Protein 8A56 (pdb70)

Radius of gyration: 31.49 Å; Cα contacts (8 Å, |Δi|>4): 2613; chains: 2; bounding box: 87×94×54 Å

Structure (mmCIF, N/CA/C/O backbone):
data_8A56
#
_entry.id   8A56
#
_cell.length_a   139.797
_cell.length_b   194.809
_cell.length_c   91.460
_cell.angle_alpha   90.000
_cell.angle_beta   90.000
_cell.angle_gamma   90.000
#
_symmetry.space_group_name_H-M   'C 2 2 21'
#
loop_
_entity.id
_entity.type
_entity.pdbx_description
1 polymer 'Coenzyme A-persulfide reductase'
2 non-polymer 'FLAVIN-ADENINE DINUCLEOTIDE'
3 non-polymer GLYCEROL
4 non-polymer 'IODIDE ION'
5 non-polymer 1,2-ETHANEDIOL
6 non-polymer "3'-PHOSPHATE-ADENOSINE-5'-DIPHOSPHATE"
7 water water
#
loop_
_atom_site.group_PDB
_atom_site.id
_atom_site.type_symbol
_atom_site.label_atom_id
_atom_site.label_alt_id
_atom_site.label_comp_id
_atom_site.label_asym_id
_atom_site.label_entity_id
_atom_site.label_seq_id
_atom_site.pdbx_PDB_ins_code
_atom_site.Cartn_x
_atom_site.Cartn_y
_atom_site.Cartn_z
_atom_site.occupancy
_atom_site.B_iso_or_equiv
_atom_site.auth_seq_id
_atom_site.auth_comp_id
_atom_site.auth_asym_id
_atom_site.auth_atom_id
_atom_site.pdbx_PDB_model_num
ATOM 1 N N . GLY A 1 23 ? 35.77622 27.27681 80.91186 1.000 44.24087 1 GLY A N 1
ATOM 2 C CA . GLY A 1 23 ? 34.34654 26.84892 80.90223 1.000 40.25617 1 GLY A CA 1
ATOM 3 C C . GLY A 1 23 ? 33.75739 26.85454 79.50586 1.000 34.59997 1 GLY A C 1
ATOM 4 O O . GLY A 1 23 ? 34.47401 27.05791 78.52684 1.000 43.03335 1 GLY A O 1
ATOM 8 N N . LYS A 1 24 ? 32.44998 26.62811 79.40836 1.000 31.57827 2 LYS A N 1
ATOM 9 C CA . LYS A 1 24 ? 31.74107 26.63651 78.13495 1.000 30.54204 2 LYS A CA 1
ATOM 10 C C . LYS A 1 24 ? 30.76859 27.80740 78.12370 1.000 28.91666 2 LYS A C 1
ATOM 11 O O . LYS A 1 24 ? 29.90759 27.91465 79.00401 1.000 29.95329 2 LYS A O 1
ATOM 30 N N . ILE A 1 25 ? 30.91543 28.68450 77.13618 1.000 31.03427 3 ILE A N 1
ATOM 31 C CA . ILE A 1 25 ? 30.05173 29.84433 76.96792 1.000 26.73320 3 ILE A CA 1
ATOM 32 C C . ILE A 1 25 ? 29.28730 29.67339 75.66395 1.000 25.97483 3 ILE A C 1
ATOM 33 O O . ILE A 1 25 ? 29.88726 29.39625 74.61841 1.000 21.07923 3 ILE A O 1
ATOM 49 N N . VAL A 1 26 ? 27.96656 29.81485 75.73326 1.000 23.16552 4 VAL A N 1
ATOM 50 C CA . VAL A 1 26 ? 27.09633 29.76544 74.56478 1.000 26.45916 4 VAL A CA 1
ATOM 51 C C . VAL A 1 26 ? 26.51085 31.15368 74.35379 1.000 23.05779 4 VAL A C 1
ATOM 52 O O . VAL A 1 26 ? 26.03774 31.78827 75.30433 1.000 20.54431 4 VAL A O 1
ATOM 65 N N . ILE A 1 27 ? 26.54552 31.62271 73.11144 1.000 26.14697 5 ILE A N 1
ATOM 66 C CA . ILE A 1 27 ? 26.11047 32.96661 72.75360 1.000 20.06524 5 ILE A CA 1
ATOM 67 C C . ILE A 1 27 ? 24.98113 32.83193 71.74176 1.000 26.20659 5 ILE A C 1
ATOM 68 O O . ILE A 1 27 ? 25.14186 32.16687 70.71045 1.000 28.39714 5 ILE A O 1
ATOM 84 N N . ILE A 1 28 ? 23.83789 33.44111 72.04215 1.000 27.39905 6 ILE A N 1
ATOM 85 C CA . ILE A 1 28 ? 22.68227 33.42420 71.15195 1.000 28.26590 6 ILE A CA 1
ATOM 86 C C . ILE A 1 28 ? 22.62925 34.77216 70.44588 1.000 24.75622 6 ILE A C 1
ATOM 87 O O . ILE A 1 28 ? 22.35154 35.80313 71.06857 1.000 27.60734 6 ILE A O 1
ATOM 103 N N . GLY A 1 29 ? 22.88834 34.76134 69.14158 1.000 23.00326 7 GLY A N 1
ATOM 104 C CA . GLY A 1 29 ? 23.01947 35.98640 68.38167 1.000 27.24737 7 GLY A CA 1
ATOM 105 C C . GLY A 1 29 ? 24.45045 36.20301 67.94001 1.000 24.27088 7 GLY A C 1
ATOM 106 O O . GLY A 1 29 ? 25.36175 36.23860 68.77245 1.000 28.93884 7 GLY A O 1
ATOM 110 N N . GLY A 1 30 ? 24.66172 36.34615 66.63465 1.000 28.74813 8 GLY A N 1
ATOM 111 C CA . GLY A 1 30 ? 26.00681 36.42686 66.10523 1.000 32.12006 8 GLY A CA 1
ATOM 112 C C . GLY A 1 30 ? 26.29517 37.66671 65.28611 1.000 37.79308 8 GLY A C 1
ATOM 113 O O . GLY A 1 30 ? 26.85007 37.56607 64.18753 1.000 38.68234 8 GLY A O 1
ATOM 117 N N . VAL A 1 31 ? 25.94388 38.84216 65.80613 1.000 31.05904 9 VAL A N 1
ATOM 118 C CA . VAL A 1 31 ? 26.26561 40.09341 65.12618 1.000 28.10528 9 VAL A CA 1
ATOM 119 C C . VAL A 1 31 ? 26.96753 41.02512 66.11253 1.000 28.80976 9 VAL A C 1
ATOM 120 O O . VAL A 1 31 ? 28.00712 40.66805 66.67453 1.000 32.70959 9 VAL A O 1
ATOM 133 N N . ALA A 1 32 ? 26.41014 42.21452 66.34358 1.000 27.16201 10 ALA A N 1
ATOM 134 C CA . ALA A 1 32 ? 27.15088 43.25446 67.05368 1.000 23.91365 10 ALA A CA 1
ATOM 135 C C . ALA A 1 32 ? 27.50059 42.82411 68.47320 1.000 23.36597 10 ALA A C 1
ATOM 136 O O . ALA A 1 32 ? 28.67820 42.74550 68.84226 1.000 30.26058 10 ALA A O 1
ATOM 143 N N . GLY A 1 33 ? 26.48345 42.55594 69.29243 1.000 21.54571 11 GLY A N 1
ATOM 144 C CA . GLY A 1 33 ? 26.74084 42.22114 70.68246 1.000 19.08461 11 GLY A CA 1
ATOM 145 C C . GLY A 1 33 ? 27.33545 40.83692 70.85540 1.000 27.75570 11 GLY A C 1
ATOM 146 O O . GLY A 1 33 ? 28.29553 40.65435 71.60928 1.000 24.93594 11 GLY A O 1
ATOM 150 N N . GLY A 1 34 ? 26.78668 39.84718 70.14967 1.000 22.07191 12 GLY A N 1
ATOM 151 C CA . GLY A 1 34 ? 27.20259 38.47103 70.37325 1.000 28.69134 12 GLY A CA 1
ATOM 152 C C . GLY A 1 34 ? 28.62833 38.19542 69.93102 1.000 21.58002 12 GLY A C 1
ATOM 153 O O . GLY A 1 34 ? 29.39978 37.55983 70.65486 1.000 25.63328 12 GLY A O 1
ATOM 157 N N . MET A 1 35 ? 28.99604 38.65431 68.72920 1.000 27.12153 13 MET A N 1
ATOM 158 C CA . MET A 1 35 ? 30.33775 38.37992 68.22014 1.000 23.69891 13 MET A CA 1
ATOM 159 C C . MET A 1 35 ? 31.39380 39.22795 68.91566 1.000 21.21634 13 MET A C 1
ATOM 160 O O . MET A 1 35 ? 32.53458 38.78059 69.08172 1.000 25.87118 13 MET A O 1
ATOM 174 N N . SER A 1 36 ? 31.04712 40.45548 69.30418 1.000 21.74529 14 SER A N 1
ATOM 175 C CA . SER A 1 36 ? 31.96955 41.25436 70.10074 1.000 21.14089 14 SER A CA 1
ATOM 176 C C . SER A 1 36 ? 32.28003 40.56002 71.42057 1.000 28.62865 14 SER A C 1
ATOM 177 O O . SER A 1 36 ? 33.41336 40.61682 71.91268 1.000 28.22247 14 SER A O 1
ATOM 185 N N . ALA A 1 37 ? 31.28345 39.89038 72.00383 1.000 24.21566 15 ALA A N 1
ATOM 186 C CA . ALA A 1 37 ? 31.52258 39.11624 73.21522 1.000 22.79576 15 ALA A CA 1
ATOM 187 C C . ALA A 1 37 ? 32.35972 37.87862 72.92245 1.000 24.53024 15 ALA A C 1
ATOM 188 O O . ALA A 1 37 ? 33.24602 37.52194 73.70721 1.000 24.38193 15 ALA A O 1
ATOM 195 N N . ALA A 1 38 ? 32.09496 37.21285 71.79600 1.000 20.70050 16 ALA A N 1
ATOM 196 C CA . ALA A 1 38 ? 32.76376 35.95007 71.50468 1.000 19.87339 16 ALA A CA 1
ATOM 197 C C . ALA A 1 38 ? 34.25862 36.14798 71.30195 1.000 23.60920 16 ALA A C 1
ATOM 198 O O . ALA A 1 38 ? 35.07448 35.38175 71.82962 1.000 30.73230 16 ALA A O 1
ATOM 205 N N . THR A 1 39 ? 34.63861 37.16302 70.52467 1.000 25.73061 17 THR A N 1
ATOM 206 C CA . THR A 1 39 ? 36.05077 37.36445 70.22283 1.000 23.91787 17 THR A CA 1
ATOM 207 C C . THR A 1 39 ? 36.81420 37.85992 71.44413 1.000 19.17116 17 THR A C 1
ATOM 208 O O . THR A 1 39 ? 37.94393 37.42666 71.69235 1.000 21.39038 17 THR A O 1
ATOM 219 N N . ARG A 1 40 ? 36.22569 38.77636 72.21192 1.000 22.78600 18 ARG A N 1
ATOM 220 C CA . ARG A 1 40 ? 36.89109 39.23691 73.42536 1.000 22.99585 18 ARG A CA 1
ATOM 221 C C . ARG A 1 40 ? 37.05951 38.09136 74.41668 1.000 28.12509 18 ARG A C 1
ATOM 222 O O . ARG A 1 40 ? 38.11575 37.95679 75.04512 1.000 25.60526 18 ARG A O 1
ATOM 243 N N . LEU A 1 41 ? 36.03593 37.24338 74.55736 1.000 27.34986 19 LEU A N 1
ATOM 244 C CA . LEU A 1 41 ? 36.16095 36.07782 75.42742 1.000 20.18819 19 LEU A CA 1
ATOM 245 C C . LEU A 1 41 ? 37.34939 35.21263 75.02428 1.000 20.36181 19 LEU A C 1
ATOM 246 O O . LEU A 1 41 ? 38.09979 34.73562 75.88300 1.000 29.28538 19 LEU A O 1
ATOM 262 N N . ARG A 1 42 ? 37.53103 34.98875 73.72062 1.000 23.78671 20 ARG A N 1
ATOM 263 C CA . ARG A 1 42 ? 38.63181 34.14462 73.26785 1.000 21.98547 20 ARG A CA 1
ATOM 264 C C . ARG A 1 42 ? 39.97893 34.75169 73.63530 1.000 22.52513 20 ARG A C 1
ATOM 265 O O . ARG A 1 42 ? 40.90249 34.03369 74.03546 1.000 25.40034 20 ARG A O 1
ATOM 286 N N . ARG A 1 43 ? 40.11614 36.07269 73.49440 1.000 24.02364 21 ARG A N 1
ATOM 287 C CA . ARG A 1 43 ? 41.37320 36.72139 73.84978 1.000 20.66948 21 ARG A CA 1
ATOM 288 C C . ARG A 1 43 ? 41.64536 36.62815 75.34693 1.000 26.19020 21 ARG A C 1
ATOM 289 O O . ARG A 1 43 ? 42.80883 36.62401 75.76658 1.000 27.96078 21 ARG A O 1
ATOM 310 N N . LEU A 1 44 ? 40.59498 36.53699 76.16167 1.000 25.19712 22 LEU A N 1
ATOM 311 C CA . LEU A 1 44 ? 40.75414 36.41847 77.60455 1.000 24.48850 22 LEU A CA 1
ATOM 312 C C . LEU A 1 44 ? 40.87569 34.97441 78.07117 1.000 22.17246 22 LEU A C 1
ATOM 313 O O . LEU A 1 44 ? 41.51860 34.71737 79.09541 1.000 27.99380 22 LEU A O 1
ATOM 329 N N . MET A 1 45 ? 40.27792 34.02348 77.34919 1.000 23.83583 23 MET A N 1
ATOM 330 C CA . MET A 1 45 ? 40.24539 32.62118 77.77682 1.000 28.50043 23 MET A CA 1
ATOM 331 C C . MET A 1 45 ? 40.53340 31.73217 76.56940 1.000 24.85173 23 MET A C 1
ATOM 332 O O . MET A 1 45 ? 39.62219 31.33603 75.83845 1.000 26.79570 23 MET A O 1
ATOM 346 N N . GLU A 1 46 ? 41.81375 31.40597 76.38250 1.000 32.18746 24 GLU A N 1
ATOM 347 C CA . GLU A 1 46 ? 42.21835 30.58777 75.24435 1.000 33.21424 24 GLU A CA 1
ATOM 348 C C . GLU A 1 46 ? 41.61057 29.19173 75.30607 1.000 27.95764 24 GLU A C 1
ATOM 349 O O . GLU A 1 46 ? 41.36332 28.57948 74.26033 1.000 35.33402 24 GLU A O 1
ATOM 361 N N . ASP A 1 47 ? 41.34639 28.68028 76.51003 1.000 30.34807 25 ASP A N 1
ATOM 362 C CA . ASP A 1 47 ? 40.92333 27.29866 76.69955 1.000 34.28735 25 ASP A CA 1
ATOM 363 C C . ASP A 1 47 ? 39.41277 27.12202 76.77404 1.000 39.00408 25 ASP A C 1
ATOM 364 O O . ASP A 1 47 ? 38.94211 25.97960 76.81353 1.000 34.39486 25 ASP A O 1
ATOM 373 N N . ALA A 1 48 ? 38.64481 28.20402 76.79988 1.000 29.70562 26 ALA A N 1
ATOM 374 C CA . ALA A 1 48 ? 37.20051 28.09487 76.91807 1.000 27.19306 26 ALA A CA 1
ATOM 375 C C . ALA A 1 48 ? 36.57307 27.66378 75.59949 1.000 25.46039 26 ALA A C 1
ATOM 376 O O . ALA A 1 48 ? 37.03205 28.04736 74.51795 1.000 36.54323 26 ALA A O 1
ATOM 383 N N . GLU A 1 49 ? 35.51652 26.86525 75.69585 1.000 30.00814 27 GLU A N 1
ATOM 384 C CA . GLU A 1 49 ? 34.71190 26.50126 74.53829 1.000 25.16789 27 GLU A CA 1
ATOM 385 C C . GLU A 1 49 ? 33.66765 27.58930 74.31974 1.000 27.49337 27 GLU A C 1
ATOM 386 O O . GLU A 1 49 ? 32.84867 27.85822 75.20598 1.000 27.09190 27 GLU A O 1
ATOM 398 N N . ILE A 1 50 ? 33.70431 28.21786 73.14968 1.000 25.05722 28 ILE A N 1
ATOM 399 C CA . ILE A 1 50 ? 32.81631 29.32415 72.81241 1.000 22.72077 28 ILE A CA 1
ATOM 400 C C . ILE A 1 50 ? 31.98000 28.89103 71.61559 1.000 23.57825 28 ILE A C 1
ATOM 401 O O . ILE A 1 50 ? 32.52783 28.54224 70.56235 1.000 22.07121 28 ILE A O 1
ATOM 417 N N . VAL A 1 51 ? 30.65884 28.89676 71.78443 1.000 23.12402 29 VAL A N 1
ATOM 418 C CA . VAL A 1 51 ? 29.71622 28.47030 70.75623 1.000 24.52056 29 VAL A CA 1
ATOM 419 C C . VAL A 1 51 ? 28.78082 29.63175 70.45798 1.000 29.28019 29 VAL A C 1
ATOM 420 O O . VAL A 1 51 ? 28.18129 30.20071 71.37790 1.000 24.83246 29 VAL A O 1
ATOM 433 N N . VAL A 1 52 ? 28.65039 29.97454 69.17833 1.000 27.08393 30 VAL A N 1
ATOM 434 C CA . VAL A 1 52 ? 27.79487 31.06816 68.73055 1.000 24.60693 30 VAL A CA 1
ATOM 435 C C . VAL A 1 52 ? 26.67239 30.46999 67.89210 1.000 27.50744 30 VAL A C 1
ATOM 436 O O . VAL A 1 52 ? 26.93041 29.79805 66.88553 1.000 28.56383 30 VAL A O 1
ATOM 449 N N . MET A 1 53 ? 25.43152 30.70604 68.31136 1.000 26.16727 31 MET A N 1
ATOM 450 C CA . MET A 1 53 ? 24.24830 30.26350 67.58600 1.000 22.51315 31 MET A CA 1
ATOM 451 C C . MET A 1 53 ? 23.65932 31.44781 66.82828 1.000 24.79346 31 MET A C 1
ATOM 452 O O . MET A 1 53 ? 23.37102 32.48956 67.42577 1.000 19.60715 31 MET A O 1
ATOM 466 N N . GLU A 1 54 ? 23.48002 31.28772 65.51844 1.000 30.72828 32 GLU A N 1
ATOM 467 C CA . GLU A 1 54 ? 22.91354 32.33047 64.66880 1.000 23.45808 32 GLU A CA 1
ATOM 468 C C . GLU A 1 54 ? 21.86296 31.70018 63.76968 1.000 25.24003 32 GLU A C 1
ATOM 469 O O . GLU A 1 54 ? 22.18823 30.84025 62.94605 1.000 30.09781 32 GLU A O 1
ATOM 481 N N . LYS A 1 55 ? 20.60603 32.12333 63.92340 1.000 24.30853 33 LYS A N 1
ATOM 482 C CA . LYS A 1 55 ? 19.54549 31.54481 63.10766 1.000 24.55837 33 LYS A CA 1
ATOM 483 C C . LYS A 1 55 ? 19.66498 31.93925 61.64181 1.000 26.68477 33 LYS A C 1
ATOM 484 O O . LYS A 1 55 ? 19.07619 31.27236 60.78448 1.000 32.07746 33 LYS A O 1
ATOM 503 N N . GLY A 1 56 ? 20.40915 32.99996 61.33787 1.000 29.49554 34 GLY A N 1
ATOM 504 C CA . GLY A 1 56 ? 20.58600 33.44475 59.97837 1.000 23.39932 34 GLY A CA 1
ATOM 505 C C . GLY A 1 56 ? 21.74052 32.73762 59.30290 1.000 28.11132 34 GLY A C 1
ATOM 506 O O . GLY A 1 56 ? 22.42129 31.89809 59.89897 1.000 32.43825 34 GLY A O 1
ATOM 510 N N . PRO A 1 57 ? 21.98593 33.07281 58.03321 1.000 32.31141 35 PRO A N 1
ATOM 511 C CA . PRO A 1 57 ? 23.02557 32.36132 57.27360 1.000 33.15806 35 PRO A CA 1
ATOM 512 C C . PRO A 1 57 ? 24.44699 32.82501 57.54080 1.000 33.51048 35 PRO A C 1
ATOM 513 O O . PRO A 1 57 ? 25.38252 32.08722 57.20234 1.000 39.67206 35 PRO A O 1
ATOM 524 N N . PHE A 1 58 ? 24.64798 34.00729 58.12089 1.000 37.54897 36 PHE A N 1
ATOM 525 C CA . PHE A 1 58 ? 25.98584 34.54253 58.31982 1.000 37.17750 36 PHE A CA 1
ATOM 526 C C . PHE A 1 58 ? 26.11528 35.13215 59.71562 1.000 39.74214 36 PHE A C 1
ATOM 527 O O . PHE A 1 58 ? 25.12608 35.54342 60.32753 1.000 38.61993 36 PHE A O 1
ATOM 544 N N . VAL A 1 59 ? 27.35122 35.17581 60.20604 1.000 35.95967 37 VAL A N 1
ATOM 545 C CA . VAL A 1 59 ? 27.69553 35.94197 61.39309 1.000 40.65191 37 VAL A CA 1
ATOM 546 C C . VAL A 1 59 ? 28.54376 37.13086 60.95900 1.000 45.35729 37 VAL A C 1
ATOM 547 O O . VAL A 1 59 ? 29.18536 37.12282 59.90242 1.000 44.20137 37 VAL A O 1
ATOM 560 N N . SER A 1 60 ? 28.54335 38.16661 61.79765 1.000 43.01310 38 SER A N 1
ATOM 561 C CA . SER A 1 60 ? 29.36968 39.35333 61.58153 1.000 47.80956 38 SER A CA 1
ATOM 562 C C . SER A 1 60 ? 29.09871 39.98071 60.21779 1.000 46.18056 38 SER A C 1
ATOM 563 O O . SER A 1 60 ? 30.01444 40.42980 59.52636 1.000 46.22892 38 SER A O 1
ATOM 571 N N . PHE A 1 61 ? 27.83142 40.01416 59.82425 1.000 40.15564 39 PHE A N 1
ATOM 572 C CA . PHE A 1 61 ? 27.43424 40.67921 58.59304 1.000 39.05463 39 PHE A CA 1
ATOM 573 C C . PHE A 1 61 ? 27.17930 42.15133 58.88856 1.000 40.52079 39 PHE A C 1
ATOM 574 O O . PHE A 1 61 ? 26.53452 42.48805 59.88715 1.000 44.09160 39 PHE A O 1
ATOM 591 N N . ALA A 1 62 ? 27.69660 43.02398 58.02323 1.000 35.51618 40 ALA A N 1
ATOM 592 C CA . ALA A 1 62 ? 27.56320 44.47035 58.19609 1.000 34.28398 40 ALA A CA 1
ATOM 593 C C . ALA A 1 62 ? 26.17035 44.91358 57.74572 1.000 30.27026 40 ALA A C 1
ATOM 594 O O . ALA A 1 62 ? 25.97844 45.54538 56.70442 1.000 34.27010 40 ALA A O 1
ATOM 601 N N . ASN A 1 63 ? 25.17800 44.57454 58.57151 1.000 33.04779 41 ASN A N 1
ATOM 602 C CA . ASN A 1 63 ? 23.79454 44.87496 58.22222 1.000 39.00681 41 ASN A CA 1
ATOM 603 C C . ASN A 1 63 ? 23.52661 46.37435 58.16366 1.000 35.94043 41 ASN A C 1
ATOM 604 O O . ASN A 1 63 ? 22.59486 46.79570 57.47027 1.000 41.03179 41 ASN A O 1
ATOM 615 N N . CYS A 1 64 ? 24.32801 47.18725 58.85827 1.000 35.23446 42 CYS A N 1
ATOM 616 C CA . CYS A 1 64 ? 24.15223 48.63388 58.80355 1.000 38.45042 42 CYS A CA 1
ATOM 617 C C . CYS A 1 64 ? 24.38238 49.18886 57.40442 1.000 36.72151 42 CYS A C 1
ATOM 618 O O . CYS A 1 64 ? 23.88057 50.27339 57.08850 1.000 35.85396 42 CYS A O 1
ATOM 626 N N . GLY A 1 65 ? 25.13179 48.47798 56.56654 1.000 30.56000 43 GLY A N 1
ATOM 627 C CA . GLY A 1 65 ? 25.41197 48.90591 55.21552 1.000 34.48384 43 GLY A CA 1
ATOM 628 C C . GLY A 1 65 ? 24.42734 48.43538 54.17302 1.000 35.04195 43 GLY A C 1
ATOM 629 O O . GLY A 1 65 ? 24.59975 48.73974 52.98823 1.000 36.44115 43 GLY A O 1
ATOM 633 N N . LEU A 1 66 ? 23.38975 47.70481 54.57774 1.000 30.67024 44 LEU A N 1
ATOM 634 C CA . LEU A 1 66 ? 22.43100 47.18548 53.60819 1.000 34.37963 44 LEU A CA 1
ATOM 635 C C . LEU A 1 66 ? 21.73008 48.27705 52.81127 1.000 25.00834 44 LEU A C 1
ATOM 636 O O . LEU A 1 66 ? 21.50508 48.07208 51.60544 1.000 34.05578 44 LEU A O 1
ATOM 652 N N . PRO A 1 67 ? 21.34853 49.41816 53.38969 1.000 25.97565 45 PRO A N 1
ATOM 653 C CA . PRO A 1 67 ? 20.75031 50.47294 52.55513 1.000 28.43265 45 PRO A CA 1
ATOM 654 C C . PRO A 1 67 ? 21.66994 50.92941 51.43877 1.000 32.04845 45 PRO A C 1
ATOM 655 O O . PRO A 1 67 ? 21.20514 51.22470 50.33161 1.000 38.63234 45 PRO A O 1
ATOM 666 N N . TYR A 1 68 ? 22.97385 50.98625 51.69801 1.000 30.42585 46 TYR A N 1
ATOM 667 C CA . TYR A 1 68 ? 23.90787 51.48590 50.69927 1.000 28.81336 46 TYR A CA 1
ATOM 668 C C . TYR A 1 68 ? 24.23100 50.44918 49.63283 1.000 35.50101 46 TYR A C 1
ATOM 669 O O . TYR A 1 68 ? 24.70222 50.82143 48.55330 1.000 35.16077 46 TYR A O 1
ATOM 687 N N . TYR A 1 69 ? 23.97096 49.16544 49.89971 1.000 40.67130 47 TYR A N 1
ATOM 688 C CA . TYR A 1 69 ? 24.07339 48.16273 48.84406 1.000 34.20851 47 TYR A CA 1
ATOM 689 C C . TYR A 1 69 ? 22.89268 48.24544 47.88789 1.000 36.30708 47 TYR A C 1
ATOM 690 O O . TYR A 1 69 ? 23.02806 47.91747 46.70381 1.000 43.70208 47 TYR A O 1
ATOM 708 N N . VAL A 1 70 ? 21.73000 48.67459 48.38289 1.000 38.71519 48 VAL A N 1
ATOM 709 C CA . VAL A 1 70 ? 20.55906 48.81701 47.52317 1.000 38.64291 48 VAL A CA 1
ATOM 710 C C . VAL A 1 70 ? 20.84126 49.81354 46.40524 1.000 43.74318 48 VAL A C 1
ATOM 711 O O . VAL A 1 70 ? 20.53318 49.56435 45.23324 1.000 46.34650 48 VAL A O 1
ATOM 724 N N . SER A 1 71 ? 21.43712 50.95726 46.75139 1.000 39.72988 49 SER A N 1
ATOM 725 C CA . SER A 1 71 ? 21.72862 51.98750 45.76386 1.000 37.11518 49 SER A CA 1
ATOM 726 C C . SER A 1 71 ? 22.94230 51.66311 44.90594 1.000 42.45352 49 SER A C 1
ATOM 727 O O . SER A 1 71 ? 23.12274 52.28449 43.85353 1.000 45.88325 49 SER A O 1
ATOM 735 N N . GLY A 1 72 ? 23.77916 50.72275 45.33153 1.000 39.43174 50 GLY A N 1
ATOM 736 C CA . GLY A 1 72 ? 24.98892 50.40319 44.61201 1.000 34.98361 50 GLY A CA 1
ATOM 737 C C . GLY A 1 72 ? 26.23065 51.11499 45.09908 1.000 40.25652 50 GLY A C 1
ATOM 738 O O . GLY A 1 72 ? 27.32059 50.84463 44.57866 1.000 42.42580 50 GLY A O 1
ATOM 742 N N . GLU A 1 73 ? 26.10850 52.01964 46.07522 1.000 40.52090 51 GLU A N 1
ATOM 743 C CA . GLU A 1 73 ? 27.29798 52.65693 46.63164 1.000 37.99395 51 GLU A CA 1
ATOM 744 C C . GLU A 1 73 ? 28.23763 51.62707 47.24243 1.000 35.96944 51 GLU A C 1
ATOM 745 O O . GLU A 1 73 ? 29.45723 51.82603 47.25147 1.000 42.10269 51 GLU A O 1
ATOM 757 N N . ILE A 1 74 ? 27.69412 50.53239 47.75966 1.000 38.39818 52 ILE A N 1
ATOM 758 C CA . ILE A 1 74 ? 28.46920 49.34360 48.09418 1.000 43.25034 52 ILE A CA 1
ATOM 759 C C . ILE A 1 74 ? 28.24739 48.35917 46.95247 1.000 41.81615 52 ILE A C 1
ATOM 760 O O . ILE A 1 74 ? 27.15253 47.80658 46.79777 1.000 47.43511 52 ILE A O 1
ATOM 776 N N . ALA A 1 75 ? 29.28462 48.14643 46.14133 1.000 42.34032 53 ALA A N 1
ATOM 777 C CA . ALA A 1 75 ? 29.10175 47.48088 44.85682 1.000 53.10171 53 ALA A CA 1
ATOM 778 C C . ALA A 1 75 ? 28.81781 45.99377 45.02981 1.000 56.34662 53 ALA A C 1
ATOM 779 O O . ALA A 1 75 ? 27.80590 45.48119 44.53972 1.000 63.99029 53 ALA A O 1
ATOM 786 N N . GLU A 1 76 ? 29.70929 45.28188 45.71226 1.000 51.57482 54 GLU A N 1
ATOM 787 C CA . GLU A 1 76 ? 29.60920 43.83623 45.85083 1.000 54.17003 54 GLU A CA 1
ATOM 788 C C . GLU A 1 76 ? 29.10749 43.46626 47.23971 1.000 53.55757 54 GLU A C 1
ATOM 789 O O . GLU A 1 76 ? 29.46049 44.10813 48.23292 1.000 51.43931 54 GLU A O 1
ATOM 801 N N . ARG A 1 77 ? 28.27987 42.41899 47.29959 1.000 58.63727 55 ARG A N 1
ATOM 802 C CA . ARG A 1 77 ? 27.68030 42.02579 48.56949 1.000 50.84646 55 ARG A CA 1
ATOM 803 C C . ARG A 1 77 ? 28.71905 41.47317 49.53772 1.000 44.95640 55 ARG A C 1
ATOM 804 O O . ARG A 1 77 ? 28.52616 41.54841 50.75618 1.000 42.97494 55 ARG A O 1
ATOM 825 N N . GLU A 1 78 ? 29.82047 40.91694 49.02398 1.000 49.13274 56 GLU A N 1
ATOM 826 C CA . GLU A 1 78 ? 30.83187 40.34373 49.90675 1.000 57.59266 56 GLU A CA 1
ATOM 827 C C . GLU A 1 78 ? 31.49690 41.40613 50.77435 1.000 51.95180 56 GLU A C 1
ATOM 828 O O . GLU A 1 78 ? 31.97889 41.09456 51.86945 1.000 44.97189 56 GLU A O 1
ATOM 840 N N . GLN A 1 79 ? 31.54245 42.65607 50.30740 1.000 43.35501 57 GLN A N 1
ATOM 841 C CA . GLN A 1 79 ? 32.08568 43.73095 51.12958 1.000 43.32860 57 GLN A CA 1
ATOM 842 C C . GLN A 1 79 ? 31.36175 43.85363 52.46513 1.000 41.30504 57 GLN A C 1
ATOM 843 O O . GLN A 1 79 ? 31.92320 44.41395 53.41298 1.000 35.07450 57 GLN A O 1
ATOM 857 N N . LEU A 1 80 ? 30.13618 43.33621 52.56468 1.000 36.55810 58 LEU A N 1
ATOM 858 C CA . LEU A 1 80 ? 29.35550 43.44149 53.78920 1.000 42.32725 58 LEU A CA 1
ATOM 859 C C . LEU A 1 80 ? 29.58662 42.28724 54.75459 1.000 43.96984 58 LEU A C 1
ATOM 860 O O . LEU A 1 80 ? 29.20829 42.39780 55.92651 1.000 50.74298 58 LEU A O 1
ATOM 876 N N . LEU A 1 81 ? 30.18422 41.18704 54.30205 1.000 46.69155 59 LEU A N 1
ATOM 877 C CA . LEU A 1 81 ? 30.55916 40.09691 55.20207 1.000 49.74235 59 LEU A CA 1
ATOM 878 C C . LEU A 1 81 ? 31.91333 40.45220 55.80260 1.000 58.21143 59 LEU A C 1
ATOM 879 O O . LEU A 1 81 ? 32.95639 40.26847 55.16981 1.000 53.30335 59 LEU A O 1
ATOM 895 N N . VAL A 1 82 ? 31.89324 40.98025 57.02965 1.000 63.29188 60 VAL A N 1
ATOM 896 C CA . VAL A 1 82 ? 33.12039 41.44642 57.67437 1.000 66.96290 60 VAL A CA 1
ATOM 897 C C . VAL A 1 82 ? 34.17204 40.34410 57.67091 1.000 81.23825 60 VAL A C 1
ATOM 898 O O . VAL A 1 82 ? 35.23989 40.47714 57.06155 1.000 82.85504 60 VAL A O 1
ATOM 911 N N . GLN A 1 83 ? 33.88254 39.23615 58.34977 1.000 83.72105 61 GLN A N 1
ATOM 912 C CA . GLN A 1 83 ? 34.82309 38.13052 58.46509 1.000 75.45025 61 GLN A CA 1
ATOM 913 C C . GLN A 1 83 ? 34.14881 36.84260 58.02113 1.000 74.50619 61 GLN A C 1
ATOM 914 O O . GLN A 1 83 ? 33.04739 36.52093 58.47932 1.000 73.57549 61 GLN A O 1
ATOM 928 N N . THR A 1 84 ? 34.81715 36.11392 57.12881 1.000 79.19588 62 THR A N 1
ATOM 929 C CA . THR A 1 84 ? 34.28521 34.87397 56.59192 1.000 83.15461 62 THR A CA 1
ATOM 930 C C . THR A 1 84 ? 34.22101 33.80733 57.68460 1.000 76.55468 62 THR A C 1
ATOM 931 O O . THR A 1 84 ? 34.90120 33.91223 58.70789 1.000 72.78620 62 THR A O 1
ATOM 942 N N . PRO A 1 85 ? 33.40282 32.76563 57.49384 1.000 82.19941 63 PRO A N 1
ATOM 943 C CA . PRO A 1 85 ? 33.29703 31.73822 58.54327 1.000 83.47005 63 PRO A CA 1
ATOM 944 C C . PRO A 1 85 ? 34.58077 30.95380 58.73369 1.000 78.93694 63 PRO A C 1
ATOM 945 O O . PRO A 1 85 ? 34.84559 30.47434 59.84369 1.000 59.28039 63 PRO A O 1
ATOM 956 N N . GLU A 1 86 ? 35.38545 30.80991 57.67880 1.000 83.60410 64 GLU A N 1
ATOM 957 C CA . GLU A 1 86 ? 36.65388 30.10137 57.79988 1.000 74.87876 64 GLU A CA 1
ATOM 958 C C . GLU A 1 86 ? 37.64961 30.89879 58.63331 1.000 65.66091 64 GLU A C 1
ATOM 959 O O . GLU A 1 86 ? 38.32460 30.34083 59.50655 1.000 58.65055 64 GLU A O 1
ATOM 971 N N . ALA A 1 87 ? 37.74334 32.20896 58.38844 1.000 70.39822 65 ALA A N 1
ATOM 972 C CA . ALA A 1 87 ? 38.71174 33.02969 59.10616 1.000 57.04642 65 ALA A CA 1
ATOM 973 C C . ALA A 1 87 ? 38.37631 33.13569 60.58682 1.000 52.34126 65 ALA A C 1
ATOM 974 O O . ALA A 1 87 ? 39.27719 33.31995 61.41311 1.000 51.98359 65 ALA A O 1
ATOM 981 N N . LEU A 1 88 ? 37.09744 33.02372 60.94515 1.000 47.57094 66 LEU A N 1
ATOM 982 C CA . LEU A 1 88 ? 36.72884 33.14128 62.35112 1.000 51.98992 66 LEU A CA 1
ATOM 983 C C . LEU A 1 88 ? 37.25923 31.96218 63.15774 1.000 51.98348 66 LEU A C 1
ATOM 984 O O . LEU A 1 88 ? 37.73218 32.14030 64.28623 1.000 47.64269 66 LEU A O 1
ATOM 1000 N N . LYS A 1 89 ? 37.20010 30.75127 62.59896 1.000 42.61556 67 LYS A N 1
ATOM 1001 C CA . LYS A 1 89 ? 37.74639 29.60218 63.31080 1.000 48.51152 67 LYS A CA 1
ATOM 1002 C C . LYS A 1 89 ? 39.26946 29.58234 63.26820 1.000 37.93799 67 LYS A C 1
ATOM 1003 O O . LYS A 1 89 ? 39.90616 29.09402 64.20821 1.000 40.17714 67 LYS A O 1
ATOM 1022 N N . ALA A 1 90 ? 39.86755 30.10288 62.19604 1.000 48.37960 68 ALA A N 1
ATOM 1023 C CA . ALA A 1 90 ? 41.32196 30.17750 62.12488 1.000 42.28559 68 ALA A CA 1
ATOM 1024 C C . ALA A 1 90 ? 41.86607 31.17677 63.13670 1.000 43.33820 68 ALA A C 1
ATOM 1025 O O . ALA A 1 90 ? 42.82730 30.88776 63.85900 1.000 47.64866 68 ALA A O 1
ATOM 1032 N N . ARG A 1 91 ? 41.25430 32.35808 63.20843 1.000 47.82145 69 ARG A N 1
ATOM 1033 C CA . ARG A 1 91 ? 41.78612 33.42453 64.04694 1.000 44.59773 69 ARG A CA 1
ATOM 1034 C C . ARG A 1 91 ? 41.41701 33.22814 65.51273 1.000 42.39793 69 ARG A C 1
ATOM 1035 O O . ARG A 1 91 ? 42.26944 33.37174 66.39638 1.000 33.28986 69 ARG A O 1
ATOM 1056 N N . PHE A 1 92 ? 40.15532 32.89543 65.79248 1.000 35.30700 70 PHE A N 1
ATOM 1057 C CA . PHE A 1 92 ? 39.66187 32.85936 67.16047 1.000 33.56880 70 PHE A CA 1
ATOM 1058 C C . PHE A 1 92 ? 39.22236 31.48370 67.64085 1.000 32.91712 70 PHE A C 1
ATOM 1059 O O . PHE A 1 92 ? 38.77929 31.36428 68.78947 1.000 33.53937 70 PHE A O 1
ATOM 1076 N N . ASN A 1 93 ? 39.33145 30.44572 66.81693 1.000 36.69836 71 ASN A N 1
ATOM 1077 C CA . ASN A 1 93 ? 38.93596 29.09792 67.22159 1.000 38.22959 71 ASN A CA 1
ATOM 1078 C C . ASN A 1 93 ? 37.53471 29.10231 67.83615 1.000 37.68336 71 ASN A C 1
ATOM 1079 O O . ASN A 1 93 ? 37.30114 28.57558 68.92679 1.000 38.78582 71 ASN A O 1
ATOM 1090 N N . LEU A 1 94 ? 36.59390 29.71842 67.12497 1.000 32.09717 72 LEU A N 1
ATOM 1091 C CA . LEU A 1 94 ? 35.21113 29.81108 67.56768 1.000 32.81402 72 LEU A CA 1
ATOM 1092 C C . LEU A 1 94 ? 34.35037 28.78235 66.84518 1.000 35.15087 72 LEU A C 1
ATOM 1093 O O . LEU A 1 94 ? 34.56987 28.47413 65.67075 1.000 28.98642 72 LEU A O 1
ATOM 1109 N N . ASP A 1 95 ? 33.35692 28.26215 67.56023 1.000 26.53031 73 ASP A N 1
ATOM 1110 C CA . ASP A 1 95 ? 32.40754 27.29860 67.00871 1.000 27.14796 73 ASP A CA 1
ATOM 1111 C C . ASP A 1 95 ? 31.14419 28.06547 66.62770 1.000 27.34047 73 ASP A C 1
ATOM 1112 O O . ASP A 1 95 ? 30.20990 28.19441 67.41837 1.000 31.36916 73 ASP A O 1
ATOM 1121 N N . VAL A 1 96 ? 31.12430 28.57526 65.40084 1.000 30.10594 74 VAL A N 1
ATOM 1122 C CA . VAL A 1 96 ? 30.00656 29.36734 64.90191 1.000 31.70076 74 VAL A CA 1
ATOM 1123 C C . VAL A 1 96 ? 29.05426 28.46017 64.14125 1.000 33.37922 74 VAL A C 1
ATOM 1124 O O . VAL A 1 96 ? 29.47783 27.63602 63.32127 1.000 34.28437 74 VAL A O 1
ATOM 1137 N N . ARG A 1 97 ? 27.75749 28.62214 64.39965 1.000 28.22028 75 ARG A N 1
ATOM 1138 C CA . ARG A 1 97 ? 26.72849 27.73103 63.87294 1.000 28.77768 75 ARG A CA 1
ATOM 1139 C C . ARG A 1 97 ? 25.58305 28.55464 63.30464 1.000 32.90129 75 ARG A C 1
ATOM 1140 O O . ARG A 1 97 ? 24.60939 28.85837 64.00742 1.000 31.39945 75 ARG A O 1
ATOM 1161 N N . PRO A 1 98 ? 25.66351 28.93449 62.03196 1.000 32.84191 76 PRO A N 1
ATOM 1162 C CA . PRO A 1 98 ? 24.53411 29.61430 61.38947 1.000 32.85734 76 PRO A CA 1
ATOM 1163 C C . PRO A 1 98 ? 23.39895 28.63573 61.12853 1.000 30.92150 76 PRO A C 1
ATOM 1164 O O . PRO A 1 98 ? 23.55236 27.41622 61.21989 1.000 32.58841 76 PRO A O 1
ATOM 1175 N N . HIS A 1 99 ? 22.23645 29.19202 60.79209 1.000 30.47429 77 HIS A N 1
ATOM 1176 C CA . HIS A 1 99 ? 21.02913 28.39622 60.58197 1.000 26.77064 77 HIS A CA 1
ATOM 1177 C C . HIS A 1 99 ? 20.69648 27.55613 61.80986 1.000 25.30033 77 HIS A C 1
ATOM 1178 O O . HIS A 1 99 ? 20.15736 26.45330 61.69409 1.000 31.20845 77 HIS A O 1
ATOM 1192 N N . HIS A 1 100 ? 21.03719 28.06818 62.98949 1.000 29.44799 78 HIS A N 1
ATOM 1193 C CA . HIS A 1 100 ? 20.70532 27.44771 64.26697 1.000 24.98123 78 HIS A CA 1
ATOM 1194 C C . HIS A 1 100 ? 19.82854 28.42638 65.03469 1.000 24.97146 78 HIS A C 1
ATOM 1195 O O . HIS A 1 100 ? 20.32159 29.44672 65.52669 1.000 27.74258 78 HIS A O 1
ATOM 1209 N N . GLU A 1 101 ? 18.53658 28.12925 65.13240 1.000 25.17749 79 GLU A N 1
ATOM 1210 C CA . GLU A 1 101 ? 17.60421 28.96455 65.87701 1.000 31.61334 79 GLU A CA 1
ATOM 1211 C C . GLU A 1 101 ? 17.33833 28.32612 67.23514 1.000 27.52172 79 GLU A C 1
ATOM 1212 O O . GLU A 1 101 ? 16.80657 27.21407 67.30918 1.000 32.66125 79 GLU A O 1
ATOM 1224 N N . VAL A 1 102 ? 17.70252 29.03854 68.30485 1.000 22.41855 80 VAL A N 1
ATOM 1225 C CA . VAL A 1 102 ? 17.39802 28.57633 69.65198 1.000 20.49558 80 VAL A CA 1
ATOM 1226 C C . VAL A 1 102 ? 15.91801 28.79462 69.92118 1.000 34.47286 80 VAL A C 1
ATOM 1227 O O . VAL A 1 102 ? 15.37624 29.87838 69.65880 1.000 31.06666 80 VAL A O 1
ATOM 1240 N N . VAL A 1 103 ? 15.25478 27.76136 70.43725 1.000 31.05821 81 VAL A N 1
ATOM 1241 C CA . VAL A 1 103 ? 13.81279 27.78703 70.65229 1.000 26.02402 81 VAL A CA 1
ATOM 1242 C C . VAL A 1 103 ? 13.41804 27.56330 72.10474 1.000 24.97246 81 VAL A C 1
ATOM 1243 O O . VAL A 1 103 ? 12.22336 27.66426 72.42364 1.000 25.75446 81 VAL A O 1
ATOM 1256 N N . ALA A 1 104 ? 14.35629 27.25904 72.99806 1.000 22.82057 82 ALA A N 1
ATOM 1257 C CA . ALA A 1 104 ? 14.01781 27.10763 74.40802 1.000 25.30528 82 ALA A CA 1
ATOM 1258 C C . ALA A 1 104 ? 15.28659 27.17153 75.24201 1.000 22.35699 82 ALA A C 1
ATOM 1259 O O . ALA A 1 104 ? 16.36967 26.79970 74.78250 1.000 27.08856 82 ALA A O 1
ATOM 1266 N N . ILE A 1 105 ? 15.13857 27.65828 76.47249 1.000 26.14601 83 ILE A N 1
ATOM 1267 C CA . ILE A 1 105 ? 16.23451 27.75390 77.43086 1.000 23.43326 83 ILE A CA 1
ATOM 1268 C C . ILE A 1 105 ? 15.75575 27.17267 78.75433 1.000 26.97464 83 ILE A C 1
ATOM 1269 O O . ILE A 1 105 ? 14.72650 27.60129 79.28537 1.000 28.40638 83 ILE A O 1
ATOM 1285 N N . ASP A 1 106 ? 16.50240 26.20787 79.28633 1.000 27.31442 84 ASP A N 1
ATOM 1286 C CA . ASP A 1 106 ? 16.21933 25.65457 80.60633 1.000 31.94780 84 ASP A CA 1
ATOM 1287 C C . ASP A 1 106 ? 17.27126 26.15532 81.58989 1.000 27.04271 84 ASP A C 1
ATOM 1288 O O . ASP A 1 106 ? 18.37382 25.58950 81.65827 1.000 32.59154 84 ASP A O 1
ATOM 1297 N N . PRO A 1 107 ? 16.99208 27.20374 82.37414 1.000 28.20515 85 PRO A N 1
ATOM 1298 C CA . PRO A 1 107 ? 18.05392 27.79205 83.20928 1.000 30.77015 85 PRO A CA 1
ATOM 1299 C C . PRO A 1 107 ? 18.51222 26.90245 84.34923 1.000 28.04148 85 PRO A C 1
ATOM 1300 O O . PRO A 1 107 ? 19.60580 27.12944 84.88239 1.000 32.71063 85 PRO A O 1
ATOM 1311 N N . ILE A 1 108 ? 17.71636 25.91711 84.75180 1.000 34.24492 86 ILE A N 1
ATOM 1312 C CA . ILE A 1 108 ? 18.09008 25.02956 85.84919 1.000 28.68431 86 ILE A CA 1
ATOM 1313 C C . ILE A 1 108 ? 18.91111 23.84865 85.34554 1.000 28.63728 86 ILE A C 1
ATOM 1314 O O . ILE A 1 108 ? 19.93554 23.49796 85.93343 1.000 30.23182 86 ILE A O 1
ATOM 1330 N N . GLU A 1 109 ? 18.46589 23.21876 84.25413 1.000 34.46186 87 GLU A N 1
ATOM 1331 C CA . GLU A 1 109 ? 19.26416 22.18569 83.60408 1.000 27.73601 87 GLU A CA 1
ATOM 1332 C C . GLU A 1 109 ? 20.47189 22.77247 82.88442 1.000 29.09070 87 GLU A C 1
ATOM 1333 O O . GLU A 1 109 ? 21.44730 22.05385 82.64639 1.000 35.40593 87 GLU A O 1
ATOM 1345 N N . LYS A 1 110 ? 20.42105 24.06258 82.54320 1.000 35.21249 88 LYS A N 1
ATOM 1346 C CA . LYS A 1 110 ? 21.47414 24.74036 81.78585 1.000 26.14080 88 LYS A CA 1
ATOM 1347 C C . LYS A 1 110 ? 21.66006 24.10247 80.40904 1.000 32.88049 88 LYS A C 1
ATOM 1348 O O . LYS A 1 110 ? 22.77652 23.80371 79.97826 1.000 26.17979 88 LYS A O 1
ATOM 1367 N N . VAL A 1 111 ? 20.53681 23.91098 79.71125 1.000 33.78949 89 VAL A N 1
ATOM 1368 C CA . VAL A 1 111 ? 20.51090 23.42670 78.33834 1.000 29.48523 89 VAL A CA 1
ATOM 1369 C C . VAL A 1 111 ? 19.63084 24.35659 77.51492 1.000 33.05116 89 VAL A C 1
ATOM 1370 O O . VAL A 1 111 ? 18.65204 24.92004 78.01520 1.000 35.09180 89 VAL A O 1
ATOM 1383 N N . ILE A 1 112 ? 19.98578 24.51369 76.24256 1.000 32.60532 90 ILE A N 1
ATOM 1384 C CA . ILE A 1 112 ? 19.15082 25.20605 75.27157 1.000 30.05743 90 ILE A CA 1
ATOM 1385 C C . ILE A 1 112 ? 18.77232 24.20604 74.18754 1.000 26.46276 90 ILE A C 1
ATOM 1386 O O . ILE A 1 112 ? 19.51602 23.26228 73.90242 1.000 31.05586 90 ILE A O 1
ATOM 1402 N N . THR A 1 113 ? 17.60837 24.41233 73.58416 1.000 29.76046 91 THR A N 1
ATOM 1403 C CA . THR A 1 113 ? 17.13174 23.57362 72.49229 1.000 27.08638 91 THR A CA 1
ATOM 1404 C C . THR A 1 113 ? 17.17910 24.37976 71.20372 1.000 33.18737 91 THR A C 1
ATOM 1405 O O . THR A 1 113 ? 16.70554 25.52008 71.16273 1.000 32.71914 91 THR A O 1
ATOM 1416 N N . VAL A 1 114 ? 17.75524 23.78811 70.16056 1.000 31.63525 92 VAL A N 1
ATOM 1417 C CA . VAL A 1 114 ? 18.06074 24.48954 68.92104 1.000 29.00618 92 VAL A CA 1
ATOM 1418 C C . VAL A 1 114 ? 17.44793 23.72377 67.75849 1.000 31.86923 92 VAL A C 1
ATOM 1419 O O . VAL A 1 114 ? 17.50098 22.49002 67.71941 1.000 35.16834 92 VAL A O 1
ATOM 1432 N N . LYS A 1 115 ? 16.87172 24.45474 66.80954 1.000 32.36458 93 LYS A N 1
ATOM 1433 C CA . LYS A 1 115 ? 16.36969 23.87483 65.57038 1.000 38.00233 93 LYS A CA 1
ATOM 1434 C C . LYS A 1 115 ? 17.36271 24.18604 64.45786 1.000 29.21967 93 LYS A C 1
ATOM 1435 O O . LYS A 1 115 ? 17.69601 25.35293 64.22617 1.000 35.34667 93 LYS A O 1
ATOM 1454 N N . HIS A 1 116 ? 17.84328 23.14293 63.78767 1.000 27.87657 94 HIS A N 1
ATOM 1455 C CA . HIS A 1 116 ? 18.75627 23.27230 62.65414 1.000 26.98373 94 HIS A CA 1
ATOM 1456 C C . HIS A 1 116 ? 18.19440 22.38749 61.54829 1.000 32.45456 94 HIS A C 1
ATOM 1457 O O . HIS A 1 116 ? 18.31465 21.15961 61.60846 1.000 39.20313 94 HIS A O 1
ATOM 1471 N N . GLU A 1 117 ? 17.56722 23.01330 60.55323 1.000 40.00667 95 GLU A N 1
ATOM 1472 C CA . GLU A 1 117 ? 16.92049 22.27605 59.47423 1.000 35.58589 95 GLU A CA 1
ATOM 1473 C C . GLU A 1 117 ? 15.91500 21.28814 60.05705 1.000 35.48945 95 GLU A C 1
ATOM 1474 O O . GLU A 1 117 ? 14.91755 21.70858 60.65185 1.000 40.04381 95 GLU A O 1
ATOM 1486 N N . THR A 1 118 ? 16.15422 19.98604 59.90693 1.000 36.60116 96 THR A N 1
ATOM 1487 C CA . THR A 1 118 ? 15.25300 18.97545 60.45050 1.000 37.00568 96 THR A CA 1
ATOM 1488 C C . THR A 1 118 ? 15.66882 18.47170 61.82881 1.000 35.46432 96 THR A C 1
ATOM 1489 O O . THR A 1 118 ? 14.96974 17.62327 62.39452 1.000 31.93046 96 THR A O 1
ATOM 1500 N N . GLU A 1 119 ? 16.77717 18.96586 62.37748 1.000 34.44266 97 GLU A N 1
ATOM 1501 C CA . GLU A 1 119 ? 17.28813 18.50218 63.65789 1.000 34.28465 97 GLU A CA 1
ATOM 1502 C C . GLU A 1 119 ? 16.71795 19.32493 64.80645 1.000 31.02680 97 GLU A C 1
ATOM 1503 O O . GLU A 1 119 ? 16.42483 20.51499 64.66136 1.000 35.41679 97 GLU A O 1
ATOM 1515 N N . ILE A 1 120 ? 16.57769 18.67519 65.95860 1.000 32.19701 98 ILE A N 1
ATOM 1516 C CA . ILE A 1 120 ? 16.31194 19.33803 67.23142 1.000 31.65104 98 ILE A CA 1
ATOM 1517 C C . ILE A 1 120 ? 17.44040 18.93007 68.16924 1.000 26.78479 98 ILE A C 1
ATOM 1518 O O . ILE A 1 120 ? 17.56642 17.74994 68.52271 1.000 33.42937 98 ILE A O 1
ATOM 1534 N N . LEU A 1 121 ? 18.26084 19.89829 68.56905 1.000 27.34826 99 LEU A N 1
ATOM 1535 C CA . LEU A 1 121 ? 19.50614 19.64195 69.27407 1.000 31.88927 99 LEU A CA 1
ATOM 1536 C C . LEU A 1 121 ? 19.45905 20.22284 70.67876 1.000 31.77349 99 LEU A C 1
ATOM 1537 O O . LEU A 1 121 ? 18.75247 21.19915 70.94027 1.000 32.44391 99 LEU A O 1
ATOM 1553 N N . THR A 1 122 ? 20.24008 19.62695 71.57523 1.000 38.79596 100 THR A N 1
ATOM 1554 C CA . THR A 1 122 ? 20.39270 20.10964 72.94117 1.000 32.10369 100 THR A CA 1
ATOM 1555 C C . THR A 1 122 ? 21.85590 20.45440 73.18111 1.000 36.10739 100 THR A C 1
ATOM 1556 O O . THR A 1 122 ? 22.74376 19.64332 72.89788 1.000 48.43416 100 THR A O 1
ATOM 1567 N N . GLU A 1 123 ? 22.10337 21.65606 73.69525 1.000 28.17322 101 GLU A N 1
ATOM 1568 C CA . GLU A 1 123 ? 23.45183 22.12570 73.98607 1.000 37.44029 101 GLU A CA 1
ATOM 1569 C C . GLU A 1 123 ? 23.50799 22.55942 75.44263 1.000 34.96159 101 GLU A C 1
ATOM 1570 O O . GLU A 1 123 ? 22.67373 23.35317 75.88832 1.000 31.85481 101 GLU A O 1
ATOM 1582 N N . HIS A 1 124 ? 24.47709 22.03000 76.18070 1.000 35.51895 102 HIS A N 1
ATOM 1583 C CA . HIS A 1 124 ? 24.69439 22.41903 77.56514 1.000 29.46396 102 HIS A CA 1
ATOM 1584 C C . HIS A 1 124 ? 25.62780 23.62096 77.61948 1.000 30.49430 102 HIS A C 1
ATOM 1585 O O . HIS A 1 124 ? 26.46382 23.81935 76.73417 1.000 33.22596 102 HIS A O 1
ATOM 1599 N N . TYR A 1 125 ? 25.47698 24.42742 78.66880 1.000 28.95228 103 TYR A N 1
ATOM 1600 C CA . TYR A 1 125 ? 26.30810 25.60734 78.84780 1.000 23.53372 103 TYR A CA 1
ATOM 1601 C C . TYR A 1 125 ? 26.64358 25.79017 80.32007 1.000 24.10457 103 TYR A C 1
ATOM 1602 O O . TYR A 1 125 ? 25.92356 25.32836 81.20856 1.000 31.23618 103 TYR A O 1
ATOM 1620 N N . ASP A 1 126 ? 27.76105 26.47343 80.56246 1.000 22.86507 104 ASP A N 1
ATOM 1621 C CA . ASP A 1 126 ? 28.09465 27.01434 81.87382 1.000 26.32559 104 ASP A CA 1
ATOM 1622 C C . ASP A 1 126 ? 27.66758 28.46978 82.01346 1.000 28.85274 104 ASP A C 1
ATOM 1623 O O . ASP A 1 126 ? 27.14448 28.86061 83.06003 1.000 24.17444 104 ASP A O 1
ATOM 1632 N N . LYS A 1 127 ? 27.88385 29.28011 80.97634 1.000 27.11949 105 LYS A N 1
ATOM 1633 C CA . LYS A 1 127 ? 27.37663 30.64210 80.90916 1.000 25.27988 105 LYS A CA 1
ATOM 1634 C C . LYS A 1 127 ? 26.64091 30.82707 79.58877 1.000 23.22926 105 LYS A C 1
ATOM 1635 O O . LYS A 1 127 ? 26.99173 30.21389 78.57674 1.000 26.13373 105 LYS A O 1
ATOM 1654 N N . LEU A 1 128 ? 25.62072 31.68322 79.60343 1.000 23.93620 106 LEU A N 1
ATOM 1655 C CA . LEU A 1 128 ? 24.80649 31.95478 78.42468 1.000 21.69420 106 LEU A CA 1
ATOM 1656 C C . LEU A 1 128 ? 24.68751 33.45931 78.23597 1.000 23.36838 106 LEU A C 1
ATOM 1657 O O . LEU A 1 128 ? 24.35127 34.18202 79.17991 1.000 25.49252 106 LEU A O 1
ATOM 1673 N N . ILE A 1 129 ? 24.97235 33.92570 77.02228 1.000 21.98342 107 ILE A N 1
ATOM 1674 C CA . ILE A 1 129 ? 24.88657 35.33800 76.67054 1.000 18.66525 107 ILE A CA 1
ATOM 1675 C C . ILE A 1 129 ? 23.75680 35.50675 75.66337 1.000 29.47621 107 ILE A C 1
ATOM 1676 O O . ILE A 1 129 ? 23.78785 34.91498 74.57637 1.000 25.26140 107 ILE A O 1
ATOM 1692 N N . LEU A 1 130 ? 22.76177 36.31202 76.02606 1.000 25.80080 108 LEU A N 1
ATOM 1693 C CA . LEU A 1 130 ? 21.63515 36.60460 75.15327 1.000 20.69185 108 LEU A CA 1
ATOM 1694 C C . LEU A 1 130 ? 21.92508 37.89456 74.38919 1.000 22.22674 108 LEU A C 1
ATOM 1695 O O . LEU A 1 130 ? 22.05060 38.96361 74.99523 1.000 22.80358 108 LEU A O 1
ATOM 1711 N N . SER A 1 131 ? 22.05304 37.78933 73.06767 1.000 27.21896 109 SER A N 1
ATOM 1712 C CA . SER A 1 131 ? 22.18669 38.96153 72.20806 1.000 23.71851 109 SER A CA 1
ATOM 1713 C C . SER A 1 131 ? 21.28567 38.81281 70.98511 1.000 26.77206 109 SER A C 1
ATOM 1714 O O . SER A 1 131 ? 21.75085 38.95561 69.84195 1.000 26.64481 109 SER A O 1
ATOM 1722 N N . PRO A 1 132 ? 19.99579 38.52943 71.17675 1.000 20.35697 110 PRO A N 1
ATOM 1723 C CA . PRO A 1 132 ? 19.11047 38.29164 70.02784 1.000 21.73119 110 PRO A CA 1
ATOM 1724 C C . PRO A 1 132 ? 18.67990 39.55021 69.29549 1.000 22.98879 110 PRO A C 1
ATOM 1725 O O . PRO A 1 132 ? 18.01501 39.44139 68.25588 1.000 23.18618 110 PRO A O 1
ATOM 1736 N N . GLY A 1 133 ? 19.01303 40.73230 69.80513 1.000 24.24929 111 GLY A N 1
ATOM 1737 C CA . GLY A 1 133 ? 18.73425 41.95269 69.07422 1.000 32.12484 111 GLY A CA 1
ATOM 1738 C C . GLY A 1 133 ? 17.26491 42.34267 69.10319 1.000 30.10851 111 GLY A C 1
ATOM 1739 O O . GLY A 1 133 ? 16.55053 42.11534 70.08185 1.000 26.00827 111 GLY A O 1
ATOM 1743 N N . ALA A 1 134 ? 16.81699 42.94480 68.00265 1.000 33.54156 112 ALA A N 1
ATOM 1744 C CA . ALA A 1 134 ? 15.47012 43.48160 67.88915 1.000 33.63701 112 ALA A CA 1
ATOM 1745 C C . ALA A 1 134 ? 14.79373 42.92361 66.64548 1.000 34.88232 112 ALA A C 1
ATOM 1746 O O . ALA A 1 134 ? 15.44322 42.38025 65.74851 1.000 30.99180 112 ALA A O 1
ATOM 1753 N N . LYS A 1 135 ? 13.47244 43.06483 66.60450 1.000 30.34507 113 LYS A N 1
ATOM 1754 C CA . LYS A 1 135 ? 12.66609 42.65726 65.46522 1.000 35.59379 113 LYS A CA 1
ATOM 1755 C C . LYS A 1 135 ? 11.79777 43.81980 65.00901 1.000 37.90210 113 LYS A C 1
ATOM 1756 O O . LYS A 1 135 ? 11.46804 44.70287 65.80793 1.000 33.02861 113 LYS A O 1
ATOM 1775 N N . PRO A 1 136 ? 11.41581 43.85079 63.73091 1.000 31.45489 114 PRO A N 1
ATOM 1776 C CA . PRO A 1 136 ? 10.57911 44.95561 63.24786 1.000 30.75497 114 PRO A CA 1
ATOM 1777 C C . PRO A 1 136 ? 9.23538 44.99563 63.95821 1.000 40.68653 114 PRO A C 1
ATOM 1778 O O . PRO A 1 136 ? 8.59149 43.96658 64.17207 1.000 45.03029 114 PRO A O 1
ATOM 1789 N N . PHE A 1 137 ? 8.81411 46.20080 64.32426 1.000 42.47710 115 PHE A N 1
ATOM 1790 C CA . PHE A 1 137 ? 7.43765 46.40877 64.75047 1.000 46.71744 115 PHE A CA 1
ATOM 1791 C C . PHE A 1 137 ? 6.53399 46.32354 63.52671 1.000 55.02283 115 PHE A C 1
ATOM 1792 O O . PHE A 1 137 ? 6.69670 47.09604 62.57634 1.000 53.76090 115 PHE A O 1
ATOM 1809 N N . VAL A 1 138 ? 5.60008 45.37636 63.53484 1.000 54.09684 116 VAL A N 1
ATOM 1810 C CA . VAL A 1 138 ? 4.68269 45.16800 62.41772 1.000 65.87895 116 VAL A CA 1
ATOM 1811 C C . VAL A 1 138 ? 3.41901 45.97873 62.69887 1.000 63.28665 116 VAL A C 1
ATOM 1812 O O . VAL A 1 138 ? 2.65549 45.61222 63.60824 1.000 64.65948 116 VAL A O 1
ATOM 1825 N N . PRO A 1 139 ? 3.16352 47.06327 61.97002 1.000 64.35517 117 PRO A N 1
ATOM 1826 C CA . PRO A 1 139 ? 1.97551 47.87903 62.24994 1.000 71.47763 117 PRO A CA 1
ATOM 1827 C C . PRO A 1 139 ? 0.71175 47.16968 61.80073 1.000 72.46736 117 PRO A C 1
ATOM 1828 O O . PRO A 1 139 ? 0.76707 46.24378 60.97720 1.000 74.47227 117 PRO A O 1
ATOM 1839 N N . PRO A 1 140 ? -0.45148 47.57145 62.31971 1.000 75.92791 118 PRO A N 1
ATOM 1840 C CA . PRO A 1 140 ? -1.70786 46.85865 62.00040 1.000 79.36063 118 PRO A CA 1
ATOM 1841 C C . PRO A 1 140 ? -2.40450 47.42127 60.76462 1.000 74.52047 118 PRO A C 1
ATOM 1842 O O . PRO A 1 140 ? -3.51422 47.97046 60.81715 1.000 85.34609 118 PRO A O 1
ATOM 1853 N N . ILE A 1 141 ? -1.74377 47.28085 59.61879 1.000 60.69749 119 ILE A N 1
ATOM 1854 C CA . ILE A 1 141 ? -2.25822 47.75857 58.34039 1.000 64.75622 119 ILE A CA 1
ATOM 1855 C C . ILE A 1 141 ? -2.89202 46.57863 57.61631 1.000 58.02514 119 ILE A C 1
ATOM 1856 O O . ILE A 1 141 ? -2.30469 45.49111 57.55086 1.000 64.59903 119 ILE A O 1
ATOM 1872 N N . THR A 1 142 ? -4.09054 46.78787 57.07909 1.000 62.73143 120 THR A N 1
ATOM 1873 C CA . THR A 1 142 ? -4.82758 45.70423 56.44598 1.000 67.41498 120 THR A CA 1
ATOM 1874 C C . THR A 1 142 ? -4.15942 45.27551 55.14358 1.000 65.14515 120 THR A C 1
ATOM 1875 O O . THR A 1 142 ? -3.58562 46.08815 54.41411 1.000 69.75844 120 THR A O 1
ATOM 1886 N N . GLY A 1 143 ? -4.25080 43.97962 54.85070 1.000 64.75960 121 GLY A N 1
ATOM 1887 C CA . GLY A 1 143 ? -3.67823 43.42986 53.63956 1.000 55.47075 121 GLY A CA 1
ATOM 1888 C C . GLY A 1 143 ? -2.19313 43.15856 53.69529 1.000 58.38613 121 GLY A C 1
ATOM 1889 O O . GLY A 1 143 ? -1.58626 42.90948 52.64707 1.000 61.51239 121 GLY A O 1
ATOM 1893 N N . LEU A 1 144 ? -1.58959 43.18672 54.88579 1.000 59.11490 122 LEU A N 1
ATOM 1894 C CA . LEU A 1 144 ? -0.14540 43.00697 54.99440 1.000 54.84317 122 LEU A CA 1
ATOM 1895 C C . LEU A 1 144 ? 0.27921 41.61494 54.54284 1.000 57.53293 122 LEU A C 1
ATOM 1896 O O . LEU A 1 144 ? 1.29587 41.45955 53.85609 1.000 58.96886 122 LEU A O 1
ATOM 1912 N N . ALA A 1 145 ? -0.48486 40.58728 54.92154 1.000 61.40780 123 ALA A N 1
ATOM 1913 C CA . ALA A 1 145 ? -0.10844 39.22195 54.57218 1.000 67.30898 123 ALA A CA 1
ATOM 1914 C C . ALA A 1 145 ? -0.25605 38.95996 53.07929 1.000 66.39072 123 ALA A C 1
ATOM 1915 O O . ALA A 1 145 ? 0.53905 38.20905 52.50209 1.000 65.87777 123 ALA A O 1
ATOM 1922 N N . GLU A 1 146 ? -1.25624 39.56258 52.43934 1.000 67.06414 124 GLU A N 1
ATOM 1923 C CA . GLU A 1 146 ? -1.47115 39.37629 51.01183 1.000 73.89488 124 GLU A CA 1
ATOM 1924 C C . GLU A 1 146 ? -0.65332 40.33645 50.15791 1.000 71.08211 124 GLU A C 1
ATOM 1925 O O . GLU A 1 146 ? -0.64661 40.19527 48.93015 1.000 65.94310 124 GLU A O 1
ATOM 1937 N N . ALA A 1 147 ? 0.03140 41.29981 50.76828 1.000 64.79828 125 ALA A N 1
ATOM 1938 C CA . ALA A 1 147 ? 0.87380 42.21924 50.01858 1.000 57.38536 125 ALA A CA 1
ATOM 1939 C C . ALA A 1 147 ? 2.17076 41.53059 49.61664 1.000 53.29656 125 ALA A C 1
ATOM 1940 O O . ALA A 1 147 ? 2.78690 40.81828 50.41419 1.000 63.58018 125 ALA A O 1
ATOM 1947 N N . LYS A 1 148 ? 2.58356 41.75291 48.36739 1.000 55.10372 126 LYS A N 1
ATOM 1948 C CA . LYS A 1 148 ? 3.75203 41.09902 47.80032 1.000 51.71824 126 LYS A CA 1
ATOM 1949 C C . LYS A 1 148 ? 4.91514 42.04717 47.54169 1.000 45.08205 126 LYS A C 1
ATOM 1950 O O . LYS A 1 148 ? 5.99578 41.58239 47.16033 1.000 48.30173 126 LYS A O 1
ATOM 1969 N N . ASN A 1 149 ? 4.73033 43.35239 47.74634 1.000 45.27820 127 ASN A N 1
ATOM 1970 C CA . ASN A 1 149 ? 5.77177 44.34180 47.49601 1.000 43.82802 127 ASN A CA 1
ATOM 1971 C C . ASN A 1 149 ? 6.18543 45.07204 48.76892 1.000 33.71979 127 ASN A C 1
ATOM 1972 O O . ASN A 1 149 ? 6.72465 46.18000 48.69358 1.000 37.57963 127 ASN A O 1
ATOM 1983 N N . VAL A 1 150 ? 5.93920 44.47916 49.93498 1.000 43.03806 128 VAL A N 1
ATOM 1984 C CA . VAL A 1 150 ? 6.22700 45.09766 51.22562 1.000 35.91659 128 VAL A CA 1
ATOM 1985 C C . VAL A 1 150 ? 7.33818 44.30157 51.89643 1.000 35.04815 128 VAL A C 1
ATOM 1986 O O . VAL A 1 150 ? 7.24207 43.07375 52.01810 1.000 43.09458 128 VAL A O 1
ATOM 1999 N N . PHE A 1 151 ? 8.38971 44.99935 52.32991 1.000 34.40593 129 PHE A N 1
ATOM 2000 C CA . PHE A 1 151 ? 9.56411 44.34598 52.88776 1.000 33.36601 129 PHE A CA 1
ATOM 2001 C C . PHE A 1 151 ? 10.15770 45.19330 54.00422 1.000 31.34292 129 PHE A C 1
ATOM 2002 O O . PHE A 1 151 ? 10.06264 46.42296 53.99006 1.000 33.39708 129 PHE A O 1
ATOM 2019 N N . SER A 1 152 ? 10.76955 44.51780 54.96965 1.000 33.28217 130 SER A N 1
ATOM 2020 C CA . SER A 1 152 ? 11.72780 45.12367 55.88144 1.000 32.33211 130 SER A CA 1
ATOM 2021 C C . SER A 1 152 ? 13.13493 44.77123 55.41052 1.000 38.22836 130 SER A C 1
ATOM 2022 O O . SER A 1 152 ? 13.33742 43.80463 54.67215 1.000 36.23488 130 SER A O 1
ATOM 2030 N N . LEU A 1 153 ? 14.11180 45.57225 55.83545 1.000 36.76773 131 LEU A N 1
ATOM 2031 C CA . LEU A 1 153 ? 15.50367 45.39734 55.41321 1.000 43.00792 131 LEU A CA 1
ATOM 2032 C C . LEU A 1 153 ? 16.39793 45.41554 56.64746 1.000 36.71377 131 LEU A C 1
ATOM 2033 O O . LEU A 1 153 ? 16.94500 46.45976 57.01169 1.000 45.27706 131 LEU A O 1
ATOM 2049 N N . ARG A 1 154 ? 16.55892 44.24925 57.27485 1.000 35.39907 132 ARG A N 1
ATOM 2050 C CA . ARG A 1 154 ? 17.36577 44.12543 58.47862 1.000 33.73421 132 ARG A CA 1
ATOM 2051 C C . ARG A 1 154 ? 18.43569 43.04397 58.40221 1.000 37.09669 132 ARG A C 1
ATOM 2052 O O . ARG A 1 154 ? 19.26177 42.96231 59.31823 1.000 37.74073 132 ARG A O 1
ATOM 2073 N N . ASN A 1 155 ? 18.45790 42.22526 57.35401 1.000 39.31596 133 ASN A N 1
ATOM 2074 C CA . ASN A 1 155 ? 19.44088 41.15645 57.22507 1.000 41.43044 133 ASN A CA 1
ATOM 2075 C C . ASN A 1 155 ? 19.50993 40.74292 55.75933 1.000 38.86092 133 ASN A C 1
ATOM 2076 O O . ASN A 1 155 ? 18.82508 41.30698 54.90167 1.000 36.01340 133 ASN A O 1
ATOM 2087 N N . VAL A 1 156 ? 20.34702 39.74882 55.47758 1.000 41.59201 134 VAL A N 1
ATOM 2088 C CA . VAL A 1 156 ? 20.57841 39.29446 54.10812 1.000 39.96112 134 VAL A CA 1
ATOM 2089 C C . VAL A 1 156 ? 19.33176 38.59427 53.57708 1.000 41.69672 134 VAL A C 1
ATOM 2090 O O . VAL A 1 156 ? 18.93826 38.84252 52.42761 1.000 47.50880 134 VAL A O 1
ATOM 2103 N N . PRO A 1 157 ? 18.68611 37.71117 54.34882 1.000 40.72536 135 PRO A N 1
ATOM 2104 C CA . PRO A 1 157 ? 17.39730 37.16226 53.88899 1.000 40.47228 135 PRO A CA 1
ATOM 2105 C C . PRO A 1 157 ? 16.39665 38.23439 53.48801 1.000 43.42029 135 PRO A C 1
ATOM 2106 O O . PRO A 1 157 ? 15.67624 38.06747 52.49641 1.000 44.99758 135 PRO A O 1
ATOM 2117 N N . ASP A 1 158 ? 16.32548 39.33265 54.24415 1.000 44.27825 136 ASP A N 1
ATOM 2118 C CA . ASP A 1 158 ? 15.48302 40.45270 53.84046 1.000 32.22213 136 ASP A CA 1
ATOM 2119 C C . ASP A 1 158 ? 15.96833 41.06037 52.52981 1.000 38.17595 136 ASP A C 1
ATOM 2120 O O . ASP A 1 158 ? 15.16386 41.36963 51.64380 1.000 41.97269 136 ASP A O 1
ATOM 2129 N N . LEU A 1 159 ? 17.28351 41.24844 52.39375 1.000 40.14255 137 LEU A N 1
ATOM 2130 C CA . LEU A 1 159 ? 17.83025 41.81533 51.16510 1.000 38.23296 137 LEU A CA 1
ATOM 2131 C C . LEU A 1 159 ? 17.51455 40.93492 49.96258 1.000 44.42855 137 LEU A C 1
ATOM 2132 O O . LEU A 1 159 ? 17.18992 41.44023 48.88116 1.000 44.57748 137 LEU A O 1
ATOM 2148 N N . ASP A 1 160 ? 17.61199 39.61393 50.12942 1.000 50.59945 138 ASP A N 1
ATOM 2149 C CA . ASP A 1 160 ? 17.31244 38.70579 49.02741 1.000 45.61736 138 ASP A CA 1
ATOM 2150 C C . ASP A 1 160 ? 15.89756 38.92231 48.50504 1.000 40.98512 138 ASP A C 1
ATOM 2151 O O . ASP A 1 160 ? 15.66021 38.86705 47.29278 1.000 55.64578 138 ASP A O 1
ATOM 2160 N N . GLN A 1 161 ? 14.94237 39.16848 49.40518 1.000 38.86376 139 GLN A N 1
ATOM 2161 C CA . GLN A 1 161 ? 13.57403 39.42811 48.97160 1.000 35.41079 139 GLN A CA 1
ATOM 2162 C C . GLN A 1 161 ? 13.46243 40.77610 48.26836 1.000 41.41297 139 GLN A C 1
ATOM 2163 O O . GLN A 1 161 ? 12.73469 40.90687 47.27753 1.000 42.88437 139 GLN A O 1
ATOM 2177 N N . ILE A 1 162 ? 14.17612 41.79039 48.76142 1.000 38.80160 140 ILE A N 1
ATOM 2178 C CA . ILE A 1 162 ? 14.05799 43.12098 48.17386 1.000 35.58907 140 ILE A CA 1
ATOM 2179 C C . ILE A 1 162 ? 14.65682 43.15210 46.77498 1.000 45.60486 140 ILE A C 1
ATOM 2180 O O . ILE A 1 162 ? 14.16836 43.87947 45.90188 1.000 40.45067 140 ILE A O 1
ATOM 2196 N N . MET A 1 163 ? 15.71364 42.37642 46.52881 1.000 43.56439 141 MET A N 1
ATOM 2197 C CA . MET A 1 163 ? 16.32968 42.38357 45.20778 1.000 46.02741 141 MET A CA 1
ATOM 2198 C C . MET A 1 163 ? 15.40239 41.83236 44.13299 1.000 52.86902 141 MET A C 1
ATOM 2199 O O . MET A 1 163 ? 15.60160 42.12896 42.94994 1.000 47.85490 141 MET A O 1
ATOM 2213 N N . THR A 1 164 ? 14.40599 41.02871 44.51144 1.000 46.36743 142 THR A N 1
ATOM 2214 C CA . THR A 1 164 ? 13.41890 40.57318 43.54124 1.000 46.68957 142 THR A CA 1
ATOM 2215 C C . THR A 1 164 ? 12.46116 41.68752 43.13878 1.000 45.12815 142 THR A C 1
ATOM 2216 O O . THR A 1 164 ? 11.81272 41.58458 42.09212 1.000 56.99570 142 THR A O 1
ATOM 2227 N N . ALA A 1 165 ? 12.36074 42.74567 43.94361 1.000 40.42595 143 ALA A N 1
ATOM 2228 C CA . ALA A 1 165 ? 11.49146 43.87143 43.63587 1.000 46.66413 143 ALA A CA 1
ATOM 2229 C C . ALA A 1 165 ? 12.21077 45.00480 42.91967 1.000 49.53929 143 ALA A C 1
ATOM 2230 O O . ALA A 1 165 ? 11.54554 45.89009 42.36975 1.000 50.22600 143 ALA A O 1
ATOM 2237 N N . LEU A 1 166 ? 13.54654 45.00928 42.92274 1.000 48.55102 144 LEU A N 1
ATOM 2238 C CA . LEU A 1 166 ? 14.32397 46.05126 42.24918 1.000 39.79630 144 LEU A CA 1
ATOM 2239 C C . LEU A 1 166 ? 14.63523 45.60077 40.82701 1.000 46.09687 144 LEU A C 1
ATOM 2240 O O . LEU A 1 166 ? 15.75986 45.22018 40.47954 1.000 48.18525 144 LEU A O 1
ATOM 2256 N N . THR A 1 167 ? 13.61829 45.66637 39.98727 1.000 46.55713 145 THR A N 1
ATOM 2257 C CA . THR A 1 167 ? 13.68324 45.28277 38.59151 1.000 31.46186 145 THR A CA 1
ATOM 2258 C C . THR A 1 167 ? 13.68996 46.51670 37.70013 1.000 39.92553 145 THR A C 1
ATOM 2259 O O . THR A 1 167 ? 13.44944 47.63823 38.16040 1.000 42.97324 145 THR A O 1
ATOM 2270 N N . PRO A 1 168 ? 13.98530 46.34824 36.40928 1.000 47.50776 146 PRO A N 1
ATOM 2271 C CA . PRO A 1 168 ? 13.89209 47.48987 35.48333 1.000 46.45447 146 PRO A CA 1
ATOM 2272 C C . PRO A 1 168 ? 12.49712 48.08074 35.38615 1.000 41.87471 146 PRO A C 1
ATOM 2273 O O . PRO A 1 168 ? 12.35741 49.23577 34.96436 1.000 44.97460 146 PRO A O 1
ATOM 2284 N N . GLU A 1 169 ? 11.46048 47.32495 35.74494 1.000 41.05673 147 GLU A N 1
ATOM 2285 C CA . GLU A 1 169 ? 10.08951 47.81100 35.69386 1.000 48.54649 147 GLU A CA 1
ATOM 2286 C C . GLU A 1 169 ? 9.66488 48.54762 36.95872 1.000 42.35903 147 GLU A C 1
ATOM 2287 O O . GLU A 1 169 ? 8.60564 49.18353 36.95764 1.000 46.03091 147 GLU A O 1
ATOM 2299 N N . THR A 1 170 ? 10.45487 48.47681 38.02676 1.000 43.38100 148 THR A N 1
ATOM 2300 C CA . THR A 1 170 ? 10.13057 49.19257 39.25403 1.000 44.90029 148 THR A CA 1
ATOM 2301 C C . THR A 1 170 ? 10.39918 50.68269 39.07819 1.000 43.83744 148 THR A C 1
ATOM 2302 O O . THR A 1 170 ? 11.50533 51.08301 38.70140 1.000 50.32355 148 THR A O 1
ATOM 2313 N N . LYS A 1 171 ? 9.38691 51.50341 39.35062 1.000 36.69757 149 LYS A N 1
ATOM 2314 C CA . LYS A 1 171 ? 9.51214 52.95140 39.23194 1.000 43.94106 149 LYS A CA 1
ATOM 2315 C C . LYS A 1 171 ? 9.17174 53.69721 40.51089 1.000 37.85652 149 LYS A C 1
ATOM 2316 O O . LYS A 1 171 ? 9.82650 54.69415 40.82649 1.000 43.17815 149 LYS A O 1
ATOM 2335 N N . ARG A 1 172 ? 8.16697 53.24625 41.25682 1.000 37.57420 150 ARG A N 1
ATOM 2336 C CA . ARG A 1 172 ? 7.68770 53.95056 42.43784 1.000 32.84896 150 ARG A CA 1
ATOM 2337 C C . ARG A 1 172 ? 7.92694 53.10658 43.67819 1.000 25.71621 150 ARG A C 1
ATOM 2338 O O . ARG A 1 172 ? 7.59775 51.91611 43.70043 1.000 36.17519 150 ARG A O 1
ATOM 2359 N N . ALA A 1 173 ? 8.49594 53.73022 44.70509 1.000 26.67612 151 ALA A N 1
ATOM 2360 C CA . ALA A 1 173 ? 8.74684 53.08696 45.98368 1.000 29.78686 151 ALA A CA 1
ATOM 2361 C C . ALA A 1 173 ? 8.22707 53.98194 47.09846 1.000 28.18528 151 ALA A C 1
ATOM 2362 O O . ALA A 1 173 ? 8.21751 55.21021 46.97768 1.000 31.18631 151 ALA A O 1
ATOM 2369 N N . VAL A 1 174 ? 7.78566 53.35231 48.18449 1.000 30.54146 152 VAL A N 1
ATOM 2370 C CA . VAL A 1 174 ? 7.27144 54.05325 49.35388 1.000 29.57797 152 VAL A CA 1
ATOM 2371 C C . VAL A 1 174 ? 8.02718 53.55042 50.57429 1.000 26.68179 152 VAL A C 1
ATOM 2372 O O . VAL A 1 174 ? 8.19943 52.33905 50.74600 1.000 29.56365 152 VAL A O 1
ATOM 2385 N N . VAL A 1 175 ? 8.49045 54.47581 51.40859 1.000 26.48713 153 VAL A N 1
ATOM 2386 C CA . VAL A 1 175 ? 9.10057 54.15111 52.69285 1.000 29.43889 153 VAL A CA 1
ATOM 2387 C C . VAL A 1 175 ? 8.14983 54.63770 53.77752 1.000 30.58718 153 VAL A C 1
ATOM 2388 O O . VAL A 1 175 ? 7.80295 55.82506 53.82205 1.000 25.01721 153 VAL A O 1
ATOM 2401 N N . ILE A 1 176 ? 7.70958 53.71890 54.63172 1.000 30.70804 154 ILE A N 1
ATOM 2402 C CA . ILE A 1 176 ? 6.81257 54.02740 55.73938 1.000 29.14318 154 ILE A CA 1
ATOM 2403 C C . ILE A 1 176 ? 7.65401 54.11556 57.00507 1.000 32.36917 154 ILE A C 1
ATOM 2404 O O . ILE A 1 176 ? 8.27773 53.12969 57.41707 1.000 31.38585 154 ILE A O 1
ATOM 2420 N N . GLY A 1 177 ? 7.67912 55.29906 57.61406 1.000 31.05561 155 GLY A N 1
ATOM 2421 C CA . GLY A 1 177 ? 8.53281 55.55961 58.75557 1.000 29.70388 155 GLY A CA 1
ATOM 2422 C C . GLY A 1 177 ? 9.71541 56.42053 58.36464 1.000 32.63679 155 GLY A C 1
ATOM 2423 O O . GLY A 1 177 ? 10.54091 56.00373 57.54652 1.000 39.61681 155 GLY A O 1
ATOM 2427 N N . ALA A 1 178 ? 9.81006 57.62280 58.93234 1.000 34.04959 156 ALA A N 1
ATOM 2428 C CA . ALA A 1 178 ? 10.82379 58.59992 58.54965 1.000 40.11125 156 ALA A CA 1
ATOM 2429 C C . ALA A 1 178 ? 11.86342 58.81509 59.64683 1.000 38.26739 156 ALA A C 1
ATOM 2430 O O . ALA A 1 178 ? 12.32965 59.93393 59.87069 1.000 38.37733 156 ALA A O 1
ATOM 2437 N N . GLY A 1 179 ? 12.24461 57.74580 60.33788 1.000 34.93471 157 GLY A N 1
ATOM 2438 C CA . GLY A 1 179 ? 13.33288 57.80490 61.28707 1.000 32.12799 157 GLY A CA 1
ATOM 2439 C C . GLY A 1 179 ? 14.67400 57.83683 60.58076 1.000 29.63345 157 GLY A C 1
ATOM 2440 O O . GLY A 1 179 ? 14.77095 57.98073 59.36121 1.000 32.78099 157 GLY A O 1
ATOM 2444 N N . PHE A 1 180 ? 15.73494 57.69184 61.37742 1.000 34.99649 158 PHE A N 1
ATOM 2445 C CA . PHE A 1 180 ? 17.08219 57.71245 60.81602 1.000 32.17055 158 PHE A CA 1
ATOM 2446 C C . PHE A 1 180 ? 17.25467 56.62799 59.75733 1.000 36.21182 158 PHE A C 1
ATOM 2447 O O . PHE A 1 180 ? 17.76524 56.88880 58.66186 1.000 30.53498 158 PHE A O 1
ATOM 2464 N N . ILE A 1 181 ? 16.83389 55.40039 60.06492 1.000 34.46207 159 ILE A N 1
ATOM 2465 C CA . ILE A 1 181 ? 16.96894 54.31848 59.09465 1.000 33.93225 159 ILE A CA 1
ATOM 2466 C C . ILE A 1 181 ? 16.00810 54.52462 57.92957 1.000 37.02756 159 ILE A C 1
ATOM 2467 O O . ILE A 1 181 ? 16.34114 54.23469 56.77393 1.000 35.70057 159 ILE A O 1
ATOM 2483 N N . GLY A 1 182 ? 14.80575 55.03100 58.20937 1.000 40.32795 160 GLY A N 1
ATOM 2484 C CA . GLY A 1 182 ? 13.85234 55.27422 57.13911 1.000 22.77465 160 GLY A CA 1
ATOM 2485 C C . GLY A 1 182 ? 14.38300 56.22799 56.08546 1.000 33.94315 160 GLY A C 1
ATOM 2486 O O . GLY A 1 182 ? 14.13502 56.04870 54.89011 1.000 34.86035 160 GLY A O 1
ATOM 2490 N N . LEU A 1 183 ? 15.12039 57.25600 56.51253 1.000 33.91369 161 LEU A N 1
ATOM 2491 C CA . LEU A 1 183 ? 15.66903 58.21410 55.55869 1.000 30.67780 161 LEU A CA 1
ATOM 2492 C C . LEU A 1 183 ? 16.79700 57.60024 54.73770 1.000 26.22415 161 LEU A C 1
ATOM 2493 O O . LEU A 1 183 ? 16.91378 57.87403 53.53833 1.000 28.98056 161 LEU A O 1
ATOM 2509 N N . GLU A 1 184 ? 17.64820 56.78199 55.36340 1.000 37.14482 162 GLU A N 1
ATOM 2510 C CA . GLU A 1 184 ? 18.68125 56.08904 54.59938 1.000 35.91498 162 GLU A CA 1
ATOM 2511 C C . GLU A 1 184 ? 18.05986 55.22998 53.50430 1.000 30.50101 162 GLU A C 1
ATOM 2512 O O . GLU A 1 184 ? 18.57988 55.16582 52.38415 1.000 33.12985 162 GLU A O 1
ATOM 2524 N N . MET A 1 185 ? 16.94084 54.56363 53.81162 1.000 27.99502 163 MET A N 1
ATOM 2525 C CA . MET A 1 185 ? 16.23954 53.78184 52.79826 1.000 29.18827 163 MET A CA 1
ATOM 2526 C C . MET A 1 185 ? 15.72632 54.67668 51.67683 1.000 31.06915 163 MET A C 1
ATOM 2527 O O . MET A 1 185 ? 15.86470 54.34738 50.49203 1.000 29.95893 163 MET A O 1
ATOM 2541 N N . ALA A 1 186 ? 15.13023 55.81367 52.02909 1.000 24.40533 164 ALA A N 1
ATOM 2542 C CA . ALA A 1 186 ? 14.56816 56.68605 51.00682 1.000 27.45066 164 ALA A CA 1
ATOM 2543 C C . ALA A 1 186 ? 15.66332 57.28088 50.13187 1.000 30.83021 164 ALA A C 1
ATOM 2544 O O . ALA A 1 186 ? 15.51572 57.35246 48.90592 1.000 34.62883 164 ALA A O 1
ATOM 2551 N N . GLU A 1 187 ? 16.77581 57.69859 50.73933 1.000 31.18259 165 GLU A N 1
ATOM 2552 C CA . GLU A 1 187 ? 17.85989 58.29055 49.96358 1.000 33.06710 165 GLU A CA 1
ATOM 2553 C C . GLU A 1 187 ? 18.44371 57.28038 48.98392 1.000 30.07579 165 GLU A C 1
ATOM 2554 O O . GLU A 1 187 ? 18.67288 57.59375 47.81023 1.000 34.14147 165 GLU A O 1
ATOM 2566 N N . ASN A 1 188 ? 18.69272 56.05619 49.45116 1.000 29.79648 166 ASN A N 1
ATOM 2567 C CA . ASN A 1 188 ? 19.31354 55.05660 48.59036 1.000 27.50052 166 ASN A CA 1
ATOM 2568 C C . ASN A 1 188 ? 18.34661 54.53271 47.53672 1.000 32.57569 166 ASN A C 1
ATOM 2569 O O . ASN A 1 188 ? 18.77889 54.13849 46.44766 1.000 36.98499 166 ASN A O 1
ATOM 2580 N N . LEU A 1 189 ? 17.04440 54.52838 47.82542 1.000 27.19326 167 LEU A N 1
ATOM 2581 C CA . LEU A 1 189 ? 16.07632 54.15302 46.80010 1.000 28.61563 167 LEU A CA 1
ATOM 2582 C C . LEU A 1 189 ? 15.98513 55.22483 45.72181 1.000 29.59598 167 LEU A C 1
ATOM 2583 O O . LEU A 1 189 ? 15.83878 54.90998 44.53517 1.000 31.61629 167 LEU A O 1
ATOM 2599 N N . GLN A 1 190 ? 16.07437 56.49766 46.11563 1.000 28.44595 168 GLN A N 1
ATOM 2600 C CA . GLN A 1 190 ? 16.06016 57.57623 45.13387 1.000 27.53760 168 GLN A CA 1
ATOM 2601 C C . GLN A 1 190 ? 17.28432 57.50589 44.22977 1.000 34.77163 168 GLN A C 1
ATOM 2602 O O . GLN A 1 190 ? 17.18947 57.75779 43.02309 1.000 36.49572 168 GLN A O 1
ATOM 2616 N N . LYS A 1 191 ? 18.44471 57.15617 44.79433 1.000 36.82550 169 LYS A N 1
ATOM 2617 C CA . LYS A 1 191 ? 19.65496 57.02018 43.99114 1.000 30.27390 169 LYS A CA 1
ATOM 2618 C C . LYS A 1 191 ? 19.59019 55.81863 43.05961 1.000 30.74636 169 LYS A C 1
ATOM 2619 O O . LYS A 1 191 ? 20.36792 55.74706 42.10330 1.000 40.52119 169 LYS A O 1
ATOM 2638 N N . ARG A 1 192 ? 18.68479 54.87826 43.31952 1.000 35.94780 170 ARG A N 1
ATOM 2639 C CA . ARG A 1 192 ? 18.39420 53.79227 42.39306 1.000 31.27260 170 ARG A CA 1
ATOM 2640 C C . ARG A 1 192 ? 17.55010 54.25379 41.20911 1.000 32.91040 170 ARG A C 1
ATOM 2641 O O . ARG A 1 192 ? 17.29704 53.45847 40.29851 1.000 34.58470 170 ARG A O 1
ATOM 2662 N N . GLY A 1 193 ? 17.11121 55.51083 41.19818 1.000 42.46036 171 GLY A N 1
ATOM 2663 C CA . GLY A 1 193 ? 16.32893 56.04389 40.10272 1.000 31.57357 171 GLY A CA 1
ATOM 2664 C C . GLY A 1 193 ? 14.83180 55.96517 40.28395 1.000 34.29937 171 GLY A C 1
ATOM 2665 O O . GLY A 1 193 ? 14.09364 56.21798 39.32401 1.000 35.35544 171 GLY A O 1
ATOM 2669 N N . LEU A 1 194 ? 14.36004 55.63975 41.48153 1.000 33.42029 172 LEU A N 1
ATOM 2670 C CA . LEU A 1 194 ? 12.94438 55.42755 41.73017 1.000 29.93714 172 LEU A CA 1
ATOM 2671 C C . LEU A 1 194 ? 12.27138 56.70904 42.20325 1.000 34.13256 172 LEU A C 1
ATOM 2672 O O . LEU A 1 194 ? 12.90374 57.58625 42.79830 1.000 30.45123 172 LEU A O 1
ATOM 2688 N N . GLU A 1 195 ? 10.97341 56.80983 41.91759 1.000 41.14909 173 GLU A N 1
ATOM 2689 C CA . GLU A 1 195 ? 10.12185 57.84509 42.49456 1.000 31.65470 173 GLU A CA 1
ATOM 2690 C C . GLU A 1 195 ? 9.77150 57.41618 43.91410 1.000 36.23687 173 GLU A C 1
ATOM 2691 O O . GLU A 1 195 ? 9.01696 56.45785 44.10984 1.000 30.85200 173 GLU A O 1
ATOM 2703 N N . VAL A 1 196 ? 10.32209 58.11056 44.90563 1.000 30.51897 174 VAL A N 1
ATOM 2704 C CA . VAL A 1 196 ? 10.22498 57.70359 46.30152 1.000 34.58656 174 VAL A CA 1
ATOM 2705 C C . VAL A 1 196 ? 9.30348 58.66134 47.03906 1.000 32.19336 174 VAL A C 1
ATOM 2706 O O . VAL A 1 196 ? 9.41310 59.88410 46.88642 1.000 32.43226 174 VAL A O 1
ATOM 2719 N N . THR A 1 197 ? 8.40542 58.10170 47.84524 1.000 29.07601 175 THR A N 1
ATOM 2720 C CA . THR A 1 197 ? 7.56290 58.85995 48.75732 1.000 38.30335 175 THR A CA 1
ATOM 2721 C C . THR A 1 197 ? 7.77909 58.33489 50.16932 1.000 28.12524 175 THR A C 1
ATOM 2722 O O . THR A 1 197 ? 7.92015 57.12624 50.37931 1.000 35.50141 175 THR A O 1
ATOM 2733 N N . LEU A 1 198 ? 7.81226 59.24756 51.13016 1.000 34.84551 176 LEU A N 1
ATOM 2734 C CA . LEU A 1 198 ? 8.06359 58.92379 52.52671 1.000 26.52715 176 LEU A CA 1
ATOM 2735 C C . LEU A 1 198 ? 6.80437 59.22688 53.32501 1.000 33.32674 176 LEU A C 1
ATOM 2736 O O . LEU A 1 198 ? 6.21708 60.30295 53.17561 1.000 35.32972 176 LEU A O 1
ATOM 2752 N N . VAL A 1 199 ? 6.38199 58.27542 54.15333 1.000 35.27338 177 VAL A N 1
ATOM 2753 C CA . VAL A 1 199 ? 5.16419 58.39971 54.94767 1.000 29.01176 177 VAL A CA 1
ATOM 2754 C C . VAL A 1 199 ? 5.53900 58.21856 56.41124 1.000 33.11819 177 VAL A C 1
ATOM 2755 O O . VAL A 1 199 ? 6.09739 57.18121 56.78930 1.000 39.08161 177 VAL A O 1
ATOM 2768 N N . GLU A 1 200 ? 5.23245 59.22409 57.23110 1.000 40.96449 178 GLU A N 1
ATOM 2769 C CA . GLU A 1 200 ? 5.53378 59.20413 58.65728 1.000 39.68287 178 GLU A CA 1
ATOM 2770 C C . GLU A 1 200 ? 4.26282 59.48391 59.44455 1.000 43.59970 178 GLU A C 1
ATOM 2771 O O . GLU A 1 200 ? 3.52197 60.41959 59.12650 1.000 39.72138 178 GLU A O 1
ATOM 2783 N N . LYS A 1 201 ? 4.02043 58.67184 60.47441 1.000 45.88472 179 LYS A N 1
ATOM 2784 C CA . LYS A 1 201 ? 2.85591 58.87551 61.33006 1.000 50.60499 179 LYS A CA 1
ATOM 2785 C C . LYS A 1 201 ? 2.99461 60.15132 62.15329 1.000 45.16217 179 LYS A C 1
ATOM 2786 O O . LYS A 1 201 ? 2.01055 60.87043 62.36495 1.000 41.69143 179 LYS A O 1
ATOM 2805 N N . ALA A 1 202 ? 4.21075 60.45299 62.61206 1.000 41.59796 180 ALA A N 1
ATOM 2806 C CA . ALA A 1 202 ? 4.47544 61.63136 63.42281 1.000 35.22746 180 ALA A CA 1
ATOM 2807 C C . ALA A 1 202 ? 4.27260 62.90385 62.60397 1.000 35.56443 180 ALA A C 1
ATOM 2808 O O . ALA A 1 202 ? 4.09390 62.85252 61.38551 1.000 40.91115 180 ALA A O 1
ATOM 2815 N N . PRO A 1 203 ? 4.30205 64.07510 63.25038 1.000 43.14587 181 PRO A N 1
ATOM 2816 C CA . PRO A 1 203 ? 4.03337 65.32240 62.52036 1.000 35.54311 181 PRO A CA 1
ATOM 2817 C C . PRO A 1 203 ? 5.17377 65.79601 61.63328 1.000 41.29532 181 PRO A C 1
ATOM 2818 O O . PRO A 1 203 ? 4.95873 66.70933 60.82455 1.000 45.61684 181 PRO A O 1
ATOM 2829 N N . HIS A 1 204 ? 6.36947 65.22340 61.75479 1.000 39.10254 182 HIS A N 1
ATOM 2830 C CA . HIS A 1 204 ? 7.50391 65.66363 60.95581 1.000 39.29604 182 HIS A CA 1
ATOM 2831 C C . HIS A 1 204 ? 8.48920 64.51531 60.80432 1.000 39.80194 182 HIS A C 1
ATOM 2832 O O . HIS A 1 204 ? 8.46783 63.54747 61.56910 1.000 36.45683 182 HIS A O 1
ATOM 2846 N N . VAL A 1 205 ? 9.35954 64.63391 59.79669 1.000 43.07854 183 VAL A N 1
ATOM 2847 C CA . VAL A 1 205 ? 10.40000 63.62967 59.60703 1.000 40.06514 183 VAL A CA 1
ATOM 2848 C C . VAL A 1 205 ? 11.38069 63.67522 60.77651 1.000 42.35431 183 VAL A C 1
ATOM 2849 O O . VAL A 1 205 ? 11.47851 64.66505 61.51282 1.000 41.70876 183 VAL A O 1
ATOM 2862 N N . LEU A 1 206 ? 12.12171 62.57574 60.94364 1.000 44.09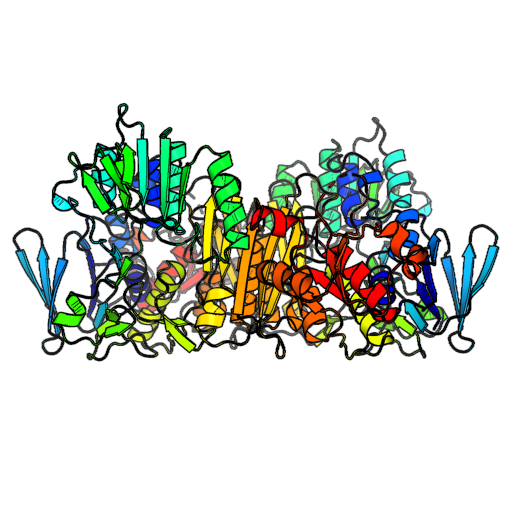171 184 LEU A N 1
ATOM 2863 C CA . LEU A 1 206 ? 13.01482 62.37733 62.07923 1.000 32.97745 184 LEU A CA 1
ATOM 2864 C C . LEU A 1 206 ? 12.31209 62.77226 63.37215 1.000 41.64549 184 LEU A C 1
ATOM 2865 O O . LEU A 1 206 ? 12.57505 63.84969 63.92241 1.000 40.43338 184 LEU A O 1
ATOM 2881 N N . PRO A 1 207 ? 11.41528 61.93260 63.87900 1.000 49.36725 185 PRO A N 1
ATOM 2882 C CA . PRO A 1 207 ? 10.77242 62.21146 65.16749 1.000 42.73773 185 PRO A CA 1
ATOM 2883 C C . PRO A 1 207 ? 11.78896 62.50672 66.25731 1.000 37.21199 185 PRO A C 1
ATOM 2884 O O . PRO A 1 207 ? 11.54551 63.37247 67.11050 1.000 50.51015 185 PRO A O 1
ATOM 2895 N N . PRO A 1 208 ? 12.93701 61.81573 66.27845 1.000 38.27074 186 PRO A N 1
ATOM 2896 C CA . PRO A 1 208 ? 13.93017 62.10667 67.32902 1.000 39.30422 186 PRO A CA 1
ATOM 2897 C C . PRO A 1 208 ? 14.35064 63.56258 67.40668 1.000 48.79832 186 PRO A C 1
ATOM 2898 O O . PRO A 1 208 ? 14.77958 64.01704 68.47645 1.000 53.56746 186 PRO A O 1
ATOM 2909 N N . LEU A 1 209 ? 14.25305 64.30740 66.31365 1.000 47.16840 187 LEU A N 1
ATOM 2910 C CA . LEU A 1 209 ? 14.64196 65.70800 66.30470 1.000 33.87944 187 LEU A CA 1
ATOM 2911 C C . LEU A 1 209 ? 13.46399 66.59874 66.67865 1.000 35.91327 187 LEU A C 1
ATOM 2912 O O . LEU A 1 209 ? 12.30423 66.18000 66.66884 1.000 42.99662 187 LEU A O 1
ATOM 2928 N N . ASP A 1 210 ? 13.78089 67.84267 67.01697 1.000 35.87606 188 ASP A N 1
ATOM 2929 C CA . ASP A 1 210 ? 12.75565 68.84037 67.27566 1.000 28.67426 188 ASP A CA 1
ATOM 2930 C C . ASP A 1 210 ? 12.24529 69.41544 65.95950 1.000 31.13632 188 ASP A C 1
ATOM 2931 O O . ASP A 1 210 ? 12.94332 69.41004 64.94145 1.000 32.93920 188 ASP A O 1
ATOM 2940 N N . GLU A 1 211 ? 11.00646 69.91393 65.99296 1.000 33.68474 189 GLU A N 1
ATOM 2941 C CA . GLU A 1 211 ? 10.30610 70.27404 64.76320 1.000 28.12166 189 GLU A CA 1
ATOM 2942 C C . GLU A 1 211 ? 11.10335 71.25290 63.90789 1.000 32.27044 189 GLU A C 1
ATOM 2943 O O . GLU A 1 211 ? 11.18694 71.09095 62.68445 1.000 38.88001 189 GLU A O 1
ATOM 2955 N N . GLU A 1 212 ? 11.68426 72.28468 64.52632 1.000 31.58388 190 GLU A N 1
ATOM 2956 C CA . GLU A 1 212 ? 12.36949 73.30996 63.74404 1.000 32.02150 190 GLU A CA 1
ATOM 2957 C C . GLU A 1 212 ? 13.65808 72.78290 63.12170 1.000 35.31510 190 GLU A C 1
ATOM 2958 O O . GLU A 1 212 ? 14.10428 73.30391 62.09299 1.000 35.70179 190 GLU A O 1
ATOM 2970 N N . MET A 1 213 ? 14.27682 71.76873 63.73205 1.000 34.41489 191 MET A N 1
ATOM 2971 C CA . MET A 1 213 ? 15.47237 71.17072 63.14747 1.000 34.25971 191 MET A CA 1
ATOM 2972 C C . MET A 1 213 ? 15.11426 70.20846 62.01952 1.000 33.79699 191 MET A C 1
ATOM 2973 O O . MET A 1 213 ? 15.79835 70.17122 60.99092 1.000 32.15696 191 MET A O 1
ATOM 2987 N N . ALA A 1 214 ? 14.04658 69.42521 62.19405 1.000 26.93823 192 ALA A N 1
ATOM 2988 C CA . ALA A 1 214 ? 13.62092 68.50280 61.14888 1.000 29.51134 192 ALA A CA 1
ATOM 2989 C C . ALA A 1 214 ? 13.18776 69.22723 59.88332 1.000 34.92858 192 ALA A C 1
ATOM 2990 O O . ALA A 1 214 ? 13.20040 68.62735 58.80247 1.000 34.74717 192 ALA A O 1
ATOM 2997 N N . ALA A 1 215 ? 12.79629 70.49845 59.99365 1.000 35.57077 193 ALA A N 1
ATOM 2998 C CA . ALA A 1 215 ? 12.36891 71.24187 58.81513 1.000 31.01382 193 ALA A CA 1
ATOM 2999 C C . ALA A 1 215 ? 13.48763 71.35537 57.78927 1.000 31.55572 193 ALA A C 1
ATOM 3000 O O . ALA A 1 215 ? 13.22252 71.37101 56.58226 1.000 32.73999 193 ALA A O 1
ATOM 3007 N N . PHE A 1 216 ? 14.74035 71.43668 58.24147 1.000 40.17643 194 PHE A N 1
ATOM 3008 C CA . PHE A 1 216 ? 15.84773 71.49646 57.29529 1.000 34.69229 194 PHE A CA 1
ATOM 3009 C C . PHE A 1 216 ? 15.98023 70.19590 56.51428 1.000 31.23049 194 PHE A C 1
ATOM 3010 O O . PHE A 1 216 ? 16.42322 70.20834 55.36017 1.000 32.34850 194 PHE A O 1
ATOM 3027 N N . VAL A 1 217 ? 15.60355 69.07051 57.12454 1.000 33.27297 195 VAL A N 1
ATOM 3028 C CA . VAL A 1 217 ? 15.70013 67.78469 56.44270 1.000 36.81005 195 VAL A CA 1
ATOM 3029 C C . VAL A 1 217 ? 14.60398 67.65210 55.39277 1.000 35.63642 195 VAL A C 1
ATOM 3030 O O . VAL A 1 217 ? 14.84337 67.15564 54.28548 1.000 32.12999 195 VAL A O 1
ATOM 3043 N N . LYS A 1 218 ? 13.38399 68.08207 55.72289 1.000 35.23998 196 LYS A N 1
ATOM 3044 C CA . LYS A 1 218 ? 12.29632 68.02113 54.75224 1.000 25.49579 196 LYS A CA 1
ATOM 3045 C C . LYS A 1 218 ? 12.59388 68.89974 53.54392 1.000 33.16994 196 LYS A C 1
ATOM 3046 O O . LYS A 1 218 ? 12.23635 68.55427 52.41162 1.000 36.13776 196 LYS A O 1
ATOM 3065 N N . ALA A 1 219 ? 13.25323 70.03969 53.76533 1.000 35.53913 197 ALA A N 1
ATOM 3066 C CA . ALA A 1 219 ? 13.64690 70.89586 52.65164 1.000 27.00620 197 ALA A CA 1
ATOM 3067 C C . ALA A 1 219 ? 14.63202 70.18871 51.72815 1.000 33.31075 197 ALA A C 1
ATOM 3068 O O . ALA A 1 219 ? 14.55246 70.32527 50.50170 1.000 35.27288 197 ALA A O 1
ATOM 3075 N N . GLU A 1 220 ? 15.57864 69.43965 52.29853 1.000 33.33676 198 GLU A N 1
ATOM 3076 C CA . GLU A 1 220 ? 16.53548 68.70743 51.47445 1.000 32.62867 198 GLU A CA 1
ATOM 3077 C C . GLU A 1 220 ? 15.85750 67.55678 50.74146 1.000 37.99394 198 GLU A C 1
ATOM 3078 O O . GLU A 1 220 ? 16.19386 67.26127 49.58873 1.000 37.46623 198 GLU A O 1
ATOM 3090 N N . LEU A 1 221 ? 14.90399 66.89244 51.39557 1.000 31.95327 199 LEU A N 1
ATOM 3091 C CA . LEU A 1 221 ? 14.16404 65.82294 50.73601 1.000 29.24997 199 LEU A CA 1
ATOM 3092 C C . LEU A 1 221 ? 13.37870 66.36125 49.54651 1.000 32.96197 199 LEU A C 1
ATOM 3093 O O . LEU A 1 221 ? 13.38890 65.77107 48.46073 1.000 39.08612 199 LEU A O 1
ATOM 3109 N N . SER A 1 222 ? 12.69243 67.49059 49.73237 1.000 32.35077 200 SER A N 1
ATOM 3110 C CA . SER A 1 222 ? 11.90999 68.06354 48.64207 1.000 32.19504 200 SER A CA 1
ATOM 3111 C C . SER A 1 222 ? 12.81037 68.57804 47.52468 1.000 35.09426 200 SER A C 1
ATOM 3112 O O . SER A 1 222 ? 12.46209 68.47765 46.34312 1.000 34.28022 200 SER A O 1
ATOM 3120 N N . LYS A 1 223 ? 13.96654 69.14140 47.88163 1.000 40.76705 201 LYS A N 1
ATOM 3121 C CA . LYS A 1 223 ? 14.92583 69.59013 46.87763 1.000 31.43312 201 LYS A CA 1
ATOM 3122 C C . LYS A 1 223 ? 15.38230 68.44881 45.97833 1.000 30.83848 201 LYS A C 1
ATOM 3123 O O . LYS A 1 223 ? 15.79336 68.68425 44.83768 1.000 36.71392 201 LYS A O 1
ATOM 3142 N N . ASN A 1 224 ? 15.31593 67.20540 46.46645 1.000 37.80830 202 ASN A N 1
ATOM 3143 C CA . ASN A 1 224 ? 15.73640 66.03293 45.70703 1.000 38.97611 202 ASN A CA 1
ATOM 3144 C C . ASN A 1 224 ? 14.55344 65.18720 45.24946 1.000 37.29946 202 ASN A C 1
ATOM 3145 O O . ASN A 1 224 ? 14.70422 63.97885 45.02390 1.000 36.24173 202 ASN A O 1
ATOM 3156 N N . ASN A 1 225 ? 13.38017 65.79823 45.11122 1.000 38.30129 203 ASN A N 1
ATOM 3157 C CA . ASN A 1 225 ? 12.20918 65.15177 44.52210 1.000 38.36881 203 ASN A CA 1
ATOM 3158 C C . ASN A 1 225 ? 11.79141 63.91167 45.30531 1.000 39.70116 203 ASN A C 1
ATOM 3159 O O . ASN A 1 225 ? 11.43400 62.88273 44.72748 1.000 43.08424 203 ASN A O 1
ATOM 3170 N N . VAL A 1 226 ? 11.83377 64.00612 46.62929 1.000 33.52829 204 VAL A N 1
ATOM 3171 C CA . VAL A 1 226 ? 11.30446 62.97147 47.50787 1.000 32.73193 204 VAL A CA 1
ATOM 3172 C C . VAL A 1 226 ? 10.05657 63.54385 48.16076 1.000 39.67770 204 VAL A C 1
ATOM 3173 O O . VAL A 1 226 ? 10.13693 64.48494 48.96079 1.000 36.40810 204 VAL A O 1
ATOM 3186 N N . GLN A 1 227 ? 8.90229 62.98893 47.81083 1.000 39.81089 205 GLN A N 1
ATOM 3187 C CA . GLN A 1 227 ? 7.65256 63.44573 48.39696 1.000 37.65235 205 GLN A CA 1
ATOM 3188 C C . GLN A 1 227 ? 7.57034 62.98574 49.84732 1.000 36.27683 205 GLN A C 1
ATOM 3189 O O . GLN A 1 227 ? 7.97719 61.87078 50.18795 1.000 32.28486 205 GLN A O 1
ATOM 3203 N N . VAL A 1 228 ? 7.05947 63.86225 50.70703 1.000 34.64760 206 VAL A N 1
ATOM 3204 C CA . VAL A 1 228 ? 6.96222 63.60743 52.13794 1.000 31.85235 206 VAL A CA 1
ATOM 3205 C C . VAL A 1 228 ? 5.51052 63.77192 52.55763 1.000 42.23133 206 VAL A C 1
ATOM 3206 O O . VAL A 1 228 ? 4.87141 64.77604 52.22318 1.000 35.00447 206 VAL A O 1
ATOM 3219 N N . ILE A 1 229 ? 4.99724 62.79038 53.29016 1.000 33.54359 207 ILE A N 1
ATOM 3220 C CA . ILE A 1 229 ? 3.64821 62.82389 53.84064 1.000 40.70077 207 ILE A CA 1
ATOM 3221 C C . ILE A 1 229 ? 3.79815 62.60391 55.33911 1.000 34.16224 207 ILE A C 1
ATOM 3222 O O . ILE A 1 229 ? 4.24431 61.53421 55.77332 1.000 37.14844 207 ILE A O 1
ATOM 3238 N N . THR A 1 230 ? 3.45624 63.61979 56.12794 1.000 42.57778 208 THR A N 1
ATOM 3239 C CA . THR A 1 230 ? 3.60400 63.57487 57.57306 1.000 49.76140 208 THR A CA 1
ATOM 3240 C C . THR A 1 230 ? 2.24363 63.65106 58.25387 1.000 47.92144 208 THR A C 1
ATOM 3241 O O . THR A 1 230 ? 1.25224 64.09785 57.67029 1.000 51.78564 208 THR A O 1
ATOM 3252 N N . GLY A 1 231 ? 2.21471 63.20669 59.50817 1.000 52.76328 209 GLY A N 1
ATOM 3253 C CA . GLY A 1 231 ? 1.00019 63.25262 60.29400 1.000 46.25595 209 GLY A CA 1
ATOM 3254 C C . GLY A 1 231 ? -0.11721 62.36661 59.79889 1.000 56.79884 209 GLY A C 1
ATOM 3255 O O . GLY A 1 231 ? -1.28238 62.62980 60.10825 1.000 67.06154 209 GLY A O 1
ATOM 3259 N N . GLN A 1 232 ? 0.19844 61.31604 59.04357 1.000 64.15812 210 GLN A N 1
ATOM 3260 C CA . GLN A 1 232 ? -0.82613 60.44032 58.49353 1.000 62.99064 210 GLN A CA 1
ATOM 3261 C C . GLN A 1 232 ? -0.30614 59.01092 58.45731 1.000 46.10452 210 GLN A C 1
ATOM 3262 O O . GLN A 1 232 ? 0.86354 58.77411 58.14547 1.000 57.55419 210 GLN A O 1
ATOM 3276 N N . SER A 1 233 ? -1.18210 58.06748 58.78398 1.000 58.29761 211 SER A N 1
ATOM 3277 C CA . SER A 1 233 ? -0.85405 56.65071 58.80678 1.000 61.94814 211 SER A CA 1
ATOM 3278 C C . SER A 1 233 ? -1.38699 55.95865 57.55664 1.000 59.09362 211 SER A C 1
ATOM 3279 O O . SER A 1 233 ? -2.21850 56.49742 56.82145 1.000 57.10711 211 SER A O 1
ATOM 3287 N N . ALA A 1 234 ? -0.88569 54.74973 57.32019 1.000 57.44555 212 ALA A N 1
ATOM 3288 C CA . ALA A 1 234 ? -1.34510 53.91702 56.21480 1.000 57.29690 212 ALA A CA 1
ATOM 3289 C C . ALA A 1 234 ? -2.42302 52.96538 56.71915 1.000 56.09020 212 ALA A C 1
ATOM 3290 O O . ALA A 1 234 ? -2.18987 52.20054 57.66302 1.000 57.80855 212 ALA A O 1
ATOM 3297 N N . VAL A 1 235 ? -3.59114 53.00013 56.08254 1.000 53.12695 213 VAL A N 1
ATOM 3298 C CA . VAL A 1 235 ? -4.72149 52.22084 56.56952 1.000 55.54152 213 VAL A CA 1
ATOM 3299 C C . VAL A 1 235 ? -4.76424 50.81985 55.96191 1.000 63.40996 213 VAL A C 1
ATOM 3300 O O . VAL A 1 235 ? -5.17619 49.87116 56.63771 1.000 73.98217 213 VAL A O 1
ATOM 3313 N N . ALA A 1 236 ? -4.34415 50.65702 54.70778 1.000 63.09075 214 ALA A N 1
ATOM 3314 C CA . ALA A 1 236 ? -4.51020 49.37167 54.04564 1.000 56.37000 214 ALA A CA 1
ATOM 3315 C C . ALA A 1 236 ? -3.53352 49.22615 52.88950 1.000 51.22327 214 ALA A C 1
ATOM 3316 O O . ALA A 1 236 ? -3.16636 50.20631 52.23696 1.000 43.58229 214 ALA A O 1
ATOM 3323 N N . PHE A 1 237 ? -3.12570 47.98059 52.64658 1.000 52.05852 215 PHE A N 1
ATOM 3324 C CA . PHE A 1 237 ? -2.39659 47.59858 51.44232 1.000 54.18323 215 PHE A CA 1
ATOM 3325 C C . PHE A 1 237 ? -3.39054 46.92176 50.50230 1.000 55.97340 215 PHE A C 1
ATOM 3326 O O . PHE A 1 237 ? -3.82936 45.79546 50.75942 1.000 54.26624 215 PHE A O 1
ATOM 3343 N N . GLU A 1 238 ? -3.74877 47.60662 49.42241 1.000 48.88318 216 GLU A N 1
ATOM 3344 C CA . GLU A 1 238 ? -4.73098 47.11167 48.47152 1.000 58.39083 216 GLU A CA 1
ATOM 3345 C C . GLU A 1 238 ? -4.04297 46.64475 47.19478 1.000 60.93652 216 GLU A C 1
ATOM 3346 O O . GLU A 1 238 ? -2.94749 47.09853 46.85355 1.000 58.00997 216 GLU A O 1
ATOM 3358 N N . GLU A 1 239 ? -4.70242 45.72567 46.49230 1.000 52.59029 217 GLU A N 1
ATOM 3359 C CA . GLU A 1 239 ? -4.19631 45.19397 45.22889 1.000 58.11777 217 GLU A CA 1
ATOM 3360 C C . GLU A 1 239 ? -2.79530 44.61267 45.40288 1.000 49.72313 217 GLU A C 1
ATOM 3361 O O . GLU A 1 239 ? -1.85749 44.95054 44.67685 1.000 51.49455 217 GLU A O 1
ATOM 3373 N N . GLU A 1 240 ? -2.65972 43.72065 46.38347 1.000 50.74117 218 GLU A N 1
ATOM 3374 C CA . GLU A 1 240 ? -1.41500 43.01275 46.66894 1.000 52.22990 218 GLU A CA 1
ATOM 3375 C C . GLU A 1 240 ? -0.26632 43.95867 47.00113 1.000 56.22392 218 GLU A C 1
ATOM 3376 O O . GLU A 1 240 ? 0.90726 43.59712 46.84426 1.000 51.05336 218 GLU A O 1
ATOM 3388 N N . GLY A 1 241 ? -0.58068 45.16195 47.47449 1.000 52.43126 219 GLY A N 1
ATOM 3389 C CA . GLY A 1 241 ? 0.41694 46.13691 47.84944 1.000 51.66561 219 GLY A CA 1
ATOM 3390 C C . GLY A 1 241 ? 0.68525 47.20405 46.81150 1.000 46.94748 219 GLY A C 1
ATOM 3391 O O . GLY A 1 241 ? 1.38243 48.17909 47.12012 1.000 51.86566 219 GLY A O 1
ATOM 3395 N N . GLN A 1 242 ? 0.15651 47.05678 45.59522 1.000 48.83606 220 GLN A N 1
ATOM 3396 C CA . GLN A 1 242 ? 0.39008 48.05299 44.55635 1.000 47.57935 220 GLN A CA 1
ATOM 3397 C C . GLN A 1 242 ? -0.31063 49.37382 44.84396 1.000 37.99348 220 GLN A C 1
ATOM 3398 O O . GLN A 1 242 ? 0.00621 50.37605 44.19434 1.000 36.73015 220 GLN A O 1
ATOM 3412 N N . VAL A 1 243 ? -1.23781 49.40289 45.79750 1.000 41.79559 221 VAL A N 1
ATOM 3413 C CA . VAL A 1 243 ? -1.90944 50.62657 46.21396 1.000 44.02700 221 VAL A CA 1
ATOM 3414 C C . VAL A 1 243 ? -1.87175 50.69536 47.73385 1.000 41.06350 221 VAL A C 1
ATOM 3415 O O . VAL A 1 243 ? -2.21874 49.72248 48.41325 1.000 42.44053 221 VAL A O 1
ATOM 3428 N N . ILE A 1 244 ? -1.43783 51.83687 48.26123 1.000 41.85216 222 ILE A N 1
ATOM 3429 C CA . ILE A 1 244 ? -1.41886 52.10411 49.69456 1.000 47.41876 222 ILE A CA 1
ATOM 3430 C C . ILE A 1 244 ? -2.37008 53.26411 49.94753 1.000 50.13498 222 ILE A C 1
ATOM 3431 O O . ILE A 1 244 ? -2.17479 54.36059 49.40670 1.000 42.98274 222 ILE A O 1
ATOM 3447 N N . ARG A 1 245 ? -3.39581 53.02736 50.75789 1.000 51.27395 223 ARG A N 1
ATOM 3448 C CA . ARG A 1 245 ? -4.36506 54.05897 51.09160 1.000 52.64147 223 ARG A CA 1
ATOM 3449 C C . ARG A 1 245 ? -4.02585 54.65779 52.44773 1.000 46.34826 223 ARG A C 1
ATOM 3450 O O . ARG A 1 245 ? -3.64253 53.94193 53.37824 1.000 40.46804 223 ARG A O 1
ATOM 3471 N N . LEU A 1 246 ? -4.16891 55.97302 52.54772 1.000 43.23290 224 LEU A N 1
ATOM 3472 C CA . LEU A 1 246 ? -3.88704 56.72061 53.76086 1.000 59.01198 224 LEU A CA 1
ATOM 3473 C C . LEU A 1 246 ? -5.19361 57.17497 54.40014 1.000 64.39659 224 LEU A C 1
ATOM 3474 O O . LEU A 1 246 ? -6.24210 57.23155 53.75138 1.000 62.62789 224 LEU A O 1
ATOM 3490 N N . GLU A 1 247 ? -5.11389 57.49986 55.69438 1.000 67.42247 225 GLU A N 1
ATOM 3491 C CA . GLU A 1 247 ? -6.31463 57.81589 56.46430 1.000 75.03033 225 GLU A CA 1
ATOM 3492 C C . GLU A 1 247 ? -7.13877 58.91416 55.80329 1.000 66.16110 225 GLU A C 1
ATOM 3493 O O . GLU A 1 247 ? -8.37436 58.88207 55.83875 1.000 64.95767 225 GLU A O 1
ATOM 3505 N N . ASP A 1 248 ? -6.47478 59.89461 55.19130 1.000 78.01829 226 ASP A N 1
ATOM 3506 C CA . ASP A 1 248 ? -7.18760 60.96548 54.50563 1.000 78.11648 226 ASP A CA 1
ATOM 3507 C C . ASP A 1 248 ? -7.99869 60.46795 53.31460 1.000 81.00353 226 ASP A C 1
ATOM 3508 O O . ASP A 1 248 ? -8.77070 61.24824 52.74539 1.000 79.65122 226 ASP A O 1
ATOM 3517 N N . GLY A 1 249 ? -7.86444 59.19643 52.93904 1.000 87.27734 227 GLY A N 1
ATOM 3518 C CA . GLY A 1 249 ? -8.45173 58.68589 51.72020 1.000 89.76476 227 GLY A CA 1
ATOM 3519 C C . GLY A 1 249 ? -7.53903 58.76344 50.51809 1.000 81.83937 227 GLY A C 1
ATOM 3520 O O . GLY A 1 249 ? -7.85419 58.17147 49.47654 1.000 84.02000 227 GLY A O 1
ATOM 3524 N N . GLN A 1 250 ? -6.41301 59.46099 50.63847 1.000 72.09801 228 GLN A N 1
ATOM 3525 C CA . GLN A 1 250 ? -5.44927 59.55631 49.55052 1.000 59.55384 228 GLN A CA 1
ATOM 3526 C C . GLN A 1 250 ? -4.80278 58.19993 49.29609 1.000 54.30461 228 GLN A C 1
ATOM 3527 O O . GLN A 1 250 ? -4.56222 57.42277 50.22424 1.000 69.12436 228 GLN A O 1
ATOM 3541 N N . THR A 1 251 ? -4.53542 57.91158 48.02421 1.000 51.94404 229 THR A N 1
ATOM 3542 C CA . THR A 1 251 ? -3.94251 56.64868 47.61282 1.000 57.88967 229 THR A CA 1
ATOM 3543 C C . THR A 1 251 ? -2.57361 56.88744 46.99086 1.000 53.95732 229 THR A C 1
ATOM 3544 O O . THR A 1 251 ? -2.34296 57.90092 46.32425 1.000 39.61180 229 THR A O 1
ATOM 3555 N N . LEU A 1 252 ? -1.67063 55.93354 47.20886 1.000 49.09114 230 LEU A N 1
ATOM 3556 C CA . LEU A 1 252 ? -0.31230 55.98666 46.68909 1.000 50.86873 230 LEU A CA 1
ATOM 3557 C C . LEU A 1 252 ? -0.03950 54.73420 45.87128 1.000 42.05864 230 LEU A C 1
ATOM 3558 O O . LEU A 1 252 ? -0.31492 53.61978 46.32751 1.000 35.76434 230 LEU A O 1
ATOM 3574 N N . ALA A 1 253 ? 0.50048 54.91645 44.66890 1.000 38.83283 231 ALA A N 1
ATOM 3575 C CA . ALA A 1 253 ? 0.95855 53.79341 43.86292 1.000 34.65877 231 ALA A CA 1
ATOM 3576 C C . ALA A 1 253 ? 2.36562 53.40078 44.29529 1.000 38.10846 231 ALA A C 1
ATOM 3577 O O . ALA A 1 253 ? 3.23136 54.26264 44.47547 1.000 37.82633 231 ALA A O 1
ATOM 3584 N N . SER A 1 254 ? 2.59652 52.10027 44.46191 1.000 46.23973 232 SER A N 1
ATOM 3585 C CA . SER A 1 254 ? 3.87843 51.61512 44.94960 1.000 36.41948 232 SER A CA 1
ATOM 3586 C C . SER A 1 254 ? 4.24043 50.30938 44.26457 1.000 33.58014 232 SER A C 1
ATOM 3587 O O . SER A 1 254 ? 3.43833 49.37178 44.24144 1.000 33.87992 232 SER A O 1
ATOM 3595 N N . ASP A 1 255 ? 5.44861 50.25767 43.70796 1.000 31.69756 233 ASP A N 1
ATOM 3596 C CA . ASP A 1 255 ? 6.03143 49.02115 43.20880 1.000 36.04301 233 ASP A CA 1
ATOM 3597 C C . ASP A 1 255 ? 6.91240 48.33909 44.24564 1.000 29.22193 233 ASP A C 1
ATOM 3598 O O . ASP A 1 255 ? 7.29812 47.18129 44.04979 1.000 39.14881 233 ASP A O 1
ATOM 3607 N N . LEU A 1 256 ? 7.22803 49.02894 45.33924 1.000 39.17727 234 LEU A N 1
ATOM 3608 C CA . LEU A 1 256 ? 8.10092 48.50541 46.38146 1.000 30.96209 234 LEU A CA 1
ATOM 3609 C C . LEU A 1 256 ? 7.88867 49.34737 47.63074 1.000 32.65779 234 LEU A C 1
ATOM 3610 O O . LEU A 1 256 ? 7.99221 50.57499 47.57112 1.000 28.60674 234 LEU A O 1
ATOM 3626 N N . THR A 1 257 ? 7.58092 48.69398 48.74844 1.000 34.48202 235 THR A N 1
ATOM 3627 C CA . THR A 1 257 ? 7.31331 49.37396 50.00820 1.000 26.97585 235 THR A CA 1
ATOM 3628 C C . THR A 1 257 ? 8.26204 48.85110 51.07621 1.000 28.03300 235 THR A C 1
ATOM 3629 O O . THR A 1 257 ? 8.35216 47.63747 51.28844 1.000 42.16939 235 THR A O 1
ATOM 3640 N N . ILE A 1 258 ? 8.96236 49.76345 51.74457 1.000 30.89693 236 ILE A N 1
ATOM 3641 C CA . ILE A 1 258 ? 9.86287 49.42722 52.83710 1.000 30.21294 236 ILE A CA 1
ATOM 3642 C C . ILE A 1 258 ? 9.20610 49.86077 54.13821 1.000 24.57032 236 ILE A C 1
ATOM 3643 O O . ILE A 1 258 ? 8.81873 51.02712 54.28338 1.000 33.14131 236 ILE A O 1
ATOM 3659 N N . LEU A 1 259 ? 9.07414 48.92827 55.07608 1.000 29.00177 237 LEU A N 1
ATOM 3660 C CA . LEU A 1 259 ? 8.54053 49.22007 56.40193 1.000 36.38614 237 LEU A CA 1
ATOM 3661 C C . LEU A 1 259 ? 9.71241 49.46747 57.34440 1.000 38.65655 237 LEU A C 1
ATOM 3662 O O . LEU A 1 259 ? 10.45076 48.53757 57.68643 1.000 34.36982 237 LEU A O 1
ATOM 3678 N N . SER A 1 260 ? 9.88215 50.72225 57.75786 1.000 46.76100 238 SER A N 1
ATOM 3679 C CA . SER A 1 260 ? 10.91346 51.11305 58.71516 1.000 40.49718 238 SER A CA 1
ATOM 3680 C C . SER A 1 260 ? 10.25733 51.91934 59.83685 1.000 34.98261 238 SER A C 1
ATOM 3681 O O . SER A 1 260 ? 10.52352 53.10499 60.03103 1.000 37.75987 238 SER A O 1
ATOM 3689 N N . VAL A 1 261 ? 9.37972 51.24903 60.58514 1.000 37.04995 239 VAL A N 1
ATOM 3690 C CA . VAL A 1 261 ? 8.57779 51.89287 61.61824 1.000 37.01759 239 VAL A CA 1
ATOM 3691 C C . VAL A 1 261 ? 9.08487 51.50246 63.00006 1.000 30.03342 239 VAL A C 1
ATOM 3692 O O . VAL A 1 261 ? 8.30028 51.36443 63.94536 1.000 38.71278 239 VAL A O 1
ATOM 3705 N N . GLY A 1 262 ? 10.39411 51.32257 63.12950 1.000 32.17587 240 GLY A N 1
ATOM 3706 C CA . GLY A 1 262 ? 10.99819 51.01093 64.40609 1.000 30.94690 240 GLY A CA 1
ATOM 3707 C C . GLY A 1 262 ? 11.01612 49.52281 64.70320 1.000 38.04050 240 GLY A C 1
ATOM 3708 O O . GLY A 1 262 ? 10.42336 48.69847 64.00285 1.000 39.11524 240 GLY A O 1
ATOM 3712 N N . VAL A 1 263 ? 11.71528 49.17923 65.78591 1.000 34.61492 241 VAL A N 1
ATOM 3713 C CA . VAL A 1 263 ? 11.92918 47.79354 66.17351 1.000 33.21070 241 VAL A CA 1
ATOM 3714 C C . VAL A 1 263 ? 11.57698 47.62561 67.64281 1.000 33.96555 241 VAL A C 1
ATOM 3715 O O . VAL A 1 263 ? 11.52811 48.58683 68.41229 1.000 36.89492 241 VAL A O 1
ATOM 3728 N N . GLN A 1 264 ? 11.34319 46.37757 68.02532 1.000 34.18861 242 GLN A N 1
ATOM 3729 C CA . GLN A 1 264 ? 11.06313 46.00083 69.40040 1.000 32.50612 242 GLN A CA 1
ATOM 3730 C C . GLN A 1 264 ? 11.99846 44.87108 69.80199 1.000 35.30654 242 GLN A C 1
ATOM 3731 O O . GLN A 1 264 ? 12.43460 44.09231 68.94831 1.000 38.76983 242 GLN A O 1
ATOM 3745 N N . PRO A 1 265 ? 12.34318 44.76808 71.08601 1.000 37.37795 243 PRO A N 1
ATOM 3746 C CA . PRO A 1 265 ? 13.28814 43.72369 71.50529 1.000 32.27001 243 PRO A CA 1
ATOM 3747 C C . PRO A 1 265 ? 12.78949 42.32392 71.17239 1.000 34.75414 243 PRO A C 1
ATOM 3748 O O . PRO A 1 265 ? 11.61014 42.00566 71.33564 1.000 36.16195 243 PRO A O 1
ATOM 3759 N N . GLU A 1 266 ? 13.71148 41.48259 70.70604 1.000 33.40929 244 GLU A N 1
ATOM 3760 C CA . GLU A 1 266 ? 13.42295 40.07944 70.40283 1.000 38.19777 244 GLU A CA 1
ATOM 3761 C C . GLU A 1 266 ? 13.52636 39.30353 71.70948 1.000 36.56558 244 GLU A C 1
ATOM 3762 O O . GLU A 1 266 ? 14.58506 38.78951 72.07481 1.000 35.10263 244 GLU A O 1
ATOM 3774 N N . ASN A 1 267 ? 12.40289 39.21833 72.42404 1.000 36.45351 245 ASN A N 1
ATOM 3775 C CA . ASN A 1 267 ? 12.38410 38.70767 73.78611 1.000 44.00477 245 ASN A CA 1
ATOM 3776 C C . ASN A 1 267 ? 11.58620 37.42297 73.95012 1.000 36.75982 245 ASN A C 1
ATOM 3777 O O . ASN A 1 267 ? 11.43655 36.94835 75.08201 1.000 39.10487 245 ASN A O 1
ATOM 3788 N N . THR A 1 268 ? 11.06967 36.84722 72.86404 1.000 43.55887 246 THR A N 1
ATOM 3789 C CA . THR A 1 268 ? 10.21103 35.67556 72.99361 1.000 44.90281 246 THR A CA 1
ATOM 3790 C C . THR A 1 268 ? 10.92531 34.54407 73.72358 1.000 41.40922 246 THR A C 1
ATOM 3791 O O . THR A 1 268 ? 10.32061 33.83869 74.54053 1.000 38.84438 246 THR A O 1
ATOM 3802 N N . LEU A 1 269 ? 12.21438 34.35671 73.43982 1.000 39.46323 247 LEU A N 1
ATOM 3803 C CA . LEU A 1 269 ? 12.97709 33.29325 74.08607 1.000 33.30210 247 LEU A CA 1
ATOM 3804 C C . LEU A 1 269 ? 13.15587 33.56616 75.57498 1.000 37.66846 247 LEU A C 1
ATOM 3805 O O . LEU A 1 269 ? 12.99989 32.66029 76.40355 1.000 38.98755 247 LEU A O 1
ATOM 3821 N N . ALA A 1 270 ? 13.48770 34.80535 75.93345 1.000 42.96121 248 ALA A N 1
ATOM 3822 C CA . ALA A 1 270 ? 13.69401 35.14235 77.33780 1.000 41.68201 248 ALA A CA 1
ATOM 3823 C C . ALA A 1 270 ? 12.41856 34.93126 78.14432 1.000 36.50418 248 ALA A C 1
ATOM 3824 O O . ALA A 1 270 ? 12.44612 34.34598 79.23320 1.000 38.65107 248 ALA A O 1
ATOM 3831 N N . VAL A 1 271 ? 11.28524 35.39854 77.61974 1.000 39.97675 249 VAL A N 1
ATOM 3832 C CA . VAL A 1 271 ? 10.02474 35.27493 78.34581 1.000 38.63333 249 VAL A CA 1
ATOM 3833 C C . VAL A 1 271 ? 9.73115 33.81250 78.65112 1.000 39.08009 249 VAL A C 1
ATOM 3834 O O . VAL A 1 271 ? 9.40163 33.44787 79.78572 1.000 54.52890 249 VAL A O 1
ATOM 3847 N N . GLU A 1 272 ? 9.84956 32.95162 77.64049 1.000 46.98144 250 GLU A N 1
ATOM 3848 C CA . GLU A 1 272 ? 9.54554 31.53848 77.82561 1.000 41.61130 250 GLU A CA 1
ATOM 3849 C C . GLU A 1 272 ? 10.48868 30.86064 78.81225 1.000 42.01009 250 GLU A C 1
ATOM 3850 O O . GLU A 1 272 ? 10.14886 29.79790 79.34453 1.000 47.62332 250 GLU A O 1
ATOM 3862 N N . ALA A 1 273 ? 11.65587 31.44629 79.07681 1.000 50.31158 251 ALA A N 1
ATOM 3863 C CA . ALA A 1 273 ? 12.64701 30.85515 79.96479 1.000 40.92345 251 ALA A CA 1
ATOM 3864 C C . ALA A 1 273 ? 12.62813 31.45359 81.36402 1.000 38.20639 251 ALA A C 1
ATOM 3865 O O . ALA A 1 273 ? 13.50239 31.13172 82.17481 1.000 39.00231 251 ALA A O 1
ATOM 3872 N N . GLY A 1 274 ? 11.67136 32.32595 81.66291 1.000 37.44035 252 GLY A N 1
ATOM 3873 C CA . GLY A 1 274 ? 11.61351 32.92832 82.97713 1.000 35.41855 252 GLY A CA 1
ATOM 3874 C C . GLY A 1 274 ? 12.56720 34.07826 83.18191 1.000 37.21154 252 GLY A C 1
ATOM 3875 O O . GLY A 1 274 ? 12.83409 34.44809 84.33029 1.000 36.26776 252 GLY A O 1
ATOM 3879 N N . VAL A 1 275 ? 13.09566 34.65165 82.10725 1.000 38.87179 253 VAL A N 1
ATOM 3880 C CA . VAL A 1 275 ? 13.95473 35.82640 82.20731 1.000 33.21855 253 VAL A CA 1
ATOM 3881 C C . VAL A 1 275 ? 13.07291 37.06669 82.27693 1.000 31.14332 253 VAL A C 1
ATOM 3882 O O . VAL A 1 275 ? 12.16887 37.24820 81.45238 1.000 33.45480 253 VAL A O 1
ATOM 3895 N N . ALA A 1 276 ? 13.32619 37.91763 83.26947 1.000 29.35790 254 ALA A N 1
ATOM 3896 C CA . ALA A 1 276 ? 12.48997 39.08769 83.49802 1.000 28.49151 254 ALA A CA 1
ATOM 3897 C C . ALA A 1 276 ? 12.68446 40.11558 82.38873 1.000 21.01738 254 ALA A C 1
ATOM 3898 O O . ALA A 1 276 ? 13.78187 40.28900 81.85998 1.000 29.89686 254 ALA A O 1
ATOM 3905 N N . THR A 1 277 ? 11.59725 40.80928 82.04628 1.000 27.66985 255 THR A N 1
ATOM 3906 C CA . THR A 1 277 ? 11.62135 41.85061 81.02896 1.000 27.52766 255 THR A CA 1
ATOM 3907 C C . THR A 1 277 ? 11.05707 43.14036 81.60956 1.000 32.64022 255 THR A C 1
ATOM 3908 O O . THR A 1 277 ? 10.36007 43.13699 82.62827 1.000 31.10063 255 THR A O 1
ATOM 3919 N N . GLY A 1 278 ? 11.36750 44.24899 80.94376 1.000 32.59218 256 GLY A N 1
ATOM 3920 C CA . GLY A 1 278 ? 10.91472 45.54991 81.39295 1.000 36.03846 256 GLY A CA 1
ATOM 3921 C C . GLY A 1 278 ? 10.39201 46.42272 80.27105 1.000 32.77155 256 GLY A C 1
ATOM 3922 O O . GLY A 1 278 ? 9.58487 45.97538 79.45051 1.000 34.18547 256 GLY A O 1
ATOM 3926 N N . LEU A 1 279 ? 10.86361 47.66833 80.22095 1.000 31.55492 257 LEU A N 1
ATOM 3927 C CA . LEU A 1 279 ? 10.34207 48.65408 79.28114 1.000 32.87405 257 LEU A CA 1
ATOM 3928 C C . LEU A 1 279 ? 10.28589 48.10927 77.86006 1.000 34.72117 257 LEU A C 1
ATOM 3929 O O . LEU A 1 279 ? 11.28075 47.60663 77.33084 1.000 36.26076 257 LEU A O 1
ATOM 3945 N N . ARG A 1 280 ? 9.10793 48.23063 77.24236 1.000 37.34317 258 ARG A N 1
ATOM 3946 C CA . ARG A 1 280 ? 8.89213 47.84075 75.84749 1.000 33.61569 258 ARG A CA 1
ATOM 3947 C C . ARG A 1 280 ? 9.31530 46.39741 75.58879 1.000 34.85106 258 ARG A C 1
ATOM 3948 O O . ARG A 1 280 ? 9.64118 46.02269 74.46031 1.000 39.56407 258 ARG A O 1
ATOM 3969 N N . GLY A 1 281 ? 9.29513 45.57139 76.63189 1.000 35.13527 259 GLY A N 1
ATOM 3970 C CA . GLY A 1 281 ? 9.66563 44.17896 76.50914 1.000 33.82166 259 GLY A CA 1
ATOM 3971 C C . GLY A 1 281 ? 11.15088 43.89702 76.55397 1.000 27.19701 259 GLY A C 1
ATOM 3972 O O . GLY A 1 281 ? 11.54750 42.73770 76.38065 1.000 24.22359 259 GLY A O 1
ATOM 3976 N N . GLY A 1 282 ? 11.98280 44.91124 76.77824 1.000 24.41172 260 GLY A N 1
ATOM 3977 C CA . GLY A 1 282 ? 13.41377 44.67749 76.84294 1.000 32.29780 260 GLY A CA 1
ATOM 3978 C C . GLY A 1 282 ? 13.79738 43.79782 78.01744 1.000 27.54076 260 GLY A C 1
ATOM 3979 O O . GLY A 1 282 ? 13.10043 43.72874 79.03217 1.000 28.02534 260 GLY A O 1
ATOM 3983 N N . ILE A 1 283 ? 14.93236 43.12220 77.87195 1.000 29.48287 261 ILE A N 1
ATOM 3984 C CA . ILE A 1 283 ? 15.43684 42.23034 78.91025 1.000 27.15330 261 ILE A CA 1
ATOM 3985 C C . ILE A 1 283 ? 16.09963 43.06273 79.99908 1.000 26.50885 261 ILE A C 1
ATOM 3986 O O . ILE A 1 283 ? 16.91476 43.94763 79.71155 1.000 32.20798 261 ILE A O 1
ATOM 4002 N N . VAL A 1 284 ? 15.75586 42.77892 81.25151 1.000 25.83322 262 VAL A N 1
ATOM 4003 C CA . VAL A 1 284 ? 16.33457 43.49078 82.38463 1.000 24.24237 262 VAL A CA 1
ATOM 4004 C C . VAL A 1 284 ? 17.67430 42.85974 82.73623 1.000 28.10422 262 VAL A C 1
ATOM 4005 O O . VAL A 1 284 ? 17.81197 41.63021 82.76885 1.000 29.75209 262 VAL A O 1
ATOM 4018 N N . VAL A 1 285 ? 18.67355 43.70770 82.99294 1.000 24.11761 263 VAL A N 1
ATOM 4019 C CA . VAL A 1 285 ? 20.00635 43.27170 83.38841 1.000 24.71223 263 VAL A CA 1
ATOM 4020 C C . VAL A 1 285 ? 20.51956 44.18958 84.48921 1.000 24.66773 263 VAL A C 1
ATOM 4021 O O . VAL A 1 285 ? 20.11458 45.34848 84.60258 1.000 31.73555 263 VAL A O 1
ATOM 4034 N N . ASP A 1 286 ? 21.44476 43.65978 85.29020 1.000 29.04832 264 ASP A N 1
ATOM 4035 C CA . ASP A 1 286 ? 21.99864 44.38512 86.42425 1.000 26.91534 264 ASP A CA 1
ATOM 4036 C C . ASP A 1 286 ? 23.28507 45.09776 85.99738 1.000 27.91107 264 ASP A C 1
ATOM 4037 O O . ASP A 1 286 ? 23.55858 45.25377 84.80339 1.000 27.72513 264 ASP A O 1
ATOM 4046 N N . GLU A 1 287 ? 24.09060 45.53389 86.96878 1.000 32.30896 265 GLU A N 1
ATOM 4047 C CA . GLU A 1 287 ? 25.31722 46.26343 86.67340 1.000 35.23507 265 GLU A CA 1
ATOM 4048 C C . GLU A 1 287 ? 26.35986 45.40576 85.97086 1.000 35.95274 265 GLU A C 1
ATOM 4049 O O . GLU A 1 287 ? 27.33328 45.95375 85.44152 1.000 33.09999 265 GLU A O 1
ATOM 4061 N N . HIS A 1 288 ? 26.19069 44.08295 85.96713 1.000 36.36743 266 HIS A N 1
ATOM 4062 C CA . HIS A 1 288 ? 27.11817 43.16675 85.31571 1.000 31.58940 266 HIS A CA 1
ATOM 4063 C C . HIS A 1 288 ? 26.47043 42.44034 84.14182 1.000 27.08816 266 HIS A C 1
ATOM 4064 O O . HIS A 1 288 ? 26.91221 41.34600 83.76823 1.000 35.47011 266 HIS A O 1
ATOM 4078 N N . TYR A 1 289 ? 25.43369 43.02945 83.55359 1.000 27.50104 267 TYR A N 1
ATOM 4079 C CA . TYR A 1 289 ? 24.74683 42.49303 82.38119 1.000 28.30837 267 TYR A CA 1
ATOM 4080 C C . TYR A 1 289 ? 24.05015 41.16675 82.66732 1.000 25.71544 267 TYR A C 1
ATOM 4081 O O . TYR A 1 289 ? 23.68916 40.44013 81.73663 1.000 25.57942 267 TYR A O 1
ATOM 4099 N N . GLN A 1 290 ? 23.83158 40.83473 83.93408 1.000 26.28855 268 GLN A N 1
ATOM 4100 C CA . GLN A 1 290 ? 23.21675 39.56541 84.28543 1.000 22.09522 268 GLN A CA 1
ATOM 4101 C C . GLN A 1 290 ? 21.70957 39.71156 84.43861 1.000 25.30992 268 GLN A C 1
ATOM 4102 O O . GLN A 1 290 ? 21.21865 40.70512 84.98155 1.000 25.60710 268 GLN A O 1
ATOM 4116 N N . THR A 1 291 ? 20.98414 38.70503 83.96523 1.000 29.01988 269 THR A N 1
ATOM 4117 C CA . THR A 1 291 ? 19.53697 38.67274 84.09170 1.000 32.69922 269 THR A CA 1
ATOM 4118 C C . THR A 1 291 ? 19.16638 38.16063 85.48357 1.000 31.53443 269 THR A C 1
ATOM 4119 O O . THR A 1 291 ? 20.02336 37.95522 86.34759 1.000 29.24566 269 THR A O 1
ATOM 4130 N N . ASN A 1 292 ? 17.87062 37.94590 85.71486 1.000 35.65350 270 ASN A N 1
ATOM 4131 C CA . ASN A 1 292 ? 17.41891 37.37344 86.97493 1.000 22.80442 270 ASN A CA 1
ATOM 4132 C C . ASN A 1 292 ? 17.69459 35.87925 87.07108 1.000 28.28725 270 ASN A C 1
ATOM 4133 O O . ASN A 1 292 ? 17.51041 35.30397 88.14853 1.000 35.43693 270 ASN A O 1
ATOM 4144 N N . GLN A 1 293 ? 18.12387 35.24083 85.98136 1.000 29.65035 271 GLN A N 1
ATOM 4145 C CA . GLN A 1 293 ? 18.41407 33.81320 86.00857 1.000 32.14927 271 GLN A CA 1
ATOM 4146 C C . GLN A 1 293 ? 19.90713 33.57352 86.18951 1.000 28.43515 271 GLN A C 1
ATOM 4147 O O . GLN A 1 293 ? 20.72587 34.28024 85.59076 1.000 32.27448 271 GLN A O 1
ATOM 4161 N N . PRO A 1 294 ? 20.29533 32.58483 86.99342 1.000 39.72096 272 PRO A N 1
ATOM 4162 C CA . PRO A 1 294 ? 21.72733 32.33306 87.20602 1.000 30.90724 272 PRO A CA 1
ATOM 4163 C C . PRO A 1 294 ? 22.44770 32.00286 85.90590 1.000 33.94701 272 PRO A C 1
ATOM 4164 O O . PRO A 1 294 ? 21.98574 31.18516 85.10624 1.000 37.06523 272 PRO A O 1
ATOM 4175 N N . ASP A 1 295 ? 23.58961 32.65964 85.70020 1.000 28.45785 273 ASP A N 1
ATOM 4176 C CA . ASP A 1 295 ? 24.51342 32.38166 84.60599 1.000 28.04468 273 ASP A CA 1
ATOM 4177 C C . ASP A 1 295 ? 23.94151 32.71494 83.23485 1.000 26.51012 273 ASP A C 1
ATOM 4178 O O . ASP A 1 295 ? 24.42179 32.19581 82.22206 1.000 29.28109 273 ASP A O 1
ATOM 4187 N N . ILE A 1 296 ? 22.93300 33.57776 83.16892 1.000 25.69363 274 ILE A N 1
ATOM 4188 C CA . ILE A 1 296 ? 22.38293 34.05539 81.90467 1.000 25.67803 274 ILE A CA 1
ATOM 4189 C C . ILE A 1 296 ? 22.56097 35.56601 81.87457 1.000 25.54985 274 ILE A C 1
ATOM 4190 O O . ILE A 1 296 ? 22.05984 36.27448 82.75790 1.000 23.09159 274 ILE A O 1
ATOM 4206 N N . TYR A 1 297 ? 23.28865 36.04987 80.87244 1.000 24.20830 275 TYR A N 1
ATOM 4207 C CA . TYR A 1 297 ? 23.56465 37.46401 80.66758 1.000 21.90094 275 TYR A CA 1
ATOM 4208 C C . TYR A 1 297 ? 22.88599 37.92837 79.38513 1.000 24.27002 275 TYR A C 1
ATOM 4209 O O . TYR A 1 297 ? 22.39297 37.12360 78.59086 1.000 28.74240 275 TYR A O 1
ATOM 4227 N N . ALA A 1 298 ? 22.86862 39.24404 79.18006 1.000 26.37558 276 ALA A N 1
ATOM 4228 C CA . ALA A 1 298 ? 22.23067 39.80704 77.99783 1.000 20.99122 276 ALA A CA 1
ATOM 4229 C C . ALA A 1 298 ? 22.87260 41.14279 77.65095 1.000 25.42462 276 ALA A C 1
ATOM 4230 O O . ALA A 1 298 ? 23.31382 41.88575 78.53200 1.000 23.29092 276 ALA A O 1
ATOM 4237 N N . VAL A 1 299 ? 22.92145 41.43645 76.34918 1.000 25.47960 277 VAL A N 1
ATOM 4238 C CA . VAL A 1 299 ? 23.49513 42.67034 75.82210 1.000 21.15065 277 VAL A CA 1
ATOM 4239 C C . VAL A 1 299 ? 22.80085 42.99934 74.50496 1.000 26.81538 277 VAL A C 1
ATOM 4240 O O . VAL A 1 299 ? 22.03324 42.19946 73.96466 1.000 21.58150 277 VAL A O 1
ATOM 4253 N N . GLY A 1 300 ? 23.07683 44.19265 73.98616 1.000 22.16677 278 GLY A N 1
ATOM 4254 C CA . GLY A 1 300 ? 22.62080 44.57400 72.66464 1.000 20.56929 278 GLY A CA 1
ATOM 4255 C C . GLY A 1 300 ? 21.29256 45.30652 72.67182 1.000 24.41584 278 GLY A C 1
ATOM 4256 O O . GLY A 1 300 ? 20.83862 45.85450 73.68150 1.000 29.17499 278 GLY A O 1
ATOM 4260 N N . ASP A 1 301 ? 20.65740 45.30544 71.49348 1.000 29.11725 279 ASP A N 1
ATOM 4261 C CA . ASP A 1 301 ? 19.36423 45.95559 71.32042 1.000 27.61758 279 ASP A CA 1
ATOM 4262 C C . ASP A 1 301 ? 18.27580 45.32977 72.17871 1.000 23.18039 279 ASP A C 1
ATOM 4263 O O . ASP A 1 301 ? 17.22656 45.95068 72.38190 1.000 28.88416 279 ASP A O 1
ATOM 4272 N N . ALA A 1 302 ? 18.48889 44.11035 72.66565 1.000 27.61605 280 ALA A N 1
ATOM 4273 C CA . ALA A 1 302 ? 17.43776 43.38103 73.35728 1.000 25.73067 280 ALA A CA 1
ATOM 4274 C C . ALA A 1 302 ? 17.28933 43.76642 74.82349 1.000 24.26288 280 ALA A C 1
ATOM 4275 O O . ALA A 1 302 ? 16.28173 43.39510 75.43473 1.000 31.80918 280 ALA A O 1
ATOM 4282 N N . ILE A 1 303 ? 18.23759 44.50507 75.40168 1.000 23.90048 281 ILE A N 1
ATOM 4283 C CA . ILE A 1 303 ? 18.22863 44.77206 76.83424 1.000 29.10453 281 ILE A CA 1
ATOM 4284 C C . ILE A 1 303 ? 17.78506 46.20416 77.09563 1.000 30.09065 281 ILE A C 1
ATOM 4285 O O . ILE A 1 303 ? 17.96865 47.10341 76.26582 1.000 27.22426 281 ILE A O 1
ATOM 4301 N N . VAL A 1 304 ? 17.20128 46.40695 78.27255 1.000 28.87831 282 VAL A N 1
ATOM 4302 C CA . VAL A 1 304 ? 16.90045 47.74332 78.76784 1.000 29.33017 282 VAL A CA 1
ATOM 4303 C C . VAL A 1 304 ? 18.18866 48.35493 79.29783 1.000 24.12423 282 VAL A C 1
ATOM 4304 O O . VAL A 1 304 ? 18.88607 47.74663 80.11887 1.000 29.72602 282 VAL A O 1
ATOM 4317 N N . VAL A 1 305 ? 18.51420 49.55175 78.82271 1.000 25.14371 283 VAL A N 1
ATOM 4318 C CA . VAL A 1 305 ? 19.68888 50.27523 79.27739 1.000 32.05728 283 VAL A CA 1
ATOM 4319 C C . VAL A 1 305 ? 19.23241 51.48715 80.08602 1.000 30.10781 283 VAL A C 1
ATOM 4320 O O . VAL A 1 305 ? 18.05440 51.84594 80.10693 1.000 28.31548 283 VAL A O 1
ATOM 4333 N N . LYS A 1 306 ? 20.18630 52.11839 80.76204 1.000 26.30688 284 LYS A N 1
ATOM 4334 C CA . LYS A 1 306 ? 19.92379 53.30961 81.55675 1.000 28.71306 284 LYS A CA 1
ATOM 4335 C C . LYS A 1 306 ? 20.28720 54.54161 80.73766 1.000 28.70907 284 LYS A C 1
ATOM 4336 O O . LYS A 1 306 ? 21.45378 54.72931 80.37543 1.000 31.21557 284 LYS A O 1
ATOM 4355 N N . GLN A 1 307 ? 19.29007 55.36764 80.43666 1.000 28.35664 285 GLN A N 1
ATOM 4356 C CA . GLN A 1 307 ? 19.54588 56.68465 79.86360 1.000 27.39629 285 GLN A CA 1
ATOM 4357 C C . GLN A 1 307 ? 20.27510 57.51860 80.90951 1.000 26.08144 285 GLN A C 1
ATOM 4358 O O . GLN A 1 307 ? 19.70136 57.86578 81.94647 1.000 26.59748 285 GLN A O 1
ATOM 4372 N N . GLN A 1 308 ? 21.54961 57.82218 80.65322 1.000 29.50615 286 GLN A N 1
ATOM 4373 C CA . GLN A 1 308 ? 22.38757 58.41519 81.69033 1.000 30.02157 286 GLN A CA 1
ATOM 4374 C C . GLN A 1 308 ? 21.96696 59.83845 82.02389 1.000 26.38070 286 GLN A C 1
ATOM 4375 O O . GLN A 1 308 ? 22.19283 60.30083 83.14770 1.000 36.41277 286 GLN A O 1
ATOM 4389 N N . ILE A 1 309 ? 21.35529 60.54454 81.07304 1.000 33.09619 287 ILE A N 1
ATOM 4390 C CA . ILE A 1 309 ? 20.96115 61.92632 81.32158 1.000 26.67439 287 ILE A CA 1
ATOM 4391 C C . ILE A 1 309 ? 19.84568 61.99689 82.35334 1.000 29.35149 287 ILE A C 1
ATOM 4392 O O . ILE A 1 309 ? 19.78880 62.94050 83.15183 1.000 46.19754 287 ILE A O 1
ATOM 4408 N N . THR A 1 310 ? 18.94711 61.01002 82.35927 1.000 34.24154 288 THR A N 1
ATOM 4409 C CA . THR A 1 310 ? 17.82362 60.97062 83.28237 1.000 31.33631 288 THR A CA 1
ATOM 4410 C C . THR A 1 310 ? 17.92388 59.85833 84.31687 1.000 35.76799 288 THR A C 1
ATOM 4411 O O . THR A 1 310 ? 17.13781 59.85491 85.26976 1.000 41.58195 288 THR A O 1
ATOM 4422 N N . GLN A 1 311 ? 18.84966 58.91188 84.15077 1.000 38.01995 289 GLN A N 1
ATOM 4423 C CA . GLN A 1 311 ? 18.97240 57.75872 85.04521 1.000 45.07851 289 GLN A CA 1
ATOM 4424 C C . GLN A 1 311 ? 17.71701 56.88577 85.01824 1.000 34.62269 289 GLN A C 1
ATOM 4425 O O . GLN A 1 311 ? 17.43121 56.16126 85.97479 1.000 34.46311 289 GLN A O 1
ATOM 4439 N N . GLU A 1 312 ? 16.97101 56.93712 83.91636 1.000 40.40731 290 GLU A N 1
ATOM 4440 C CA . GLU A 1 312 ? 15.74880 56.16894 83.73122 1.000 33.35161 290 GLU A CA 1
ATOM 4441 C C . GLU A 1 312 ? 15.93787 55.11098 82.65065 1.000 31.45521 290 GLU A C 1
ATOM 4442 O O . GLU A 1 312 ? 16.80762 55.22124 81.78205 1.000 30.86781 290 GLU A O 1
ATOM 4454 N N . ASP A 1 313 ? 15.09728 54.08151 82.71005 1.000 31.94746 291 ASP A N 1
ATOM 4455 C CA . ASP A 1 313 ? 15.17367 52.99608 81.74195 1.000 33.00193 291 ASP A CA 1
ATOM 4456 C C . ASP A 1 313 ? 14.91153 53.51066 80.33015 1.000 32.07982 291 ASP A C 1
ATOM 4457 O O . ASP A 1 313 ? 14.16445 54.47003 80.11848 1.000 34.70962 291 ASP A O 1
ATOM 4466 N N . ALA A 1 314 ? 15.53463 52.85551 79.35464 1.000 33.76071 292 ALA A N 1
ATOM 4467 C CA . ALA A 1 314 ? 15.38877 53.26332 77.96579 1.000 32.99947 292 ALA A CA 1
ATOM 4468 C C . ALA A 1 314 ? 15.85594 52.13782 77.05885 1.000 27.21149 292 ALA A C 1
ATOM 4469 O O . ALA A 1 314 ? 16.55619 51.21711 77.48666 1.000 28.99719 292 ALA A O 1
ATOM 4476 N N . LEU A 1 315 ? 15.45021 52.22801 75.79733 1.000 30.16622 293 LEU A N 1
ATOM 4477 C CA . LEU A 1 315 ? 15.93158 51.35381 74.73667 1.000 35.81371 293 LEU A CA 1
ATOM 4478 C C . LEU A 1 315 ? 16.71000 52.20478 73.74177 1.000 32.72921 293 LEU A C 1
ATOM 4479 O O . LEU A 1 315 ? 16.14704 53.11949 73.13067 1.000 33.19418 293 LEU A O 1
ATOM 4495 N N . ILE A 1 316 ? 17.99579 51.91134 73.59270 1.000 29.83897 294 ILE A N 1
ATOM 4496 C CA . ILE A 1 316 ? 18.88513 52.65119 72.69917 1.000 25.37345 294 ILE A CA 1
ATOM 4497 C C . ILE A 1 316 ? 19.47270 51.62486 71.73774 1.000 36.10228 294 ILE A C 1
ATOM 4498 O O . ILE A 1 316 ? 20.52247 51.02837 71.99649 1.000 30.05340 294 ILE A O 1
ATOM 4514 N N . SER A 1 317 ? 18.79017 51.41876 70.60956 1.000 34.37187 295 SER A N 1
ATOM 4515 C CA . SER A 1 317 ? 19.12944 50.35957 69.65919 1.000 29.31407 295 SER A CA 1
ATOM 4516 C C . SER A 1 317 ? 20.14991 50.88487 68.65394 1.000 25.56192 295 SER A C 1
ATOM 4517 O O . SER A 1 317 ? 19.83284 51.24084 67.51731 1.000 33.14816 295 SER A O 1
ATOM 4525 N N . LEU A 1 318 ? 21.40887 50.90888 69.08485 1.000 27.45974 296 LEU A N 1
ATOM 4526 C CA . LEU A 1 318 ? 22.50371 51.42851 68.28114 1.000 20.79264 296 LEU A CA 1
ATOM 4527 C C . LEU A 1 318 ? 23.68753 50.47574 68.35593 1.000 26.14179 296 LEU A C 1
ATOM 4528 O O . LEU A 1 318 ? 23.84207 49.71510 69.31457 1.000 28.56817 296 LEU A O 1
ATOM 4544 N N . ALA A 1 319 ? 24.53904 50.54309 67.32961 1.000 29.93463 297 ALA A N 1
ATOM 4545 C CA . ALA A 1 319 ? 25.61996 49.57223 67.20170 1.000 27.21298 297 ALA A CA 1
ATOM 4546 C C . ALA A 1 319 ? 26.73962 49.83868 68.19866 1.000 27.02579 297 ALA A C 1
ATOM 4547 O O . ALA A 1 319 ? 27.34032 48.89702 68.72781 1.000 29.55300 297 ALA A O 1
ATOM 4554 N N . SER A 1 320 ? 27.04671 51.10641 68.46189 1.000 25.78282 298 SER A N 1
ATOM 4555 C CA . SER A 1 320 ? 28.16752 51.40712 69.34963 1.000 24.51330 298 SER A CA 1
ATOM 4556 C C . SER A 1 320 ? 27.92856 50.88599 70.76035 1.000 24.76168 298 SER A C 1
ATOM 4557 O O . SER A 1 320 ? 28.81734 50.20370 71.30003 1.000 24.70527 298 SER A O 1
ATOM 4565 N N . PRO A 1 321 ? 26.78536 51.14529 71.40746 1.000 33.62709 299 PRO A N 1
ATOM 4566 C CA . PRO A 1 321 ? 26.53631 50.50297 72.71035 1.000 23.49080 299 PRO A CA 1
ATOM 4567 C C . PRO A 1 321 ? 26.57695 48.98507 72.65985 1.000 26.23147 299 PRO A C 1
ATOM 4568 O O . PRO A 1 321 ? 27.13610 48.35406 73.56465 1.000 30.83889 299 PRO A O 1
ATOM 4579 N N . ALA A 1 322 ? 25.97831 48.37729 71.63369 1.000 25.58524 300 ALA A N 1
ATOM 4580 C CA . ALA A 1 322 ? 25.95181 46.92037 71.54547 1.000 19.90229 300 ALA A CA 1
ATOM 4581 C C . ALA A 1 322 ? 27.36322 46.34240 71.51391 1.000 25.74902 300 ALA A C 1
ATOM 4582 O O . ALA A 1 322 ? 27.66275 45.36940 72.21642 1.000 25.55253 300 ALA A O 1
ATOM 4589 N N . ASN A 1 323 ? 28.24445 46.92622 70.69402 1.000 23.79438 301 ASN A N 1
ATOM 4590 C CA . ASN A 1 323 ? 29.63163 46.47070 70.64476 1.000 20.76716 301 ASN A CA 1
ATOM 4591 C C . ASN A 1 323 ? 30.31158 46.61431 72.00035 1.000 22.76421 301 ASN A C 1
ATOM 4592 O O . ASN A 1 323 ? 31.05849 45.72638 72.42747 1.000 24.83182 301 ASN A O 1
ATOM 4603 N N . ARG A 1 324 ? 30.07752 47.73548 72.68472 1.000 24.00162 302 ARG A N 1
ATOM 4604 C CA . ARG A 1 324 ? 30.69459 47.94349 73.98898 1.000 25.79256 302 ARG A CA 1
ATOM 4605 C C . ARG A 1 324 ? 30.15671 46.95271 75.01083 1.000 24.70374 302 ARG A C 1
ATOM 4606 O O . ARG A 1 324 ? 30.92354 46.38046 75.79499 1.000 23.65953 302 ARG A O 1
ATOM 4627 N N . GLN A 1 325 ? 28.83890 46.74715 75.02005 1.000 28.76139 303 GLN A N 1
ATOM 4628 C CA . GLN A 1 325 ? 28.23462 45.83159 75.98037 1.000 24.77864 303 GLN A CA 1
ATOM 4629 C C . GLN A 1 325 ? 28.76557 44.41471 75.80085 1.000 24.64288 303 GLN A C 1
ATOM 4630 O O . GLN A 1 325 ? 29.05748 43.72438 76.78461 1.000 23.62861 303 GLN A O 1
ATOM 4644 N N . GLY A 1 326 ? 28.89413 43.96083 74.55202 1.000 20.86489 304 GLY A N 1
ATOM 4645 C CA . GLY A 1 326 ? 29.39215 42.61503 74.31677 1.000 23.44927 304 GLY A CA 1
ATOM 4646 C C . GLY A 1 326 ? 30.81358 42.42839 74.80885 1.000 22.21349 304 GLY A C 1
ATOM 4647 O O . GLY A 1 326 ? 31.15052 41.39679 75.39526 1.000 22.95525 304 GLY A O 1
ATOM 4651 N N . ARG A 1 327 ? 31.66684 43.42579 74.57515 1.000 21.47634 305 ARG A N 1
ATOM 4652 C CA . ARG A 1 327 ? 33.04305 43.35765 75.04897 1.000 19.66198 305 ARG A CA 1
ATOM 4653 C C . ARG A 1 327 ? 33.10206 43.34638 76.56790 1.000 23.30161 305 ARG A C 1
ATOM 4654 O O . ARG A 1 327 ? 33.97190 42.69037 77.15183 1.000 27.88616 305 ARG A O 1
ATOM 4675 N N . GLN A 1 328 ? 32.18037 44.05344 77.22394 1.000 25.96978 306 GLN A N 1
ATOM 4676 C CA . GLN A 1 328 ? 32.23428 44.17877 78.67514 1.000 26.50412 306 GLN A CA 1
ATOM 4677 C C . GLN A 1 328 ? 31.63327 42.97200 79.38443 1.000 19.34517 306 GLN A C 1
ATOM 4678 O O . GLN A 1 328 ? 32.08997 42.61713 80.47625 1.000 27.19406 306 GLN A O 1
ATOM 4692 N N . VAL A 1 329 ? 30.62295 42.32577 78.79825 1.000 19.21386 307 VAL A N 1
ATOM 4693 C CA . VAL A 1 329 ? 30.09635 41.12058 79.43160 1.000 22.65238 307 VAL A CA 1
ATOM 4694 C C . VAL A 1 329 ? 31.12483 39.99829 79.35523 1.000 20.53009 307 VAL A C 1
ATOM 4695 O O . VAL A 1 329 ? 31.17763 39.13376 80.23703 1.000 33.27702 307 VAL A O 1
ATOM 4708 N N . ALA A 1 330 ? 31.96369 39.99420 78.31757 1.000 28.60211 308 ALA A N 1
ATOM 4709 C CA . ALA A 1 330 ? 33.08740 39.06415 78.28512 1.000 20.18689 308 ALA A CA 1
ATOM 4710 C C . ALA A 1 330 ? 34.03851 39.32983 79.44630 1.000 20.15674 308 ALA A C 1
ATOM 4711 O O . ALA A 1 330 ? 34.45301 38.40152 80.15009 1.000 28.51441 308 ALA A O 1
ATOM 4718 N N . ASP A 1 331 ? 34.38802 40.60208 79.66657 1.000 22.07116 309 ASP A N 1
ATOM 4719 C CA . ASP A 1 331 ? 35.20051 40.96239 80.82400 1.000 23.40449 309 ASP A CA 1
ATOM 4720 C C . ASP A 1 331 ? 34.57125 40.45002 82.11255 1.000 25.54680 309 ASP A C 1
ATOM 4721 O O . ASP A 1 331 ? 35.26256 39.91219 82.98493 1.000 27.24825 309 ASP A O 1
ATOM 4730 N N . VAL A 1 332 ? 33.25425 40.60913 82.24596 1.000 22.99173 310 VAL A N 1
ATOM 4731 C CA . VAL A 1 332 ? 32.56297 40.15679 83.44870 1.000 24.93792 310 VAL A CA 1
ATOM 4732 C C . VAL A 1 332 ? 32.70413 38.64912 83.60584 1.000 28.12380 310 VAL A C 1
ATOM 4733 O O . VAL A 1 332 ? 33.08607 38.14998 84.67108 1.000 36.41759 310 VAL A O 1
ATOM 4746 N N . ILE A 1 333 ? 32.39439 37.90054 82.54393 1.000 32.06041 311 ILE A N 1
ATOM 4747 C CA . ILE A 1 333 ? 32.40817 36.44325 82.62582 1.000 29.94245 311 ILE A CA 1
ATOM 4748 C C . ILE A 1 333 ? 33.81332 35.91977 82.87927 1.000 31.95674 311 ILE A C 1
ATOM 4749 O O . ILE A 1 333 ? 33.98666 34.84835 83.47429 1.000 29.60983 311 ILE A O 1
ATOM 4765 N N . ALA A 1 334 ? 34.83397 36.64675 82.43204 1.000 30.91894 312 ALA A N 1
ATOM 4766 C CA . ALA A 1 334 ? 36.21185 36.22777 82.65013 1.000 33.20447 312 ALA A CA 1
ATOM 4767 C C . ALA A 1 334 ? 36.74498 36.62747 84.01926 1.000 28.25171 312 ALA A C 1
ATOM 4768 O O . ALA A 1 334 ? 37.89787 36.31260 84.33010 1.000 34.73425 312 ALA A O 1
ATOM 4775 N N . GLY A 1 335 ? 35.95351 37.31574 84.83459 1.000 36.78243 313 GLY A N 1
ATOM 4776 C CA . GLY A 1 335 ? 36.35656 37.65947 86.17900 1.000 27.72624 313 GLY A CA 1
ATOM 4777 C C . GLY A 1 335 ? 36.90262 39.05493 86.36594 1.000 32.69085 313 GLY A C 1
ATOM 4778 O O . GLY A 1 335 ? 37.39044 39.36384 87.45925 1.000 38.04378 313 GLY A O 1
ATOM 4782 N N . LEU A 1 336 ? 36.84476 39.90302 85.34330 1.000 36.61404 314 LEU A N 1
ATOM 4783 C CA . LEU A 1 336 ? 37.28811 41.28198 85.47884 1.000 35.00527 314 LEU A CA 1
ATOM 4784 C C . LEU A 1 336 ? 36.18287 42.14084 86.08469 1.000 35.99611 314 LEU A C 1
ATOM 4785 O O . LEU A 1 336 ? 34.99289 41.83341 85.96946 1.000 36.35358 314 LEU A O 1
ATOM 4801 N N . GLU A 1 337 ? 36.58814 43.23160 86.73164 1.000 35.85141 315 GLU A N 1
ATOM 4802 C CA . GLU A 1 337 ? 35.63795 44.18605 87.29419 1.000 37.31361 315 GLU A CA 1
ATOM 4803 C C . GLU A 1 337 ? 35.21957 45.15778 86.19694 1.000 41.22963 315 GLU A C 1
ATOM 4804 O O . GLU A 1 337 ? 36.00095 46.02471 85.79183 1.000 39.38294 315 GLU A O 1
ATOM 4816 N N . ARG A 1 338 ? 33.99176 45.00999 85.70825 1.000 39.88360 316 ARG A N 1
ATOM 4817 C CA . ARG A 1 338 ? 33.45724 45.87865 84.67045 1.000 31.93703 316 ARG A CA 1
ATOM 4818 C C . ARG A 1 338 ? 31.99188 46.14551 84.97295 1.000 37.87468 316 ARG A C 1
ATOM 4819 O O . ARG A 1 338 ? 31.25999 45.23674 85.37597 1.000 33.52328 316 ARG A O 1
ATOM 4840 N N . LYS A 1 339 ? 31.56873 47.39089 84.77756 1.000 33.06448 317 LYS A N 1
ATOM 4841 C CA . LYS A 1 339 ? 30.22645 47.82573 85.13165 1.000 35.60278 317 LYS A CA 1
ATOM 4842 C C . LYS A 1 339 ? 29.43297 48.21095 83.89046 1.000 35.42936 317 LYS A C 1
ATOM 4843 O O . LYS A 1 339 ? 29.97930 48.77707 82.93846 1.000 33.39832 317 LYS A O 1
ATOM 4862 N N . ASN A 1 340 ? 28.13936 47.89317 83.91572 1.000 37.38891 318 ASN A N 1
ATOM 4863 C CA . ASN A 1 340 ? 27.18254 48.30023 82.88595 1.000 32.19405 318 ASN A CA 1
ATOM 4864 C C . ASN A 1 340 ? 26.69465 49.69678 83.25164 1.000 26.43736 318 ASN A C 1
ATOM 4865 O O . ASN A 1 340 ? 25.85661 49.85940 84.14079 1.000 41.02297 318 ASN A O 1
ATOM 4876 N N . GLN A 1 341 ? 27.22045 50.71302 82.56473 1.000 36.18322 319 GLN A N 1
ATOM 4877 C CA . GLN A 1 341 ? 27.05163 52.09813 82.99124 1.000 35.32267 319 GLN A CA 1
ATOM 4878 C C . GLN A 1 341 ? 25.89977 52.82650 82.31449 1.000 36.08000 319 GLN A C 1
ATOM 4879 O O . GLN A 1 341 ? 25.35684 53.76850 82.90069 1.000 33.57722 319 GLN A O 1
ATOM 4893 N N . GLY A 1 342 ? 25.52679 52.44118 81.10239 1.000 38.90725 320 GLY A N 1
ATOM 4894 C CA . GLY A 1 342 ? 24.40147 53.03268 80.40770 1.000 32.35842 320 GLY A CA 1
ATOM 4895 C C . GLY A 1 342 ? 24.82334 53.69580 79.11324 1.000 33.97052 320 GLY A C 1
ATOM 4896 O O . GLY A 1 342 ? 25.94724 53.53074 78.62917 1.000 33.55206 320 GLY A O 1
ATOM 4900 N N . SER A 1 343 ? 23.89226 54.46337 78.54696 1.000 28.80863 321 SER A N 1
ATOM 4901 C CA . SER A 1 343 ? 24.10158 55.13346 77.27191 1.000 26.61014 321 SER A CA 1
ATOM 4902 C C . SER A 1 343 ? 23.29510 56.42576 77.25182 1.000 24.75967 321 SER A C 1
ATOM 4903 O O . SER A 1 343 ? 22.41395 56.64344 78.08650 1.000 28.67507 321 SER A O 1
ATOM 4911 N N . ILE A 1 344 ? 23.60862 57.28965 76.28198 1.000 26.34874 322 ILE A N 1
ATOM 4912 C CA . ILE A 1 344 ? 22.86938 58.53486 76.08964 1.000 30.29331 322 ILE A CA 1
ATOM 4913 C C . ILE A 1 344 ? 22.23594 58.54599 74.70221 1.000 29.08500 322 ILE A C 1
ATOM 4914 O O . ILE A 1 344 ? 21.21430 59.20402 74.47766 1.000 29.55613 322 ILE A O 1
ATOM 4930 N N . GLY A 1 345 ? 22.84101 57.82779 73.76094 1.000 31.32838 323 GLY A N 1
ATOM 4931 C CA . GLY A 1 345 ? 22.30772 57.76042 72.41602 1.000 28.92524 323 GLY A CA 1
ATOM 4932 C C . GLY A 1 345 ? 22.81772 58.86841 71.51956 1.000 23.60324 323 GLY A C 1
ATOM 4933 O O . GLY A 1 345 ? 22.58139 60.05123 71.78129 1.000 33.80408 323 GLY A O 1
ATOM 4937 N N . THR A 1 346 ? 23.52401 58.48990 70.45815 1.000 22.38808 324 THR A N 1
ATOM 4938 C CA . THR A 1 346 ? 24.04548 59.42150 69.46771 1.000 23.43763 324 THR A CA 1
ATOM 4939 C C . THR A 1 346 ? 23.74808 58.84144 68.09447 1.000 30.80599 324 THR A C 1
ATOM 4940 O O . THR A 1 346 ? 24.10851 57.69312 67.81351 1.000 36.16259 324 THR A O 1
ATOM 4951 N N . ALA A 1 347 ? 23.08086 59.62844 67.25159 1.000 26.42636 325 ALA A N 1
ATOM 4952 C CA . ALA A 1 347 ? 22.60556 59.15355 65.96151 1.000 26.73494 325 ALA A CA 1
ATOM 4953 C C . ALA A 1 347 ? 22.90549 60.18542 64.88525 1.000 29.86135 325 ALA A C 1
ATOM 4954 O O . ALA A 1 347 ? 23.02489 61.38363 65.15269 1.000 26.93062 325 ALA A O 1
ATOM 4961 N N . ILE A 1 348 ? 23.00294 59.69960 63.64759 1.000 28.53565 326 ILE A N 1
ATOM 4962 C CA . ILE A 1 348 ? 23.35535 60.53515 62.50871 1.000 23.20824 326 ILE A CA 1
ATOM 4963 C C . ILE A 1 348 ? 22.77159 59.91045 61.25135 1.000 32.61655 326 ILE A C 1
ATOM 4964 O O . ILE A 1 348 ? 22.66777 58.68625 61.13602 1.000 31.82186 326 ILE A O 1
ATOM 4980 N N . VAL A 1 349 ? 22.37765 60.76605 60.31056 1.000 28.16835 327 VAL A N 1
ATOM 4981 C CA . VAL A 1 349 ? 21.91937 60.33039 58.99671 1.000 31.56764 327 VAL A CA 1
ATOM 4982 C C . VAL A 1 349 ? 22.38425 61.33921 57.95801 1.000 27.49734 327 VAL A C 1
ATOM 4983 O O . VAL A 1 349 ? 22.41130 62.54759 58.21527 1.000 32.33582 327 VAL A O 1
ATOM 4996 N N . ARG A 1 350 ? 22.74174 60.83862 56.78088 1.000 28.93854 328 ARG A N 1
ATOM 4997 C CA . ARG A 1 350 ? 23.07625 61.67196 55.63521 1.000 32.45570 328 ARG A CA 1
ATOM 4998 C C . ARG A 1 350 ? 21.87890 61.69724 54.69441 1.000 33.18119 328 ARG A C 1
ATOM 4999 O O . ARG A 1 350 ? 21.45212 60.64840 54.19867 1.000 36.66347 328 ARG A O 1
ATOM 5020 N N . VAL A 1 351 ? 21.33791 62.88961 54.46072 1.000 27.02991 329 VAL A N 1
ATOM 5021 C CA . VAL A 1 351 ? 20.21390 63.07192 53.55145 1.000 30.82899 329 VAL A CA 1
ATOM 5022 C C . VAL A 1 351 ? 20.71327 63.84341 52.33843 1.000 34.91224 329 VAL A C 1
ATOM 5023 O O . VAL A 1 351 ? 20.67256 65.07862 52.31459 1.000 36.30704 329 VAL A O 1
ATOM 5036 N N . PHE A 1 352 ? 21.20230 63.12000 51.33154 1.000 35.28420 330 PHE A N 1
ATOM 5037 C CA . PHE A 1 352 ? 21.76306 63.74247 50.13721 1.000 36.08490 330 PHE A CA 1
ATOM 5038 C C . PHE A 1 352 ? 22.91057 64.67193 50.51702 1.000 37.52473 330 PHE A C 1
ATOM 5039 O O . PHE A 1 352 ? 23.96949 64.20211 50.94541 1.000 37.53669 330 PHE A O 1
ATOM 5056 N N . ASP A 1 353 ? 22.71975 65.98366 50.37510 1.000 38.71723 331 ASP A N 1
ATOM 5057 C CA . ASP A 1 353 ? 23.77726 66.95396 50.62912 1.000 37.59595 331 ASP A CA 1
ATOM 5058 C C . ASP A 1 353 ? 23.71267 67.53956 52.03389 1.000 37.49894 331 ASP A C 1
ATOM 5059 O O . ASP A 1 353 ? 24.31111 68.59029 52.28921 1.000 34.59528 331 ASP A O 1
ATOM 5068 N N . LEU A 1 354 ? 23.00857 66.88139 52.94813 1.000 33.69186 332 LEU A N 1
ATOM 5069 C CA . LEU A 1 354 ? 22.83658 67.37509 54.30414 1.000 29.06238 332 LEU A CA 1
ATOM 5070 C C . LEU A 1 354 ? 23.12566 66.25240 55.28710 1.000 26.37463 332 LEU A C 1
ATOM 5071 O O . LEU A 1 354 ? 22.99288 65.06954 54.96282 1.000 31.30268 332 LEU A O 1
ATOM 5087 N N . THR A 1 355 ? 23.53430 66.64046 56.49090 1.000 29.82345 333 THR A N 1
ATOM 5088 C CA . THR A 1 355 ? 23.76767 65.71143 57.58590 1.000 23.65716 333 THR A CA 1
ATOM 5089 C C . THR A 1 355 ? 22.94528 66.16039 58.78191 1.000 21.45194 333 THR A C 1
ATOM 5090 O O . THR A 1 355 ? 22.91944 67.35108 59.10924 1.000 32.24799 333 THR A O 1
ATOM 5101 N N . ALA A 1 356 ? 22.27161 65.21153 59.42479 1.000 24.29730 334 ALA A N 1
ATOM 5102 C CA . ALA A 1 356 ? 21.49357 65.47621 60.62586 1.000 24.01196 334 ALA A CA 1
ATOM 5103 C C . ALA A 1 356 ? 21.96147 64.52966 61.71725 1.000 20.85700 334 ALA A C 1
ATOM 5104 O O . ALA A 1 356 ? 22.02886 63.31499 61.50125 1.000 24.78439 334 ALA A O 1
ATOM 5111 N N . ALA A 1 357 ? 22.28672 65.08655 62.88063 1.000 21.70552 335 ALA A N 1
ATOM 5112 C CA . ALA A 1 357 ? 22.77656 64.30457 64.00258 1.000 16.71813 335 ALA A CA 1
ATOM 5113 C C . ALA A 1 357 ? 22.19765 64.85461 65.29578 1.000 21.72458 335 ALA A C 1
ATOM 5114 O O . ALA A 1 357 ? 21.81266 66.02310 65.38455 1.000 26.82091 335 ALA A O 1
ATOM 5121 N N . SER A 1 358 ? 22.14748 63.99128 66.30593 1.000 20.81678 336 SER A N 1
ATOM 5122 C CA . SER A 1 358 ? 21.65671 64.38174 67.61576 1.000 27.67055 336 SER A CA 1
ATOM 5123 C C . SER A 1 358 ? 22.28870 63.48411 68.66571 1.000 27.76644 336 SER A C 1
ATOM 5124 O O . SER A 1 358 ? 22.72435 62.36523 68.38019 1.000 27.49962 336 SER A O 1
ATOM 5132 N N . THR A 1 359 ? 22.33372 63.99554 69.89088 1.000 25.51296 337 THR A N 1
ATOM 5133 C CA . THR A 1 359 ? 22.83374 63.23572 71.02336 1.000 21.68232 337 THR A CA 1
ATOM 5134 C C . THR A 1 359 ? 22.04452 63.64955 72.25497 1.000 23.95400 337 THR A C 1
ATOM 5135 O O . THR A 1 359 ? 21.61886 64.80080 72.37781 1.000 26.64624 337 THR A O 1
ATOM 5146 N N . GLY A 1 360 ? 21.83989 62.69791 73.15922 1.000 25.92386 338 GLY A N 1
ATOM 5147 C CA . GLY A 1 360 ? 21.08660 63.00618 74.36114 1.000 23.29341 338 GLY A CA 1
ATOM 5148 C C . GLY A 1 360 ? 19.61178 63.19041 74.05914 1.000 24.29880 338 GLY A C 1
ATOM 5149 O O . GLY A 1 360 ? 19.01408 62.44737 73.27280 1.000 29.68778 338 GLY A O 1
ATOM 5153 N N . LEU A 1 361 ? 19.01692 64.20575 74.68066 1.000 28.96620 339 LEU A N 1
ATOM 5154 C CA . LEU A 1 361 ? 17.57571 64.41083 74.66089 1.000 28.29383 339 LEU A CA 1
ATOM 5155 C C . LEU A 1 361 ? 17.21929 65.65424 73.86285 1.000 24.24566 339 LEU A C 1
ATOM 5156 O O . LEU A 1 361 ? 17.79907 66.72341 74.07921 1.000 29.97618 339 LEU A O 1
ATOM 5172 N N . SER A 1 362 ? 16.25353 65.51386 72.95904 1.000 26.53203 340 SER A N 1
ATOM 5173 C CA . SER A 1 362 ? 15.66537 66.67092 72.31119 1.000 24.20430 340 SER A CA 1
ATOM 5174 C C . SER A 1 362 ? 14.91504 67.51260 73.34008 1.000 22.70314 340 SER A C 1
ATOM 5175 O O . SER A 1 362 ? 14.66357 67.08861 74.47255 1.000 23.50710 340 SER A O 1
ATOM 5183 N N . GLU A 1 363 ? 14.55619 68.72923 72.93413 1.000 27.04262 341 GLU A N 1
ATOM 5184 C CA . GLU A 1 363 ? 13.75082 69.57572 73.80541 1.000 32.27614 341 GLU A CA 1
ATOM 5185 C C . GLU A 1 363 ? 12.45658 68.86712 74.18319 1.000 29.33678 341 GLU A C 1
ATOM 5186 O O . GLU A 1 363 ? 12.08783 68.80324 75.36134 1.000 33.24461 341 GLU A O 1
ATOM 5198 N N . ARG A 1 364 ? 11.77185 68.29270 73.19252 1.000 36.47448 342 ARG A N 1
ATOM 5199 C CA . ARG A 1 364 ? 10.50905 67.61187 73.45749 1.000 30.46293 342 ARG A CA 1
ATOM 5200 C C . ARG A 1 364 ? 10.70312 66.44731 74.42234 1.000 32.71977 342 ARG A C 1
ATOM 5201 O O . ARG A 1 364 ? 9.95084 66.29846 75.39260 1.000 37.36709 342 ARG A O 1
ATOM 5222 N N . ALA A 1 365 ? 11.71283 65.60876 74.17269 1.000 28.62073 343 ALA A N 1
ATOM 5223 C CA . ALA A 1 365 ? 11.94123 64.45242 75.03326 1.000 33.21547 343 ALA A CA 1
ATOM 5224 C C . ALA A 1 365 ? 12.39617 64.86517 76.42693 1.000 39.88263 343 ALA A C 1
ATOM 5225 O O . ALA A 1 365 ? 12.07323 64.18757 77.40939 1.000 41.97957 343 ALA A O 1
ATOM 5232 N N . ALA A 1 366 ? 13.15045 65.95920 76.53478 1.000 39.92270 344 ALA A N 1
ATOM 5233 C CA . ALA A 1 366 ? 13.57367 66.43403 77.84703 1.000 34.34981 344 ALA A CA 1
ATOM 5234 C C . ALA A 1 366 ? 12.37345 66.87255 78.67689 1.000 35.90659 344 ALA A C 1
ATOM 5235 O O . ALA A 1 366 ? 12.26280 66.53226 79.86021 1.000 39.59860 344 ALA A O 1
ATOM 5242 N N . LYS A 1 367 ? 11.45627 67.62681 78.06653 1.000 34.30229 345 LYS A N 1
ATOM 5243 C CA . LYS A 1 367 ? 10.26077 68.06000 78.78257 1.000 35.29614 345 LYS A CA 1
ATOM 5244 C C . LYS A 1 367 ? 9.36682 66.87868 79.13804 1.000 31.47854 345 LYS A C 1
ATOM 5245 O O . LYS A 1 367 ? 8.80443 66.82760 80.23812 1.000 38.41888 345 LYS A O 1
ATOM 5264 N N . ALA A 1 368 ? 9.21099 65.92600 78.21619 1.000 37.94256 346 ALA A N 1
ATOM 5265 C CA . ALA A 1 368 ? 8.39661 64.75149 78.49915 1.000 38.61426 346 ALA A CA 1
ATOM 5266 C C . ALA A 1 368 ? 8.94618 63.94172 79.66455 1.000 44.22471 346 ALA A C 1
ATOM 5267 O O . ALA A 1 368 ? 8.18594 63.21427 80.31355 1.000 53.81022 346 ALA A O 1
ATOM 5274 N N . ALA A 1 369 ? 10.24355 64.04433 79.94113 1.000 40.29263 347 ALA A N 1
ATOM 5275 C CA . ALA A 1 369 ? 10.85608 63.35056 81.06474 1.000 43.94578 347 ALA A CA 1
ATOM 5276 C C . ALA A 1 369 ? 10.76935 64.13989 82.36399 1.000 40.04803 347 ALA A C 1
ATOM 5277 O O . ALA A 1 369 ? 11.29083 63.68075 83.38490 1.000 38.83088 347 ALA A O 1
ATOM 5284 N N . GLY A 1 370 ? 10.12832 65.30664 82.35271 1.000 37.03600 348 GLY A N 1
ATOM 5285 C CA . GLY A 1 370 ? 9.99962 66.11372 83.54641 1.000 35.22193 348 GLY A CA 1
ATOM 5286 C C . GLY A 1 370 ? 11.17694 67.00969 83.85096 1.000 45.73170 348 GLY A C 1
ATOM 5287 O O . GLY A 1 370 ? 11.25450 67.54347 84.96423 1.000 47.53421 348 GLY A O 1
ATOM 5291 N N . LEU A 1 371 ? 12.09200 67.19771 82.90410 1.000 35.96428 349 LEU A N 1
ATOM 5292 C CA . LEU A 1 371 ? 13.25261 68.04544 83.12870 1.000 36.71360 349 LEU A CA 1
ATOM 5293 C C . LEU A 1 371 ? 12.91317 69.51327 82.89080 1.000 33.28277 349 LEU A C 1
ATOM 5294 O O . LEU A 1 371 ? 12.06269 69.85320 82.06335 1.000 35.73655 349 LEU A O 1
ATOM 5310 N N . THR A 1 372 ? 13.59092 70.38414 83.63629 1.000 36.19049 350 THR A N 1
ATOM 5311 C CA . THR A 1 372 ? 13.50110 71.82761 83.44395 1.000 38.41713 350 THR A CA 1
ATOM 5312 C C . THR A 1 372 ? 14.52188 72.23341 82.38624 1.000 35.71629 350 THR A C 1
ATOM 5313 O O . THR A 1 372 ? 15.73017 72.08586 82.60055 1.000 38.93431 350 THR A O 1
ATOM 5324 N N . THR A 1 373 ? 14.04461 72.74830 81.25500 1.000 29.54049 351 THR A N 1
ATOM 5325 C CA . THR A 1 373 ? 14.88455 72.91528 80.08062 1.000 35.82988 351 THR A CA 1
ATOM 5326 C C . THR A 1 373 ? 14.88313 74.35358 79.58454 1.000 33.21604 351 THR A C 1
ATOM 5327 O O . THR A 1 373 ? 13.89449 75.08047 79.71909 1.000 33.54498 351 THR A O 1
ATOM 5338 N N . ALA A 1 374 ? 16.02342 74.74811 79.02219 1.000 28.63748 352 ALA A N 1
ATOM 5339 C CA . ALA A 1 374 ? 16.15672 75.92180 78.17408 1.000 28.01072 352 ALA A CA 1
ATOM 5340 C C . ALA A 1 374 ? 16.92564 75.49957 76.92943 1.000 26.59949 352 ALA A C 1
ATOM 5341 O O . ALA A 1 374 ? 17.60561 74.46974 76.92225 1.000 27.18044 352 ALA A O 1
ATOM 5348 N N . VAL A 1 375 ? 16.81670 76.29820 75.86654 1.000 24.89667 353 VAL A N 1
ATOM 5349 C CA . VAL A 1 375 ? 17.45051 75.96998 74.59636 1.000 22.44267 353 VAL A CA 1
ATOM 5350 C C . VAL A 1 375 ? 18.03937 77.22514 73.96929 1.000 31.55379 353 VAL A C 1
ATOM 5351 O O . VAL A 1 375 ? 17.62417 78.35028 74.25415 1.000 29.35761 353 VAL A O 1
ATOM 5364 N N . VAL A 1 376 ? 19.02380 77.01412 73.10041 1.000 23.76569 354 VAL A N 1
ATOM 5365 C CA . VAL A 1 376 ? 19.60532 78.08232 72.29992 1.000 25.09522 354 VAL A CA 1
ATOM 5366 C C . VAL A 1 376 ? 19.97085 77.50573 70.93817 1.000 25.30680 354 VAL A C 1
ATOM 5367 O O . VAL A 1 376 ? 20.38318 76.34429 70.83615 1.000 28.30157 354 VAL A O 1
ATOM 5380 N N . HIS A 1 377 ? 19.79376 78.30889 69.89177 1.000 26.52502 355 HIS A N 1
ATOM 5381 C CA . HIS A 1 377 ? 20.10809 77.92072 68.52351 1.000 23.86048 355 HIS A CA 1
ATOM 5382 C C . HIS A 1 377 ? 21.26407 78.76697 68.01116 1.000 29.90647 355 HIS A C 1
ATOM 5383 O O . HIS A 1 377 ? 21.25381 79.99309 68.16431 1.000 30.94062 355 HIS A O 1
ATOM 5398 N N . ILE A 1 378 ? 22.24094 78.11781 67.38436 1.000 28.67848 356 ILE A N 1
ATOM 5399 C CA . ILE A 1 378 ? 23.40269 78.78954 66.81650 1.000 27.57768 356 ILE A CA 1
ATOM 5400 C C . ILE A 1 378 ? 23.47301 78.45702 65.33325 1.000 25.68749 356 ILE A C 1
ATOM 5401 O O . ILE A 1 378 ? 23.24596 77.31028 64.93177 1.000 32.26133 356 ILE A O 1
ATOM 5417 N N . SER A 1 379 ? 23.78455 79.46622 64.52378 1.000 32.05121 357 SER A N 1
ATOM 5418 C CA . SER A 1 379 ? 23.92873 79.32648 63.07833 1.000 30.09642 357 SER A CA 1
ATOM 5419 C C . SER A 1 379 ? 25.34485 79.75207 62.71906 1.000 34.26422 357 SER A C 1
ATOM 5420 O O . SER A 1 379 ? 25.66873 80.94355 62.77024 1.000 57.79703 357 SER A O 1
ATOM 5428 N N . GLY A 1 380 ? 26.18556 78.78602 62.36324 1.000 33.35031 358 GLY A N 1
ATOM 5429 C CA . GLY A 1 380 ? 27.57068 79.08038 62.06399 1.000 31.75723 358 GLY A CA 1
ATOM 5430 C C . GLY A 1 380 ? 28.06170 78.42849 60.79098 1.000 27.14475 358 GLY A C 1
ATOM 5431 O O . GLY A 1 380 ? 27.26311 78.03949 59.93427 1.000 39.41377 358 GLY A O 1
ATOM 5435 N N . LYS A 1 381 ? 29.38027 78.31298 60.65983 1.000 26.94666 359 LYS A N 1
ATOM 5436 C CA . LYS A 1 381 ? 30.02219 77.66668 59.52729 1.000 32.97255 359 LYS A CA 1
ATOM 5437 C C . LYS A 1 381 ? 30.93219 76.55559 60.03701 1.000 38.14009 359 LYS A C 1
ATOM 5438 O O . LYS A 1 381 ? 31.40432 76.58510 61.17791 1.000 33.54849 359 LYS A O 1
ATOM 5457 N N . ASP A 1 382 ? 31.18303 75.56991 59.17207 1.000 34.31058 360 ASP A N 1
ATOM 5458 C CA . ASP A 1 382 ? 32.05222 74.46298 59.55212 1.000 31.69870 360 ASP A CA 1
ATOM 5459 C C . ASP A 1 382 ? 33.51364 74.88222 59.64224 1.000 27.88371 360 ASP A C 1
ATOM 5460 O O . ASP A 1 382 ? 34.29566 74.21018 60.32201 1.000 36.61942 360 ASP A O 1
ATOM 5469 N N . HIS A 1 383 ? 33.90271 75.96335 58.97115 1.000 28.03480 361 HIS A N 1
ATOM 5470 C CA . HIS A 1 383 ? 35.23400 76.52869 59.13632 1.000 35.18191 361 HIS A CA 1
ATOM 5471 C C . HIS A 1 383 ? 35.17360 78.01318 58.79297 1.000 42.55209 361 HIS A C 1
ATOM 5472 O O . HIS A 1 383 ? 34.11927 78.54737 58.43485 1.000 33.82070 361 HIS A O 1
ATOM 5486 N N . ALA A 1 384 ? 36.32072 78.67997 58.92674 1.000 42.56726 362 ALA A N 1
ATOM 5487 C CA . ALA A 1 384 ? 36.39285 80.12338 58.74375 1.000 31.54310 362 ALA A CA 1
ATOM 5488 C C . ALA A 1 384 ? 35.75544 80.54315 57.42718 1.000 37.25231 362 ALA A C 1
ATOM 5489 O O . ALA A 1 384 ? 35.92389 79.88664 56.39672 1.000 41.97407 362 ALA A O 1
ATOM 5496 N N . GLY A 1 385 ? 35.02593 81.65948 57.46879 1.000 39.99225 363 GLY A N 1
ATOM 5497 C CA . GLY A 1 385 ? 34.34612 82.13474 56.27835 1.000 30.08166 363 GLY A CA 1
ATOM 5498 C C . GLY A 1 385 ? 35.28657 82.65885 55.21337 1.000 39.41051 363 GLY A C 1
ATOM 5499 O O . GLY A 1 385 ? 35.00148 82.53663 54.01837 1.000 41.96092 363 GLY A O 1
ATOM 5503 N N . TYR A 1 386 ? 36.41331 83.25017 55.61983 1.000 39.07529 364 TYR A N 1
ATOM 5504 C CA . TYR A 1 386 ? 37.36408 83.77100 54.64477 1.000 42.33917 364 TYR A CA 1
ATOM 5505 C C . TYR A 1 386 ? 38.11323 82.66767 53.91049 1.000 38.88241 364 TYR A C 1
ATOM 5506 O O . TYR A 1 386 ? 38.80817 82.96215 52.93234 1.000 45.45058 364 TYR A O 1
ATOM 5524 N N . TYR A 1 387 ? 37.99319 81.41426 54.35374 1.000 37.03849 365 TYR A N 1
ATOM 5525 C CA . TYR A 1 387 ? 38.54799 80.29197 53.60596 1.000 33.74101 365 TYR A CA 1
ATOM 5526 C C . TYR A 1 387 ? 37.46582 79.68962 52.72626 1.000 42.34475 365 TYR A C 1
ATOM 5527 O O . TYR A 1 387 ? 36.34834 79.44404 53.21070 1.000 35.75412 365 TYR A O 1
ATOM 5545 N N . PRO A 1 388 ? 37.73039 79.43753 51.44497 1.000 49.26092 366 PRO A N 1
ATOM 5546 C CA . PRO A 1 388 ? 36.65009 79.01894 50.54511 1.000 39.32197 366 PRO A CA 1
ATOM 5547 C C . PRO A 1 388 ? 36.05687 77.68101 50.95386 1.000 37.45447 366 PRO A C 1
ATOM 5548 O O . PRO A 1 388 ? 36.70718 76.85653 51.59953 1.000 41.56348 366 PRO A O 1
ATOM 5559 N N . GLY A 1 389 ? 34.79842 77.47690 50.56777 1.000 38.94025 367 GLY A N 1
ATOM 5560 C CA . GLY A 1 389 ? 34.11148 76.22612 50.79839 1.000 34.44972 367 GLY A CA 1
ATOM 5561 C C . GLY A 1 389 ? 33.35469 76.12623 52.10379 1.000 31.23697 367 GLY A C 1
ATOM 5562 O O . GLY A 1 389 ? 32.77080 75.07055 52.37946 1.000 32.01010 367 GLY A O 1
ATOM 5566 N N . ALA A 1 390 ? 33.34265 77.18065 52.91613 1.000 34.56536 368 ALA A N 1
ATOM 5567 C CA . ALA A 1 390 ? 32.61240 77.13560 54.17591 1.000 32.81749 368 ALA A CA 1
ATOM 5568 C C . ALA A 1 390 ? 31.11857 76.98387 53.91917 1.000 35.77097 368 ALA A C 1
ATOM 5569 O O . ALA A 1 390 ? 30.55236 77.63391 53.03620 1.000 42.66393 368 ALA A O 1
ATOM 5576 N N . THR A 1 391 ? 30.48053 76.11858 54.70327 1.000 41.06859 369 THR A N 1
ATOM 5577 C CA . THR A 1 391 ? 29.05905 75.83769 54.58486 1.000 29.12856 369 THR A CA 1
ATOM 5578 C C . THR A 1 391 ? 28.37408 76.07317 55.92675 1.000 34.98248 369 THR A C 1
ATOM 5579 O O . THR A 1 391 ? 29.01463 76.10174 56.98178 1.000 30.87447 369 THR A O 1
ATOM 5590 N N . ASP A 1 392 ? 27.05450 76.23827 55.86985 1.000 37.91800 370 ASP A N 1
ATOM 5591 C CA . ASP A 1 392 ? 26.28013 76.60379 57.04562 1.000 34.79585 370 ASP A CA 1
ATOM 5592 C C . ASP A 1 392 ? 26.14131 75.43520 58.01420 1.000 33.93601 370 ASP A C 1
ATOM 5593 O O . ASP A 1 392 ? 26.08778 74.26776 57.61761 1.000 31.72586 370 ASP A O 1
ATOM 5602 N N . LEU A 1 393 ? 26.06574 75.77283 59.30304 1.000 29.42614 371 LEU A N 1
ATOM 5603 C CA . LEU A 1 393 ? 25.85992 74.81539 60.38181 1.000 29.96089 371 LEU A CA 1
ATOM 5604 C C . LEU A 1 393 ? 24.73813 75.31740 61.27506 1.000 30.27043 371 LEU A C 1
ATOM 5605 O O . LEU A 1 393 ? 24.72806 76.49245 61.65554 1.000 38.56522 371 LEU A O 1
ATOM 5621 N N . GLN A 1 394 ? 23.80904 74.43168 61.62218 1.000 27.32456 372 GLN A N 1
ATOM 5622 C CA . GLN A 1 394 ? 22.74811 74.73328 62.57428 1.000 30.33144 372 GLN A CA 1
ATOM 5623 C C . GLN A 1 394 ? 22.92488 73.82267 63.77947 1.000 31.09952 372 GLN A C 1
ATOM 5624 O O . GLN A 1 394 ? 22.86878 72.59591 63.64288 1.000 31.63889 372 GLN A O 1
ATOM 5638 N N . LEU A 1 395 ? 23.14065 74.41687 64.94964 1.000 27.43740 373 LEU A N 1
ATOM 5639 C CA . LEU A 1 395 ? 23.29355 73.67352 66.19079 1.000 21.13471 373 LEU A CA 1
ATOM 5640 C C . LEU A 1 395 ? 22.24222 74.12060 67.19509 1.000 21.56749 373 LEU A C 1
ATOM 5641 O O . LEU A 1 395 ? 21.91643 75.30838 67.28370 1.000 28.01800 373 LEU A O 1
ATOM 5657 N N . LYS A 1 396 ? 21.71923 73.15686 67.94830 1.000 22.01429 374 LYS A N 1
ATOM 5658 C CA . LYS A 1 396 ? 20.76949 73.40124 69.02236 1.000 18.24410 374 LYS A CA 1
ATOM 5659 C C . LYS A 1 396 ? 21.29120 72.74059 70.28808 1.000 18.44497 374 LYS A C 1
ATOM 5660 O O . LYS A 1 396 ? 21.81145 71.62190 70.24151 1.000 26.13270 374 LYS A O 1
ATOM 5679 N N . LEU A 1 397 ? 21.14337 73.42811 71.41526 1.000 16.64066 375 LEU A N 1
ATOM 5680 C CA . LEU A 1 397 ? 21.55672 72.91011 72.71049 1.000 21.77487 375 LEU A CA 1
ATOM 5681 C C . LEU A 1 397 ? 20.36615 72.92200 73.65407 1.000 20.30027 375 LEU A C 1
ATOM 5682 O O . LEU A 1 397 ? 19.61818 73.90155 73.70899 1.000 23.48588 375 LEU A O 1
ATOM 5698 N N . VAL A 1 398 ? 20.19674 71.82946 74.39051 1.000 27.77855 376 VAL A N 1
ATOM 5699 C CA . VAL A 1 398 ? 19.16031 71.69988 75.40831 1.000 24.74146 376 VAL A CA 1
ATOM 5700 C C . VAL A 1 398 ? 19.87092 71.53562 76.74335 1.000 24.05605 376 VAL A C 1
ATOM 5701 O O . VAL A 1 398 ? 20.65014 70.58997 76.92351 1.000 27.77607 376 VAL A O 1
ATOM 5714 N N . PHE A 1 399 ? 19.61602 72.45636 77.67173 1.000 26.56815 377 PHE A N 1
ATOM 5715 C CA . PHE A 1 399 ? 20.36899 72.50649 78.91582 1.000 22.67934 377 PHE A CA 1
ATOM 5716 C C . PHE A 1 399 ? 19.46167 72.94995 80.05655 1.000 32.48135 377 PHE A C 1
ATOM 5717 O O . PHE A 1 399 ? 18.33638 73.40688 79.84746 1.000 27.93914 377 PHE A O 1
ATOM 5734 N N . HIS A 1 400 ? 19.97756 72.81305 81.27508 1.000 30.56853 378 HIS A N 1
ATOM 5735 C CA . HIS A 1 400 ? 19.25612 73.27074 82.45782 1.000 28.55423 378 HIS A CA 1
ATOM 5736 C C . HIS A 1 400 ? 19.50360 74.76312 82.66052 1.000 31.84644 378 HIS A C 1
ATOM 5737 O O . HIS A 1 400 ? 20.65972 75.19842 82.64833 1.000 30.63655 378 HIS A O 1
ATOM 5751 N N . PRO A 1 401 ? 18.45710 75.57224 82.84961 1.000 32.36382 379 PRO A N 1
ATOM 5752 C CA . PRO A 1 401 ? 18.63104 77.02967 82.83758 1.000 31.44510 379 PRO A CA 1
ATOM 5753 C C . PRO A 1 401 ? 19.28119 77.62072 84.07861 1.000 32.65745 379 PRO A C 1
ATOM 5754 O O . PRO A 1 401 ? 19.50243 78.83425 84.10965 1.000 30.43428 379 PRO A O 1
ATOM 5765 N N . THR A 1 402 ? 19.58637 76.82365 85.10207 1.000 35.58657 380 THR A N 1
ATOM 5766 C CA . THR A 1 402 ? 20.25880 77.33325 86.29129 1.000 35.38187 380 THR A CA 1
ATOM 5767 C C . THR A 1 402 ? 21.61783 76.69144 86.51319 1.000 41.98336 380 THR A C 1
ATOM 5768 O O . THR A 1 402 ? 22.59330 77.39463 86.80570 1.000 37.18352 380 THR A O 1
ATOM 5779 N N . THR A 1 403 ? 21.70490 75.36728 86.39395 1.000 33.42837 381 THR A N 1
ATOM 5780 C CA . THR A 1 403 ? 22.95112 74.65256 86.61671 1.000 30.57612 381 THR A CA 1
ATOM 5781 C C . THR A 1 403 ? 23.80867 74.55582 85.36277 1.000 32.73882 381 THR A C 1
ATOM 5782 O O . THR A 1 403 ? 25.02037 74.34137 85.47352 1.000 34.64945 381 THR A O 1
ATOM 5793 N N . GLY A 1 404 ? 23.21323 74.71384 84.18389 1.000 32.96742 382 GLY A N 1
ATOM 5794 C CA . GLY A 1 404 ? 23.94238 74.56205 82.94429 1.000 29.52780 382 GLY A CA 1
ATOM 5795 C C . GLY A 1 404 ? 24.17421 73.13437 82.51069 1.000 27.80849 382 GLY A C 1
ATOM 5796 O O . GLY A 1 404 ? 24.88699 72.91091 81.52739 1.000 25.13172 382 GLY A O 1
ATOM 5800 N N . GLU A 1 405 ? 23.60844 72.16001 83.22188 1.000 30.70673 383 GLU A N 1
ATOM 5801 C CA . GLU A 1 405 ? 23.70022 70.76595 82.80981 1.000 23.71355 383 GLU A CA 1
ATOM 5802 C C . GLU A 1 405 ? 23.18657 70.60259 81.38552 1.000 27.87492 383 GLU A C 1
ATOM 5803 O O . GLU A 1 405 ? 22.13384 71.13682 81.02787 1.000 34.15061 383 GLU A O 1
ATOM 5815 N N . ILE A 1 406 ? 23.93248 69.86014 80.57407 1.000 24.67143 384 ILE A N 1
ATOM 5816 C CA . ILE A 1 406 ? 23.58301 69.65491 79.17340 1.000 25.01795 384 ILE A CA 1
ATOM 5817 C C . ILE A 1 406 ? 22.74636 68.38998 79.04578 1.000 28.42710 384 ILE A C 1
ATOM 5818 O O . ILE A 1 406 ? 23.14964 67.31331 79.50298 1.000 25.12243 384 ILE A O 1
ATOM 5834 N N . TYR A 1 407 ? 21.58560 68.51734 78.40756 1.000 24.16099 385 TYR A N 1
ATOM 5835 C CA . TYR A 1 407 ? 20.67789 67.39562 78.21456 1.000 22.33791 385 TYR A CA 1
ATOM 5836 C C . TYR A 1 407 ? 20.74842 66.80603 76.81289 1.000 24.78126 385 TYR A C 1
ATOM 5837 O O . TYR A 1 407 ? 20.48539 65.61139 76.64432 1.000 29.01553 385 TYR A O 1
ATOM 5855 N N . GLY A 1 408 ? 21.10090 67.60260 75.81090 1.000 25.48738 386 GLY A N 1
ATOM 5856 C CA . GLY A 1 408 ? 21.18252 67.09652 74.45185 1.000 19.68571 386 GLY A CA 1
ATOM 5857 C C . GLY A 1 408 ? 21.61259 68.19353 73.50432 1.000 21.84902 386 GLY A C 1
ATOM 5858 O O . GLY A 1 408 ? 21.70824 69.36787 73.87434 1.000 21.63995 386 GLY A O 1
ATOM 5862 N N . ALA A 1 409 ? 21.88340 67.78499 72.26554 1.000 18.99557 387 ALA A N 1
ATOM 5863 C CA . ALA A 1 409 ? 22.23954 68.71862 71.20798 1.000 17.56256 387 ALA A CA 1
ATOM 5864 C C . ALA A 1 409 ? 21.87800 68.10901 69.86213 1.000 20.25840 387 ALA A C 1
ATOM 5865 O O . ALA A 1 409 ? 21.91767 66.88874 69.68635 1.000 22.02429 387 ALA A O 1
ATOM 5872 N N . GLN A 1 410 ? 21.52755 68.97350 68.91266 1.000 22.79888 388 GLN A N 1
ATOM 5873 C CA . GLN A 1 410 ? 21.16524 68.55959 67.56557 1.000 20.02400 388 GLN A CA 1
ATOM 5874 C C . GLN A 1 410 ? 21.93662 69.39920 66.56049 1.000 17.07443 388 GLN A C 1
ATOM 5875 O O . GLN A 1 410 ? 22.24089 70.56889 66.80878 1.000 27.69995 388 GLN A O 1
ATOM 5889 N N . GLY A 1 411 ? 22.24812 68.79248 65.42186 1.000 20.20199 389 GLY A N 1
ATOM 5890 C CA . GLY A 1 411 ? 23.00388 69.48240 64.39967 1.000 17.87998 389 GLY A CA 1
ATOM 5891 C C . GLY A 1 411 ? 22.48785 69.23227 63.00076 1.000 24.88346 389 GLY A C 1
ATOM 5892 O O . GLY A 1 411 ? 22.02686 68.13180 62.68380 1.000 28.81186 389 GLY A O 1
ATOM 5896 N N . ILE A 1 412 ? 22.56433 70.25615 62.15541 1.000 34.85274 390 ILE A N 1
ATOM 5897 C CA . ILE A 1 412 ? 22.16345 70.16657 60.75735 1.000 29.40096 390 ILE A CA 1
ATOM 5898 C C . ILE A 1 412 ? 23.22508 70.86727 59.92286 1.000 28.98584 390 ILE A C 1
ATOM 5899 O O . ILE A 1 412 ? 23.66029 71.97161 60.26542 1.000 31.65974 390 ILE A O 1
ATOM 5915 N N . GLY A 1 413 ? 23.64054 70.23460 58.83214 1.000 28.61415 391 GLY A N 1
ATOM 5916 C CA . GLY A 1 413 ? 24.59680 70.86312 57.94687 1.000 27.40434 391 GLY A CA 1
ATOM 5917 C C . GLY A 1 413 ? 25.20718 69.91501 56.94092 1.000 28.81540 391 GLY A C 1
ATOM 5918 O O . GLY A 1 413 ? 25.15005 68.69304 57.10636 1.000 26.54955 391 GLY A O 1
ATOM 5922 N N . ALA A 1 414 ? 25.79628 70.47773 55.88502 1.000 28.91835 392 ALA A N 1
ATOM 5923 C CA . ALA A 1 414 ? 26.47583 69.65737 54.89043 1.000 31.72087 392 ALA A CA 1
ATOM 5924 C C . ALA A 1 414 ? 27.74705 69.03845 55.45846 1.000 31.37487 392 ALA A C 1
ATOM 5925 O O . ALA A 1 414 ? 28.06094 67.87802 55.16711 1.000 37.05573 392 ALA A O 1
ATOM 5932 N N . LYS A 1 415 ? 28.48534 69.79570 56.27258 1.000 41.31196 393 LYS A N 1
ATOM 5933 C CA . LYS A 1 415 ? 29.76327 69.36198 56.81434 1.000 30.24460 393 LYS A CA 1
ATOM 5934 C C . LYS A 1 415 ? 29.88709 69.79583 58.26776 1.000 30.99174 393 LYS A C 1
ATOM 5935 O O . LYS A 1 415 ? 29.23856 70.74665 58.71152 1.000 33.79077 393 LYS A O 1
ATOM 5954 N N . GLY A 1 416 ? 30.75809 69.09958 58.99826 1.000 33.72187 394 GLY A N 1
ATOM 5955 C CA . GLY A 1 416 ? 31.10432 69.46610 60.35478 1.000 31.43372 394 GLY A CA 1
ATOM 5956 C C . GLY A 1 416 ? 30.09998 69.07612 61.41389 1.000 25.96411 394 GLY A C 1
ATOM 5957 O O . GLY A 1 416 ? 30.33843 69.35041 62.59716 1.000 29.32163 394 GLY A O 1
ATOM 5961 N N . VAL A 1 417 ? 28.99481 68.43605 61.03525 1.000 36.32115 395 VAL A N 1
ATOM 5962 C CA . VAL A 1 417 ? 27.94912 68.10170 61.99598 1.000 28.22008 395 VAL A CA 1
ATOM 5963 C C . VAL A 1 417 ? 28.34684 66.89387 62.83222 1.000 26.15589 395 VAL A C 1
ATOM 5964 O O . VAL A 1 417 ? 28.16499 66.88077 64.05525 1.000 23.71768 395 VAL A O 1
ATOM 5977 N N . ASP A 1 418 ? 28.87082 65.85020 62.18355 1.000 37.61976 396 ASP A N 1
ATOM 5978 C CA . ASP A 1 418 ? 29.31970 64.67732 62.92518 1.000 33.28211 396 ASP A CA 1
ATOM 5979 C C . ASP A 1 418 ? 30.35414 65.06509 63.97179 1.000 24.77515 396 ASP A C 1
ATOM 5980 O O . ASP A 1 418 ? 30.33834 64.54566 65.09425 1.000 30.67586 396 ASP A O 1
ATOM 5989 N N . LYS A 1 419 ? 31.24402 66.00103 63.63047 1.000 25.58734 397 LYS A N 1
ATOM 5990 C CA . LYS A 1 419 ? 32.27406 66.42725 64.57041 1.000 24.36365 397 LYS A CA 1
ATOM 5991 C C . LYS A 1 419 ? 31.66580 67.16101 65.75931 1.000 23.85735 397 LYS A C 1
ATOM 5992 O O . LYS A 1 419 ? 31.97100 66.84768 66.91542 1.000 22.22550 397 LYS A O 1
ATOM 6011 N N . ARG A 1 420 ? 30.79906 68.14286 65.49732 1.000 26.68973 398 ARG A N 1
ATOM 6012 C CA . ARG A 1 420 ? 30.24721 68.93373 66.59195 1.000 24.25640 398 ARG A CA 1
ATOM 6013 C C . ARG A 1 420 ? 29.41499 68.06850 67.53611 1.000 22.89435 398 ARG A C 1
ATOM 6014 O O . ARG A 1 420 ? 29.50152 68.21521 68.76094 1.000 24.37043 398 ARG A O 1
ATOM 6035 N N . ILE A 1 421 ? 28.60273 67.15958 66.98821 1.000 25.79469 399 ILE A N 1
ATOM 6036 C CA . ILE A 1 421 ? 27.74398 66.33972 67.83869 1.000 17.73266 399 ILE A CA 1
ATOM 6037 C C . ILE A 1 421 ? 28.55901 65.29107 68.58909 1.000 20.69989 399 ILE A C 1
ATOM 6038 O O . ILE A 1 421 ? 28.21438 64.92152 69.71795 1.000 25.37487 399 ILE A O 1
ATOM 6054 N N . ASP A 1 422 ? 29.63797 64.78596 67.98705 1.000 24.54261 400 ASP A N 1
ATOM 6055 C CA . ASP A 1 422 ? 30.53715 63.90524 68.72648 1.000 22.93929 400 ASP A CA 1
ATOM 6056 C C . ASP A 1 422 ? 31.19360 64.64970 69.88415 1.000 23.49957 400 ASP A C 1
ATOM 6057 O O . ASP A 1 422 ? 31.30587 64.11570 70.99368 1.000 24.68456 400 ASP A O 1
ATOM 6066 N N . ILE A 1 423 ? 31.63091 65.88807 69.64121 1.000 20.62446 401 ILE A N 1
ATOM 6067 C CA . ILE A 1 423 ? 32.21227 66.70693 70.70124 1.000 15.69662 401 ILE A CA 1
ATOM 6068 C C . ILE A 1 423 ? 31.22004 66.88941 71.84247 1.000 20.83429 401 ILE A C 1
ATOM 6069 O O . ILE A 1 423 ? 31.56303 66.73327 73.01968 1.000 22.41273 401 ILE A O 1
ATOM 6085 N N . LEU A 1 424 ? 29.98004 67.25428 71.51138 1.000 23.05615 402 LEU A N 1
ATOM 6086 C CA . LEU A 1 424 ? 28.99390 67.52422 72.55107 1.000 24.31587 402 LEU A CA 1
ATOM 6087 C C . LEU A 1 424 ? 28.59002 66.24423 73.27174 1.000 24.29565 402 LEU A C 1
ATOM 6088 O O . LEU A 1 424 ? 28.36436 66.25750 74.48678 1.000 21.21172 402 LEU A O 1
ATOM 6104 N N . ALA A 1 425 ? 28.50621 65.12443 72.54722 1.000 24.84213 403 ALA A N 1
ATOM 6105 C CA . ALA A 1 425 ? 28.30268 63.84241 73.21320 1.000 20.18482 403 ALA A CA 1
ATOM 6106 C C . ALA A 1 425 ? 29.41560 63.57550 74.21953 1.000 25.98847 403 ALA A C 1
ATOM 6107 O O . ALA A 1 425 ? 29.16146 63.07722 75.32265 1.000 26.46311 403 ALA A O 1
ATOM 6114 N N . THR A 1 426 ? 30.65774 63.91381 73.86265 1.000 19.65561 404 THR A N 1
ATOM 6115 C CA . THR A 1 426 ? 31.76774 63.71564 74.78933 1.000 19.47022 404 THR A CA 1
ATOM 6116 C C . THR A 1 426 ? 31.66035 64.65848 75.98263 1.000 24.30097 404 THR A C 1
ATOM 6117 O O . THR A 1 426 ? 31.99944 64.28046 77.11042 1.000 23.20924 404 THR A O 1
ATOM 6128 N N . ALA A 1 427 ? 31.18466 65.88738 75.75548 1.000 23.04866 405 ALA A N 1
ATOM 6129 C CA . ALA A 1 427 ? 30.98118 66.82125 76.85962 1.000 25.16756 405 ALA A CA 1
ATOM 6130 C C . ALA A 1 427 ? 29.95402 66.28988 77.85313 1.000 28.11672 405 ALA A C 1
ATOM 6131 O O . ALA A 1 427 ? 30.14304 66.39562 79.07103 1.000 25.10021 405 ALA A O 1
ATOM 6138 N N . ILE A 1 428 ? 28.85435 65.72299 77.35340 1.000 25.52531 406 ILE A N 1
ATOM 6139 C CA . ILE A 1 428 ? 27.84689 65.15508 78.24403 1.000 23.81783 406 ILE A CA 1
ATOM 6140 C C . ILE A 1 428 ? 28.44156 64.01747 79.06716 1.000 31.56555 406 ILE A C 1
ATOM 6141 O O . ILE A 1 428 ? 28.20800 63.92244 80.27814 1.000 30.66048 406 ILE A O 1
ATOM 6157 N N . LYS A 1 429 ? 29.21556 63.13504 78.42570 1.000 31.06911 407 LYS A N 1
ATOM 6158 C CA . LYS A 1 429 ? 29.81669 62.01329 79.14420 1.000 26.19163 407 LYS A CA 1
ATOM 6159 C C . LYS A 1 429 ? 30.72812 62.49486 80.26831 1.000 21.67770 407 LYS A C 1
ATOM 6160 O O . LYS A 1 429 ? 30.73713 61.91495 81.36026 1.000 30.67427 407 LYS A O 1
ATOM 6179 N N . GLY A 1 430 ? 31.50954 63.54308 80.01942 1.000 23.18866 408 GLY A N 1
ATOM 6180 C CA . GLY A 1 430 ? 32.32031 64.14366 81.05704 1.000 22.80147 408 GLY A CA 1
ATOM 6181 C C . GLY A 1 430 ? 31.56798 65.05109 81.99552 1.000 27.26563 408 GLY A C 1
ATOM 6182 O O . GLY A 1 430 ? 32.16478 65.63670 82.90359 1.000 26.59683 408 GLY A O 1
ATOM 6186 N N . GLN A 1 431 ? 30.25943 65.18739 81.79061 1.000 32.20556 409 GLN A N 1
ATOM 6187 C CA . GLN A 1 431 ? 29.40630 65.99685 82.65620 1.000 32.93873 409 GLN A CA 1
ATOM 6188 C C . GLN A 1 431 ? 29.84425 67.45750 82.65196 1.000 23.46405 409 GLN A C 1
ATOM 6189 O O . GLN A 1 431 ? 29.77057 68.15354 83.66637 1.000 33.26342 409 GLN A O 1
ATOM 6203 N N . LEU A 1 432 ? 30.29199 67.92733 81.49190 1.000 31.82433 410 LEU A N 1
ATOM 6204 C CA . LEU A 1 432 ? 30.59926 69.33654 81.31169 1.000 27.13845 410 LEU A CA 1
ATOM 6205 C C . LEU A 1 432 ? 29.30353 70.12561 81.17594 1.000 24.12080 410 LEU A C 1
ATOM 6206 O O . LEU A 1 432 ? 28.33407 69.65674 80.57269 1.000 28.47822 410 LEU A O 1
ATOM 6222 N N . THR A 1 433 ? 29.28748 71.32263 81.75253 1.000 30.08365 411 THR A N 1
ATOM 6223 C CA . THR A 1 433 ? 28.14545 72.21182 81.66982 1.000 30.57770 411 THR A CA 1
ATOM 6224 C C . THR A 1 433 ? 28.34871 73.22180 80.54784 1.000 25.30539 411 THR A C 1
ATOM 6225 O O . THR A 1 433 ? 29.40470 73.28834 79.91321 1.000 25.89099 411 THR A O 1
ATOM 6236 N N . ILE A 1 434 ? 27.32084 74.04076 80.31534 1.000 24.46954 412 ILE A N 1
ATOM 6237 C CA . ILE A 1 434 ? 27.44002 75.11162 79.33997 1.000 25.07830 412 ILE A CA 1
ATOM 6238 C C . ILE A 1 434 ? 28.55034 76.07525 79.72915 1.000 24.25361 412 ILE A C 1
ATOM 6239 O O . ILE A 1 434 ? 29.11674 76.74798 78.86296 1.000 27.49458 412 ILE A O 1
ATOM 6255 N N . PHE A 1 435 ? 28.89751 76.14447 81.01472 1.000 25.77094 413 PHE A N 1
ATOM 6256 C CA . PHE A 1 435 ? 29.98143 77.02418 81.43192 1.000 24.88938 413 PHE A CA 1
ATOM 6257 C C . PHE A 1 435 ? 31.34342 76.50572 80.98974 1.000 27.99362 413 PHE A C 1
ATOM 6258 O O . PHE A 1 435 ? 32.29607 77.28939 80.91053 1.000 30.18875 413 PHE A O 1
ATOM 6275 N N . ASP A 1 436 ? 31.45095 75.20879 80.69682 1.000 24.77353 414 ASP A N 1
ATOM 6276 C CA . ASP A 1 436 ? 32.69971 74.61077 80.24723 1.000 27.01448 414 ASP A CA 1
ATOM 6277 C C . ASP A 1 436 ? 32.87305 74.65821 78.73488 1.000 27.20433 414 ASP A C 1
ATOM 6278 O O . ASP A 1 436 ? 34.01220 74.63007 78.25553 1.000 22.19115 414 ASP A O 1
ATOM 6287 N N . LEU A 1 437 ? 31.78133 74.73078 77.97452 1.000 28.71789 415 LEU A N 1
ATOM 6288 C CA . LEU A 1 437 ? 31.90455 74.71347 76.52023 1.000 25.56151 415 LEU A CA 1
ATOM 6289 C C . LEU A 1 437 ? 32.80021 75.82624 75.98624 1.000 28.93442 415 LEU A C 1
ATOM 6290 O O . LEU A 1 437 ? 33.57146 75.55911 75.04826 1.000 26.39692 415 LEU A O 1
ATOM 6306 N N . PRO A 1 438 ? 32.75964 77.05845 76.50193 1.000 22.16590 416 PRO A N 1
ATOM 6307 C CA . PRO A 1 438 ? 33.70721 78.07705 76.01826 1.000 17.78294 416 PRO A CA 1
ATOM 6308 C C . PRO A 1 438 ? 35.15160 77.75133 76.33522 1.000 25.20253 416 PRO A C 1
ATOM 6309 O O . PRO A 1 438 ? 36.05204 78.32879 75.71186 1.000 26.45499 416 PRO A O 1
ATOM 6320 N N . GLU A 1 439 ? 35.40287 76.85237 77.28563 1.000 26.12643 417 GLU A N 1
ATOM 6321 C CA . GLU A 1 439 ? 36.75569 76.48886 77.67821 1.000 34.02296 417 GLU A CA 1
ATOM 6322 C C . GLU A 1 439 ? 37.35682 75.39864 76.79870 1.000 26.31950 417 GLU A C 1
ATOM 6323 O O . GLU A 1 439 ? 38.56634 75.15902 76.87419 1.000 28.46409 417 GLU A O 1
ATOM 6335 N N . LEU A 1 440 ? 36.55143 74.73486 75.97366 1.000 26.26864 418 LEU A N 1
ATOM 6336 C CA . LEU A 1 440 ? 37.06916 73.68212 75.11006 1.000 19.41798 418 LEU A CA 1
ATOM 6337 C C . LEU A 1 440 ? 37.95961 74.26844 74.01929 1.000 28.68172 418 LEU A C 1
ATOM 6338 O O . LEU A 1 440 ? 37.65453 75.31087 73.43235 1.000 24.62555 418 LEU A O 1
ATOM 6354 N N . GLU A 1 441 ? 39.07212 73.59180 73.75486 1.000 27.18885 419 GLU A N 1
ATOM 6355 C CA . GLU A 1 441 ? 40.02458 73.99887 72.73101 1.000 27.08401 419 GLU A CA 1
ATOM 6356 C C . GLU A 1 441 ? 39.99363 72.98114 71.60196 1.000 18.82347 419 GLU A C 1
ATOM 6357 O O . GLU A 1 441 ? 40.33680 71.81194 71.80750 1.000 25.09353 419 GLU A O 1
ATOM 6369 N N . PHE A 1 442 ? 39.59550 73.42599 70.41758 1.000 24.56971 420 PHE A N 1
ATOM 6370 C CA . PHE A 1 442 ? 39.45561 72.55677 69.26121 1.000 21.10317 420 PHE A CA 1
ATOM 6371 C C . PHE A 1 442 ? 40.57698 72.81854 68.26550 1.000 25.72046 420 PHE A C 1
ATOM 6372 O O . PHE A 1 442 ? 41.34683 73.77614 68.38346 1.000 33.18619 420 PHE A O 1
ATOM 6389 N N . THR A 1 443 ? 40.66377 71.93098 67.28070 1.000 24.74579 421 THR A N 1
ATOM 6390 C CA . THR A 1 443 ? 41.69708 71.98764 66.25126 1.000 25.26977 421 THR A CA 1
ATOM 6391 C C . THR A 1 443 ? 41.33998 73.10632 65.28408 1.000 28.23352 421 THR A C 1
ATOM 6392 O O . THR A 1 443 ? 40.68804 72.88906 64.26104 1.000 32.72540 421 THR A O 1
ATOM 6403 N N . TYR A 1 444 ? 41.76951 74.32422 65.60213 1.000 31.99663 422 TYR A N 1
ATOM 6404 C CA . TYR A 1 444 ? 41.45579 75.47947 64.77871 1.000 27.48451 422 TYR A CA 1
ATOM 6405 C C . TYR A 1 444 ? 42.58317 75.76385 63.79459 1.000 26.81227 422 TYR A C 1
ATOM 6406 O O . TYR A 1 444 ? 43.71486 76.05462 64.19950 1.000 24.11703 422 TYR A O 1
ATOM 6424 N N . ALA A 1 445 ? 42.25817 75.69258 62.51006 1.000 32.03432 423 ALA A N 1
ATOM 6425 C CA . ALA A 1 445 ? 43.03109 76.28578 61.43101 1.000 24.28685 423 ALA A CA 1
ATOM 6426 C C . ALA A 1 445 ? 42.02235 76.63438 60.34996 1.000 30.78695 423 ALA A C 1
ATOM 6427 O O . ALA A 1 445 ? 40.97031 75.98860 60.26580 1.000 29.08563 423 ALA A O 1
ATOM 6434 N N . PRO A 1 446 ? 42.29586 77.64116 59.52532 1.000 29.69345 424 PRO A N 1
ATOM 6435 C CA . PRO A 1 446 ? 41.26096 78.16768 58.61947 1.000 29.84885 424 PRO A CA 1
ATOM 6436 C C . PRO A 1 446 ? 40.52546 77.06286 57.88024 1.000 28.59166 424 PRO A C 1
ATOM 6437 O O . PRO A 1 446 ? 39.30317 77.15481 57.68987 1.000 31.86587 424 PRO A O 1
ATOM 6448 N N . PRO A 1 447 ? 41.21360 75.99676 57.45370 1.000 26.95966 425 PRO A N 1
ATOM 6449 C CA . PRO A 1 447 ? 40.50214 74.92169 56.74167 1.000 28.96817 425 PRO A CA 1
ATOM 6450 C C . PRO A 1 447 ? 39.59734 74.06981 57.61978 1.000 32.40716 425 PRO A C 1
ATOM 6451 O O . PRO A 1 447 ? 38.73384 73.37080 57.07491 1.000 31.67703 425 PRO A O 1
ATOM 6462 N N . PHE A 1 448 ? 39.75597 74.09214 58.94749 1.000 30.35300 426 PHE A N 1
ATOM 6463 C CA . PHE A 1 448 ? 39.08294 73.12484 59.80376 1.000 24.11522 426 PHE A CA 1
ATOM 6464 C C . PHE A 1 448 ? 38.08311 73.71164 60.78828 1.000 22.68709 426 PHE A C 1
ATOM 6465 O O . PHE A 1 448 ? 37.20050 72.97453 61.24107 1.000 38.60831 426 PHE A O 1
ATOM 6482 N N . GLY A 1 449 ? 38.18414 74.98448 61.13882 1.000 33.43117 427 GLY A N 1
ATOM 6483 C CA . GLY A 1 449 ? 37.24550 75.53904 62.08850 1.000 32.56364 427 GLY A CA 1
ATOM 6484 C C . GLY A 1 449 ? 37.37713 77.03559 62.24156 1.000 36.06138 427 GLY A C 1
ATOM 6485 O O . GLY A 1 449 ? 37.84668 77.73277 61.34060 1.000 31.26658 427 GLY A O 1
ATOM 6489 N N . SER A 1 450 ? 36.93217 77.51551 63.40421 1.000 31.39714 428 SER A N 1
ATOM 6490 C CA . SER A 1 450 ? 36.98323 78.92240 63.77109 1.000 26.27293 428 SER A CA 1
ATOM 6491 C C . SER A 1 450 ? 37.59152 79.05987 65.16018 1.000 25.63788 428 SER A C 1
ATOM 6492 O O . SER A 1 450 ? 37.48220 78.15523 65.99147 1.000 27.67343 428 SER A O 1
ATOM 6500 N N . ALA A 1 451 ? 38.23017 80.20677 65.40942 1.000 32.42842 429 ALA A N 1
ATOM 6501 C CA . ALA A 1 451 ? 38.82860 80.44874 66.72068 1.000 30.22670 429 ALA A CA 1
ATOM 6502 C C . ALA A 1 451 ? 37.79223 80.29921 67.82823 1.000 23.86902 429 ALA A C 1
ATOM 6503 O O . ALA A 1 451 ? 38.04861 79.66104 68.85605 1.000 28.67652 429 ALA A O 1
ATOM 6510 N N . LYS A 1 452 ? 36.62117 80.90110 67.64261 1.000 29.10343 430 LYS A N 1
ATOM 6511 C CA . LYS A 1 452 ? 35.44037 80.61497 68.45344 1.000 28.78034 430 LYS A CA 1
ATOM 6512 C C . LYS A 1 452 ? 34.58063 79.64613 67.64788 1.000 23.39726 430 LYS A C 1
ATOM 6513 O O . LYS A 1 452 ? 33.83376 80.05586 66.75520 1.000 33.48163 430 LYS A O 1
ATOM 6532 N N . ASP A 1 453 ? 34.69803 78.36041 67.95134 1.000 28.49021 431 ASP A N 1
ATOM 6533 C CA . ASP A 1 453 ? 33.95027 77.36115 67.21092 1.000 28.59560 431 ASP A CA 1
ATOM 6534 C C . ASP A 1 453 ? 32.45960 77.47797 67.52794 1.000 29.77263 431 ASP A C 1
ATOM 6535 O O . ASP A 1 453 ? 32.08136 77.96560 68.59612 1.000 27.76489 431 ASP A O 1
ATOM 6544 N N . PRO A 1 454 ? 31.58897 77.05831 66.60669 1.000 26.88616 432 PRO A N 1
ATOM 6545 C CA . PRO A 1 454 ? 30.15437 77.02124 66.93403 1.000 27.49650 432 PRO A CA 1
ATOM 6546 C C . PRO A 1 454 ? 29.83751 76.31156 68.23787 1.000 21.45963 432 PRO A C 1
ATOM 6547 O O . PRO A 1 454 ? 28.85212 76.66688 68.89786 1.000 24.60635 432 PRO A O 1
ATOM 6558 N N . VAL A 1 455 ? 30.63830 75.32017 68.63642 1.000 23.02622 433 VAL A N 1
ATOM 6559 C CA . VAL A 1 455 ? 30.40718 74.66233 69.91865 1.000 21.67308 433 VAL A CA 1
ATOM 6560 C C . VAL A 1 455 ? 30.76807 75.59843 71.06624 1.000 20.39188 433 VAL A C 1
ATOM 6561 O O . VAL A 1 455 ? 30.04520 75.67850 72.06659 1.000 20.85415 433 VAL A O 1
ATOM 6574 N N . ASN A 1 456 ? 31.89210 76.31496 70.94955 1.000 22.98415 434 ASN A N 1
ATOM 6575 C CA . ASN A 1 456 ? 32.17723 77.38062 71.90558 1.000 28.34703 434 ASN A CA 1
ATOM 6576 C C . ASN A 1 456 ? 31.02422 78.37632 71.95552 1.000 26.73662 434 ASN A C 1
ATOM 6577 O O . ASN A 1 456 ? 30.60623 78.80927 73.03677 1.000 25.23528 434 ASN A O 1
ATOM 6588 N N . MET A 1 457 ? 30.49015 78.73774 70.78460 1.000 24.10197 435 MET A N 1
ATOM 6589 C CA . MET A 1 457 ? 29.46795 79.77555 70.70722 1.000 22.36134 435 MET A CA 1
ATOM 6590 C C . MET A 1 457 ? 28.18220 79.34794 71.40610 1.000 24.60188 435 MET A C 1
ATOM 6591 O O . MET A 1 457 ? 27.49396 80.18067 72.00826 1.000 31.64499 435 MET A O 1
ATOM 6605 N N . LEU A 1 458 ? 27.82952 78.05990 71.32323 1.000 26.54687 436 LEU A N 1
ATOM 6606 C CA . LEU A 1 458 ? 26.69918 77.55387 72.09670 1.000 26.13977 436 LEU A CA 1
ATOM 6607 C C . LEU A 1 458 ? 26.86348 77.88768 73.57374 1.000 24.98032 436 LEU A C 1
ATOM 6608 O O . LEU A 1 458 ? 25.91402 78.32835 74.23419 1.000 28.98441 436 LEU A O 1
ATOM 6624 N N . GLY A 1 459 ? 28.06692 77.68314 74.10826 1.000 25.14596 437 GLY A N 1
ATOM 6625 C CA . GLY A 1 459 ? 28.28810 77.92553 75.52227 1.000 25.22461 437 GLY A CA 1
ATOM 6626 C C . GLY A 1 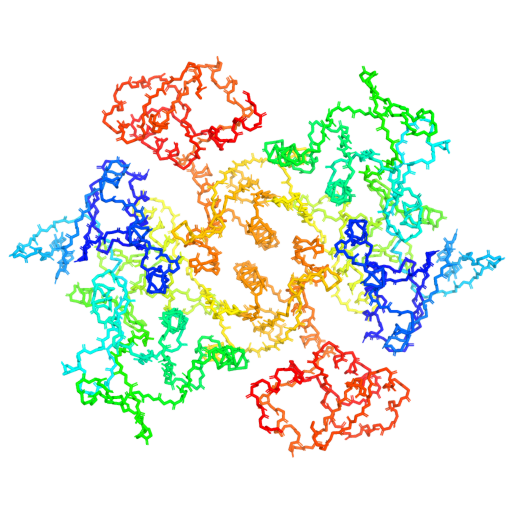459 ? 28.19645 79.39366 75.88566 1.000 28.20105 437 GLY A C 1
ATOM 6627 O O . GLY A 1 459 ? 27.66777 79.74780 76.94324 1.000 23.30663 437 GLY A O 1
ATOM 6631 N N . TYR A 1 460 ? 28.71693 80.26823 75.02305 1.000 22.32349 438 TYR A N 1
ATOM 6632 C CA . TYR A 1 460 ? 28.62130 81.69952 75.28439 1.000 23.57182 438 TYR A CA 1
ATOM 6633 C C . TYR A 1 460 ? 27.16287 82.14622 75.31560 1.000 22.97075 438 TYR A C 1
ATOM 6634 O O . TYR A 1 460 ? 26.71545 82.78340 76.27620 1.000 29.03840 438 TYR A O 1
ATOM 6652 N N . ALA A 1 461 ? 26.40020 81.80444 74.27377 1.000 25.99572 439 ALA A N 1
ATOM 6653 C CA . ALA A 1 461 ? 24.99855 82.20942 74.21566 1.000 19.31074 439 ALA A CA 1
ATOM 6654 C C . ALA A 1 461 ? 24.19374 81.60608 75.36069 1.000 23.06769 439 ALA A C 1
ATOM 6655 O O . ALA A 1 461 ? 23.26853 82.24140 75.88060 1.000 30.56340 439 ALA A O 1
ATOM 6662 N N . ALA A 1 462 ? 24.51711 80.37217 75.75556 1.000 28.42854 440 ALA A N 1
ATOM 6663 C CA . ALA A 1 462 ? 23.81661 79.74796 76.87365 1.000 27.34710 440 ALA A CA 1
ATOM 6664 C C . ALA A 1 462 ? 24.19085 80.38837 78.20577 1.000 25.94601 440 ALA A C 1
ATOM 6665 O O . ALA A 1 462 ? 23.35412 80.45734 79.11355 1.000 28.82194 440 ALA A O 1
ATOM 6672 N N . MET A 1 463 ? 25.43770 80.84648 78.34951 1.000 26.14657 441 MET A N 1
ATOM 6673 C CA . MET A 1 463 ? 25.83574 81.54254 79.57015 1.000 25.44527 441 MET A CA 1
ATOM 6674 C C . MET A 1 463 ? 25.08843 82.86162 79.72753 1.000 22.09585 441 MET A C 1
ATOM 6675 O O . MET A 1 463 ? 24.70391 83.23151 80.84269 1.000 31.36399 441 MET A O 1
ATOM 6689 N N . ASN A 1 464 ? 24.89643 83.59613 78.62955 1.000 21.16336 442 ASN A N 1
ATOM 6690 C CA . ASN A 1 464 ? 24.17853 84.86278 78.71152 1.000 26.22194 442 ASN A CA 1
ATOM 6691 C C . ASN A 1 464 ? 22.74703 84.65755 79.19203 1.000 24.22827 442 ASN A C 1
ATOM 6692 O O . ASN A 1 464 ? 22.20426 85.49173 79.92381 1.000 33.60397 442 ASN A O 1
ATOM 6703 N N . LEU A 1 465 ? 22.11622 83.55153 78.78925 1.000 32.84435 443 LEU A N 1
ATOM 6704 C CA . LEU A 1 465 ? 20.75305 83.27830 79.23151 1.000 25.19027 443 LEU A CA 1
ATOM 6705 C C . LEU A 1 465 ? 20.72519 82.91177 80.70937 1.000 26.08096 443 LEU A C 1
ATOM 6706 O O . LEU A 1 465 ? 19.90407 83.42914 81.47539 1.000 28.17381 443 LEU A O 1
ATOM 6722 N N . VAL A 1 466 ? 21.62130 82.01912 81.12927 1.000 30.11306 444 VAL A N 1
ATOM 6723 C CA . VAL A 1 466 ? 21.65369 81.60627 82.52829 1.000 35.33010 444 VAL A CA 1
ATOM 6724 C C . VAL A 1 466 ? 21.97701 82.79324 83.42725 1.000 29.27916 444 VAL A C 1
ATOM 6725 O O . VAL A 1 466 ? 21.39812 82.94609 84.51012 1.000 32.06571 444 VAL A O 1
ATOM 6738 N N . GLU A 1 467 ? 22.89153 83.65747 82.99137 1.000 29.28322 445 GLU A N 1
ATOM 6739 C CA . GLU A 1 467 ? 23.33505 84.79390 83.78942 1.000 34.83684 445 GLU A CA 1
ATOM 6740 C C . GLU A 1 467 ? 22.45379 86.02649 83.62339 1.000 27.84264 445 GLU A C 1
ATOM 6741 O O . GLU A 1 467 ? 22.74716 87.06193 84.22861 1.000 32.48446 445 GLU A O 1
ATOM 6753 N N . GLY A 1 468 ? 21.38691 85.94368 82.83132 1.000 36.93750 446 GLY A N 1
ATOM 6754 C CA . GLY A 1 468 ? 20.43179 87.02411 82.71481 1.000 29.94829 446 GLY A CA 1
ATOM 6755 C C . GLY A 1 468 ? 20.82353 88.14290 81.77813 1.000 29.01553 446 GLY A C 1
ATOM 6756 O O . GLY A 1 468 ? 20.07165 89.11877 81.65995 1.000 30.24903 446 GLY A O 1
ATOM 6760 N N . LEU A 1 469 ? 21.97254 88.04271 81.11017 1.000 30.95992 447 LEU A N 1
ATOM 6761 C CA . LEU A 1 469 ? 22.37496 89.08365 80.17291 1.000 31.14995 447 LEU A CA 1
ATOM 6762 C C . LEU A 1 469 ? 21.54311 89.06005 78.89982 1.000 30.70322 447 LEU A C 1
ATOM 6763 O O . LEU A 1 469 ? 21.47904 90.07460 78.19656 1.000 29.12855 447 LEU A O 1
ATOM 6779 N N . SER A 1 470 ? 20.91329 87.92909 78.58950 1.000 31.84023 448 SER A N 1
ATOM 6780 C CA . SER A 1 470 ? 20.01208 87.82495 77.45426 1.000 33.64665 448 SER A CA 1
ATOM 6781 C C . SER A 1 470 ? 18.78048 87.03102 77.86299 1.000 32.88840 448 SER A C 1
ATOM 6782 O O . SER A 1 470 ? 18.84574 86.14638 78.72042 1.000 32.67961 448 SER A O 1
ATOM 6790 N N . GLU A 1 471 ? 17.65163 87.37799 77.25241 1.000 33.64697 449 GLU A N 1
ATOM 6791 C CA . GLU A 1 471 ? 16.41119 86.62258 77.36021 1.000 32.31252 449 GLU A CA 1
ATOM 6792 C C . GLU A 1 471 ? 15.93296 86.33860 75.94599 1.000 27.60221 449 GLU A C 1
ATOM 6793 O O . GLU A 1 471 ? 15.86822 87.25774 75.12337 1.000 36.64670 449 GLU A O 1
ATOM 6805 N N . ASN A 1 472 ? 15.59985 85.08594 75.65359 1.000 26.81794 450 ASN A N 1
ATOM 6806 C CA . ASN A 1 472 ? 15.20935 84.72789 74.29842 1.000 32.68183 450 ASN A CA 1
ATOM 6807 C C . ASN A 1 472 ? 13.76907 84.23382 74.26094 1.000 34.27988 450 ASN A C 1
ATOM 6808 O O . ASN A 1 472 ? 13.17967 83.86789 75.28176 1.000 27.01040 450 ASN A O 1
ATOM 6819 N N . VAL A 1 473 ? 13.20314 84.26860 73.05637 1.000 33.23957 451 VAL A N 1
ATOM 6820 C CA . VAL A 1 473 ? 11.84759 83.80975 72.77754 1.000 33.19363 451 VAL A CA 1
ATOM 6821 C C . VAL A 1 473 ? 11.93681 82.73131 71.70641 1.000 28.92179 451 VAL A C 1
ATOM 6822 O O . VAL A 1 473 ? 12.62823 82.90867 70.69690 1.000 29.92961 451 VAL A O 1
ATOM 6835 N N . GLN A 1 474 ? 11.24391 81.62022 71.92624 1.000 27.98142 452 GLN A N 1
ATOM 6836 C CA . GLN A 1 474 ? 11.27159 80.52136 70.97611 1.000 22.27536 452 GLN A CA 1
ATOM 6837 C C . GLN A 1 474 ? 10.27441 80.76432 69.84796 1.000 31.45632 452 GLN A C 1
ATOM 6838 O O . GLN A 1 474 ? 9.32361 81.53975 69.97700 1.000 33.33511 452 GLN A O 1
ATOM 6852 N N . TRP A 1 475 ? 10.50933 80.08436 68.72330 1.000 31.69381 453 TRP A N 1
ATOM 6853 C CA . TRP A 1 475 ? 9.63828 80.25139 67.56469 1.000 36.49061 453 TRP A CA 1
ATOM 6854 C C . TRP A 1 475 ? 8.19204 79.91510 67.90928 1.000 30.43609 453 TRP A C 1
ATOM 6855 O O . TRP A 1 475 ? 7.26212 80.56632 67.41955 1.000 31.46488 453 TRP A O 1
ATOM 6876 N N . TYR A 1 476 ? 7.98000 78.91300 68.76075 1.000 31.43003 454 TYR A N 1
ATOM 6877 C CA . TYR A 1 476 ? 6.63046 78.50816 69.13134 1.000 30.87935 454 TYR A CA 1
ATOM 6878 C C . TYR A 1 476 ? 6.02125 79.38959 70.21488 1.000 30.88698 454 TYR A C 1
ATOM 6879 O O . TYR A 1 476 ? 4.85175 79.19114 70.56092 1.000 36.89678 454 TYR A O 1
ATOM 6897 N N . GLU A 1 477 ? 6.77466 80.35040 70.75497 1.000 37.34266 455 GLU A N 1
ATOM 6898 C CA . GLU A 1 477 ? 6.23839 81.31825 71.70235 1.000 34.33179 455 GLU A CA 1
ATOM 6899 C C . GLU A 1 477 ? 5.92128 82.66633 71.07095 1.000 32.13466 455 GLU A C 1
ATOM 6900 O O . GLU A 1 477 ? 5.18127 83.45330 71.67090 1.000 36.21940 455 GLU A O 1
ATOM 6912 N N . LEU A 1 478 ? 6.46305 82.94596 69.88341 1.000 31.58753 456 LEU A N 1
ATOM 6913 C CA . LEU A 1 478 ? 6.43692 84.30336 69.34738 1.000 33.27009 456 LEU A CA 1
ATOM 6914 C C . LEU A 1 478 ? 5.01575 84.84513 69.26513 1.000 32.47076 456 LEU A C 1
ATOM 6915 O O . LEU A 1 478 ? 4.72078 85.92379 69.79287 1.000 39.26768 456 LEU A O 1
ATOM 6931 N N . SER A 1 479 ? 4.11808 84.10883 68.60441 1.000 28.89203 457 SER A N 1
ATOM 6932 C CA . SER A 1 479 ? 2.76657 84.61590 68.38866 1.000 33.80106 457 SER A CA 1
ATOM 6933 C C . SER A 1 479 ? 2.09352 84.98508 69.70416 1.000 27.62221 457 SER A C 1
ATOM 6934 O O . SER A 1 479 ? 1.41850 86.01683 69.79506 1.000 37.76654 457 SER A O 1
ATOM 6942 N N . ASN A 1 480 ? 2.26331 84.15720 70.73661 1.000 35.52585 458 ASN A N 1
ATOM 6943 C CA . ASN A 1 480 ? 1.63191 84.45632 72.01730 1.000 33.52398 458 ASN A CA 1
ATOM 6944 C C . ASN A 1 480 ? 2.23280 85.70428 72.65073 1.000 34.64748 458 ASN A C 1
ATOM 6945 O O . ASN A 1 480 ? 1.51152 86.50941 73.24926 1.000 39.03771 458 ASN A O 1
ATOM 6956 N N . GLU A 1 481 ? 3.54914 85.88666 72.52505 1.000 33.52711 459 GLU A N 1
ATOM 6957 C CA . GLU A 1 481 ? 4.18419 87.07692 73.08097 1.000 29.12133 459 GLU A CA 1
ATOM 6958 C C . GLU A 1 481 ? 3.74869 88.33297 72.33887 1.000 33.44317 459 GLU A C 1
ATOM 6959 O O . GLU A 1 481 ? 3.47016 89.36476 72.96112 1.000 38.90153 459 GLU A O 1
ATOM 6971 N N . LEU A 1 482 ? 3.69775 88.27041 71.00757 1.000 31.75869 460 LEU A N 1
ATOM 6972 C CA . LEU A 1 482 ? 3.24855 89.42312 70.23561 1.000 27.05056 460 LEU A CA 1
ATOM 6973 C C . LEU A 1 482 ? 1.76834 89.70003 70.47227 1.000 38.59832 460 LEU A C 1
ATOM 6974 O O . LEU A 1 482 ? 1.34840 90.86201 70.52332 1.000 37.60152 460 LEU A O 1
ATOM 6990 N N . ALA A 1 483 ? 0.96145 88.64737 70.62295 1.000 34.30347 461 ALA A N 1
ATOM 6991 C CA . ALA A 1 483 ? -0.45863 88.84803 70.88516 1.000 35.43512 461 ALA A CA 1
ATOM 6992 C C . ALA A 1 483 ? -0.68265 89.54435 72.21866 1.000 45.32012 461 ALA A C 1
ATOM 6993 O O . ALA A 1 483 ? -1.69261 90.23511 72.39968 1.000 35.75087 461 ALA A O 1
ATOM 7000 N N . LYS A 1 484 ? 0.24631 89.38569 73.15433 1.000 45.62971 462 LYS A N 1
ATOM 7001 C CA . LYS A 1 484 ? 0.10522 89.93221 74.49368 1.000 46.00697 462 LYS A CA 1
ATOM 7002 C C . LYS A 1 484 ? 0.55818 91.38194 74.59563 1.000 44.38969 462 LYS A C 1
ATOM 7003 O O . LYS A 1 484 ? 0.30697 92.01981 75.62334 1.000 49.84358 462 LYS A O 1
ATOM 7022 N N . GLY A 1 485 ? 1.19016 91.92275 73.55508 1.000 37.35077 463 GLY A N 1
ATOM 7023 C CA . GLY A 1 485 ? 1.53787 93.32950 73.53671 1.000 35.48545 463 GLY A CA 1
ATOM 7024 C C . GLY A 1 485 ? 2.95724 93.61346 73.09295 1.000 35.08009 463 GLY A C 1
ATOM 7025 O O . GLY A 1 485 ? 3.31352 94.76871 72.84047 1.000 40.07319 463 GLY A O 1
ATOM 7029 N N . ALA A 1 486 ? 3.78156 92.57420 72.99964 1.000 35.83056 464 ALA A N 1
ATOM 7030 C CA . ALA A 1 486 ? 5.15031 92.75325 72.54259 1.000 31.50402 464 ALA A CA 1
ATOM 7031 C C . ALA A 1 486 ? 5.17251 93.16952 71.07381 1.000 35.99579 464 ALA A C 1
ATOM 7032 O O . ALA A 1 486 ? 4.22950 92.92889 70.31416 1.000 39.09363 464 ALA A O 1
ATOM 7039 N N . VAL A 1 487 ? 6.27349 93.80372 70.67821 1.000 40.20244 465 VAL A N 1
ATOM 7040 C CA . VAL A 1 487 ? 6.45472 94.31122 69.32467 1.000 31.82158 465 VAL A CA 1
ATOM 7041 C C . VAL A 1 487 ? 7.73906 93.73138 68.75022 1.000 35.97492 465 VAL A C 1
ATOM 7042 O O . VAL A 1 487 ? 8.77204 93.68975 69.42722 1.000 30.33499 465 VAL A O 1
ATOM 7055 N N . LEU A 1 488 ? 7.67421 93.29300 67.49649 1.000 33.13882 466 LEU A N 1
ATOM 7056 C CA . LEU A 1 488 ? 8.82959 92.70094 66.83180 1.000 34.02327 466 LEU A CA 1
ATOM 7057 C C . LEU A 1 488 ? 9.71069 93.80136 66.25054 1.000 31.39830 466 LEU A C 1
ATOM 7058 O O . LEU A 1 488 ? 9.24042 94.63033 65.46299 1.000 41.01234 466 LEU A O 1
ATOM 7074 N N . LEU A 1 489 ? 10.98498 93.80604 66.63117 1.000 33.27711 467 LEU A N 1
ATOM 7075 C CA . LEU A 1 489 ? 11.96166 94.77140 66.13623 1.000 33.21197 467 LEU A CA 1
ATOM 7076 C C . LEU A 1 489 ? 12.87065 94.06211 65.13888 1.000 31.64747 467 LEU A C 1
ATOM 7077 O O . LEU A 1 489 ? 13.69011 93.22178 65.52422 1.000 34.16103 467 LEU A O 1
ATOM 7093 N N . ASP A 1 490 ? 12.72508 94.40424 63.86284 1.000 36.39163 468 ASP A N 1
ATOM 7094 C CA . ASP A 1 490 ? 13.50698 93.79783 62.79276 1.000 39.50688 468 ASP A CA 1
ATOM 7095 C C . ASP A 1 490 ? 14.74368 94.65148 62.53747 1.000 41.42200 468 ASP A C 1
ATOM 7096 O O . ASP A 1 490 ? 14.62657 95.81505 62.13861 1.000 45.87464 468 ASP A O 1
ATOM 7105 N N . VAL A 1 491 ? 15.92559 94.07677 62.76729 1.000 46.60958 469 VAL A N 1
ATOM 7106 C CA . VAL A 1 491 ? 17.16934 94.83165 62.66088 1.000 40.00646 469 VAL A CA 1
ATOM 7107 C C . VAL A 1 491 ? 17.98770 94.35328 61.46848 1.000 44.25599 469 VAL A C 1
ATOM 7108 O O . VAL A 1 491 ? 19.21588 94.48793 61.45370 1.000 51.68060 469 VAL A O 1
ATOM 7121 N N . ARG A 1 492 ? 17.32181 93.79850 60.46107 1.000 45.27134 470 ARG A N 1
ATOM 7122 C CA . ARG A 1 492 ? 18.01679 93.42116 59.23930 1.000 51.42826 470 ARG A CA 1
ATOM 7123 C C . ARG A 1 492 ? 18.41565 94.66533 58.45284 1.000 59.86690 470 ARG A C 1
ATOM 7124 O O . ARG A 1 492 ? 17.72538 95.68730 58.47295 1.000 61.72990 470 ARG A O 1
ATOM 7145 N N . ASN A 1 493 ? 19.54790 94.57912 57.76440 1.000 63.62963 471 ASN A N 1
ATOM 7146 C CA . ASN A 1 493 ? 19.90186 95.63726 56.83342 1.000 66.72494 471 ASN A CA 1
ATOM 7147 C C . ASN A 1 493 ? 18.85960 95.68213 55.71973 1.000 69.91789 471 ASN A C 1
ATOM 7148 O O . ASN A 1 493 ? 18.47552 94.62970 55.19139 1.000 72.60486 471 ASN A O 1
ATOM 7159 N N . PRO A 1 494 ? 18.38513 96.86750 55.33398 1.000 75.03657 472 PRO A N 1
ATOM 7160 C CA . PRO A 1 494 ? 17.19631 96.94355 54.46706 1.000 74.29864 472 PRO A CA 1
ATOM 7161 C C . PRO A 1 494 ? 17.31983 96.12979 53.19186 1.000 84.42251 472 PRO A C 1
ATOM 7162 O O . PRO A 1 494 ? 16.30708 95.72337 52.60793 1.000 89.91265 472 PRO A O 1
ATOM 7173 N N . ALA A 1 495 ? 18.54576 95.87653 52.74806 1.000 86.33997 473 ALA A N 1
ATOM 7174 C CA . ALA A 1 495 ? 18.77225 95.03396 51.58146 1.000 86.95942 473 ALA A CA 1
ATOM 7175 C C . ALA A 1 495 ? 18.27195 93.62003 51.86298 1.000 81.07517 473 ALA A C 1
ATOM 7176 O O . ALA A 1 495 ? 17.65536 92.98391 51.00918 1.000 83.82398 473 ALA A O 1
ATOM 7183 N N . GLN A 1 501 ? 9.94912 89.23089 55.36634 1.000 64.36577 479 GLN A N 1
ATOM 7184 C CA . GLN A 1 501 ? 9.27988 90.38291 55.95848 1.000 80.05780 479 GLN A CA 1
ATOM 7185 C C . GLN A 1 501 ? 8.14553 89.96295 56.88825 1.000 79.21912 479 GLN A C 1
ATOM 7186 O O . GLN A 1 501 ? 7.33200 89.10529 56.54430 1.000 67.74885 479 GLN A O 1
ATOM 7199 N N . PHE A 1 502 ? 8.10659 90.57055 58.07008 1.000 79.64274 480 PHE A N 1
ATOM 7200 C CA . PHE A 1 502 ? 7.01731 90.39262 59.01739 1.000 74.02566 480 PHE A CA 1
ATOM 7201 C C . PHE A 1 502 ? 6.01662 91.53547 58.87081 1.000 81.08346 480 PHE A C 1
ATOM 7202 O O . PHE A 1 502 ? 6.25376 92.52071 58.16823 1.000 76.08722 480 PHE A O 1
ATOM 7219 N N . LYS A 1 503 ? 4.88542 91.39749 59.55720 1.000 80.93069 481 LYS A N 1
ATOM 7220 C CA . LYS A 1 503 ? 3.78822 92.34082 59.38582 1.000 74.06967 481 LYS A CA 1
ATOM 7221 C C . LYS A 1 503 ? 3.93248 93.55197 60.29718 1.000 77.59229 481 LYS A C 1
ATOM 7222 O O . LYS A 1 503 ? 4.58028 94.53606 59.92606 1.000 86.02047 481 LYS A O 1
ATOM 7241 N N . ASN A 1 504 ? 3.33101 93.49776 61.48533 1.000 59.30218 482 ASN A N 1
ATOM 7242 C CA . ASN A 1 504 ? 3.33902 94.63009 62.41212 1.000 66.59169 482 ASN A CA 1
ATOM 7243 C C . ASN A 1 504 ? 4.69681 94.72550 63.11540 1.000 62.07343 482 ASN A C 1
ATOM 7244 O O . ASN A 1 504 ? 4.82145 94.58044 64.33135 1.000 61.93217 482 ASN A O 1
ATOM 7255 N N . ALA A 1 505 ? 5.72992 94.98117 62.31396 1.000 56.97722 483 ALA A N 1
ATOM 7256 C CA . ALA A 1 505 ? 7.11031 94.97840 62.77808 1.000 55.98321 483 ALA A CA 1
ATOM 7257 C C . ALA A 1 505 ? 7.73037 96.35703 62.60361 1.000 47.84379 483 ALA A C 1
ATOM 7258 O O . ALA A 1 505 ? 7.56904 96.98837 61.55423 1.000 54.65934 483 ALA A O 1
ATOM 7265 N N . VAL A 1 506 ? 8.42824 96.81842 63.63881 1.000 51.18373 484 VAL A N 1
ATOM 7266 C CA . VAL A 1 506 ? 9.25627 98.01704 63.55125 1.000 49.60944 484 VAL A CA 1
ATOM 7267 C C . VAL A 1 506 ? 10.60651 97.62944 62.96288 1.000 46.94423 484 VAL A C 1
ATOM 7268 O O . VAL A 1 506 ? 11.22716 96.65097 63.39609 1.000 46.28001 484 VAL A O 1
ATOM 7281 N N . SER A 1 507 ? 11.07252 98.39899 61.98223 1.000 46.90036 485 SER A N 1
ATOM 7282 C CA . SER A 1 507 ? 12.29767 98.08241 61.25538 1.000 47.62936 485 SER A CA 1
ATOM 7283 C C . SER A 1 507 ? 13.30874 99.20325 61.44667 1.000 47.18595 485 SER A C 1
ATOM 7284 O O . SER A 1 507 ? 13.14914 100.29462 60.88931 1.000 47.97340 485 SER A O 1
ATOM 7292 N N . ILE A 1 508 ? 14.34259 98.92802 62.23624 1.000 49.79952 486 ILE A N 1
ATOM 7293 C CA . ILE A 1 508 ? 15.50043 99.80833 62.37162 1.000 47.57163 486 ILE A CA 1
ATOM 7294 C C . ILE A 1 508 ? 16.74347 98.94724 62.17479 1.000 38.13617 486 ILE A C 1
ATOM 7295 O O . ILE A 1 508 ? 17.02831 98.08997 63.02362 1.000 46.47201 486 ILE A O 1
ATOM 7311 N N . PRO A 1 509 ? 17.50951 99.12304 61.09662 1.000 44.98596 487 PRO A N 1
ATOM 7312 C CA . PRO A 1 509 ? 18.70215 98.28638 60.91097 1.000 45.08028 487 PRO A CA 1
ATOM 7313 C C . PRO A 1 509 ? 19.67175 98.45218 62.07149 1.000 44.89139 487 PRO A C 1
ATOM 7314 O O . PRO A 1 509 ? 19.69497 99.48215 62.74811 1.000 48.19779 487 PRO A O 1
ATOM 7325 N N . LEU A 1 510 ? 20.47938 97.41462 62.30072 1.000 44.27402 488 LEU A N 1
ATOM 7326 C CA . LEU A 1 510 ? 21.39736 97.43809 63.43539 1.000 43.31053 488 LEU A CA 1
ATOM 7327 C C . LEU A 1 510 ? 22.36771 98.60812 63.33727 1.000 41.18165 488 LEU A C 1
ATOM 7328 O O . LEU A 1 510 ? 22.66776 99.26125 64.34359 1.000 51.88171 488 LEU A O 1
ATOM 7344 N N . ASN A 1 511 ? 22.86595 98.89218 62.13190 1.000 49.80207 489 ASN A N 1
ATOM 7345 C CA . ASN A 1 511 ? 23.86885 99.93861 61.97011 1.000 60.93665 489 ASN A CA 1
ATOM 7346 C C . ASN A 1 511 ? 23.33330 101.31924 62.32786 1.000 61.05999 489 ASN A C 1
ATOM 7347 O O . ASN A 1 511 ? 24.12746 102.22559 62.60363 1.000 72.23066 489 ASN A O 1
ATOM 7358 N N . GLU A 1 512 ? 22.01235 101.50013 62.32873 1.000 57.43574 490 GLU A N 1
ATOM 7359 C CA . GLU A 1 512 ? 21.38977 102.77098 62.67261 1.000 59.87212 490 GLU A CA 1
ATOM 7360 C C . GLU A 1 512 ? 20.71478 102.75268 64.03659 1.000 56.13499 490 GLU A C 1
ATOM 7361 O O . GLU A 1 512 ? 20.22184 103.79433 64.48362 1.000 54.40589 490 GLU A O 1
ATOM 7373 N N . LEU A 1 513 ? 20.68434 101.60321 64.71306 1.000 46.12895 491 LEU A N 1
ATOM 7374 C CA . LEU A 1 513 ? 19.88216 101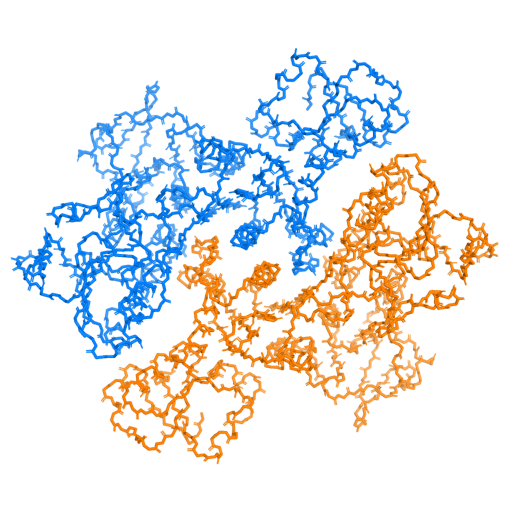.48733 65.92591 1.000 50.27208 491 LEU A CA 1
ATOM 7375 C C . LEU A 1 513 ? 20.41216 102.38893 67.03210 1.000 50.70254 491 LEU A C 1
ATOM 7376 O O . LEU A 1 513 ? 19.62954 103.01539 67.75595 1.000 52.49289 491 LEU A O 1
ATOM 7392 N N . ARG A 1 514 ? 21.73564 102.47478 67.17741 1.000 39.36448 492 ARG A N 1
ATOM 7393 C CA . ARG A 1 514 ? 22.29372 103.24653 68.28121 1.000 42.87919 492 ARG A CA 1
ATOM 7394 C C . ARG A 1 514 ? 21.87626 104.71054 68.20918 1.000 44.50852 492 ARG A C 1
ATOM 7395 O O . ARG A 1 514 ? 21.65441 105.34071 69.24932 1.000 43.20684 492 ARG A O 1
ATOM 7416 N N . GLU A 1 515 ? 21.74595 105.26555 67.00269 1.000 52.72055 493 GLU A N 1
ATOM 7417 C CA . GLU A 1 515 ? 21.32538 106.65529 66.86186 1.000 55.57428 493 GLU A CA 1
ATOM 7418 C C . GLU A 1 515 ? 19.80685 106.79804 66.86803 1.000 57.31906 493 GLU A C 1
ATOM 7419 O O . GLU A 1 515 ? 19.28038 107.76625 67.42681 1.000 61.21235 493 GLU A O 1
ATOM 7431 N N . ARG A 1 516 ? 19.09113 105.85277 66.26048 1.000 49.20618 494 ARG A N 1
ATOM 7432 C CA . ARG A 1 516 ? 17.63622 105.88684 66.20238 1.000 44.23344 494 ARG A CA 1
ATOM 7433 C C . ARG A 1 516 ? 16.98284 105.22427 67.40903 1.000 48.46166 494 ARG A C 1
ATOM 7434 O O . ARG A 1 516 ? 15.78064 104.94277 67.37125 1.000 53.86670 494 ARG A O 1
ATOM 7455 N N . LEU A 1 517 ? 17.74485 104.97673 68.47650 1.000 57.76610 495 LEU A N 1
ATOM 7456 C CA . LEU A 1 517 ? 17.21448 104.26965 69.63731 1.000 47.23741 495 LEU A CA 1
ATOM 7457 C C . LEU A 1 517 ? 16.08696 105.03360 70.32011 1.000 56.52637 495 LEU A C 1
ATOM 7458 O O . LEU A 1 517 ? 15.29308 104.42562 71.04674 1.000 56.15218 495 LEU A O 1
ATOM 7474 N N . GLU A 1 518 ? 15.98924 106.34465 70.10081 1.000 58.75661 496 GLU A N 1
ATOM 7475 C CA . GLU A 1 518 ? 14.95336 107.14344 70.74260 1.000 62.16307 496 GLU A CA 1
ATOM 7476 C C . GLU A 1 518 ? 13.59663 107.02832 70.05939 1.000 54.54866 496 GLU A C 1
ATOM 7477 O O . GLU A 1 518 ? 12.59823 107.48267 70.62882 1.000 58.50407 496 GLU A O 1
ATOM 7489 N N . GLU A 1 519 ? 13.53269 106.43768 68.86327 1.000 61.57587 497 GLU A N 1
ATOM 7490 C CA . GLU A 1 519 ? 12.25311 106.25128 68.19009 1.000 61.37560 497 GLU A CA 1
ATOM 7491 C C . GLU A 1 519 ? 11.37338 105.22868 68.89761 1.000 53.48515 497 GLU A C 1
ATOM 7492 O O . GLU A 1 519 ? 10.14665 105.28137 68.75871 1.000 61.83931 497 GLU A O 1
ATOM 7504 N N . LEU A 1 520 ? 11.96764 104.30851 69.65153 1.000 50.62947 498 LEU A N 1
ATOM 7505 C CA . LEU A 1 520 ? 11.20152 103.25747 70.29999 1.000 55.00054 498 LEU A CA 1
ATOM 7506 C C . LEU A 1 520 ? 10.41848 103.80921 71.48942 1.000 48.31537 498 LEU A C 1
ATOM 7507 O O . LEU A 1 520 ? 10.68755 104.90026 71.99979 1.000 58.43648 498 LEU A O 1
ATOM 7523 N N . ASP A 1 521 ? 9.43209 103.03138 71.92656 1.000 45.98831 499 ASP A N 1
ATOM 7524 C CA . ASP A 1 521 ? 8.63731 103.34323 73.10804 1.000 52.98468 499 ASP A CA 1
ATOM 7525 C C . ASP A 1 521 ? 9.23009 102.59678 74.29765 1.000 49.45086 499 ASP A C 1
ATOM 7526 O O . ASP A 1 521 ? 9.29313 101.36267 74.29175 1.000 52.54252 499 ASP A O 1
ATOM 7535 N N . LYS A 1 522 ? 9.65795 103.34375 75.31746 1.000 44.18968 500 LYS A N 1
ATOM 7536 C CA . LYS A 1 522 ? 10.32327 102.72056 76.45582 1.000 53.53478 500 LYS A CA 1
ATOM 7537 C C . LYS A 1 522 ? 9.35945 101.93907 77.33853 1.000 50.81051 500 LYS A C 1
ATOM 7538 O O . LYS A 1 522 ? 9.80837 101.12254 78.14958 1.000 60.92029 500 LYS A O 1
ATOM 7557 N N . SER A 1 523 ? 8.05344 102.15788 77.19756 1.000 56.75485 501 SER A N 1
ATOM 7558 C CA . SER A 1 523 ? 7.05681 101.39192 77.93013 1.000 49.56550 501 SER A CA 1
ATOM 7559 C C . SER A 1 523 ? 6.57305 100.17477 77.14924 1.000 54.51439 501 SER A C 1
ATOM 7560 O O . SER A 1 523 ? 5.53299 99.60071 77.49136 1.000 58.83271 501 SER A O 1
ATOM 7568 N N . THR A 1 524 ? 7.30346 99.77309 76.11291 1.000 54.44808 502 THR A N 1
ATOM 7569 C CA . THR A 1 524 ? 6.92796 98.65942 75.25616 1.000 44.69529 502 THR A CA 1
ATOM 7570 C C . THR A 1 524 ? 7.96952 97.55596 75.36157 1.000 44.69320 502 THR A C 1
ATOM 7571 O O . THR A 1 524 ? 9.16672 97.83038 75.49543 1.000 49.57802 502 THR A O 1
ATOM 7582 N N . GLU A 1 525 ? 7.50576 96.30845 75.30664 1.000 33.73496 503 GLU A N 1
ATOM 7583 C CA . GLU A 1 525 ? 8.39114 95.15323 75.26089 1.000 38.55765 503 GLU A CA 1
ATOM 7584 C C . GLU A 1 525 ? 8.66219 94.79067 73.80688 1.000 40.39296 503 GLU A C 1
ATOM 7585 O O . GLU A 1 525 ? 7.72509 94.62753 73.01796 1.000 43.02706 503 GLU A O 1
ATOM 7597 N N . TYR A 1 526 ? 9.93757 94.65626 73.46064 1.000 36.36474 504 TYR A N 1
ATOM 7598 C CA . TYR A 1 526 ? 10.35220 94.36945 72.09818 1.000 32.30527 504 TYR A CA 1
ATOM 7599 C C . TYR A 1 526 ? 10.97475 92.98524 72.01251 1.000 39.67918 504 TYR A C 1
ATOM 7600 O O . TYR A 1 526 ? 11.62643 92.51573 72.94869 1.000 29.06795 504 TYR A O 1
ATOM 7618 N N . ILE A 1 527 ? 10.75792 92.33613 70.87515 1.000 29.51587 505 ILE A N 1
ATOM 7619 C CA . ILE A 1 527 ? 11.38851 91.06603 70.54738 1.000 30.18012 505 ILE A CA 1
ATOM 7620 C C . ILE A 1 527 ? 12.19150 91.29918 69.27857 1.000 32.15452 505 ILE A C 1
ATOM 7621 O O . ILE A 1 527 ? 11.62092 91.62352 68.22968 1.000 32.28378 505 ILE A O 1
ATOM 7637 N N . VAL A 1 528 ? 13.50439 91.16657 69.38151 1.000 28.92735 506 VAL A N 1
ATOM 7638 C CA . VAL A 1 528 ? 14.41286 91.54663 68.30686 1.000 33.25681 506 VAL A CA 1
ATOM 7639 C C . VAL A 1 528 ? 14.70902 90.32690 67.44985 1.000 32.55000 506 VAL A C 1
ATOM 7640 O O . VAL A 1 528 ? 14.86596 89.21233 67.96170 1.000 30.82038 506 VAL A O 1
ATOM 7653 N N . SER A 1 529 ? 14.79653 90.53788 66.13876 1.000 32.73158 507 SER A N 1
ATOM 7654 C CA . SER A 1 529 ? 15.05976 89.45007 65.21089 1.000 38.24593 507 SER A CA 1
ATOM 7655 C C . SER A 1 529 ? 15.89089 89.96361 64.04539 1.000 43.73407 507 SER A C 1
ATOM 7656 O O . SER A 1 529 ? 15.81459 91.13878 63.67623 1.000 35.25632 507 SER A O 1
ATOM 7664 N N . CYS A 1 530 ? 16.69386 89.06744 63.48307 1.000 46.97507 508 CYS A N 1
ATOM 7665 C CA . CYS A 1 530 ? 17.45214 89.33168 62.26458 1.000 49.96704 508 CYS A CA 1
ATOM 7666 C C . CYS A 1 530 ? 17.44072 88.03860 61.45490 1.000 60.36560 508 CYS A C 1
ATOM 7667 O O . CYS A 1 530 ? 16.59530 87.16165 61.66034 1.000 65.68019 508 CYS A O 1
ATOM 7675 N N . HIS A 1 531 ? 18.37937 87.89935 60.51815 1.000 67.56097 509 HIS A N 1
ATOM 7676 C CA . HIS A 1 531 ? 18.52385 86.61629 59.83735 1.000 62.10387 509 HIS A CA 1
ATOM 7677 C C . HIS A 1 531 ? 19.12292 85.57620 60.77644 1.000 55.30814 509 HIS A C 1
ATOM 7678 O O . HIS A 1 531 ? 18.69592 84.41592 60.78306 1.000 57.70301 509 HIS A O 1
ATOM 7692 N N . SER A 1 532 ? 20.10624 85.97861 61.57989 1.000 58.45439 510 SER A N 1
ATOM 7693 C CA . SER A 1 532 ? 20.69825 85.13750 62.60770 1.000 61.95866 510 SER A CA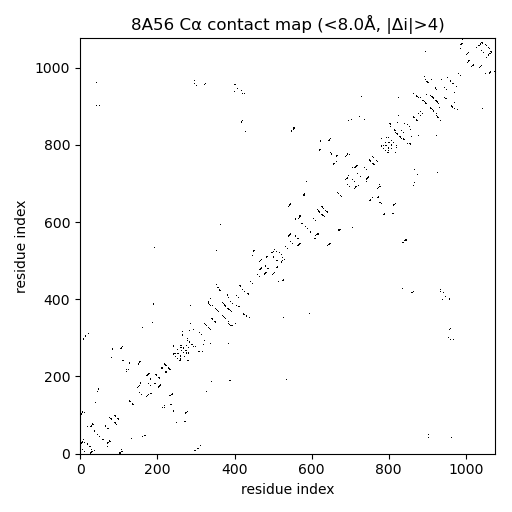 1
ATOM 7694 C C . SER A 1 532 ? 20.59811 85.83548 63.95768 1.000 65.27396 510 SER A C 1
ATOM 7695 O O . SER A 1 532 ? 20.52645 87.06708 64.03961 1.000 56.28168 510 SER A O 1
ATOM 7703 N N . GLY A 1 533 ? 20.59648 85.03124 65.01805 1.000 41.94342 511 GLY A N 1
ATOM 7704 C CA . GLY A 1 533 ? 20.43286 85.55054 66.36336 1.000 34.34845 511 GLY A CA 1
ATOM 7705 C C . GLY A 1 533 ? 21.60267 86.36430 66.88554 1.000 31.59174 511 GLY A C 1
ATOM 7706 O O . GLY A 1 533 ? 21.48942 86.92734 67.98039 1.000 34.21445 511 GLY A O 1
ATOM 7710 N N . LEU A 1 534 ? 22.70503 86.44649 66.14273 1.000 37.55639 512 LEU A N 1
ATOM 7711 C CA . LEU A 1 534 ? 23.87131 87.18175 66.63578 1.000 39.60149 512 LEU A CA 1
ATOM 7712 C C . LEU A 1 534 ? 23.61580 88.68546 66.62774 1.000 38.55049 512 LEU A C 1
ATOM 7713 O O . LEU A 1 534 ? 23.81338 89.36511 67.64094 1.000 31.90075 512 LEU A O 1
ATOM 7729 N N . ARG A 1 535 ? 23.17675 89.22460 65.48678 1.000 37.57080 513 ARG A N 1
ATOM 7730 C CA . ARG A 1 535 ? 22.94363 90.66204 65.39450 1.000 33.83499 513 ARG A CA 1
ATOM 7731 C C . ARG A 1 535 ? 21.74878 91.09807 66.23465 1.000 32.86246 513 ARG A C 1
ATOM 7732 O O . ARG A 1 535 ? 21.75664 92.20246 66.78917 1.000 34.52789 513 ARG A O 1
ATOM 7753 N N . SER A 1 536 ? 20.71909 90.25677 66.34920 1.000 33.93146 514 SER A N 1
ATOM 7754 C CA . SER A 1 536 ? 19.58177 90.62163 67.18817 1.000 31.01550 514 SER A CA 1
ATOM 7755 C C . SER A 1 536 ? 19.94395 90.57707 68.66804 1.000 28.99375 514 SER A C 1
ATOM 7756 O O . SER A 1 536 ? 19.36427 91.32019 69.46810 1.000 32.54951 514 SER A O 1
ATOM 7764 N N . TYR A 1 537 ? 20.89705 89.72183 69.04873 1.000 31.43346 515 TYR A N 1
ATOM 7765 C CA . TYR A 1 537 ? 21.38563 89.72045 70.42458 1.000 28.64100 515 TYR A CA 1
ATOM 7766 C C . TYR A 1 537 ? 22.15673 90.99773 70.73574 1.000 27.84792 515 TYR A C 1
ATOM 7767 O O . TYR A 1 537 ? 21.99132 91.58307 71.81291 1.000 26.63245 515 TYR A O 1
ATOM 7785 N N . ILE A 1 538 ? 23.00368 91.44601 69.80597 1.000 30.03167 516 ILE A N 1
ATOM 7786 C CA . ILE A 1 538 ? 23.72438 92.69992 70.00364 1.000 28.87242 516 ILE A CA 1
ATOM 7787 C C . ILE A 1 538 ? 22.74235 93.84418 70.20277 1.000 29.15931 516 ILE A C 1
ATOM 7788 O O . ILE A 1 538 ? 22.92994 94.69964 71.07583 1.000 31.10054 516 ILE A O 1
ATOM 7804 N N . ALA A 1 539 ? 21.67762 93.87640 69.39810 1.000 32.39297 517 ALA A N 1
ATOM 7805 C CA . ALA A 1 539 ? 20.65187 94.89781 69.57121 1.000 28.58835 517 ALA A CA 1
ATOM 7806 C C . ALA A 1 539 ? 19.94856 94.75171 70.91446 1.000 29.38714 517 ALA A C 1
ATOM 7807 O O . ALA A 1 539 ? 19.68249 95.74930 71.59436 1.000 36.55735 517 ALA A O 1
ATOM 7814 N N . GLU A 1 540 ? 19.63366 93.51668 71.31275 1.000 29.77647 518 GLU A N 1
ATOM 7815 C CA . GLU A 1 540 ? 19.00742 93.30062 72.61261 1.000 28.07512 518 GLU A CA 1
ATOM 7816 C C . GLU A 1 540 ? 19.83241 93.93286 73.72351 1.000 25.89434 518 GLU A C 1
ATOM 7817 O O . GLU A 1 540 ? 19.28528 94.52530 74.66037 1.000 31.15697 518 GLU A O 1
ATOM 7829 N N . ARG A 1 541 ? 21.15657 93.81685 73.63169 1.000 35.17884 519 ARG A N 1
ATOM 7830 C CA . ARG A 1 541 ? 22.02139 94.37768 74.66154 1.000 28.33857 519 ARG A CA 1
ATOM 7831 C C . ARG A 1 541 ? 21.93984 95.89936 74.68571 1.000 30.46271 519 ARG A C 1
ATOM 7832 O O . ARG A 1 541 ? 21.98111 96.50962 75.76066 1.000 34.66199 519 ARG A O 1
ATOM 7853 N N . MET A 1 542 ? 21.83151 96.53128 73.51423 1.000 33.29326 520 MET A N 1
ATOM 7854 C CA . MET A 1 542 ? 21.64561 97.97794 73.47239 1.000 33.13236 520 MET A CA 1
ATOM 7855 C C . MET A 1 542 ? 20.37448 98.38448 74.20759 1.000 36.35255 520 MET A C 1
ATOM 7856 O O . MET A 1 542 ? 20.40191 99.23638 75.10387 1.000 45.13309 520 MET A O 1
ATOM 7870 N N . LEU A 1 543 ? 19.24218 97.79088 73.82231 1.000 28.97479 521 LEU A N 1
ATOM 7871 C CA . LEU A 1 543 ? 17.96052 98.16139 74.41216 1.000 33.95302 521 LEU A CA 1
ATOM 7872 C C . LEU A 1 543 ? 17.96022 97.93284 75.91777 1.000 28.00794 521 LEU A C 1
ATOM 7873 O O . LEU A 1 543 ? 17.51805 98.79238 76.68835 1.000 41.04751 521 LEU A O 1
ATOM 7889 N N . LYS A 1 544 ? 18.45445 96.77459 76.35646 1.000 36.38682 522 LYS A N 1
ATOM 7890 C CA . LYS A 1 544 ? 18.43033 96.45879 77.77999 1.000 37.65167 522 LYS A CA 1
ATOM 7891 C C . LYS A 1 544 ? 19.13127 97.53462 78.59860 1.000 37.54337 522 LYS A C 1
ATOM 7892 O O . LYS A 1 544 ? 18.66571 97.90142 79.68384 1.000 49.16360 522 LYS A O 1
ATOM 7911 N N . GLN A 1 545 ? 20.24920 98.05508 78.09621 1.000 39.45425 523 GLN A N 1
ATOM 7912 C CA . GLN A 1 545 ? 21.00071 99.06708 78.82412 1.000 34.59892 523 GLN A CA 1
ATOM 7913 C C . GLN A 1 545 ? 20.46178 100.47225 78.61532 1.000 32.94502 523 GLN A C 1
ATOM 7914 O O . GLN A 1 545 ? 20.94542 101.40467 79.26432 1.000 37.67538 523 GLN A O 1
ATOM 7928 N N . ALA A 1 546 ? 19.49142 100.64984 77.72357 1.000 37.01681 524 ALA A N 1
ATOM 7929 C CA . ALA A 1 546 ? 18.77576 101.90825 77.58957 1.000 46.90482 524 ALA A CA 1
ATOM 7930 C C . ALA A 1 546 ? 17.47278 101.91650 78.37852 1.000 40.38302 524 ALA A C 1
ATOM 7931 O O . ALA A 1 546 ? 16.68036 102.85287 78.23788 1.000 44.10783 524 ALA A O 1
ATOM 7938 N N . GLY A 1 547 ? 17.23270 100.89698 79.20090 1.000 38.48395 525 GLY A N 1
ATOM 7939 C CA . GLY A 1 547 ? 16.01883 100.83496 79.98693 1.000 45.41624 525 GLY A CA 1
ATOM 7940 C C . GLY A 1 547 ? 14.80015 100.35901 79.23542 1.000 49.10078 525 GLY A C 1
ATOM 7941 O O . GLY A 1 547 ? 13.67601 100.66066 79.64766 1.000 58.51504 525 GLY A O 1
ATOM 7945 N N . ILE A 1 548 ? 14.98414 99.62088 78.14482 1.000 40.29990 526 ILE A N 1
ATOM 7946 C CA . ILE A 1 548 ? 13.88773 99.12432 77.32326 1.000 45.80315 526 ILE A CA 1
ATOM 7947 C C . ILE A 1 548 ? 13.83055 97.61208 77.47352 1.000 45.04221 526 ILE A C 1
ATOM 7948 O O . ILE A 1 548 ? 14.84873 96.92685 77.31758 1.000 43.44815 526 ILE A O 1
ATOM 7964 N N . SER A 1 549 ? 12.64668 97.09362 77.78290 1.000 44.90937 527 SER A N 1
ATOM 7965 C CA . SER A 1 549 ? 12.46794 95.65203 77.89255 1.000 43.84489 527 SER A CA 1
ATOM 7966 C C . SER A 1 549 ? 12.60613 95.02408 76.51058 1.000 39.51755 527 SER A C 1
ATOM 7967 O O . SER A 1 549 ? 11.86901 95.37944 75.58475 1.000 42.18331 527 SER A O 1
ATOM 7975 N N . ALA A 1 550 ? 13.55793 94.10381 76.36375 1.000 39.86115 528 ALA A N 1
ATOM 7976 C CA . ALA A 1 550 ? 13.82845 93.47978 75.07794 1.000 33.81710 528 ALA A CA 1
ATOM 7977 C C . ALA A 1 550 ? 14.18012 92.01335 75.27140 1.000 32.89847 528 ALA A C 1
ATOM 7978 O O . ALA A 1 550 ? 14.77006 91.62562 76.28296 1.000 36.78843 528 ALA A O 1
ATOM 7985 N N . LYS A 1 551 ? 13.80583 91.20417 74.28182 1.000 34.65910 529 LYS A N 1
ATOM 7986 C CA . LYS A 1 551 ? 14.15822 89.79512 74.22213 1.000 32.22265 529 LYS A CA 1
ATOM 7987 C C . LYS A 1 551 ? 14.63329 89.46818 72.81353 1.000 31.03611 529 LYS A C 1
ATOM 7988 O O . LYS A 1 551 ? 14.31319 90.17025 71.85026 1.000 26.49315 529 LYS A O 1
ATOM 8007 N N . ASN A 1 552 ? 15.38883 88.37922 72.70524 1.000 32.29849 530 ASN A N 1
ATOM 8008 C CA . ASN A 1 552 ? 15.93562 87.91743 71.43854 1.000 31.28126 530 ASN A CA 1
ATOM 8009 C C . ASN A 1 552 ? 15.11825 86.74593 70.91046 1.000 30.79058 530 ASN A C 1
ATOM 8010 O O . ASN A 1 552 ? 14.78566 85.82319 71.65654 1.000 30.67941 530 ASN A O 1
ATOM 8021 N N . LEU A 1 553 ? 14.80315 86.77783 69.61848 1.000 35.02960 531 LEU A N 1
ATOM 8022 C CA . LEU A 1 553 ? 14.11540 85.65972 68.97753 1.000 26.88300 531 LEU A CA 1
ATOM 8023 C C . LEU A 1 553 ? 15.15046 84.59077 68.63920 1.000 29.42261 531 LEU A C 1
ATOM 8024 O O . LEU A 1 553 ? 15.99289 84.78703 67.75647 1.000 33.95410 531 LEU A O 1
ATOM 8040 N N . ASP A 1 554 ? 15.09605 83.46498 69.34966 1.000 31.74320 532 ASP A N 1
ATOM 8041 C CA . ASP A 1 554 ? 16.08058 82.40443 69.16941 1.000 35.86499 532 ASP A CA 1
ATOM 8042 C C . ASP A 1 554 ? 15.88856 81.72418 67.81870 1.000 37.61602 532 ASP A C 1
ATOM 8043 O O . ASP A 1 554 ? 14.79758 81.23900 67.50422 1.000 39.78988 532 ASP A O 1
ATOM 8052 N N . GLY A 1 555 ? 16.95989 81.66902 67.02786 1.000 41.13407 533 GLY A N 1
ATOM 8053 C CA . GLY A 1 555 ? 16.89118 81.24187 65.65065 1.000 49.50112 533 GLY A CA 1
ATOM 8054 C C . GLY A 1 555 ? 16.58760 82.36712 64.68124 1.000 58.33614 533 GLY A C 1
ATOM 8055 O O . GLY A 1 555 ? 17.00340 82.30530 63.51927 1.000 59.12338 533 GLY A O 1
ATOM 8059 N N . ALA A 1 556 ? 15.87360 83.39706 65.13822 1.000 57.09580 534 ALA A N 1
ATOM 8060 C CA . ALA A 1 556 ? 15.60201 84.58624 64.33991 1.000 54.00523 534 ALA A CA 1
ATOM 8061 C C . ALA A 1 556 ? 14.73574 84.26290 63.12649 1.000 60.36577 534 ALA A C 1
ATOM 8062 O O . ALA A 1 556 ? 14.00262 83.26821 63.12465 1.000 52.71900 534 ALA A O 1
ATOM 8069 N N . PHE A 1 557 ? 14.81140 85.10689 62.09274 1.000 72.49014 535 PHE A N 1
ATOM 8070 C CA . PHE A 1 557 ? 13.94487 84.94927 60.92657 1.000 76.52742 535 PHE A CA 1
ATOM 8071 C C . PHE A 1 557 ? 14.31061 83.70980 60.11672 1.000 73.91737 535 PHE A C 1
ATOM 8072 O O . PHE A 1 557 ? 13.42659 83.04123 59.56740 1.000 74.13506 535 PHE A O 1
ATOM 8089 N N . ALA A 1 558 ? 15.60286 83.38065 60.03668 1.000 71.19805 536 ALA A N 1
ATOM 8090 C CA . ALA A 1 558 ? 16.02852 82.23040 59.24291 1.000 67.54074 536 ALA A CA 1
ATOM 8091 C C . ALA A 1 558 ? 15.35957 80.94859 59.72677 1.000 65.98757 536 ALA A C 1
ATOM 8092 O O . ALA A 1 558 ? 14.84952 80.15715 58.92460 1.000 68.60820 536 ALA A O 1
ATOM 8099 N N . LEU A 1 559 ? 15.35149 80.72648 61.04110 1.000 52.01040 537 LEU A N 1
ATOM 8100 C CA . LEU A 1 559 ? 14.74020 79.51738 61.57880 1.000 53.52937 537 LEU A CA 1
ATOM 8101 C C . LEU A 1 559 ? 13.21940 79.61476 61.57743 1.000 55.04048 537 LEU A C 1
ATOM 8102 O O . LEU A 1 559 ? 12.53214 78.62582 61.29940 1.000 53.28902 537 LEU A O 1
ATOM 8118 N N . TYR A 1 560 ? 12.67686 80.79562 61.88050 1.000 63.99372 538 TYR A N 1
ATOM 8119 C CA . TYR A 1 560 ? 11.22647 80.95020 61.91535 1.000 61.50884 538 TYR A CA 1
ATOM 8120 C C . TYR A 1 560 ? 10.61170 80.68549 60.54635 1.000 58.75294 538 TYR A C 1
ATOM 8121 O O . TYR A 1 560 ? 9.58346 80.00660 60.44015 1.000 58.73417 538 TYR A O 1
ATOM 8139 N N . ARG A 1 561 ? 11.22850 81.21327 59.48459 1.000 62.52557 539 ARG A N 1
ATOM 8140 C CA . ARG A 1 561 ? 10.69235 81.01124 58.14255 1.000 66.27821 539 ARG A CA 1
ATOM 8141 C C . ARG A 1 561 ? 10.69984 79.53975 57.74851 1.000 62.15032 539 ARG A C 1
ATOM 8142 O O . ARG A 1 561 ? 9.88267 79.11406 56.92392 1.000 50.76530 539 ARG A O 1
ATOM 8163 N N . MET A 1 562 ? 11.61211 78.75112 58.31992 1.000 59.82156 540 MET A N 1
ATOM 8164 C CA . MET A 1 562 ? 11.71354 77.34043 57.96603 1.000 55.48438 540 MET A CA 1
ATOM 8165 C C . MET A 1 562 ? 10.61494 76.49841 58.60627 1.000 55.19174 540 MET A C 1
ATOM 8166 O O . MET A 1 562 ? 10.15443 75.52744 57.99478 1.000 59.65350 540 MET A O 1
ATOM 8180 N N . VAL A 1 563 ? 10.17487 76.85068 59.81515 1.000 60.83841 541 VAL A N 1
ATOM 8181 C CA . VAL A 1 563 ? 9.28674 75.98980 60.59106 1.000 56.09640 541 VAL A CA 1
ATOM 8182 C C . VAL A 1 563 ? 7.85600 76.51642 60.57016 1.000 60.44872 541 VAL A C 1
ATOM 8183 O O . VAL A 1 563 ? 6.90091 75.74741 60.73483 1.000 57.02497 541 VAL A O 1
ATOM 8196 N N . LYS A 1 564 ? 7.69366 77.82444 60.36829 1.000 58.42223 542 LYS A N 1
ATOM 8197 C CA . LYS A 1 564 ? 6.37873 78.46104 60.28044 1.000 62.42027 542 LYS A CA 1
ATOM 8198 C C . LYS A 1 564 ? 6.35915 79.41780 59.09358 1.000 67.75041 542 LYS A C 1
ATOM 8199 O O . LYS A 1 564 ? 6.24573 80.63773 59.26425 1.000 54.99772 542 LYS A O 1
ATOM 8218 N N . PRO A 1 565 ? 6.46018 78.89298 57.86119 1.000 67.54683 543 PRO A N 1
ATOM 8219 C CA . PRO A 1 565 ? 6.46087 79.77769 56.68833 1.000 65.33417 543 PRO A CA 1
ATOM 8220 C C . PRO A 1 565 ? 5.19806 80.63468 56.60030 1.000 70.02424 543 PRO A C 1
ATOM 8221 O O . PRO A 1 565 ? 5.23758 81.73189 56.04052 1.000 57.23655 543 PRO A O 1
ATOM 8232 N N . GLY B 1 23 ? 35.41093 103.22903 83.62550 1.000 49.93064 1 GLY B N 1
ATOM 8233 C CA . GLY B 1 23 ? 34.78661 104.24875 82.73275 1.000 42.65122 1 GLY B CA 1
ATOM 8234 C C . GLY B 1 23 ? 35.42605 104.29589 81.35728 1.000 43.30425 1 GLY B C 1
ATOM 8235 O O . GLY B 1 23 ? 34.73855 104.18545 80.34130 1.000 44.16329 1 GLY B O 1
ATOM 8239 N N . LYS B 1 24 ? 36.74816 104.46273 81.32818 1.000 40.28729 2 LYS B N 1
ATOM 8240 C CA . LYS B 1 24 ? 37.52266 104.51115 80.09291 1.000 27.90587 2 LYS B CA 1
ATOM 8241 C C . LYS B 1 24 ? 38.47620 103.32672 80.06771 1.000 27.30514 2 LYS B C 1
ATOM 8242 O O . LYS B 1 24 ? 39.35960 103.21964 80.92517 1.000 33.90868 2 LYS B O 1
ATOM 8261 N N . ILE B 1 25 ? 38.30080 102.44413 79.08869 1.000 32.38142 3 ILE B N 1
ATOM 8262 C CA . ILE B 1 25 ? 39.14179 101.26517 78.92519 1.000 28.05542 3 ILE B CA 1
ATOM 8263 C C . ILE B 1 25 ? 39.95701 101.43245 77.65206 1.000 23.84866 3 ILE B C 1
ATOM 8264 O O . ILE B 1 25 ? 39.39868 101.68173 76.57668 1.000 27.20488 3 ILE B O 1
ATOM 8280 N N . VAL B 1 26 ? 41.27343 101.29766 77.77350 1.000 21.79401 4 VAL B N 1
ATOM 8281 C CA . VAL B 1 26 ? 42.18608 101.37004 76.63975 1.000 22.12197 4 VAL B CA 1
ATOM 8282 C C . VAL B 1 26 ? 42.80196 99.99355 76.43692 1.000 21.84136 4 VAL B C 1
ATOM 8283 O O . VAL B 1 26 ? 43.27680 99.36910 77.39335 1.000 27.25651 4 VAL B O 1
ATOM 8296 N N . ILE B 1 27 ? 42.79420 99.52484 75.19298 1.000 23.88051 5 ILE B N 1
ATOM 8297 C CA . ILE B 1 27 ? 43.26317 98.19189 74.83780 1.000 18.83005 5 ILE B CA 1
ATOM 8298 C C . ILE B 1 27 ? 44.44315 98.35011 73.89394 1.000 22.62773 5 ILE B C 1
ATOM 8299 O O . ILE B 1 27 ? 44.34875 99.06389 72.88885 1.000 26.19739 5 ILE B O 1
ATOM 8315 N N . ILE B 1 28 ? 45.55582 97.71001 74.23122 1.000 22.08627 6 ILE B N 1
ATOM 8316 C CA . ILE B 1 28 ? 46.75980 97.72967 73.40992 1.000 20.29133 6 ILE B CA 1
ATOM 8317 C C . ILE B 1 28 ? 46.81465 96.40291 72.66161 1.000 26.85082 6 ILE B C 1
ATOM 8318 O O . ILE B 1 28 ? 46.98945 95.34065 73.26884 1.000 21.98327 6 ILE B O 1
ATOM 8334 N N . GLY B 1 29 ? 46.66966 96.46610 71.33805 1.000 22.25300 7 GLY B N 1
ATOM 8335 C CA . GLY B 1 29 ? 46.52766 95.27850 70.51715 1.000 26.87047 7 GLY B CA 1
ATOM 8336 C C . GLY B 1 29 ? 45.11992 95.14302 69.96936 1.000 24.61314 7 GLY B C 1
ATOM 8337 O O . GLY B 1 29 ? 44.15763 95.08057 70.73986 1.000 25.77655 7 GLY B O 1
ATOM 8341 N N . GLY B 1 30 ? 44.98137 95.09614 68.64493 1.000 29.11867 8 GLY B N 1
ATOM 8342 C CA . GLY B 1 30 ? 43.66902 95.10074 68.02862 1.000 26.86510 8 GLY B CA 1
ATOM 8343 C C . GLY B 1 30 ? 43.36888 93.90087 67.15386 1.000 31.66740 8 GLY B C 1
ATOM 8344 O O . GLY B 1 30 ? 42.83702 94.05413 66.04915 1.000 33.96275 8 GLY B O 1
ATOM 8348 N N . VAL B 1 31 ? 43.69369 92.70006 67.63421 1.000 34.25650 9 VAL B N 1
ATOM 8349 C CA . VAL B 1 31 ? 43.36488 91.47391 66.91221 1.000 31.27659 9 VAL B CA 1
ATOM 8350 C C . VAL B 1 31 ? 42.65164 90.51290 67.86257 1.000 26.24053 9 VAL B C 1
ATOM 8351 O O . VAL B 1 31 ? 41.64156 90.87550 68.47315 1.000 33.62421 9 VAL B O 1
ATOM 8364 N N . ALA B 1 32 ? 43.16957 89.29248 68.01064 1.000 24.49036 10 ALA B N 1
ATOM 8365 C CA . ALA B 1 32 ? 42.38941 88.22697 68.63765 1.000 24.93930 10 ALA B CA 1
ATOM 8366 C C . ALA B 1 32 ? 41.99374 88.58427 70.06544 1.000 20.99615 10 ALA B C 1
ATOM 8367 O O . ALA B 1 32 ? 40.80566 88.63352 70.40280 1.000 34.02985 10 ALA B O 1
ATOM 8374 N N . GLY B 1 33 ? 42.98171 88.81576 70.92841 1.000 19.35161 11 GLY B N 1
ATOM 8375 C CA . GLY B 1 33 ? 42.67289 89.10631 72.31828 1.000 25.51786 11 GLY B CA 1
ATOM 8376 C C . GLY B 1 33 ? 42.01451 90.46113 72.50262 1.000 23.47918 11 GLY B C 1
ATOM 8377 O O . GLY B 1 33 ? 40.99463 90.58076 73.18672 1.000 26.83900 11 GLY B O 1
ATOM 8381 N N . GLY B 1 34 ? 42.58103 91.49947 71.88361 1.000 22.88307 12 GLY B N 1
ATOM 8382 C CA . GLY B 1 34 ? 42.11247 92.85088 72.14637 1.000 24.45687 12 GLY B CA 1
ATOM 8383 C C . GLY B 1 34 ? 40.70538 93.10956 71.64219 1.000 23.50543 12 GLY B C 1
ATOM 8384 O O . GLY B 1 34 ? 39.88527 93.70613 72.34653 1.000 26.06442 12 GLY B O 1
ATOM 8388 N N . MET B 1 35 ? 40.40460 92.67594 70.41725 1.000 28.81287 13 MET B N 1
ATOM 8389 C CA . MET B 1 35 ? 39.08842 92.95184 69.85060 1.000 26.67916 13 MET B CA 1
ATOM 8390 C C . MET B 1 35 ? 38.01086 92.09191 70.49998 1.000 22.46646 13 MET B C 1
ATOM 8391 O O . MET B 1 35 ? 36.87390 92.54716 70.67251 1.000 25.89556 13 MET B O 1
ATOM 8405 N N A SER B 1 36 ? 38.34143 90.85154 70.86391 0.475 21.56961 14 SER B N 1
ATOM 8406 N N B SER B 1 36 ? 38.34314 90.84966 70.85749 0.525 23.63748 14 SER B N 1
ATOM 8407 C CA A SER B 1 36 ? 37.38623 90.02476 71.59182 0.475 24.71214 14 SER B CA 1
ATOM 8408 C CA B SER B 1 36 ? 37.39641 90.01933 71.59387 0.525 23.00029 14 SER B CA 1
ATOM 8409 C C A SER B 1 36 ? 36.98591 90.68511 72.90479 0.475 28.07737 14 SER B C 1
ATOM 8410 C C B SER B 1 36 ? 36.98756 90.68955 72.89876 0.525 25.07986 14 SER B C 1
ATOM 8411 O O A SER B 1 36 ? 35.81489 90.64443 73.29960 0.475 25.15594 14 SER B O 1
ATOM 8412 O O B SER B 1 36 ? 35.81274 90.65831 73.28278 0.525 25.37660 14 SER B O 1
ATOM 8427 N N . ALA B 1 37 ? 37.94557 91.30113 73.59588 1.000 28.60468 15 ALA B N 1
ATOM 8428 C CA . ALA B 1 37 ? 37.61683 92.04913 74.80171 1.000 26.58612 15 ALA B CA 1
ATOM 8429 C C . ALA B 1 37 ? 36.80815 93.29614 74.46178 1.000 22.72440 15 ALA B C 1
ATOM 8430 O O . ALA B 1 37 ? 35.79103 93.58170 75.10219 1.000 27.41969 15 ALA B O 1
ATOM 8438 N N . ALA B 1 38 ? 37.23495 94.04132 73.43631 1.000 20.92024 16 ALA B N 1
ATOM 8439 C CA . ALA B 1 38 ? 36.57663 95.30280 73.10631 1.000 24.49243 16 ALA B CA 1
ATOM 8440 C C . ALA B 1 38 ? 35.10562 95.09226 72.76809 1.000 24.83366 16 ALA B C 1
ATOM 8441 O O . ALA B 1 38 ? 34.23674 95.83325 73.24277 1.000 22.54227 16 ALA B O 1
ATOM 8448 N N . THR B 1 39 ? 34.80675 94.09008 71.93674 1.000 26.68491 17 THR B N 1
ATOM 8449 C CA . THR B 1 39 ? 33.42491 93.86120 71.52556 1.000 23.59064 17 THR B CA 1
ATOM 8450 C C . THR B 1 39 ? 32.57457 93.38809 72.69854 1.000 22.10212 17 THR B C 1
ATOM 8451 O O . THR B 1 39 ? 31.46327 93.88380 72.91211 1.000 27.86556 17 THR B O 1
ATOM 8462 N N . ARG B 1 40 ? 33.07461 92.42038 73.46769 1.000 29.76484 18 ARG B N 1
ATOM 8463 C CA . ARG B 1 40 ? 32.32848 91.96452 74.63598 1.000 27.43053 18 ARG B CA 1
ATOM 8464 C C . ARG B 1 40 ? 32.12749 93.10149 75.63011 1.000 26.44596 18 ARG B C 1
ATOM 8465 O O . ARG B 1 40 ? 31.05262 93.22857 76.22795 1.000 25.75728 18 ARG B O 1
ATOM 8486 N N . LEU B 1 41 ? 33.15046 93.93926 75.81999 1.000 25.92136 19 LEU B N 1
ATOM 8487 C CA . LEU B 1 41 ? 33.01343 95.08854 76.71002 1.000 25.84860 19 LEU B CA 1
ATOM 8488 C C . LEU B 1 41 ? 31.83626 95.96419 76.29711 1.000 26.01333 19 LEU B C 1
ATOM 8489 O O . LEU B 1 41 ? 31.01812 96.36172 77.13445 1.000 31.50162 19 LEU B O 1
ATOM 8505 N N . ARG B 1 42 ? 31.73730 96.28144 75.00440 1.000 26.40104 20 ARG B N 1
ATOM 8506 C CA . ARG B 1 42 ? 30.63538 97.11675 74.53908 1.000 24.15330 20 ARG B CA 1
ATOM 8507 C C . ARG B 1 42 ? 29.28986 96.47792 74.85426 1.000 24.72454 20 ARG B C 1
ATOM 8508 O O . ARG B 1 42 ? 28.35294 97.16324 75.27865 1.000 24.75844 20 ARG B O 1
ATOM 8529 N N . ARG B 1 43 ? 29.16843 95.16643 74.64467 1.000 32.67527 21 ARG B N 1
ATOM 8530 C CA . ARG B 1 43 ? 27.89804 94.50620 74.92057 1.000 29.25228 21 ARG B CA 1
ATOM 8531 C C . ARG B 1 43 ? 27.56556 94.53318 76.40778 1.000 28.90630 21 ARG B C 1
ATOM 8532 O O . ARG B 1 43 ? 26.38571 94.50256 76.77517 1.000 30.22013 21 ARG B O 1
ATOM 8553 N N . LEU B 1 44 ? 28.57797 94.61031 77.27343 1.000 29.69070 22 LEU B N 1
ATOM 8554 C CA . LEU B 1 44 ? 28.34437 94.67229 78.71129 1.000 32.27559 22 LEU B CA 1
ATOM 8555 C C . LEU B 1 44 ? 28.21119 96.09684 79.23081 1.000 26.87370 22 LEU B C 1
ATOM 8556 O O . LEU B 1 44 ? 27.58138 96.30966 80.27284 1.000 35.86549 22 LEU B O 1
ATOM 8572 N N . MET B 1 45 ? 28.79273 97.07917 78.53835 1.000 33.25255 23 MET B N 1
ATOM 8573 C CA . MET B 1 45 ? 28.81798 98.46731 79.01494 1.000 32.04964 23 MET B CA 1
ATOM 8574 C C . MET B 1 45 ? 28.58638 99.39243 77.82255 1.000 30.01418 23 MET B C 1
ATOM 8575 O O . MET B 1 45 ? 29.52966 99.76482 77.12288 1.000 32.44392 23 MET B O 1
ATOM 8589 N N . GLU B 1 46 ? 27.32657 99.78065 77.61640 1.000 31.98656 24 GLU B N 1
ATOM 8590 C CA . GLU B 1 46 ? 26.98440 100.58017 76.44427 1.000 37.52852 24 GLU B CA 1
ATOM 8591 C C . GLU B 1 46 ? 27.65351 101.95029 76.46985 1.000 37.05062 24 GLU B C 1
ATOM 8592 O O . GLU B 1 46 ? 27.98519 102.49488 75.41005 1.000 36.47006 24 GLU B O 1
ATOM 8604 N N . ASP B 1 47 ? 27.88074 102.51236 77.65988 1.000 30.82063 25 ASP B N 1
ATOM 8605 C CA . ASP B 1 47 ? 28.30917 103.89854 77.80140 1.000 32.93861 25 ASP B CA 1
ATOM 8606 C C . ASP B 1 47 ? 29.80896 104.06689 78.00855 1.000 42.35548 25 ASP B C 1
ATOM 8607 O O . ASP B 1 47 ? 30.29297 105.20447 77.99927 1.000 42.37029 25 ASP B O 1
ATOM 8616 N N . ALA B 1 48 ? 30.55292 102.98272 78.19418 1.000 36.33548 26 ALA B N 1
ATOM 8617 C CA . ALA B 1 48 ? 31.97874 103.10141 78.45388 1.000 32.52309 26 ALA B CA 1
ATOM 8618 C C . ALA B 1 48 ? 32.72189 103.55693 77.20549 1.000 29.12332 26 ALA B C 1
ATOM 8619 O O . ALA B 1 48 ? 32.36694 103.20714 76.07623 1.000 35.38031 26 ALA B O 1
ATOM 8626 N N . GLU B 1 49 ? 33.76571 104.34784 77.41705 1.000 30.74659 27 GLU B N 1
ATOM 8627 C CA . GLU B 1 49 ? 34.66731 104.74244 76.34521 1.000 34.08337 27 GLU B CA 1
ATOM 8628 C C . GLU B 1 49 ? 35.71952 103.65277 76.18081 1.000 31.20639 27 GLU B C 1
ATOM 8629 O O . GLU B 1 49 ? 36.46458 103.35783 77.12119 1.000 31.98404 27 GLU B O 1
ATOM 8641 N N . ILE B 1 50 ? 35.76960 103.05438 74.99477 1.000 27.22056 28 ILE B N 1
ATOM 8642 C CA . ILE B 1 50 ? 36.65570 101.93485 74.69964 1.000 25.27555 28 ILE B CA 1
ATOM 8643 C C . ILE B 1 50 ? 37.54809 102.35720 73.54333 1.000 25.03238 28 ILE B C 1
ATOM 8644 O O . ILE B 1 50 ? 37.05604 102.62407 72.43951 1.000 27.23576 28 ILE B O 1
ATOM 8660 N N . VAL B 1 51 ? 38.85334 102.41530 73.79275 1.000 24.65160 29 VAL B N 1
ATOM 8661 C CA . VAL B 1 51 ? 39.83714 102.82315 72.79790 1.000 23.96744 29 VAL B CA 1
ATOM 8662 C C . VAL B 1 51 ? 40.75643 101.64297 72.52842 1.000 23.00215 29 VAL B C 1
ATOM 8663 O O . VAL B 1 51 ? 41.29358 101.04484 73.46736 1.000 25.97005 29 VAL B O 1
ATOM 8676 N N . VAL B 1 52 ? 40.94223 101.31642 71.25167 1.000 23.68734 30 VAL B N 1
ATOM 8677 C CA . VAL B 1 52 ? 41.78565 100.20396 70.82785 1.000 27.56137 30 VAL B CA 1
ATOM 8678 C C . VAL B 1 52 ? 42.96959 100.77662 70.05919 1.000 27.58673 30 VAL B C 1
ATOM 8679 O O . VAL B 1 52 ? 42.78784 101.43849 69.02975 1.000 25.98156 30 VAL B O 1
ATOM 8692 N N . MET B 1 53 ? 44.17909 100.51731 70.55561 1.000 28.39750 31 MET B N 1
ATOM 8693 C CA . MET B 1 53 ? 45.41379 100.97081 69.92544 1.000 22.92964 31 MET B CA 1
ATOM 8694 C C . MET B 1 53 ? 46.02199 99.81145 69.14501 1.000 22.68004 31 MET B C 1
ATOM 8695 O O . MET B 1 53 ? 46.30336 98.75590 69.72118 1.000 24.06231 31 MET B O 1
ATOM 8709 N N . GLU B 1 54 ? 46.23784 100.01180 67.84609 1.000 27.22316 32 GLU B N 1
ATOM 8710 C CA . GLU B 1 54 ? 46.83955 99.00151 66.97911 1.000 28.34626 32 GLU B CA 1
ATOM 8711 C C . GLU B 1 54 ? 47.96236 99.65894 66.18790 1.000 30.07766 32 GLU B C 1
ATOM 8712 O O . GLU B 1 54 ? 47.70755 100.54467 65.36614 1.000 35.58110 32 GLU B O 1
ATOM 8724 N N . LYS B 1 55 ? 49.20516 99.23256 66.42787 1.000 24.52802 33 LYS B N 1
ATOM 8725 C CA . LYS B 1 55 ? 50.32182 99.85645 65.72784 1.000 28.38984 33 LYS B CA 1
ATOM 8726 C C . LYS B 1 55 ? 50.29410 99.56333 64.23340 1.000 24.53636 33 LYS B C 1
ATOM 8727 O O . LYS B 1 55 ? 50.92912 100.28892 63.46074 1.000 30.08432 33 LYS B O 1
ATOM 8746 N N . GLY B 1 56 ? 49.56363 98.53487 63.81178 1.000 30.89186 34 GLY B N 1
ATOM 8747 C CA . GLY B 1 56 ? 49.48261 98.17451 62.41847 1.000 27.15893 34 GLY B CA 1
ATOM 8748 C C . GLY B 1 56 ? 48.35511 98.89012 61.70656 1.000 23.07812 34 GLY B C 1
ATOM 8749 O O . GLY B 1 56 ? 47.60168 99.66464 62.30422 1.000 25.37341 34 GLY B O 1
ATOM 8753 N N . PRO B 1 57 ? 48.21574 98.63457 60.40146 1.000 30.99554 35 PRO B N 1
ATOM 8754 C CA . PRO B 1 57 ? 47.22539 99.37903 59.60896 1.000 27.48056 35 PRO B CA 1
ATOM 8755 C C . PRO B 1 57 ? 45.79655 98.87980 59.73875 1.000 32.91146 35 PRO B C 1
ATOM 8756 O O . PRO B 1 57 ? 44.87450 99.62210 59.37299 1.000 34.17351 35 PRO B O 1
ATOM 8767 N N . PHE B 1 58 ? 45.57568 97.66284 60.23441 1.000 37.11002 36 PHE B N 1
ATOM 8768 C CA . PHE B 1 58 ? 44.24036 97.09401 60.31721 1.000 35.07847 36 PHE B CA 1
ATOM 8769 C C . PHE B 1 58 ? 44.01492 96.44435 61.67411 1.000 37.04144 36 PHE B C 1
ATOM 8770 O O . PHE B 1 58 ? 44.95350 95.96602 62.31643 1.000 34.16795 36 PHE B O 1
ATOM 8787 N N . VAL B 1 59 ? 42.75229 96.42026 62.09273 1.000 39.78415 37 VAL B N 1
ATOM 8788 C CA . VAL B 1 59 ? 42.31407 95.61862 63.22469 1.000 44.26105 37 VAL B CA 1
ATOM 8789 C C . VAL B 1 59 ? 41.46998 94.46896 62.68913 1.000 45.01352 37 VAL B C 1
ATOM 8790 O O . VAL B 1 59 ? 40.89336 94.53748 61.59813 1.000 51.15874 37 VAL B O 1
ATOM 8803 N N . SER B 1 60 ? 41.39285 93.40004 63.47843 1.000 48.56129 38 SER B N 1
ATOM 8804 C CA . SER B 1 60 ? 40.55972 92.24837 63.14056 1.000 50.61848 38 SER B CA 1
ATOM 8805 C C . SER B 1 60 ? 40.89092 91.71753 61.74970 1.000 53.86427 38 SER B C 1
ATOM 8806 O O . SER B 1 60 ? 40.00713 91.3622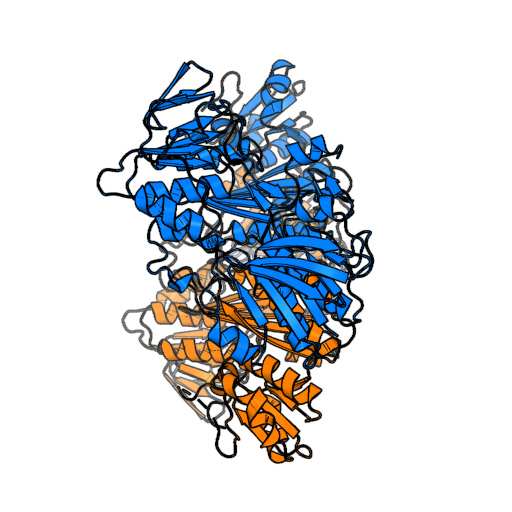5 60.96704 1.000 51.24022 38 SER B O 1
ATOM 8814 N N . PHE B 1 61 ? 42.17952 91.67649 61.43289 1.000 47.22652 39 PHE B N 1
ATOM 8815 C CA . PHE B 1 61 ? 42.64371 91.06705 60.19696 1.000 42.57788 39 PHE B CA 1
ATOM 8816 C C . PHE B 1 61 ? 42.87369 89.57965 60.43414 1.000 41.04823 39 PHE B C 1
ATOM 8817 O O . PHE B 1 61 ? 43.40581 89.18037 61.47404 1.000 38.45543 39 PHE B O 1
ATOM 8834 N N . ALA B 1 62 ? 42.44731 88.75806 59.47266 1.000 45.78083 40 ALA B N 1
ATOM 8835 C CA . ALA B 1 62 ? 42.59351 87.30484 59.57448 1.000 46.46646 40 ALA B CA 1
ATOM 8836 C C . ALA B 1 62 ? 44.03325 86.91619 59.23281 1.000 37.87547 40 ALA B C 1
ATOM 8837 O O . ALA B 1 62 ? 44.33636 86.34167 58.18478 1.000 39.01666 40 ALA B O 1
ATOM 8844 N N . ASN B 1 63 ? 44.93433 87.23830 60.16301 1.000 39.59952 41 ASN B N 1
ATOM 8845 C CA . ASN B 1 63 ? 46.34860 86.95737 59.94637 1.000 37.55660 41 ASN B CA 1
ATOM 8846 C C . ASN B 1 63 ? 46.60834 85.46101 59.83288 1.000 38.09290 41 ASN B C 1
ATOM 8847 O O . ASN B 1 63 ? 47.58521 85.04884 59.19641 1.000 37.89003 41 ASN B O 1
ATOM 8858 N N . CYS B 1 64 ? 45.74546 84.63446 60.43163 1.000 34.17933 42 CYS B N 1
ATOM 8859 C CA . CYS B 1 64 ? 45.88217 83.18858 60.30066 1.000 33.94014 42 CYS B CA 1
ATOM 8860 C C . CYS B 1 64 ? 45.67958 82.72259 58.86442 1.000 31.40439 42 CYS B C 1
ATOM 8861 O O . CYS B 1 64 ? 46.13117 81.62836 58.50849 1.000 35.60566 42 CYS B O 1
ATOM 8869 N N . GLY B 1 65 ? 45.01329 83.52154 58.03511 1.000 34.76461 43 GLY B N 1
ATOM 8870 C CA . GLY B 1 65 ? 44.80060 83.19221 56.64403 1.000 31.43290 43 GLY B CA 1
ATOM 8871 C C . GLY B 1 65 ? 45.85427 83.70764 55.69391 1.000 34.83088 43 GLY B C 1
ATOM 8872 O O . GLY B 1 65 ? 45.74707 83.49389 54.48238 1.000 33.77437 43 GLY B O 1
ATOM 8876 N N . LEU B 1 66 ? 46.88345 84.37669 56.20513 1.000 34.79033 44 LEU B N 1
ATOM 8877 C CA . LEU B 1 66 ? 47.89768 84.94110 55.32246 1.000 26.93169 44 LEU B CA 1
ATOM 8878 C C . LEU B 1 66 ? 48.62229 83.88601 54.49849 1.000 30.67896 44 LEU B C 1
ATOM 8879 O O . LEU B 1 66 ? 48.81716 84.11487 53.29156 1.000 32.92395 44 LEU B O 1
ATOM 8895 N N . PRO B 1 67 ? 49.03855 82.74215 55.05208 1.000 31.61247 45 PRO B N 1
ATOM 8896 C CA . PRO B 1 67 ? 49.72610 81.74826 54.21046 1.000 26.76292 45 PRO B CA 1
ATOM 8897 C C . PRO B 1 67 ? 48.89770 81.28963 53.02542 1.000 29.70528 45 PRO B C 1
ATOM 8898 O O . PRO B 1 67 ? 49.45146 81.02322 51.95166 1.000 35.87203 45 PRO B O 1
ATOM 8909 N N . TYR B 1 68 ? 47.58090 81.18018 53.19061 1.000 30.67243 46 TYR B N 1
ATOM 8910 C CA . TYR B 1 68 ? 46.72995 80.69503 52.11289 1.000 33.37676 46 TYR B CA 1
ATOM 8911 C C . TYR B 1 68 ? 46.46947 81.75068 51.05081 1.000 25.52920 46 TYR B C 1
ATOM 8912 O O . TYR B 1 68 ? 46.01533 81.40220 49.95639 1.000 39.22439 46 TYR B O 1
ATOM 8930 N N . TYR B 1 69 ? 46.75302 83.02162 51.33812 1.000 26.90070 47 TYR B N 1
ATOM 8931 C CA . TYR B 1 69 ? 46.71522 84.03681 50.29395 1.000 34.62819 47 TYR B CA 1
ATOM 8932 C C . TYR B 1 69 ? 47.93102 83.94693 49.38037 1.000 34.60713 47 TYR B C 1
ATOM 8933 O O . TYR B 1 69 ? 47.82483 84.23269 48.18292 1.000 37.81822 47 TYR B O 1
ATOM 8951 N N . VAL B 1 70 ? 49.08382 83.54967 49.92263 1.000 33.23505 48 VAL B N 1
ATOM 8952 C CA . VAL B 1 70 ? 50.29322 83.44564 49.11172 1.000 33.18329 48 VAL B CA 1
ATOM 8953 C C . VAL B 1 70 ? 50.09754 82.44396 47.97993 1.000 35.79029 48 VAL B C 1
ATOM 8954 O O . VAL B 1 70 ? 50.49544 82.69388 46.83529 1.000 37.94254 48 VAL B O 1
ATOM 8967 N N . SER B 1 71 ? 49.49142 81.29362 48.27848 1.000 35.22626 49 SER B N 1
ATOM 8968 C CA . SER B 1 71 ? 49.26061 80.27333 47.26388 1.000 31.73214 49 SER B CA 1
ATOM 8969 C C . SER B 1 71 ? 48.07378 80.58160 46.36282 1.000 38.90311 49 SER B C 1
ATOM 8970 O O . SER B 1 71 ? 47.91286 79.91771 45.33311 1.000 43.50032 49 SER B O 1
ATOM 8978 N N . GLY B 1 72 ? 47.24090 81.55525 46.72457 1.000 38.56221 50 GLY B N 1
ATOM 8979 C CA . GLY B 1 72 ? 46.05291 81.86906 45.96656 1.000 42.42836 50 GLY B CA 1
ATOM 8980 C C . GLY B 1 72 ? 44.78735 81.18868 46.44334 1.000 39.36439 50 GLY B C 1
ATOM 8981 O O . GLY B 1 72 ? 43.70670 81.50365 45.92883 1.000 38.85231 50 GLY B O 1
ATOM 8985 N N . GLU B 1 73 ? 44.87925 80.27022 47.41058 1.000 40.37015 51 GLU B N 1
ATOM 8986 C CA . GLU B 1 73 ? 43.67720 79.60923 47.91169 1.000 34.32022 51 GLU B CA 1
ATOM 8987 C C . GLU B 1 73 ? 42.68041 80.61829 48.46395 1.000 40.37710 51 GLU B C 1
ATOM 8988 O O . GLU B 1 73 ? 41.46707 80.39152 48.40056 1.000 44.25583 51 GLU B O 1
ATOM 9000 N N . ILE B 1 74 ? 43.16800 81.72445 49.01301 1.000 32.90319 52 ILE B N 1
ATOM 9001 C CA . ILE B 1 74 ? 42.35109 82.89718 49.30420 1.000 36.02542 52 ILE B CA 1
ATOM 9002 C C . ILE B 1 74 ? 42.65064 83.90456 48.20017 1.000 46.44186 52 ILE B C 1
ATOM 9003 O O . ILE B 1 74 ? 43.76064 84.44191 48.11846 1.000 47.09488 52 ILE B O 1
ATOM 9019 N N . ALA B 1 75 ? 41.66172 84.15324 47.33961 1.000 53.00590 53 ALA B N 1
ATOM 9020 C CA . ALA B 1 75 ? 41.92595 84.85025 46.08517 1.000 50.85434 53 ALA B CA 1
ATOM 9021 C C . ALA B 1 75 ? 42.21455 86.33006 46.30883 1.000 45.95047 53 ALA B C 1
ATOM 9022 O O . ALA B 1 75 ? 43.23501 86.84847 45.84099 1.000 57.68481 53 ALA B O 1
ATOM 9029 N N . GLU B 1 76 ? 41.32531 87.02950 47.00806 1.000 53.07367 54 GLU B N 1
ATOM 9030 C CA . GLU B 1 76 ? 41.41109 88.47370 47.17524 1.000 52.87961 54 GLU B CA 1
ATOM 9031 C C . GLU B 1 76 ? 41.86597 88.82484 48.58433 1.000 50.73501 54 GLU B C 1
ATOM 9032 O O . GLU B 1 76 ? 41.46585 88.17619 49.55584 1.000 55.47982 54 GLU B O 1
ATOM 9044 N N . ARG B 1 77 ? 42.69726 89.86613 48.69378 1.000 49.71536 55 ARG B N 1
ATOM 9045 C CA . ARG B 1 77 ? 43.21916 90.25798 49.99673 1.000 57.74221 55 ARG B CA 1
ATOM 9046 C C . ARG B 1 77 ? 42.13482 90.83086 50.90001 1.000 53.67551 55 ARG B C 1
ATOM 9047 O O . ARG B 1 77 ? 42.28091 90.79564 52.12730 1.000 55.84342 55 ARG B O 1
ATOM 9068 N N . GLU B 1 78 ? 41.05806 91.36525 50.32266 1.000 51.32150 56 GLU B N 1
ATOM 9069 C CA . GLU B 1 78 ? 39.99503 91.93506 51.14158 1.000 57.44128 56 GLU B CA 1
ATOM 9070 C C . GLU B 1 78 ? 39.27527 90.86660 51.95556 1.000 51.81951 56 GLU B C 1
ATOM 9071 O O . GLU B 1 78 ? 38.73539 91.16614 53.02706 1.000 43.26865 56 GLU B O 1
ATOM 9083 N N . GLN B 1 79 ? 39.25430 89.62328 51.46760 1.000 48.28994 57 GLN B N 1
ATOM 9084 C CA . GLN B 1 79 ? 38.60622 88.54133 52.19954 1.000 39.88990 57 GLN B CA 1
ATOM 9085 C C . GLN B 1 79 ? 39.20497 88.33941 53.58554 1.000 42.32840 57 GLN B C 1
ATOM 9086 O O . GLN B 1 79 ? 38.54588 87.75791 54.45414 1.000 46.11562 57 GLN B O 1
ATOM 9100 N N . LEU B 1 80 ? 40.42705 88.81337 53.81726 1.000 39.16120 58 LEU B N 1
ATOM 9101 C CA . LEU B 1 80 ? 41.10168 88.62139 55.09244 1.000 40.79984 58 LEU B CA 1
ATOM 9102 C C . LEU B 1 80 ? 40.79398 89.71160 56.10956 1.000 51.03682 58 LEU B C 1
ATOM 9103 O O . LEU B 1 80 ? 41.13863 89.55054 57.28561 1.000 48.73086 58 LEU B O 1
ATOM 9119 N N . LEU B 1 81 ? 40.17442 90.81388 55.69522 1.000 53.77058 59 LEU B N 1
ATOM 9120 C CA . LEU B 1 81 ? 39.74074 91.85371 56.62741 1.000 58.05499 59 LEU B CA 1
ATOM 9121 C C . LEU B 1 81 ? 38.34866 91.46566 57.11161 1.000 58.15137 59 LEU B C 1
ATOM 9122 O O . LEU B 1 81 ? 37.35097 91.69248 56.42191 1.000 51.97055 59 LEU B O 1
ATOM 9138 N N . VAL B 1 82 ? 38.28557 90.86172 58.29856 1.000 60.41717 60 VAL B N 1
ATOM 9139 C CA . VAL B 1 82 ? 37.03707 90.34497 58.84825 1.000 70.14293 60 VAL B CA 1
ATOM 9140 C C . VAL B 1 82 ? 35.99621 91.45416 58.89107 1.000 80.47329 60 VAL B C 1
ATOM 9141 O O . VAL B 1 82 ? 34.98333 91.39239 58.18499 1.000 75.40154 60 VAL B O 1
ATOM 9154 N N . GLN B 1 83 ? 36.23225 92.47293 59.71583 1.000 82.73649 61 GLN B N 1
ATOM 9155 C CA . GLN B 1 83 ? 35.31564 93.59843 59.83543 1.000 80.62331 61 GLN B CA 1
ATOM 9156 C C . GLN B 1 83 ? 36.07730 94.89722 59.61772 1.000 78.17889 61 GLN B C 1
ATOM 9157 O O . GLN B 1 83 ? 37.14798 95.10253 60.19938 1.000 73.79639 61 GLN B O 1
ATOM 9171 N N . THR B 1 84 ? 35.51919 95.76390 58.77433 1.000 78.97063 62 THR B N 1
ATOM 9172 C CA . THR B 1 84 ? 36.12625 97.04722 58.47282 1.000 79.12156 62 THR B CA 1
ATOM 9173 C C . THR B 1 84 ? 36.02297 97.98081 59.67720 1.000 80.39136 62 THR B C 1
ATOM 9174 O O . THR B 1 84 ? 35.16609 97.79681 60.54476 1.000 79.46338 62 THR B O 1
ATOM 9185 N N . PRO B 1 85 ? 36.88164 99.00330 59.75267 1.000 84.28963 63 PRO B N 1
ATOM 9186 C CA . PRO B 1 85 ? 36.77683 99.95223 60.87302 1.000 77.34897 63 PRO B CA 1
ATOM 9187 C C . PRO B 1 85 ? 35.49513 100.76234 60.84719 1.000 77.72789 63 PRO B C 1
ATOM 9188 O O . PRO B 1 85 ? 35.06478 101.25349 61.89802 1.000 60.12815 63 PRO B O 1
ATOM 9199 N N . GLU B 1 86 ? 34.88093 100.92165 59.67295 1.000 71.77980 64 GLU B N 1
ATOM 9200 C CA . GLU B 1 86 ? 33.61657 101.64012 59.58266 1.000 70.17232 64 GLU B CA 1
ATOM 9201 C C . GLU B 1 86 ? 32.48877 100.84132 60.22190 1.000 69.72183 64 GLU B C 1
ATOM 9202 O O . GLU B 1 86 ? 31.67611 101.39303 60.97454 1.000 67.89657 64 GLU B O 1
ATOM 9214 N N . ALA B 1 87 ? 32.42881 99.53892 59.93788 1.000 69.57823 65 ALA B N 1
ATOM 9215 C CA . ALA B 1 87 ? 31.38472 98.70192 60.51518 1.000 57.42729 65 ALA B CA 1
ATOM 9216 C C . ALA B 1 87 ? 31.60033 98.48041 62.00652 1.000 60.11123 65 ALA B C 1
ATOM 9217 O O . ALA B 1 87 ? 30.63379 98.25319 62.74326 1.000 59.11226 65 ALA B O 1
ATOM 9224 N N . LEU B 1 88 ? 32.85121 98.53766 62.46930 1.000 55.59912 66 LEU B N 1
ATOM 9225 C CA . LEU B 1 88 ? 33.11598 98.36391 63.89357 1.000 51.88727 66 LEU B CA 1
ATOM 9226 C C . LEU B 1 88 ? 32.58181 99.53830 64.70346 1.000 45.76837 66 LEU B C 1
ATOM 9227 O O . LEU B 1 88 ? 32.04422 99.34818 65.80020 1.000 54.47178 66 LEU B O 1
ATOM 9243 N N . LYS B 1 89 ? 32.73007 100.76074 64.19065 1.000 43.23653 67 LYS B N 1
ATOM 9244 C CA . LYS B 1 89 ? 32.18683 101.91322 64.90071 1.000 53.78531 67 LYS B CA 1
ATOM 9245 C C . LYS B 1 89 ? 30.66541 101.92879 64.83090 1.000 44.89386 67 LYS B C 1
ATOM 9246 O O . LYS B 1 89 ? 29.99576 102.30769 65.79853 1.000 40.29891 67 LYS B O 1
ATOM 9265 N N . ALA B 1 90 ? 30.09985 101.51433 63.69828 1.000 42.21198 68 ALA B N 1
ATOM 9266 C CA . ALA B 1 90 ? 28.64778 101.47878 63.57684 1.000 36.48770 68 ALA B CA 1
ATOM 9267 C C . ALA B 1 90 ? 28.04739 100.44873 64.52484 1.000 43.65602 68 ALA B C 1
ATOM 9268 O O . ALA B 1 90 ? 27.10896 100.74773 65.27225 1.000 52.23103 68 ALA B O 1
ATOM 9275 N N . ARG B 1 91 ? 28.58940 99.23185 64.52104 1.000 42.18545 69 ARG B N 1
ATOM 9276 C CA . ARG B 1 91 ? 27.98101 98.14851 65.28257 1.000 39.99140 69 ARG B CA 1
ATOM 9277 C C . ARG B 1 91 ? 28.26286 98.28074 66.77361 1.000 41.66356 69 ARG B C 1
ATOM 9278 O O . ARG B 1 91 ? 27.35473 98.12993 67.59853 1.000 46.20951 69 ARG B O 1
ATOM 9299 N N . PHE B 1 92 ? 29.51359 98.56538 67.13664 1.000 49.00138 70 PHE B N 1
ATOM 9300 C CA . PHE B 1 92 ? 29.93280 98.56175 68.52841 1.000 37.92782 70 PHE B CA 1
ATOM 9301 C C . PHE B 1 92 ? 30.38421 99.91825 69.05168 1.000 37.55238 70 PHE B C 1
ATOM 9302 O O . PHE B 1 92 ? 30.75358 100.01325 70.22769 1.000 39.74380 70 PHE B O 1
ATOM 9319 N N . ASN B 1 93 ? 30.36849 100.96456 68.23069 1.000 36.52682 71 ASN B N 1
ATOM 9320 C CA . ASN B 1 93 ? 30.76847 102.29915 68.66976 1.000 33.85850 71 ASN B CA 1
ATOM 9321 C C . ASN B 1 93 ? 32.11259 102.25316 69.39664 1.000 41.67851 71 ASN B C 1
ATOM 9322 O O . ASN B 1 93 ? 32.25847 102.72295 70.52789 1.000 43.25914 71 ASN B O 1
ATOM 9333 N N . LEU B 1 94 ? 33.10288 101.66399 68.73621 1.000 42.44443 72 LEU B N 1
ATOM 9334 C CA . LEU B 1 94 ? 34.45010 101.56899 69.27484 1.000 33.33047 72 LEU B CA 1
ATOM 9335 C C . LEU B 1 94 ? 35.32837 102.66040 68.67583 1.000 32.60159 72 LEU B C 1
ATOM 9336 O O . LEU B 1 94 ? 35.14876 103.06776 67.52539 1.000 41.38682 72 LEU B O 1
ATOM 9352 N N . ASP B 1 95 ? 36.27880 103.13618 69.47500 1.000 30.45748 73 ASP B N 1
ATOM 9353 C CA . ASP B 1 95 ? 37.26710 104.11880 69.03271 1.000 30.32134 73 ASP B CA 1
ATOM 9354 C C . ASP B 1 95 ? 38.54069 103.35217 68.68685 1.000 30.19414 73 ASP B C 1
ATOM 9355 O O . ASP B 1 95 ? 39.41933 103.15786 69.52694 1.000 31.23321 73 ASP B O 1
ATOM 9364 N N . VAL B 1 96 ? 38.63428 102.90624 67.43558 1.000 36.14427 74 VAL B N 1
ATOM 9365 C CA . VAL B 1 96 ? 39.75678 102.10198 66.96296 1.000 34.91716 74 VAL B CA 1
ATOM 9366 C C . VAL B 1 96 ? 40.76960 103.01794 66.29426 1.000 33.11195 74 VAL B C 1
ATOM 9367 O O . VAL B 1 96 ? 40.40091 103.92112 65.53270 1.000 40.51426 74 VAL B O 1
ATOM 9380 N N . ARG B 1 97 ? 42.05220 102.78317 66.57191 1.000 35.66136 75 ARG B N 1
ATOM 9381 C CA . ARG B 1 97 ? 43.11852 103.68969 66.15104 1.000 26.00384 75 ARG B CA 1
ATOM 9382 C C . ARG B 1 97 ? 44.28846 102.89589 65.59310 1.000 30.10201 75 ARG B C 1
ATOM 9383 O O . ARG B 1 97 ? 45.21437 102.52452 66.32516 1.000 32.38655 75 ARG B O 1
ATOM 9404 N N . PRO B 1 98 ? 44.28479 102.62042 64.29174 1.000 35.54892 76 PRO B N 1
ATOM 9405 C CA . PRO B 1 98 ? 45.44993 101.98215 63.67001 1.000 33.14023 76 PRO B CA 1
ATOM 9406 C C . PRO B 1 98 ? 46.59938 102.96918 63.53647 1.000 29.78302 76 PRO B C 1
ATOM 9407 O O . PRO B 1 98 ? 46.43728 104.18330 63.66686 1.000 28.73193 76 PRO B O 1
ATOM 9418 N N . HIS B 1 99 ? 47.78148 102.42208 63.25364 1.000 31.36823 77 HIS B N 1
ATOM 9419 C CA . HIS B 1 99 ? 49.01199 103.20753 63.15488 1.000 27.04893 77 HIS B CA 1
ATOM 9420 C C . HIS B 1 99 ? 49.30974 103.95860 64.44935 1.000 28.88035 77 HIS B C 1
ATOM 9421 O O . HIS B 1 99 ? 49.95720 105.00833 64.43593 1.000 34.00261 77 HIS B O 1
ATOM 9435 N N . HIS B 1 100 ? 48.83824 103.42473 65.57438 1.000 29.72109 78 HIS B N 1
ATOM 9436 C CA . HIS B 1 100 ? 49.09212 103.98398 66.89790 1.000 25.41560 78 HIS B CA 1
ATOM 9437 C C . HIS B 1 100 ? 49.91149 102.97133 67.68604 1.000 26.37091 78 HIS B C 1
ATOM 9438 O O . HIS B 1 100 ? 49.38555 101.93511 68.10580 1.000 31.56624 78 HIS B O 1
ATOM 9453 N N . GLU B 1 101 ? 51.19005 103.26752 67.88805 1.000 25.53534 79 GLU B N 1
ATOM 9454 C CA . GLU B 1 101 ? 52.08052 102.41049 68.65839 1.000 21.70599 79 GLU B CA 1
ATOM 9455 C C . GLU B 1 101 ? 52.24736 102.99934 70.05371 1.000 20.57705 79 GLU B C 1
ATOM 9456 O O . GLU B 1 101 ? 52.68374 104.14616 70.19737 1.000 30.64974 79 GLU B O 1
ATOM 9468 N N . VAL B 1 102 ? 51.90153 102.21911 71.07269 1.000 23.26831 80 VAL B N 1
ATOM 9469 C CA . VAL B 1 102 ? 52.10986 102.63323 72.45590 1.000 23.14441 80 VAL B CA 1
ATOM 9470 C C . VAL B 1 102 ? 53.56678 102.39069 72.82209 1.000 27.44330 80 VAL B C 1
ATOM 9471 O O . VAL B 1 102 ? 54.08737 101.28208 72.64488 1.000 29.74138 80 VAL B O 1
ATOM 9484 N N . VAL B 1 103 ? 54.22496 103.42247 73.34535 1.000 27.08854 81 VAL B N 1
ATOM 9485 C CA . VAL B 1 103 ? 55.65791 103.37059 73.61108 1.000 26.04137 81 VAL B CA 1
ATOM 9486 C C . VAL B 1 103 ? 56.00023 103.51561 75.08610 1.000 25.01737 81 VAL B C 1
ATOM 9487 O O . VAL B 1 103 ? 57.17642 103.35684 75.44870 1.000 33.44785 81 VAL B O 1
ATOM 9500 N N . ALA B 1 104 ? 55.02912 103.78341 75.95373 1.000 27.39104 82 ALA B N 1
ATOM 9501 C CA . ALA B 1 104 ? 55.30399 103.89559 77.37854 1.000 19.95584 82 ALA B CA 1
ATOM 9502 C C . ALA B 1 104 ? 53.99429 103.81882 78.14434 1.000 21.75439 82 ALA B C 1
ATOM 9503 O O . ALA B 1 104 ? 52.94007 104.21147 77.63932 1.000 28.79725 82 ALA B O 1
ATOM 9510 N N . ILE B 1 105 ? 54.07729 103.30724 79.36871 1.000 27.66606 83 ILE B N 1
ATOM 9511 C CA . ILE B 1 105 ? 52.93684 103.21042 80.27065 1.000 27.39436 83 ILE B CA 1
ATOM 9512 C C . ILE B 1 105 ? 53.39960 103.69894 81.63468 1.000 27.66745 83 ILE B C 1
ATOM 9513 O O . ILE B 1 105 ? 54.38411 103.18442 82.17843 1.000 32.58640 83 ILE B O 1
ATOM 9529 N N . ASP B 1 106 ? 52.71303 104.70762 82.17161 1.000 30.64952 84 ASP B N 1
ATOM 9530 C CA . ASP B 1 106 ? 52.92207 105.15394 83.54113 1.000 30.70379 84 ASP B CA 1
ATOM 9531 C C . ASP B 1 106 ? 51.78147 104.59739 84.38417 1.000 32.45653 84 ASP B C 1
ATOM 9532 O O . ASP B 1 106 ? 50.67776 105.16225 84.37135 1.000 30.66610 84 ASP B O 1
ATOM 9541 N N . PRO B 1 107 ? 51.97862 103.49622 85.11640 1.000 32.00619 85 PRO B N 1
ATOM 9542 C CA . PRO B 1 107 ? 50.84136 102.87151 85.81158 1.000 33.95057 85 PRO B CA 1
ATOM 9543 C C . PRO B 1 107 ? 50.29676 103.69105 86.96695 1.000 34.22253 85 PRO B C 1
ATOM 9544 O O . PRO B 1 107 ? 49.15715 103.45334 87.38572 1.000 35.84817 85 PRO B O 1
ATOM 9555 N N . ILE B 1 108 ? 51.06106 104.63834 87.49839 1.000 37.21018 86 ILE B N 1
ATOM 9556 C CA . ILE B 1 108 ? 50.61583 105.38604 88.67042 1.000 46.26938 86 ILE B CA 1
ATOM 9557 C C . ILE B 1 108 ? 49.82451 106.62523 88.27116 1.000 41.40022 86 ILE B C 1
ATOM 9558 O O . ILE B 1 108 ? 48.77782 106.91468 88.85490 1.000 40.11823 86 ILE B O 1
ATOM 9574 N N . GLU B 1 109 ? 50.30684 107.37425 87.28069 1.000 34.75859 87 GLU B N 1
ATOM 9575 C CA . GLU B 1 109 ? 49.50282 108.43769 86.69505 1.000 38.69796 87 GLU B CA 1
ATOM 9576 C C . GLU B 1 109 ? 48.45561 107.89775 85.72906 1.000 41.28712 87 GLU B C 1
ATOM 9577 O O . GLU B 1 109 ? 47.51776 108.62329 85.38304 1.000 34.91819 87 GLU B O 1
ATOM 9589 N N . LYS B 1 110 ? 48.59433 106.64281 85.29722 1.000 38.79659 88 LYS B N 1
ATOM 9590 C CA . LYS B 1 110 ? 47.61463 105.98882 84.43099 1.000 37.21374 88 LYS B CA 1
ATOM 9591 C C . LYS B 1 110 ? 47.50647 106.70872 83.08627 1.000 37.28089 88 LYS B C 1
ATOM 9592 O O . LYS B 1 110 ? 46.41537 107.00969 82.59678 1.000 26.25796 88 LYS B O 1
ATOM 9611 N N . VAL B 1 111 ? 48.66710 106.98379 82.48843 1.000 32.54341 89 VAL B N 1
ATOM 9612 C CA . VAL B 1 111 ? 48.76021 107.53267 81.14256 1.000 28.46898 89 VAL B CA 1
ATOM 9613 C C . VAL B 1 111 ? 49.64887 106.62627 80.30663 1.000 32.74675 89 VAL B C 1
ATOM 9614 O O . VAL B 1 111 ? 50.63442 106.06973 80.80918 1.000 37.21651 89 VAL B O 1
ATOM 9627 N N . ILE B 1 112 ? 49.31308 106.49761 79.03340 1.000 29.75003 90 ILE B N 1
ATOM 9628 C CA . ILE B 1 112 ? 50.15500 105.80620 78.07249 1.000 33.14532 90 ILE B CA 1
ATOM 9629 C C . ILE B 1 112 ? 50.60806 106.83151 77.04465 1.000 32.46430 90 ILE B C 1
ATOM 9630 O O . ILE B 1 112 ? 49.89013 107.78954 76.73972 1.000 32.48854 90 ILE B O 1
ATOM 9646 N N . THR B 1 113 ? 51.81387 106.63651 76.52438 1.000 34.94413 91 THR B N 1
ATOM 9647 C CA . THR B 1 113 ? 52.35819 107.48391 75.47360 1.000 28.84606 91 THR B CA 1
ATOM 9648 C C . THR B 1 113 ? 52.26659 106.72726 74.15636 1.000 23.10801 91 THR B C 1
ATOM 9649 O O . THR B 1 113 ? 52.59212 105.53701 74.09806 1.000 29.36404 91 THR B O 1
ATOM 9660 N N . VAL B 1 114 ? 51.81452 107.41373 73.10934 1.000 27.85560 92 VAL B N 1
ATOM 9661 C CA . VAL B 1 114 ? 51.54151 106.79504 71.81961 1.000 23.73815 92 VAL B CA 1
ATOM 9662 C C . VAL B 1 114 ? 52.25510 107.57128 70.72338 1.000 25.48826 92 VAL B C 1
ATOM 9663 O O . VAL B 1 114 ? 52.25130 108.80693 70.71988 1.000 29.22472 92 VAL B O 1
ATOM 9676 N N . LYS B 1 115 ? 52.86345 106.84416 69.79131 1.000 31.80185 93 LYS B N 1
ATOM 9677 C CA . LYS B 1 115 ? 53.42410 107.42490 68.57972 1.000 31.17022 93 LYS B CA 1
ATOM 9678 C C . LYS B 1 115 ? 52.46430 107.15582 67.42894 1.000 26.41674 93 LYS B C 1
ATOM 9679 O O . LYS B 1 115 ? 52.08633 106.00549 67.18689 1.000 34.31216 93 LYS B O 1
ATOM 9698 N N . HIS B 1 116 ? 52.05211 108.21705 66.74215 1.000 28.62363 94 HIS B N 1
ATOM 9699 C CA . HIS B 1 116 ? 51.19485 108.11216 65.56557 1.000 32.47318 94 HIS B CA 1
ATOM 9700 C C . HIS B 1 116 ? 51.78739 109.00535 64.48823 1.000 36.91976 94 HIS B C 1
ATOM 9701 O O . HIS B 1 116 ? 51.72242 110.23482 64.59445 1.000 44.65272 94 HIS B O 1
ATOM 9715 N N . GLU B 1 117 ? 52.36164 108.39247 63.45501 1.000 38.44138 95 GLU B N 1
ATOM 9716 C CA . GLU B 1 117 ? 53.07128 109.16442 62.44359 1.000 36.04642 95 GLU B CA 1
ATOM 9717 C C . GLU B 1 117 ? 54.11759 110.02738 63.14450 1.000 35.79470 95 GLU B C 1
ATOM 9718 O O . GLU B 1 117 ? 55.00818 109.49695 63.81637 1.000 36.10795 95 GLU B O 1
ATOM 9730 N N . THR B 1 118 ? 54.00698 111.34916 63.02550 1.000 46.68523 96 THR B N 1
ATOM 9731 C CA . THR B 1 118 ? 54.94551 112.26649 63.66322 1.000 42.99831 96 THR B CA 1
ATOM 9732 C C . THR B 1 118 ? 54.46726 112.76048 65.02294 1.000 37.44833 96 THR B C 1
ATOM 9733 O O . THR B 1 118 ? 55.18613 113.52625 65.67451 1.000 38.84320 96 THR B O 1
ATOM 9744 N N . GLU B 1 119 ? 53.28912 112.33818 65.46831 1.000 35.56131 97 GLU B N 1
ATOM 9745 C CA . GLU B 1 119 ? 52.73137 112.80057 66.72750 1.000 30.80449 97 GLU B CA 1
ATOM 9746 C C . GLU B 1 119 ? 53.22254 111.95210 67.89279 1.000 29.89897 97 GLU B C 1
ATOM 9747 O O . GLU B 1 119 ? 53.48361 110.75445 67.75263 1.000 29.12084 97 GLU B O 1
ATOM 9759 N N . ILE B 1 120 ? 53.33304 112.58973 69.05397 1.000 32.89644 98 ILE B N 1
ATOM 9760 C CA . ILE B 1 120 ? 53.51711 111.90574 70.32862 1.000 31.46239 98 ILE B CA 1
ATOM 9761 C C . ILE B 1 120 ? 52.34748 112.31014 71.21308 1.000 31.30297 98 ILE B C 1
ATOM 9762 O O . ILE B 1 120 ? 52.20234 113.48993 71.55772 1.000 35.80483 98 ILE B O 1
ATOM 9778 N N . LEU B 1 121 ? 51.51168 111.33916 71.56744 1.000 28.22396 99 LEU B N 1
ATOM 9779 C CA . LEU B 1 121 ? 50.23600 111.59369 72.21632 1.000 30.05097 99 LEU B CA 1
ATOM 9780 C C . LEU B 1 121 ? 50.21442 110.97408 73.60595 1.000 32.12485 99 LEU B C 1
ATOM 9781 O O . LEU B 1 121 ? 50.90533 109.98773 73.87778 1.000 37.04158 99 LEU B O 1
ATOM 9797 N N . THR B 1 122 ? 49.40946 111.56931 74.48305 1.000 33.83016 100 THR B N 1
ATOM 9798 C CA . THR B 1 122 ? 49.21945 111.09748 75.84794 1.000 32.06951 100 THR B CA 1
ATOM 9799 C C . THR B 1 122 ? 47.73880 110.83709 76.08124 1.000 40.04201 100 THR B C 1
ATOM 9800 O O . THR B 1 122 ? 46.90317 111.71414 75.83288 1.000 45.60526 100 THR B O 1
ATOM 9811 N N . GLU B 1 123 ? 47.42105 109.63550 76.56242 1.000 31.14092 101 GLU B N 1
ATOM 9812 C CA . GLU B 1 123 ? 46.04719 109.20494 76.79340 1.000 32.84013 101 GLU B CA 1
ATOM 9813 C C . GLU B 1 123 ? 45.93382 108.62232 78.19449 1.000 36.99618 101 GLU B C 1
ATOM 9814 O O . GLU B 1 123 ? 46.68213 107.70518 78.55012 1.000 31.18626 101 GLU B O 1
ATOM 9826 N N A HIS B 1 124 ? 45.01183 109.16431 78.98798 0.476 35.68294 102 HIS B N 1
ATOM 9827 N N B HIS B 1 124 ? 45.00257 109.14544 78.98290 0.524 35.67340 102 HIS B N 1
ATOM 9828 C CA A HIS B 1 124 ? 44.70822 108.60835 80.29855 0.476 36.01317 102 HIS B CA 1
ATOM 9829 C CA B HIS B 1 124 ? 44.72187 108.60562 80.30555 0.524 36.02501 102 HIS B CA 1
ATOM 9830 C C A HIS B 1 124 ? 43.77399 107.40930 80.15661 0.476 32.79903 102 HIS B C 1
ATOM 9831 C C B HIS B 1 124 ? 43.73788 107.44453 80.19509 0.524 31.45256 102 HIS B C 1
ATOM 9832 O O A HIS B 1 124 ? 43.00517 107.30221 79.19595 0.476 33.71429 102 HIS B O 1
ATOM 9833 O O B HIS B 1 124 ? 42.90153 107.39934 79.29052 0.524 33.75378 102 HIS B O 1
ATOM 9860 N N . TYR B 1 125 ? 43.84793 106.50050 81.12633 1.000 29.64496 103 TYR B N 1
ATOM 9861 C CA . TYR B 1 125 ? 42.97083 105.33886 81.15359 1.000 25.31170 103 TYR B CA 1
ATOM 9862 C C . TYR B 1 125 ? 42.49901 105.10486 82.58075 1.000 32.65678 103 TYR B C 1
ATOM 9863 O O . TYR B 1 125 ? 43.11999 105.55670 83.54624 1.000 36.13035 103 TYR B O 1
ATOM 9882 N N . ASP B 1 126 ? 41.37114 104.40920 82.69969 1.000 31.02199 104 ASP B N 1
ATOM 9883 C CA . ASP B 1 126 ? 40.91225 103.87164 83.97400 1.000 24.92104 104 ASP B CA 1
ATOM 9884 C C . ASP B 1 126 ? 41.24418 102.39333 84.11821 1.000 27.36593 104 ASP B C 1
ATOM 9885 O O . ASP B 1 126 ? 41.64579 101.95350 85.19937 1.000 25.74229 104 ASP B O 1
ATOM 9894 N N . LYS B 1 127 ? 41.09130 101.62450 83.04128 1.000 30.20808 105 LYS B N 1
ATOM 9895 C CA . LYS B 1 127 ? 41.55271 100.24810 82.96208 1.000 22.28049 105 LYS B CA 1
ATOM 9896 C C . LYS B 1 127 ? 42.37950 100.09811 81.69371 1.000 22.17816 105 LYS B C 1
ATOM 9897 O O . LYS B 1 127 ? 42.13790 100.78057 80.69392 1.000 25.45244 105 LYS B O 1
ATOM 9916 N N . LEU B 1 128 ? 43.35439 99.19830 81.73790 1.000 24.79045 106 LEU B N 1
ATOM 9917 C CA . LEU B 1 128 ? 44.25318 98.96691 80.61541 1.000 20.23929 106 LEU B CA 1
ATOM 9918 C C . LEU B 1 128 ? 44.32486 97.47013 80.36438 1.000 20.60803 106 LEU B C 1
ATOM 9919 O O . LEU B 1 128 ? 44.53717 96.69231 81.29933 1.000 21.17447 106 LEU B O 1
ATOM 9935 N N . ILE B 1 129 ? 44.12359 97.06914 79.11180 1.000 25.67211 107 ILE B N 1
ATOM 9936 C CA . ILE B 1 129 ? 44.19248 95.67026 78.70741 1.000 23.46084 107 ILE B CA 1
ATOM 9937 C C . ILE B 1 129 ? 45.36094 95.52094 77.74192 1.000 22.21889 107 ILE B C 1
ATOM 9938 O O . ILE B 1 129 ? 45.36159 96.12328 76.66064 1.000 21.80691 107 ILE B O 1
ATOM 9954 N N . LEU B 1 130 ? 46.35315 94.72792 78.13633 1.000 25.88671 108 LEU B N 1
ATOM 9955 C CA . LEU B 1 130 ? 47.50919 94.43809 77.29673 1.000 22.31169 108 LEU B CA 1
ATOM 9956 C C . LEU B 1 130 ? 47.22358 93.16682 76.50589 1.000 25.50338 108 LEU B C 1
ATOM 9957 O O . LEU B 1 130 ? 47.08225 92.08592 77.08628 1.000 21.79574 108 LEU B O 1
ATOM 9973 N N . SER B 1 131 ? 47.13393 93.29226 75.18222 1.000 25.35716 109 SER B N 1
ATOM 9974 C CA . SER B 1 131 ? 47.04770 92.12973 74.29604 1.000 21.36414 109 SER B CA 1
ATOM 9975 C C . SER B 1 131 ? 47.99988 92.29642 73.11389 1.000 21.32011 109 SER B C 1
ATOM 9976 O O . SER B 1 131 ? 47.60425 92.15744 71.95675 1.000 21.47899 109 SER B O 1
ATOM 9984 N N . PRO B 1 132 ? 49.27656 92.59768 73.37600 1.000 18.10899 110 PRO B N 1
ATOM 9985 C CA . PRO B 1 132 ? 50.21572 92.85893 72.27602 1.000 23.99437 110 PRO B CA 1
ATOM 9986 C C . PRO B 1 132 ? 50.68734 91.61065 71.55528 1.000 27.32753 110 PRO B C 1
ATOM 9987 O O . PRO B 1 132 ? 51.41250 91.73043 70.55782 1.000 25.66132 110 PRO B O 1
ATOM 9998 N N . GLY B 1 133 ? 50.32001 90.42528 72.03282 1.000 29.46646 111 GLY B N 1
ATOM 9999 C CA . GLY B 1 133 ? 50.66249 89.21984 71.31236 1.000 25.94088 111 GLY B CA 1
ATOM 10000 C C . GLY B 1 133 ? 52.13942 88.88534 71.41749 1.000 22.69125 111 GLY B C 1
ATOM 10001 O O . GLY B 1 133 ? 52.81271 89.17985 72.41031 1.000 21.99644 111 GLY B O 1
ATOM 10005 N N . ALA B 1 134 ? 52.64859 88.25953 70.36341 1.000 28.39633 112 ALA B N 1
ATOM 10006 C CA . ALA B 1 134 ? 54.01436 87.76999 70.32639 1.000 34.44323 112 ALA B CA 1
ATOM 10007 C C . ALA B 1 134 ? 54.75763 88.38315 69.14731 1.000 36.73506 112 ALA B C 1
ATOM 10008 O O . ALA B 1 134 ? 54.15549 88.88848 68.19543 1.000 36.93351 112 ALA B O 1
ATOM 10015 N N . LYS B 1 135 ? 56.08490 88.34016 69.23014 1.000 31.70229 113 LYS B N 1
ATOM 10016 C CA . LYS B 1 135 ? 56.95854 88.85132 68.18961 1.000 36.14535 113 LYS B CA 1
ATOM 10017 C C . LYS B 1 135 ? 57.87129 87.73810 67.69119 1.000 37.33582 113 LYS B C 1
ATOM 10018 O O . LYS B 1 135 ? 58.18074 86.80423 68.43869 1.000 33.13725 113 LYS B O 1
ATOM 10037 N N . PRO B 1 136 ? 58.31395 87.80365 66.43595 1.000 41.78410 114 PRO B N 1
ATOM 10038 C CA . PRO B 1 136 ? 59.17715 86.73976 65.91148 1.000 41.13171 114 PRO B CA 1
ATOM 10039 C C . PRO B 1 136 ? 60.48150 86.64417 66.68969 1.000 47.29959 114 PRO B C 1
ATOM 10040 O O . PRO B 1 136 ? 61.09812 87.65427 67.03501 1.000 46.01365 114 PRO B O 1
ATOM 10051 N N . PHE B 1 137 ? 60.88582 85.40916 66.98299 1.000 47.32681 115 PHE B N 1
ATOM 10052 C CA . PHE B 1 137 ? 62.21342 85.15368 67.52999 1.000 56.32306 115 PHE B CA 1
ATOM 10053 C C . PHE B 1 137 ? 63.26724 85.61874 66.53239 1.000 54.32334 115 PHE B C 1
ATOM 10054 O O . PHE B 1 137 ? 63.26888 85.17823 65.37901 1.000 52.83320 115 PHE B O 1
ATOM 10071 N N . VAL B 1 138 ? 64.15910 86.50513 66.96634 1.000 56.51091 116 VAL B N 1
ATOM 10072 C CA . VAL B 1 138 ? 65.25783 86.96227 66.11587 1.000 69.84626 116 VAL B CA 1
ATOM 10073 C C . VAL B 1 138 ? 66.33623 85.88426 66.11753 1.000 68.51765 116 VAL B C 1
ATOM 10074 O O . VAL B 1 138 ? 67.09106 85.77560 67.09418 1.000 63.55037 116 VAL B O 1
ATOM 10087 N N . PRO B 1 139 ? 66.46004 85.07310 65.06223 1.000 71.01060 117 PRO B N 1
ATOM 10088 C CA . PRO B 1 139 ? 67.41230 83.96641 65.11309 1.000 71.85662 117 PRO B CA 1
ATOM 10089 C C . PRO B 1 139 ? 68.83791 84.48473 65.12916 1.000 66.31645 117 PRO B C 1
ATOM 10090 O O . PRO B 1 139 ? 69.12004 85.58757 64.62724 1.000 63.72989 117 PRO B O 1
ATOM 10101 N N . PRO B 1 140 ? 69.77806 83.72897 65.71405 1.000 72.14232 118 PRO B N 1
ATOM 10102 C CA . PRO B 1 140 ? 71.17884 84.20041 65.81625 1.000 70.83058 118 PRO B CA 1
ATOM 10103 C C . PRO B 1 140 ? 71.98748 83.88660 64.56044 1.000 67.39909 118 PRO B C 1
ATOM 10104 O O . PRO B 1 140 ? 72.95040 83.10785 64.56973 1.000 65.24522 118 PRO B O 1
ATOM 10115 N N . ILE B 1 141 ? 71.60602 84.51266 63.45162 1.000 47.24336 119 ILE B N 1
ATOM 10116 C CA . ILE B 1 141 ? 72.18363 84.22871 62.14493 1.000 40.61119 119 ILE B CA 1
ATOM 10117 C C . ILE B 1 141 ? 72.95548 85.45533 61.67694 1.000 48.39666 119 ILE B C 1
ATOM 10118 O O . ILE B 1 141 ? 72.42549 86.57338 61.67822 1.000 44.90352 119 ILE B O 1
ATOM 10134 N N . THR B 1 142 ? 74.21421 85.24370 61.29563 1.000 41.12172 120 THR B N 1
ATOM 10135 C CA . THR B 1 142 ? 75.05670 86.32724 60.81205 1.000 40.22570 120 THR B CA 1
ATOM 10136 C C . THR B 1 142 ? 74.57269 86.80971 59.44939 1.000 38.88529 120 THR B C 1
ATOM 10137 O O . THR B 1 142 ? 74.03659 86.04147 58.64661 1.000 39.25686 120 THR B O 1
ATOM 10148 N N . GLY B 1 143 ? 74.76335 88.10177 59.19566 1.000 38.40129 121 GLY B N 1
ATOM 10149 C CA . GLY B 1 143 ? 74.42055 88.67998 57.91488 1.000 31.92765 121 GLY B CA 1
ATOM 10150 C C . GLY B 1 143 ? 72.94971 88.93881 57.69573 1.000 37.13546 121 GLY B C 1
ATOM 10151 O O . GLY B 1 143 ? 72.54408 89.18099 56.55348 1.000 40.47540 121 GLY B O 1
ATOM 10155 N N . LEU B 1 144 ? 72.13314 88.89965 58.74851 1.000 34.08060 122 LEU B N 1
ATOM 10156 C CA . LEU B 1 144 ? 70.70736 89.14757 58.57153 1.000 36.39694 122 LEU B CA 1
ATOM 10157 C C . LEU B 1 144 ? 70.44859 90.59275 58.16286 1.000 46.38906 122 LEU B C 1
ATOM 10158 O O . LEU B 1 144 ? 69.55061 90.86542 57.35754 1.000 49.99214 122 LEU B O 1
ATOM 10174 N N . ALA B 1 145 ? 71.22824 91.53201 58.70327 1.000 43.72529 123 ALA B N 1
ATOM 10175 C CA . ALA B 1 145 ? 71.02449 92.93752 58.37308 1.000 42.59947 123 ALA B CA 1
ATOM 10176 C C . ALA B 1 145 ? 71.29205 93.21590 56.90078 1.000 44.64076 123 ALA B C 1
ATOM 10177 O O . ALA B 1 145 ? 70.67095 94.11081 56.31623 1.000 48.80989 123 ALA B O 1
ATOM 10184 N N . GLU B 1 146 ? 72.21120 92.47183 56.28837 1.000 44.21352 124 GLU B N 1
ATOM 10185 C CA . GLU B 1 146 ? 72.53757 92.64461 54.87969 1.000 45.33759 124 GLU B CA 1
ATOM 10186 C C . GLU B 1 146 ? 71.67334 91.79249 53.95826 1.000 40.42392 124 GLU B C 1
ATOM 10187 O O . GLU B 1 146 ? 71.76213 91.94385 52.73495 1.000 50.19068 124 GLU B O 1
ATOM 10199 N N . ALA B 1 147 ? 70.84457 90.91091 54.50742 1.000 34.34132 125 ALA B N 1
ATOM 10200 C CA . ALA B 1 147 ? 69.97891 90.07196 53.69268 1.000 37.97603 125 ALA B CA 1
ATOM 10201 C C . ALA B 1 147 ? 68.79127 90.87337 53.17727 1.000 37.19082 125 ALA B C 1
ATOM 10202 O O . ALA B 1 147 ? 68.17614 91.64600 53.91754 1.000 46.28999 125 ALA B O 1
ATOM 10209 N N . LYS B 1 148 ? 68.46293 90.67564 51.90114 1.000 36.02142 126 LYS B N 1
ATOM 10210 C CA . LYS B 1 148 ? 67.39290 91.41842 51.25127 1.000 43.57014 126 LYS B CA 1
ATOM 10211 C C . LYS B 1 148 ? 66.19209 90.55546 50.88953 1.000 41.04191 126 LYS B C 1
ATOM 10212 O O . LYS B 1 148 ? 65.19111 91.08963 50.40012 1.000 36.64861 126 LYS B O 1
ATOM 10231 N N . ASN B 1 149 ? 66.25632 89.24257 51.12499 1.000 34.42012 127 ASN B N 1
ATOM 10232 C CA . ASN B 1 149 ? 65.18433 88.32851 50.74632 1.000 29.88953 127 ASN B CA 1
ATOM 10233 C C . ASN B 1 149 ? 64.69790 87.50510 51.93699 1.000 28.30854 127 ASN B C 1
ATOM 10234 O O . ASN B 1 149 ? 64.18699 86.39272 51.76241 1.000 25.74686 127 ASN B O 1
ATOM 10245 N N . VAL B 1 150 ? 64.83241 88.03917 53.14917 1.000 28.69461 128 VAL B N 1
ATOM 10246 C CA . VAL B 1 150 ? 64.44991 87.34720 54.37559 1.000 26.08181 128 VAL B CA 1
ATOM 10247 C C . VAL B 1 150 ? 63.27819 88.09060 54.99783 1.000 25.70524 128 VAL B C 1
ATOM 10248 O O . VAL B 1 150 ? 63.35936 89.30217 55.23700 1.000 28.24243 128 VAL B O 1
ATOM 10261 N N . PHE B 1 151 ? 62.19653 87.36370 55.26836 1.000 28.26443 129 PHE B N 1
ATOM 10262 C CA . PHE B 1 151 ? 60.96460 87.96399 55.74815 1.000 29.41525 129 PHE B CA 1
ATOM 10263 C C . PHE B 1 151 ? 60.30019 87.05120 56.76698 1.000 24.92470 129 PHE B C 1
ATOM 10264 O O . PHE B 1 151 ? 60.45497 85.82820 56.72580 1.000 30.23468 129 PHE B O 1
ATOM 10281 N N . SER B 1 152 ? 59.56108 87.66256 57.68271 1.000 27.21735 130 SER B N 1
ATOM 10282 C CA . SER B 1 152 ? 58.56457 86.97049 58.48434 1.000 34.86070 130 SER B CA 1
ATOM 10283 C C . SER B 1 152 ? 57.19098 87.27868 57.90229 1.000 36.55859 130 SER B C 1
ATOM 10284 O O . SER B 1 152 ? 57.01574 88.25107 57.16515 1.000 43.69164 130 SER B O 1
ATOM 10292 N N . LEU B 1 153 ? 56.21377 86.43382 58.22569 1.000 38.71025 131 LEU B N 1
ATOM 10293 C CA . LEU B 1 153 ? 54.84894 86.60033 57.72202 1.000 39.22925 131 LEU B CA 1
ATOM 10294 C C . LEU B 1 153 ? 53.88865 86.50648 58.90078 1.000 36.67081 131 LEU B C 1
ATOM 10295 O O . LEU B 1 153 ? 53.36843 85.42891 59.20183 1.000 43.27019 131 LEU B O 1
ATOM 10311 N N . ARG B 1 154 ? 53.64633 87.64354 59.55412 1.000 38.04056 132 ARG B N 1
ATOM 10312 C CA . ARG B 1 154 ? 52.72987 87.70177 60.68129 1.000 34.62146 132 ARG B CA 1
ATOM 10313 C C . ARG B 1 154 ? 51.64274 88.75835 60.54260 1.000 30.79470 132 ARG B C 1
ATOM 10314 O O . ARG B 1 154 ? 50.73179 88.78161 61.37697 1.000 36.90537 132 ARG B O 1
ATOM 10335 N N . ASN B 1 155 ? 51.69354 89.61511 59.52587 1.000 32.57840 133 ASN B N 1
ATOM 10336 C CA . ASN B 1 155 ? 50.71627 90.68518 59.36781 1.000 38.00585 133 ASN B CA 1
ATOM 10337 C C . ASN B 1 155 ? 50.73907 91.15697 57.91813 1.000 30.01912 133 ASN B C 1
ATOM 10338 O O . ASN B 1 155 ? 51.53044 90.67882 57.10100 1.000 31.04706 133 ASN B O 1
ATOM 10349 N N . VAL B 1 156 ? 49.86893 92.11455 57.60841 1.000 31.94561 134 VAL B N 1
ATOM 10350 C CA . VAL B 1 156 ? 49.69668 92.59941 56.24050 1.000 40.17607 134 VAL B CA 1
ATOM 10351 C C . VAL B 1 156 ? 50.95178 93.32583 55.76926 1.000 50.15399 134 VAL B C 1
ATOM 10352 O O . VAL B 1 156 ? 51.39102 93.10451 54.63086 1.000 45.18052 134 VAL B O 1
ATOM 10365 N N . PRO B 1 157 ? 51.55146 94.20729 56.57748 1.000 43.68915 135 PRO B N 1
ATOM 10366 C CA . PRO B 1 157 ? 52.84501 94.78271 56.17160 1.000 36.08577 135 PRO B CA 1
ATOM 10367 C C . PRO B 1 157 ? 53.84943 93.72408 55.74931 1.000 43.52120 135 PRO B C 1
ATOM 10368 O O . PRO B 1 157 ? 54.54705 93.89790 54.74242 1.000 46.95951 135 PRO B O 1
ATOM 10379 N N . ASP B 1 158 ? 53.93053 92.61892 56.49543 1.000 48.79423 136 ASP B N 1
ATOM 10380 C CA . ASP B 1 158 ? 54.82135 91.52583 56.11968 1.000 40.03506 136 ASP B CA 1
ATOM 10381 C C . ASP B 1 158 ? 54.42320 90.93470 54.77100 1.000 35.00608 136 ASP B C 1
ATOM 10382 O O . ASP B 1 158 ? 55.27513 90.70314 53.90573 1.000 35.80951 136 ASP B O 1
ATOM 10391 N N . LEU B 1 159 ? 53.12643 90.67778 54.57520 1.000 41.39690 137 LEU B N 1
ATOM 10392 C CA . LEU B 1 159 ? 52.66976 90.12964 53.30155 1.000 38.01275 137 LEU B CA 1
ATOM 10393 C C . LEU B 1 159 ? 53.00465 91.06695 52.14911 1.000 37.76492 137 LEU B C 1
ATOM 10394 O O . LEU B 1 159 ? 53.41005 90.61753 51.07068 1.000 44.19125 137 LEU B O 1
ATOM 10410 N N . ASP B 1 160 ? 52.83011 92.37482 52.35551 1.000 43.87715 138 ASP B N 1
ATOM 10411 C CA . ASP B 1 160 ? 53.15610 93.33948 51.31028 1.000 44.39288 138 ASP B CA 1
ATOM 10412 C C . ASP B 1 160 ? 54.60077 93.18115 50.84967 1.000 42.21391 138 ASP B C 1
ATOM 10413 O O . ASP B 1 160 ? 54.88089 93.18821 49.64531 1.000 49.31744 138 ASP B O 1
ATOM 10422 N N . GLN B 1 161 ? 55.53201 93.02454 51.79255 1.000 41.30874 139 GLN B N 1
ATOM 10423 C CA . GLN B 1 161 ? 56.93019 92.84030 51.41887 1.000 37.89672 139 GLN B CA 1
ATOM 10424 C C . GLN B 1 161 ? 57.14763 91.49704 50.73314 1.000 40.25723 139 GLN B C 1
ATOM 10425 O O . GLN B 1 161 ? 57.95276 91.39203 49.80104 1.000 45.19069 139 GLN B O 1
ATOM 10439 N N . ILE B 1 162 ? 56.44174 90.45778 51.17691 1.000 38.02300 140 ILE B N 1
ATOM 10440 C CA . ILE B 1 162 ? 56.65124 89.13652 50.59738 1.000 42.31355 140 ILE B CA 1
ATOM 10441 C C . ILE B 1 162 ? 56.11496 89.08089 49.17274 1.000 43.02453 140 ILE B C 1
ATOM 10442 O O . ILE B 1 162 ? 56.75224 88.50977 48.28027 1.000 49.84069 140 ILE B O 1
ATOM 10458 N N . MET B 1 163 ? 54.94093 89.66804 48.93028 1.000 43.47032 141 MET B N 1
ATOM 10459 C CA . MET B 1 163 ? 54.36078 89.59290 47.59362 1.000 42.31754 141 MET B CA 1
ATOM 10460 C C . MET B 1 163 ? 55.13983 90.43950 46.59283 1.000 48.28826 141 MET B C 1
ATOM 10461 O O . MET B 1 163 ? 55.14492 90.12760 45.39657 1.000 56.51595 141 MET B O 1
ATOM 10475 N N . THR B 1 164 ? 55.80620 91.50312 47.05170 1.000 52.81819 142 THR B N 1
ATOM 10476 C CA . THR B 1 164 ? 56.62959 92.29324 46.14314 1.000 55.93974 142 THR B CA 1
ATOM 10477 C C . THR B 1 164 ? 57.91660 91.56865 45.76854 1.000 56.84207 142 THR B C 1
ATOM 10478 O O . THR B 1 164 ? 58.53223 91.90614 44.75188 1.000 73.40175 142 THR B O 1
ATOM 10489 N N . ALA B 1 165 ? 58.33474 90.58531 46.56585 1.000 53.56519 143 ALA B N 1
ATOM 10490 C CA . ALA B 1 165 ? 59.53342 89.81467 46.26968 1.000 60.89118 143 ALA B CA 1
ATOM 10491 C C . ALA B 1 165 ? 59.25394 88.59267 45.40665 1.000 50.70100 143 ALA B C 1
ATOM 10492 O O . ALA B 1 165 ? 60.19124 88.04120 44.81819 1.000 56.59498 143 ALA B O 1
ATOM 10499 N N . LEU B 1 166 ? 57.99361 88.16275 45.31212 1.000 51.45477 144 LEU B N 1
ATOM 10500 C CA . LEU B 1 166 ? 57.62767 86.97708 44.53661 1.000 51.08070 144 LEU B CA 1
ATOM 10501 C C . LEU B 1 166 ? 57.39489 87.38265 43.08339 1.000 55.52873 144 LEU B C 1
ATOM 10502 O O . LEU B 1 166 ? 56.27103 87.61474 42.63146 1.000 63.94667 144 LEU B O 1
ATOM 10518 N N . THR B 1 167 ? 58.48716 87.45326 42.34395 1.000 55.30374 145 THR B N 1
ATOM 10519 C CA . THR B 1 167 ? 58.49257 87.77036 40.92701 1.000 55.19056 145 THR B CA 1
ATOM 10520 C C . THR B 1 167 ? 58.58031 86.49276 40.10986 1.000 53.50400 145 THR B C 1
ATOM 10521 O O . THR B 1 167 ? 58.89542 85.42094 40.63463 1.000 48.31433 145 THR B O 1
ATOM 10532 N N . PRO B 1 168 ? 58.29749 86.56231 38.80640 1.000 62.07310 146 PRO B N 1
ATOM 10533 C CA . PRO B 1 168 ? 58.45769 85.36549 37.96408 1.000 59.32194 146 PRO B CA 1
ATOM 10534 C C . PRO B 1 168 ? 59.85938 84.78615 37.99066 1.000 56.48155 146 PRO B C 1
ATOM 10535 O O . PRO B 1 168 ? 60.02871 83.60076 37.67761 1.000 49.53251 146 PRO B O 1
ATOM 10546 N N . GLU B 1 169 ? 60.86890 85.58042 38.34894 1.000 56.74975 147 GLU B N 1
ATOM 10547 C CA . GLU B 1 169 ? 62.24153 85.09690 38.41012 1.000 48.08186 147 GLU B CA 1
ATOM 10548 C C . GLU B 1 169 ? 62.54728 84.34428 39.69857 1.000 54.01642 147 GLU B C 1
ATOM 10549 O O . GLU B 1 169 ? 63.57623 83.66361 39.76720 1.000 51.82266 147 GLU B O 1
ATOM 10561 N N . THR B 1 170 ? 61.68769 84.44339 40.70986 1.000 47.16397 148 THR B N 1
ATOM 10562 C CA . THR B 1 170 ? 61.88442 83.70136 41.94989 1.000 41.28357 148 THR B CA 1
ATOM 10563 C C . THR B 1 170 ? 61.61078 82.22060 41.70772 1.000 44.31084 148 THR B C 1
ATOM 10564 O O . THR B 1 170 ? 60.53025 81.85167 41.23504 1.000 42.88211 148 THR B O 1
ATOM 10575 N N . LYS B 1 171 ? 62.58493 81.37288 42.03149 1.000 31.75523 149 LYS B N 1
ATOM 10576 C CA . LYS B 1 171 ? 62.47677 79.94155 41.77534 1.000 34.23621 149 LYS B CA 1
ATOM 10577 C C . LYS B 1 171 ? 62.58001 79.08823 43.02805 1.000 35.79388 149 LYS B C 1
ATOM 10578 O O . LYS B 1 171 ? 61.84660 78.10351 43.15538 1.000 33.32507 149 LYS B O 1
ATOM 10597 N N . ARG B 1 172 ? 63.47702 79.42449 43.95157 1.000 35.26444 150 ARG B N 1
ATOM 10598 C CA . ARG B 1 172 ? 63.70356 78.62898 45.14906 1.000 31.76023 150 ARG B CA 1
ATOM 10599 C C . ARG B 1 172 ? 63.34536 79.43375 46.39065 1.000 28.77577 150 ARG B C 1
ATOM 10600 O O . ARG B 1 172 ? 63.65296 80.62603 46.48320 1.000 30.34904 150 ARG B O 1
ATOM 10621 N N . ALA B 1 173 ? 62.69438 78.77336 47.34403 1.000 29.18955 151 ALA B N 1
ATOM 10622 C CA . ALA B 1 173 ? 62.35428 79.37499 48.62408 1.000 20.78732 151 ALA B CA 1
ATOM 10623 C C . ALA B 1 173 ? 62.80192 78.44829 49.74404 1.000 21.53923 151 ALA B C 1
ATOM 10624 O O . ALA B 1 173 ? 62.88090 77.22924 49.56846 1.000 26.37453 151 ALA B O 1
ATOM 10631 N N . VAL B 1 174 ? 63.10480 79.03707 50.89781 1.000 24.87103 152 VAL B N 1
ATOM 10632 C CA . VAL B 1 174 ? 63.53047 78.28616 52.07204 1.000 23.12884 152 VAL B CA 1
ATOM 10633 C C . VAL B 1 174 ? 62.71450 78.75823 53.26347 1.000 17.35802 152 VAL B C 1
ATOM 10634 O O . VAL B 1 174 ? 62.61484 79.96378 53.51471 1.000 24.89068 152 VAL B O 1
ATOM 10647 N N . VAL B 1 175 ? 62.12728 77.81158 53.98777 1.000 23.57033 153 VAL B N 1
ATOM 10648 C CA . VAL B 1 175 ? 61.38669 78.08928 55.21184 1.000 20.83515 153 VAL B CA 1
ATOM 10649 C C . VAL B 1 175 ? 62.22465 77.57782 56.37346 1.000 18.70283 153 VAL B C 1
ATOM 10650 O O . VAL B 1 175 ? 62.55835 76.38770 56.43162 1.000 24.21648 153 VAL B O 1
ATOM 10663 N N . ILE B 1 176 ? 62.57391 78.47288 57.28841 1.000 23.40490 154 ILE B N 1
ATOM 10664 C CA . ILE B 1 176 ? 63.35611 78.12996 58.46972 1.000 28.88589 154 ILE B CA 1
ATOM 10665 C C . ILE B 1 176 ? 62.39101 77.98299 59.63907 1.000 33.23078 154 ILE B C 1
ATOM 10666 O O . ILE B 1 176 ? 61.72891 78.95069 60.03319 1.000 28.82631 154 ILE B O 1
ATOM 10682 N N . GLY B 1 177 ? 62.30789 76.77124 60.18974 1.000 23.53509 155 GLY B N 1
ATOM 10683 C CA . GLY B 1 177 ? 61.35962 76.47229 61.24566 1.000 24.89250 155 GLY B CA 1
ATOM 10684 C C . GLY B 1 177 ? 60.23058 75.59044 60.75693 1.000 28.65558 155 GLY B C 1
ATOM 10685 O O . GLY B 1 177 ? 59.44748 76.00475 59.89781 1.000 30.81256 155 GLY B O 1
ATOM 10689 N N . ALA B 1 178 ? 60.13338 74.37519 61.29333 1.000 31.44613 156 ALA B N 1
ATOM 10690 C CA . ALA B 1 178 ? 59.17835 73.37664 60.82673 1.000 26.98545 156 ALA B CA 1
ATOM 10691 C C . ALA B 1 178 ? 58.09096 73.09952 61.86150 1.000 32.63037 156 ALA B C 1
ATOM 10692 O O . ALA B 1 178 ? 57.67432 71.95641 62.05742 1.000 34.74204 156 ALA B O 1
ATOM 10699 N N . GLY B 1 179 ? 57.62432 74.14130 62.54153 1.000 29.21257 157 GLY B N 1
ATOM 10700 C CA . GLY B 1 179 ? 56.44265 74.03861 63.36788 1.000 26.72335 157 GLY B CA 1
ATOM 10701 C C . GLY B 1 179 ? 55.18696 74.03206 62.51608 1.000 29.61946 157 GLY B C 1
ATOM 10702 O O . GLY B 1 179 ? 55.22865 74.01458 61.28508 1.000 27.78968 157 GLY B O 1
ATOM 10706 N N . PHE B 1 180 ? 54.03998 74.05284 63.19919 1.000 34.49095 158 PHE B N 1
ATOM 10707 C CA . PHE B 1 180 ? 52.76699 74.01627 62.48556 1.000 29.17918 158 PHE B CA 1
ATOM 10708 C C . PHE B 1 180 ? 52.66870 75.15298 61.47469 1.000 30.99892 158 PHE B C 1
ATOM 10709 O O . PHE B 1 180 ? 52.25026 74.94175 60.32923 1.000 34.54920 158 PHE B O 1
ATOM 10726 N N . ILE B 1 181 ? 53.05468 76.36421 61.87383 1.000 31.53516 159 ILE B N 1
ATOM 10727 C CA . ILE B 1 181 ? 52.99151 77.49325 60.95244 1.000 28.18838 159 ILE B CA 1
ATOM 10728 C C . ILE B 1 181 ? 54.07568 77.37666 59.88870 1.000 29.50174 159 ILE B C 1
ATOM 10729 O O . ILE B 1 181 ? 53.87016 77.75801 58.73034 1.000 32.68258 159 ILE B O 1
ATOM 10745 N N . GLY B 1 182 ? 55.24439 76.85220 60.26065 1.000 35.94061 160 GLY B N 1
ATOM 10746 C CA . GLY B 1 182 ? 56.30426 76.66969 59.28554 1.000 22.18137 160 GLY B CA 1
ATOM 10747 C C . GLY B 1 182 ? 55.90900 75.75664 58.14407 1.000 28.43254 160 GLY B C 1
ATOM 10748 O O . GLY B 1 182 ? 56.35036 75.95135 57.00709 1.000 30.92372 160 GLY B O 1
ATOM 10752 N N . LEU B 1 183 ? 55.07176 74.75337 58.42233 1.000 24.01402 161 LEU B N 1
ATOM 10753 C CA . LEU B 1 183 ? 54.63246 73.84191 57.37143 1.000 28.02724 161 LEU B CA 1
ATOM 10754 C C . LEU B 1 183 ? 53.58137 74.47943 56.46749 1.000 21.75373 161 LEU B C 1
ATOM 10755 O O . LEU B 1 183 ? 53.58031 74.23746 55.25586 1.000 32.89982 161 LEU B O 1
ATOM 10771 N N . GLU B 1 184 ? 52.67607 75.28664 57.02881 1.000 25.18873 162 GLU B N 1
ATOM 10772 C CA . GLU B 1 184 ? 51.70939 75.98907 56.18976 1.000 27.34699 162 GLU B CA 1
ATOM 10773 C C . GLU B 1 184 ? 52.41475 76.92253 55.21388 1.000 26.29862 162 GLU B C 1
ATOM 10774 O O . GLU B 1 184 ? 51.98401 77.07391 54.06475 1.000 37.47256 162 GLU B O 1
ATOM 10786 N N . MET B 1 185 ? 53.49832 77.56399 55.65782 1.000 27.39061 163 MET B N 1
ATOM 10787 C CA . MET B 1 185 ? 54.28564 78.39848 54.75770 1.000 23.15876 163 MET B CA 1
ATOM 10788 C C . MET B 1 185 ? 54.88826 77.56214 53.63561 1.000 25.50928 163 MET B C 1
ATOM 10789 O O . MET B 1 185 ? 54.80204 77.92371 52.45637 1.000 26.67930 163 MET B O 1
ATOM 10803 N N . ALA B 1 186 ? 55.50534 76.43253 53.98825 1.000 24.60681 164 ALA B N 1
ATOM 10804 C CA . ALA B 1 186 ? 56.15737 75.60347 52.98145 1.000 23.12021 164 ALA B CA 1
ATOM 10805 C C . ALA B 1 186 ? 55.14166 75.01634 52.01212 1.000 25.35765 164 ALA B C 1
ATOM 10806 O O . ALA B 1 186 ? 55.38740 74.96657 50.80181 1.000 31.00119 164 ALA B O 1
ATOM 10813 N N . GLU B 1 187 ? 53.99153 74.57435 52.52214 1.000 27.97325 165 GLU B N 1
ATOM 10814 C CA . GLU B 1 187 ? 52.97086 74.00856 51.64876 1.000 24.23812 165 GLU B CA 1
ATOM 10815 C C . GLU B 1 187 ? 52.49210 75.03696 50.63158 1.000 29.67249 165 GLU B C 1
ATOM 10816 O O . GLU B 1 187 ? 52.40783 74.75046 49.43228 1.000 34.67443 165 GLU B O 1
ATOM 10828 N N . ASN B 1 188 ? 52.17620 76.24816 51.09567 1.000 31.16252 166 ASN B N 1
ATOM 10829 C CA . ASN B 1 188 ? 51.61939 77.25821 50.20326 1.000 31.07110 166 ASN B CA 1
ATOM 10830 C C . ASN B 1 188 ? 52.67525 77.85748 49.28512 1.000 23.99804 166 ASN B C 1
ATOM 10831 O O . ASN B 1 188 ? 52.33835 78.36210 48.20845 1.000 33.15722 166 ASN B O 1
ATOM 10842 N N . LEU B 1 189 ? 53.94620 77.83012 49.68739 1.000 22.04387 167 LEU B N 1
ATOM 10843 C CA . LEU B 1 189 ? 55.00267 78.23895 48.76822 1.000 23.83286 167 LEU B CA 1
ATOM 10844 C C . LEU B 1 189 ? 55.18736 77.20356 47.66641 1.000 29.19842 167 LEU B C 1
ATOM 10845 O O . LEU B 1 189 ? 55.40542 77.55803 46.50213 1.000 30.15534 167 LEU B O 1
ATOM 10861 N N . GLN B 1 190 ? 55.09255 75.91739 48.01167 1.000 27.91735 168 GLN B N 1
ATOM 10862 C CA . GLN B 1 190 ? 55.15160 74.88101 46.98693 1.000 32.60468 168 GLN B CA 1
ATOM 10863 C C . GLN B 1 190 ? 53.99547 75.02652 46.00496 1.000 29.18863 168 GLN B C 1
ATOM 10864 O O . GLN B 1 190 ? 54.17063 74.84183 44.79494 1.000 34.07333 168 GLN B O 1
ATOM 10878 N N . LYS B 1 191 ? 52.80816 75.37851 46.50483 1.000 30.39995 169 LYS B N 1
ATOM 10879 C CA . LYS B 1 191 ? 51.64921 75.52745 45.63303 1.000 31.26156 169 LYS B CA 1
ATOM 10880 C C . LYS B 1 191 ? 51.79125 76.70400 44.68035 1.000 23.07511 169 LYS B C 1
ATOM 10881 O O . LYS B 1 191 ? 51.09930 76.74470 43.65834 1.000 31.28087 169 LYS B O 1
ATOM 10900 N N . ARG B 1 192 ? 52.66548 77.65660 44.98730 1.000 36.53945 170 ARG B N 1
ATOM 10901 C CA . ARG B 1 192 ? 52.96231 78.73735 44.06024 1.000 33.02496 170 ARG B CA 1
ATOM 10902 C C . ARG B 1 192 ? 53.91151 78.31488 42.94829 1.000 31.63258 170 ARG B C 1
ATOM 10903 O O . ARG B 1 192 ? 54.17356 79.11672 42.04544 1.000 50.94808 170 ARG B O 1
ATOM 10924 N N . GLY B 1 193 ? 54.43170 77.09347 42.98608 1.000 35.73193 171 GLY B N 1
ATOM 10925 C CA . GLY B 1 193 ? 55.34281 76.62165 41.96794 1.000 31.90104 171 GLY B CA 1
ATOM 10926 C C . GLY B 1 193 ? 56.80960 76.76885 42.29629 1.000 33.30587 171 GLY B C 1
ATOM 10927 O O . GLY B 1 193 ? 57.64685 76.57683 41.40720 1.000 37.57213 171 GLY B O 1
ATOM 10931 N N . LEU B 1 194 ? 57.14721 77.09663 43.53606 1.000 32.14050 172 LEU B N 1
ATOM 10932 C CA . LEU B 1 194 ? 58.53271 77.26440 43.93833 1.000 32.99482 172 LEU B CA 1
ATOM 10933 C C . LEU B 1 194 ? 59.12296 75.93423 44.38831 1.000 30.62260 172 LEU B C 1
ATOM 10934 O O . LEU B 1 194 ? 58.41007 75.03494 44.84183 1.000 34.55700 172 LEU B O 1
ATOM 10950 N N . GLU B 1 195 ? 60.43986 75.81240 44.24131 1.000 29.98583 173 GLU B N 1
ATOM 10951 C CA . GLU B 1 195 ? 61.17885 74.69150 44.81313 1.000 31.98966 173 GLU B CA 1
ATOM 10952 C C . GLU B 1 195 ? 61.49581 75.03586 46.26500 1.000 34.54420 173 GLU B C 1
ATOM 10953 O O . GLU B 1 195 ? 62.32367 75.91155 46.53771 1.000 28.63792 173 GLU B O 1
ATOM 10965 N N . VAL B 1 196 ? 60.82889 74.35650 47.19632 1.000 24.12571 174 VAL B N 1
ATOM 10966 C CA . VAL B 1 196 ? 60.83844 74.73192 48.60522 1.000 26.79098 174 VAL B CA 1
ATOM 10967 C C . VAL B 1 196 ? 61.72345 73.77975 49.38901 1.000 26.37116 174 VAL B C 1
ATOM 10968 O O . VAL B 1 196 ? 61.68686 72.55855 49.18530 1.000 29.16977 174 VAL B O 1
ATOM 10981 N N . THR B 1 197 ? 62.51765 74.33924 50.29940 1.000 21.10204 175 THR B N 1
ATOM 10982 C CA . THR B 1 197 ? 63.30618 73.57414 51.25124 1.000 24.18697 175 THR B CA 1
ATOM 10983 C C . THR B 1 197 ? 62.93294 74.00744 52.66288 1.000 26.40335 175 THR B C 1
ATOM 10984 O O . THR B 1 197 ? 62.77415 75.20119 52.93686 1.000 25.28050 175 THR B O 1
ATOM 10995 N N . LEU B 1 198 ? 62.78326 73.03353 53.55013 1.000 25.77063 176 LEU B N 1
ATOM 10996 C CA . LEU B 1 198 ? 62.37732 73.26532 54.92830 1.000 26.19328 176 LEU B CA 1
ATOM 10997 C C . LEU B 1 198 ? 63.54255 72.93078 55.84762 1.000 29.98287 176 LEU B C 1
ATOM 10998 O O . LEU B 1 198 ? 64.10149 71.83276 55.76823 1.000 23.57782 176 LEU B O 1
ATOM 11014 N N . VAL B 1 199 ? 63.91097 73.87432 56.71115 1.000 27.45466 177 VAL B N 1
ATOM 11015 C CA . VAL B 1 199 ? 65.05586 73.72152 57.60411 1.000 29.85294 177 VAL B CA 1
ATOM 11016 C C . VAL B 1 199 ? 64.55178 73.79568 59.03747 1.000 29.22231 177 VAL B C 1
ATOM 11017 O O . VAL B 1 199 ? 63.96138 74.80510 59.44273 1.000 28.02121 177 VAL B O 1
ATOM 11030 N N . GLU B 1 200 ? 64.78787 72.73328 59.80244 1.000 33.71939 178 GLU B N 1
ATOM 11031 C CA . GLU B 1 200 ? 64.38563 72.66359 61.19934 1.000 37.99634 178 GLU B CA 1
ATOM 11032 C C . GLU B 1 200 ? 65.60587 72.39937 62.06762 1.000 41.67558 178 GLU B C 1
ATOM 11033 O O . GLU B 1 200 ? 66.42156 71.52560 61.75448 1.000 45.50602 178 GLU B O 1
ATOM 11045 N N . LYS B 1 201 ? 65.72379 73.16230 63.15562 1.000 40.49692 179 LYS B N 1
ATOM 11046 C CA . LYS B 1 201 ? 66.78887 72.93060 64.12546 1.000 45.55027 179 LYS B CA 1
ATOM 11047 C C . LYS B 1 201 ? 66.59986 71.59896 64.84365 1.000 52.65209 179 LYS B C 1
ATOM 11048 O O . LYS B 1 201 ? 67.56723 70.85685 65.05222 1.000 50.73779 179 LYS B O 1
ATOM 11067 N N . ALA B 1 202 ? 65.36150 71.27879 65.22315 1.000 43.97140 180 ALA B N 1
ATOM 11068 C CA . ALA B 1 202 ? 65.03003 70.06238 65.95537 1.000 44.77416 180 ALA B CA 1
ATOM 11069 C C . ALA B 1 202 ? 65.34210 68.82180 65.12586 1.000 42.41301 180 ALA B C 1
ATOM 11070 O O . ALA B 1 202 ? 65.67674 68.93828 63.94051 1.000 40.28727 180 ALA B O 1
ATOM 11077 N N . PRO B 1 203 ? 65.25083 67.61835 65.70453 1.000 44.98014 181 PRO B N 1
ATOM 11078 C CA . PRO B 1 203 ? 65.56874 66.40682 64.93388 1.000 50.12915 181 PRO B CA 1
ATOM 11079 C C . PRO B 1 203 ? 64.48785 65.98348 63.95366 1.000 53.73312 181 PRO B C 1
ATOM 11080 O O . PRO B 1 203 ? 64.72926 65.06257 63.16100 1.000 50.61367 181 PRO B O 1
ATOM 11091 N N . HIS B 1 204 ? 63.31182 66.60438 63.98084 1.000 43.08138 182 HIS B N 1
ATOM 11092 C CA . HIS B 1 204 ? 62.25223 66.23862 63.05202 1.000 46.57899 182 HIS B CA 1
ATOM 11093 C C . HIS B 1 204 ? 61.31171 67.42096 62.88117 1.000 48.69496 182 HIS B C 1
ATOM 11094 O O . HIS B 1 204 ? 61.32384 68.37009 63.67040 1.000 40.96286 182 HIS B O 1
ATOM 11108 N N . VAL B 1 205 ? 60.50571 67.35313 61.81599 1.000 50.56591 183 VAL B N 1
ATOM 11109 C CA . VAL B 1 205 ? 59.48257 68.36609 61.58257 1.000 48.73615 183 VAL B CA 1
ATOM 11110 C C . VAL B 1 205 ? 58.39756 68.26397 62.65119 1.000 41.39066 183 VAL B C 1
ATOM 11111 O O . VAL B 1 205 ? 58.21800 67.23071 63.30697 1.000 39.70403 183 VAL B O 1
ATOM 11124 N N . LEU B 1 206 ? 57.64748 69.35395 62.81143 1.000 39.94824 184 LEU B N 1
ATOM 11125 C CA . LEU B 1 206 ? 56.63952 69.44711 63.86023 1.000 32.39539 184 LEU B CA 1
ATOM 11126 C C . LEU B 1 206 ? 57.22099 68.99751 65.19554 1.000 44.14412 184 LEU B C 1
ATOM 11127 O O . LEU B 1 206 ? 56.89452 67.90468 65.67718 1.000 42.70610 184 LEU B O 1
ATOM 11143 N N . PRO B 1 207 ? 58.08384 69.79904 65.81350 1.000 43.91854 185 PRO B N 1
ATOM 11144 C CA . PRO B 1 207 ? 58.59542 69.46382 67.15016 1.000 44.39916 185 PRO B CA 1
ATOM 11145 C C . PRO B 1 207 ? 57.47566 69.18744 68.13938 1.000 40.55519 185 PRO B C 1
ATOM 11146 O O . PRO B 1 207 ? 57.64482 68.35981 69.04796 1.000 49.06132 185 PRO B O 1
ATOM 11157 N N . PRO B 1 208 ? 56.32552 69.86188 68.02393 1.000 41.14905 186 PRO B N 1
ATOM 11158 C CA . PRO B 1 208 ? 55.20219 69.52625 68.91759 1.000 38.21057 186 PRO B CA 1
ATOM 11159 C C . PRO B 1 208 ? 54.76540 68.07361 68.84630 1.000 41.58203 186 PRO B C 1
ATOM 11160 O O . PRO B 1 208 ? 54.12266 67.59152 69.78751 1.000 39.89798 186 PRO B O 1
ATOM 11171 N N . LEU B 1 209 ? 55.06941 67.36991 67.76172 1.000 41.76842 187 LEU B N 1
ATOM 11172 C CA . LEU B 1 209 ? 54.74061 65.95992 67.63527 1.000 32.32038 187 LEU B CA 1
ATOM 11173 C C . LEU B 1 209 ? 55.91074 65.09448 68.08615 1.000 35.14177 187 LEU B C 1
ATOM 11174 O O . LEU B 1 209 ? 57.05117 65.54975 68.19581 1.000 43.53168 187 LEU B O 1
ATOM 11190 N N . ASP B 1 210 ? 55.61221 63.82822 68.34429 1.000 25.06036 188 ASP B N 1
ATOM 11191 C CA . ASP B 1 210 ? 56.65739 62.85708 68.61963 1.000 32.89423 188 ASP B CA 1
ATOM 11192 C C . ASP B 1 210 ? 57.25420 62.36602 67.30691 1.000 23.52800 188 ASP B C 1
ATOM 11193 O O . ASP B 1 210 ? 56.60426 62.39029 66.25869 1.000 25.85810 188 ASP B O 1
ATOM 11202 N N . GLU B 1 211 ? 58.51033 61.91806 67.37616 1.000 31.22135 189 GLU B N 1
ATOM 11203 C CA . GLU B 1 211 ? 59.27636 61.65401 66.16100 1.000 29.74487 189 GLU B CA 1
ATOM 11204 C C . GLU B 1 211 ? 58.56219 60.67670 65.23282 1.000 28.90239 189 GLU B C 1
ATOM 11205 O O . GLU B 1 211 ? 58.52952 60.88417 64.01388 1.000 32.22840 189 GLU B O 1
ATOM 11217 N N . GLU B 1 212 ? 57.99319 59.59906 65.77971 1.000 26.57229 190 GLU B N 1
ATOM 11218 C CA . GLU B 1 212 ? 57.38713 58.59246 64.91247 1.000 23.00430 190 GLU B CA 1
ATOM 11219 C C . GLU B 1 212 ? 56.12205 59.11662 64.24079 1.000 26.96622 190 GLU B C 1
ATOM 11220 O O . GLU B 1 212 ? 55.79145 58.68815 63.12998 1.000 33.04882 190 GLU B O 1
ATOM 11232 N N . MET B 1 213 ? 55.40595 60.03936 64.88529 1.000 28.82649 191 MET B N 1
ATOM 11233 C CA . MET B 1 213 ? 54.23494 60.63056 64.24724 1.000 24.46508 191 MET B CA 1
ATOM 11234 C C . MET B 1 213 ? 54.64328 61.68702 63.22863 1.000 29.06575 191 MET B C 1
ATOM 11235 O O . MET B 1 213 ? 54.01934 61.80749 62.16894 1.000 30.58598 191 MET B O 1
ATOM 11249 N N . ALA B 1 214 ? 55.68921 62.45767 63.53173 1.000 25.81634 192 ALA B N 1
ATOM 11250 C CA . ALA B 1 214 ? 56.20365 63.42848 62.57590 1.000 27.76946 192 ALA B CA 1
ATOM 11251 C C . ALA B 1 214 ? 56.78853 62.76270 61.33794 1.000 25.54337 192 ALA B C 1
ATOM 11252 O O . ALA B 1 214 ? 56.87219 63.40393 60.28505 1.000 31.09314 192 ALA B O 1
ATOM 11259 N N . ALA B 1 215 ? 57.20012 61.49718 61.44415 1.000 27.38471 193 ALA B N 1
ATOM 11260 C CA . ALA B 1 215 ? 57.76200 60.80042 60.29280 1.000 23.49840 193 ALA B CA 1
ATOM 11261 C C . ALA B 1 215 ? 56.75751 60.68832 59.15400 1.000 32.01280 193 ALA B C 1
ATOM 11262 O O . ALA B 1 215 ? 57.14839 60.68684 57.98043 1.000 29.45922 193 ALA B O 1
ATOM 11269 N N . PHE B 1 216 ? 55.46508 60.57274 59.47552 1.000 30.75815 194 PHE B N 1
ATOM 11270 C CA . PHE B 1 216 ? 54.44497 60.53320 58.43358 1.000 23.95546 194 PHE B CA 1
ATOM 11271 C C . PHE B 1 216 ? 54.34515 61.86391 57.70242 1.000 21.61242 194 PHE B C 1
ATOM 11272 O O . PHE B 1 216 ? 54.00538 61.89313 56.51464 1.000 27.33649 194 PHE B O 1
ATOM 11289 N N . VAL B 1 217 ? 54.63215 62.96921 58.39404 1.000 28.31989 195 VAL B N 1
ATOM 11290 C CA . VAL B 1 217 ? 54.58430 64.27994 57.75704 1.000 27.35574 195 VAL B CA 1
ATOM 11291 C C . VAL B 1 217 ? 55.78214 64.46935 56.83708 1.000 27.97372 195 VAL B C 1
ATOM 11292 O O . VAL B 1 217 ? 55.64171 64.94489 55.70346 1.000 25.81974 195 VAL B O 1
ATOM 11305 N N . LYS B 1 218 ? 56.97702 64.10137 57.30388 1.000 27.18715 196 LYS B N 1
ATOM 11306 C CA . LYS B 1 218 ? 58.16056 64.21239 56.45822 1.000 35.05706 196 LYS B CA 1
ATOM 11307 C C . LYS B 1 218 ? 57.97930 63.43186 55.16244 1.000 30.42774 196 LYS B C 1
ATOM 11308 O O . LYS B 1 218 ? 58.40081 63.88400 54.09184 1.000 35.64642 196 LYS B O 1
ATOM 11327 N N . ALA B 1 219 ? 57.34343 62.26058 55.23762 1.000 31.32097 197 ALA B N 1
ATOM 11328 C CA . ALA B 1 219 ? 57.08580 61.48325 54.03041 1.000 28.02700 197 ALA B CA 1
ATOM 11329 C C . ALA B 1 219 ? 56.18407 62.24366 53.06564 1.000 28.37050 197 ALA B C 1
ATOM 11330 O O . ALA B 1 219 ? 56.41692 62.23639 51.85109 1.000 33.64864 197 ALA B O 1
ATOM 11337 N N . GLU B 1 220 ? 55.14521 62.90381 53.58720 1.000 29.00850 198 GLU B N 1
ATOM 11338 C CA . GLU B 1 220 ? 54.23528 63.65350 52.72557 1.000 26.78919 198 GLU B CA 1
ATOM 11339 C C . GLU B 1 220 ? 54.93817 64.84856 52.09463 1.000 26.39780 198 GLU B C 1
ATOM 11340 O O . GLU B 1 220 ? 54.66890 65.19817 50.94016 1.000 29.32755 198 GLU B O 1
ATOM 11352 N N . LEU B 1 221 ? 55.84444 65.48687 52.83279 1.000 29.25927 199 LEU B N 1
ATOM 11353 C CA . LEU B 1 221 ? 56.61561 66.58157 52.25618 1.000 27.95002 199 LEU B CA 1
ATOM 11354 C C . LEU B 1 221 ? 57.49812 66.08032 51.11817 1.000 25.03415 199 LEU B C 1
ATOM 11355 O O . LEU B 1 221 ? 57.53580 66.67715 50.03602 1.000 30.70995 199 LEU B O 1
ATOM 11371 N N . SER B 1 222 ? 58.20954 64.97237 51.34150 1.000 27.71283 200 SER B N 1
ATOM 11372 C CA . SER B 1 222 ? 59.06321 64.42037 50.29376 1.000 30.82499 200 SER B CA 1
ATOM 11373 C C . SER B 1 222 ? 58.23499 63.93918 49.10882 1.000 30.22376 200 SER B C 1
ATOM 11374 O O . SER B 1 222 ? 58.65126 64.07811 47.95326 1.000 34.96992 200 SER B O 1
ATOM 11382 N N . LYS B 1 223 ? 57.05998 63.36866 49.37851 1.000 38.07841 201 LYS B N 1
ATOM 11383 C CA . LYS B 1 223 ? 56.16258 62.96621 48.30249 1.000 31.26235 201 LYS B CA 1
ATOM 11384 C C . LYS B 1 223 ? 55.82046 64.14041 47.39205 1.000 32.43995 201 LYS B C 1
ATOM 11385 O O . LYS B 1 223 ? 55.58361 63.94633 46.19464 1.000 35.61179 201 LYS B O 1
ATOM 11404 N N . ASN B 1 224 ? 55.80384 65.35824 47.93498 1.000 36.25459 202 ASN B N 1
ATOM 11405 C CA . ASN B 1 224 ? 55.43926 66.55466 47.18457 1.000 29.42637 202 ASN B CA 1
ATOM 11406 C C . ASN B 1 224 ? 56.63639 67.45298 46.88866 1.000 35.98815 202 ASN B C 1
ATOM 11407 O O . ASN B 1 224 ? 56.46968 68.66050 46.68671 1.000 29.28322 202 ASN B O 1
ATOM 11418 N N . ASN B 1 225 ? 57.84311 66.88704 46.85731 1.000 38.67755 203 ASN B N 1
ATOM 11419 C CA . ASN B 1 225 ? 59.03505 67.59319 46.38728 1.000 33.77128 203 ASN B CA 1
ATOM 11420 C C . ASN B 1 225 ? 59.36177 68.80416 47.25755 1.000 33.12953 203 ASN B C 1
ATOM 11421 O O . ASN B 1 225 ? 59.75238 69.86158 46.76052 1.000 35.45592 203 ASN B O 1
ATOM 11432 N N . VAL B 1 226 ? 59.21074 68.64442 48.56884 1.000 30.65666 204 VAL B N 1
ATOM 11433 C CA . VAL B 1 226 ? 59.66640 69.62724 49.54496 1.000 29.14272 204 VAL B CA 1
ATOM 11434 C C . VAL B 1 226 ? 60.86177 69.02074 50.26756 1.000 29.85960 204 VAL B C 1
ATOM 11435 O O . VAL B 1 226 ? 60.71933 68.03718 51.00453 1.000 37.20957 204 VAL B O 1
ATOM 11448 N N . GLN B 1 227 ? 62.03961 69.60270 50.06004 1.000 34.82601 205 GLN B N 1
ATOM 11449 C CA . GLN B 1 227 ? 63.24390 69.10093 50.70574 1.000 31.96959 205 GLN B CA 1
ATOM 11450 C C . GLN B 1 227 ? 63.23091 69.47358 52.18148 1.000 31.47447 205 GLN B C 1
ATOM 11451 O O . GLN B 1 227 ? 62.89418 70.60191 52.55018 1.000 32.80498 205 GLN B O 1
ATOM 11465 N N . VAL B 1 228 ? 63.60053 68.51693 53.02757 1.000 36.78753 206 VAL B N 1
ATOM 11466 C CA . VAL B 1 228 ? 63.58055 68.68496 54.47469 1.000 34.78835 206 VAL B CA 1
ATOM 11467 C C . VAL B 1 228 ? 64.99387 68.48427 55.00129 1.000 34.16918 206 VAL B C 1
ATOM 11468 O O . VAL B 1 228 ? 65.65346 67.49456 54.66258 1.000 29.90747 206 VAL B O 1
ATOM 11481 N N . ILE B 1 229 ? 65.45479 69.42443 55.82265 1.000 36.24426 207 ILE B N 1
ATOM 11482 C CA . ILE B 1 229 ? 66.76286 69.35788 56.46600 1.000 34.92034 207 ILE B CA 1
ATOM 11483 C C . ILE B 1 229 ? 66.52684 69.49219 57.96337 1.000 36.31468 207 ILE B C 1
ATOM 11484 O O . ILE B 1 229 ? 66.13475 70.56426 58.44332 1.000 40.22705 207 ILE B O 1
ATOM 11500 N N . THR B 1 230 ? 66.76156 68.41151 58.70014 1.000 45.81532 208 THR B N 1
ATOM 11501 C CA . THR B 1 230 ? 66.53931 68.37217 60.13569 1.000 43.96074 208 THR B CA 1
ATOM 11502 C C . THR B 1 230 ? 67.86806 68.32032 60.87840 1.000 41.31485 208 THR B C 1
ATOM 11503 O O . THR B 1 230 ? 68.92044 68.02354 60.30480 1.000 36.33889 208 THR B O 1
ATOM 11514 N N . GLY B 1 231 ? 67.80168 68.63496 62.17097 1.000 50.64530 209 GLY B N 1
ATOM 11515 C CA . GLY B 1 231 ? 68.96649 68.56531 63.03053 1.000 47.76822 209 GLY B CA 1
ATOM 11516 C C . GLY B 1 231 ? 70.08184 69.51061 62.66252 1.000 45.23259 209 GLY B C 1
ATOM 11517 O O . GLY B 1 231 ? 71.23286 69.27365 63.03731 1.000 57.69827 209 GLY B O 1
ATOM 11521 N N . GLN B 1 232 ? 69.77726 70.58390 61.94013 1.000 49.32975 210 GLN B N 1
ATOM 11522 C CA . GLN B 1 232 ? 70.80121 71.51875 61.49598 1.000 55.78761 210 GLN B CA 1
ATOM 11523 C C . GLN B 1 232 ? 70.19810 72.91361 61.47095 1.000 47.52276 210 GLN B C 1
ATOM 11524 O O . GLN B 1 232 ? 69.11704 73.11428 60.91071 1.000 53.42490 210 GLN B O 1
ATOM 11538 N N . SER B 1 233 ? 70.89197 73.86240 62.08722 1.000 49.30098 211 SER B N 1
ATOM 11539 C CA . SER B 1 233 ? 70.44473 75.24136 62.19378 1.000 47.66606 211 SER B CA 1
ATOM 11540 C C . SER B 1 233 ? 71.11240 76.10552 61.12550 1.000 50.64172 211 SER B C 1
ATOM 11541 O O . SER B 1 233 ? 72.11507 75.72513 60.52095 1.000 48.86569 211 SER B O 1
ATOM 11549 N N . ALA B 1 234 ? 70.52658 77.28109 60.89113 1.000 46.21254 212 ALA B N 1
ATOM 11550 C CA . ALA B 1 234 ? 71.08078 78.26385 59.96920 1.000 45.17865 212 ALA B CA 1
ATOM 11551 C C . ALA B 1 234 ? 72.03970 79.17395 60.73298 1.000 40.69897 212 ALA B C 1
ATOM 11552 O O . ALA B 1 234 ? 71.66887 79.74788 61.75723 1.000 45.98070 212 ALA B O 1
ATOM 11559 N N . VAL B 1 235 ? 73.27656 79.29565 60.24616 1.000 42.47343 213 VAL B N 1
ATOM 11560 C CA . VAL B 1 235 ? 74.31319 80.02070 60.95900 1.000 36.28753 213 VAL B CA 1
ATOM 11561 C C . VAL B 1 235 ? 74.62290 81.35839 60.31436 1.000 39.78851 213 VAL B C 1
ATOM 11562 O O . VAL B 1 235 ? 75.11741 82.26461 61.00573 1.000 43.37150 213 VAL B O 1
ATOM 11575 N N . ALA B 1 236 ? 74.36671 81.50694 59.02502 1.000 34.66357 214 ALA B N 1
ATOM 11576 C CA . ALA B 1 236 ? 74.70702 82.74490 58.35226 1.000 31.38946 214 ALA B CA 1
ATOM 11577 C C . ALA B 1 236 ? 73.87431 82.93741 57.09214 1.000 34.04484 214 ALA B C 1
ATOM 11578 O O . ALA B 1 236 ? 73.42877 81.97365 56.46272 1.000 30.20365 214 ALA B O 1
ATOM 11585 N N . PHE B 1 237 ? 73.67641 84.21043 56.74225 1.000 35.92541 215 PHE B N 1
ATOM 11586 C CA . PHE B 1 237 ? 73.12432 84.62862 55.45696 1.000 34.08082 215 PHE B CA 1
ATOM 11587 C C . PHE B 1 237 ? 74.26864 85.25456 54.66479 1.000 34.93237 215 PHE B C 1
ATOM 11588 O O . PHE B 1 237 ? 74.79720 86.30317 55.05243 1.000 37.71715 215 PHE B O 1
ATOM 11605 N N . GLU B 1 238 ? 74.65958 84.60829 53.57329 1.000 35.47726 216 GLU B N 1
ATOM 11606 C CA . GLU B 1 238 ? 75.75675 85.06627 52.73519 1.000 34.62554 216 GLU B CA 1
ATOM 11607 C C . GLU B 1 238 ? 75.22859 85.46989 51.36388 1.000 29.18593 216 GLU B C 1
ATOM 11608 O O . GLU B 1 238 ? 74.15876 85.03472 50.93046 1.000 32.02260 216 GLU B O 1
ATOM 11620 N N . GLU B 1 239 ? 75.98561 86.33056 50.68629 1.000 38.37839 217 GLU B N 1
ATOM 11621 C CA . GLU B 1 239 ? 75.60764 86.81098 49.35949 1.000 36.46615 217 GLU B CA 1
ATOM 11622 C C . GLU B 1 239 ? 74.25124 87.51500 49.40698 1.000 37.09053 217 GLU B C 1
ATOM 11623 O O . GLU B 1 239 ? 73.35971 87.25436 48.59718 1.000 38.94538 217 GLU B O 1
ATOM 11635 N N . GLU B 1 240 ? 74.09503 88.40927 50.38327 1.000 36.08562 218 GLU B N 1
ATOM 11636 C CA . GLU B 1 240 ? 72.88146 89.21258 50.53155 1.000 38.33661 218 GLU B CA 1
ATOM 11637 C C . GLU B 1 240 ? 71.63882 88.34476 50.70920 1.000 34.15066 218 GLU B C 1
ATOM 11638 O O . GLU B 1 240 ? 70.53204 88.73989 50.33332 1.000 41.62373 218 GLU B O 1
ATOM 11650 N N . GLY B 1 241 ? 71.80738 87.15930 51.28706 1.000 30.86177 219 GLY B N 1
ATOM 11651 C CA . GLY B 1 241 ? 70.70518 86.25992 51.53714 1.000 25.09628 219 GLY B CA 1
ATOM 11652 C C . GLY B 1 241 ? 70.48722 85.21505 50.46698 1.000 27.00500 219 GLY B C 1
ATOM 11653 O O . GLY B 1 241 ? 69.69017 84.29296 50.67867 1.000 28.64082 219 GLY B O 1
ATOM 11657 N N . GLN B 1 242 ? 71.16728 85.32850 49.32694 1.000 32.86118 220 GLN B N 1
ATOM 11658 C CA . GLN B 1 242 ? 71.03757 84.32692 48.27742 1.000 30.24395 220 GLN B CA 1
ATOM 11659 C C . GLN B 1 242 ? 71.63698 82.98361 48.67167 1.000 27.93767 220 GLN B C 1
ATOM 11660 O O . GLN B 1 242 ? 71.37886 81.98827 47.98773 1.000 30.89110 220 GLN B O 1
ATOM 11674 N N . VAL B 1 243 ? 72.41741 82.93209 49.74954 1.000 35.68794 221 VAL B N 1
ATOM 11675 C CA . VAL B 1 243 ? 73.02457 81.70162 50.23979 1.000 29.73031 221 VAL B CA 1
ATOM 11676 C C . VAL B 1 243 ? 72.77536 81.60897 51.73832 1.000 33.34011 221 VAL B C 1
ATOM 11677 O O . VAL B 1 243 ? 73.03014 82.57017 52.47282 1.000 31.62245 221 VAL B O 1
ATOM 11690 N N . ILE B 1 244 ? 72.29080 80.45490 52.18762 1.000 35.18832 222 ILE B N 1
ATOM 11691 C CA . ILE B 1 244 ? 72.05068 80.18383 53.59974 1.000 32.91941 222 ILE B CA 1
ATOM 11692 C C . ILE B 1 244 ? 73.05253 79.12517 54.03826 1.000 32.92504 222 ILE B C 1
ATOM 11693 O O . ILE B 1 244 ? 73.13128 78.04709 53.43548 1.000 33.42859 222 ILE B O 1
ATOM 11709 N N . ARG B 1 245 ? 73.81922 79.42859 55.07710 1.000 31.85953 223 ARG B N 1
ATOM 11710 C CA . ARG B 1 245 ? 74.82704 78.51478 55.59888 1.000 33.39631 223 ARG B CA 1
ATOM 11711 C C . ARG B 1 245 ? 74.24787 77.73353 56.77154 1.000 37.73428 223 ARG B C 1
ATOM 11712 O O . ARG B 1 245 ? 73.58245 78.30353 57.64108 1.000 33.02155 223 ARG B O 1
ATOM 11733 N N . LEU B 1 246 ? 74.49310 76.42654 56.78190 1.000 35.24743 224 LEU B N 1
ATOM 11734 C CA . LEU B 1 246 ? 74.04990 75.54202 57.85121 1.000 35.51479 224 LEU B CA 1
ATOM 11735 C C . LEU B 1 246 ? 75.23594 75.17008 58.73783 1.000 35.18420 224 LEU B C 1
ATOM 11736 O O . LEU B 1 246 ? 76.39660 75.36625 58.37232 1.000 36.66639 224 LEU B O 1
ATOM 11752 N N . GLU B 1 247 ? 74.92629 74.62714 59.91969 1.000 38.14501 225 GLU B N 1
ATOM 11753 C CA . GLU B 1 247 ? 75.97307 74.33934 60.89863 1.000 49.97890 225 GLU B CA 1
ATOM 11754 C C . GLU B 1 247 ? 77.04069 73.40949 60.33080 1.000 44.07403 225 GLU B C 1
ATOM 11755 O O . GLU B 1 247 ? 78.23438 73.59054 60.59783 1.000 48.09108 225 GLU B O 1
ATOM 11767 N N . ASP B 1 248 ? 76.63353 72.39842 59.56037 1.000 51.58556 226 ASP B N 1
ATOM 11768 C CA . ASP B 1 248 ? 77.59168 71.47147 58.97024 1.000 51.16331 226 ASP B CA 1
ATOM 11769 C C . ASP B 1 248 ? 78.43857 72.10222 57.87471 1.000 51.74611 226 ASP B C 1
ATOM 11770 O O . ASP B 1 248 ? 79.41505 71.48189 57.44003 1.000 57.08907 226 ASP B O 1
ATOM 11779 N N . GLY B 1 249 ? 78.09198 73.30084 57.41474 1.000 41.91023 227 GLY B N 1
ATOM 11780 C CA . GLY B 1 249 ? 78.75984 73.91787 56.29268 1.000 37.86685 227 GLY B CA 1
ATOM 11781 C C . GLY B 1 249 ? 78.02867 73.76941 54.97831 1.000 36.74149 227 GLY B C 1
ATOM 11782 O O . GLY B 1 249 ? 78.43143 74.39457 53.98997 1.000 46.46440 227 GLY B O 1
ATOM 11786 N N . GLN B 1 250 ? 76.97675 72.95508 54.93779 1.000 41.74824 228 GLN B N 1
ATOM 11787 C CA . GLN B 1 250 ? 76.15072 72.84559 53.74347 1.000 43.97723 228 GLN B CA 1
ATOM 11788 C C . GLN B 1 250 ? 75.48065 74.18361 53.45464 1.000 47.09060 228 GLN B C 1
ATOM 11789 O O . GLN B 1 250 ? 75.08878 74.91140 54.37144 1.000 45.18667 228 GLN B O 1
ATOM 11803 N N . THR B 1 251 ? 75.35973 74.51221 52.17169 1.000 38.33223 229 THR B N 1
ATOM 11804 C CA . THR B 1 251 ? 74.74731 75.75730 51.73669 1.000 41.50739 229 THR B CA 1
ATOM 11805 C C . THR B 1 251 ? 73.45512 75.48440 50.97756 1.000 40.95193 229 THR B C 1
ATOM 11806 O O . THR B 1 251 ? 73.29689 74.44356 50.33245 1.000 42.06925 229 THR B O 1
ATOM 11817 N N . LEU B 1 252 ? 72.53429 76.44104 51.06336 1.000 33.08533 230 LEU B N 1
ATOM 11818 C CA . LEU B 1 252 ? 71.25631 76.39079 50.36997 1.000 36.54443 230 LEU B CA 1
ATOM 11819 C C . LEU B 1 252 ? 71.11165 77.64628 49.52368 1.000 32.01029 230 LEU B C 1
ATOM 11820 O O . LEU B 1 252 ? 71.38999 78.75317 49.99722 1.000 33.54396 230 LEU B O 1
ATOM 11836 N N . ALA B 1 253 ? 70.68505 77.47320 48.27764 1.000 34.77218 231 ALA B N 1
ATOM 11837 C CA . ALA B 1 253 ? 70.34128 78.60635 47.43223 1.000 34.45211 231 ALA B CA 1
ATOM 11838 C C . ALA B 1 253 ? 68.90913 79.02651 47.72999 1.000 33.25856 231 ALA B C 1
ATOM 11839 O O . ALA B 1 253 ? 68.01443 78.18070 47.82666 1.000 43.63017 231 ALA B O 1
ATOM 11846 N N . SER B 1 254 ? 68.69272 80.32975 47.88422 1.000 34.51719 232 SER B N 1
ATOM 11847 C CA . SER B 1 254 ? 67.38065 80.84551 48.24429 1.000 29.90652 232 SER B CA 1
ATOM 11848 C C . SER B 1 254 ? 67.13674 82.17335 47.54811 1.000 40.21758 232 SER B C 1
ATOM 11849 O O . SER B 1 254 ? 67.95762 83.09070 47.64307 1.000 40.58023 232 SER B O 1
ATOM 11857 N N . ASP B 1 255 ? 66.01063 82.26297 46.84424 1.000 32.87575 233 ASP B N 1
ATOM 11858 C CA . ASP B 1 255 ? 65.51955 83.52232 46.30698 1.000 32.33601 233 ASP B CA 1
ATOM 11859 C C . ASP B 1 255 ? 64.53520 84.20350 47.24721 1.000 26.93618 233 ASP B C 1
ATOM 11860 O O . ASP B 1 255 ? 64.22783 85.38377 47.05406 1.000 31.92534 233 ASP B O 1
ATOM 11869 N N . LEU B 1 256 ? 64.04250 83.48923 48.25719 1.000 27.48017 234 LEU B N 1
ATOM 11870 C CA . LEU B 1 256 ? 63.06699 84.02016 49.19629 1.000 29.45969 234 LEU B CA 1
ATOM 11871 C C . LEU B 1 256 ? 63.12125 83.15457 50.44522 1.000 26.85843 234 LEU B C 1
ATOM 11872 O O . LEU B 1 256 ? 62.97873 81.93399 50.35318 1.000 29.47722 234 LEU B O 1
ATOM 11888 N N . THR B 1 257 ? 63.33681 83.77778 51.59764 1.000 26.36083 235 THR B N 1
ATOM 11889 C CA . THR B 1 257 ? 63.47325 83.05790 52.85588 1.000 23.11499 235 THR B CA 1
ATOM 11890 C C . THR B 1 257 ? 62.41712 83.55049 53.82907 1.000 27.42822 235 THR B C 1
ATOM 11891 O O . THR B 1 257 ? 62.27335 84.75967 54.03799 1.000 30.84725 235 THR B O 1
ATOM 11902 N N . ILE B 1 258 ? 61.68297 82.61228 54.41701 1.000 25.05239 236 ILE B N 1
ATOM 11903 C CA . ILE B 1 258 ? 60.64763 82.90764 55.39686 1.000 23.18821 236 ILE B CA 1
ATOM 11904 C C . ILE B 1 258 ? 61.14969 82.44929 56.75564 1.000 24.01856 236 ILE B C 1
ATOM 11905 O O . ILE B 1 258 ? 61.53856 81.28680 56.91894 1.000 29.33142 236 ILE B O 1
ATOM 11921 N N . LEU B 1 259 ? 61.15393 83.35945 57.72348 1.000 32.86460 237 LEU B N 1
ATOM 11922 C CA . LEU B 1 259 ? 61.52496 83.02712 59.09397 1.000 27.16367 237 LEU B CA 1
ATOM 11923 C C . LEU B 1 259 ? 60.25568 82.67740 59.86300 1.000 29.23506 237 LEU B C 1
ATOM 11924 O O . LEU B 1 259 ? 59.39815 83.53837 60.08767 1.000 32.11655 237 LEU B O 1
ATOM 11940 N N . SER B 1 260 ? 60.13173 81.40914 60.25155 1.000 31.73136 238 SER B N 1
ATOM 11941 C CA . SER B 1 260 ? 59.03899 80.93169 61.09603 1.000 35.31350 238 SER B CA 1
ATOM 11942 C C . SER B 1 260 ? 59.63058 80.04575 62.19625 1.000 30.60346 238 SER B C 1
ATOM 11943 O O . SER B 1 260 ? 59.31474 78.86395 62.32917 1.000 38.63042 238 SER B O 1
ATOM 11951 N N . VAL B 1 261 ? 60.50699 80.64902 63.00303 1.000 32.85190 239 VAL B N 1
ATOM 11952 C CA . VAL B 1 261 ? 61.28699 79.92857 64.00228 1.000 34.74456 239 VAL B CA 1
ATOM 11953 C C . VAL B 1 261 ? 60.70932 80.14215 65.39380 1.000 43.69211 239 VAL B C 1
ATOM 11954 O O . VAL B 1 261 ? 61.44760 80.16789 66.38545 1.000 50.70289 239 VAL B O 1
ATOM 11967 N N . GLY B 1 262 ? 59.39436 80.29979 65.48029 1.000 44.19462 240 GLY B N 1
ATOM 11968 C CA . GLY B 1 262 ? 58.73439 80.49427 66.75186 1.000 37.01663 240 GLY B CA 1
ATOM 11969 C C . GLY B 1 262 ? 58.69985 81.94979 67.18075 1.000 41.94773 240 GLY B C 1
ATOM 11970 O O . GLY B 1 262 ? 59.32115 82.83292 66.58499 1.000 44.74309 240 GLY B O 1
ATOM 11974 N N . VAL B 1 263 ? 57.95221 82.19552 68.25646 1.000 43.79851 241 VAL B N 1
ATOM 11975 C CA . VAL B 1 263 ? 57.70571 83.54412 68.74015 1.000 43.56537 241 VAL B CA 1
ATOM 11976 C C . VAL B 1 263 ? 58.00205 83.61318 70.23058 1.000 34.27057 241 VAL B C 1
ATOM 11977 O O . VAL B 1 263 ? 58.06752 82.59967 70.92862 1.000 36.91202 241 VAL B O 1
ATOM 11990 N N . GLN B 1 264 ? 58.18855 84.83644 70.70859 1.000 35.52912 242 GLN B N 1
ATOM 11991 C CA . GLN B 1 264 ? 58.31527 85.12947 72.12556 1.000 39.40031 242 GLN B CA 1
ATOM 11992 C C . GLN B 1 264 ? 57.33545 86.23519 72.48555 1.000 30.34965 242 GLN B C 1
ATOM 11993 O O . GLN B 1 264 ? 57.00583 87.07266 71.63945 1.000 31.25209 242 GLN B O 1
ATOM 12007 N N . PRO B 1 265 ? 56.84170 86.26077 73.72185 1.000 31.10943 243 PRO B N 1
ATOM 12008 C CA . PRO B 1 265 ? 55.87712 87.30157 74.09585 1.000 32.04867 243 PRO B CA 1
ATOM 12009 C C . PRO B 1 265 ? 56.42165 88.69508 73.81645 1.000 26.55982 243 PRO B C 1
ATOM 12010 O O . PRO B 1 265 ? 57.59933 88.97988 74.04526 1.000 27.50848 243 PRO B O 1
ATOM 12021 N N . GLU B 1 266 ? 55.55018 89.56634 73.30538 1.000 29.17510 244 GLU B N 1
ATOM 12022 C CA . GLU B 1 266 ? 55.88595 90.97112 73.06701 1.000 29.02100 244 GLU B CA 1
ATOM 12023 C C . GLU B 1 266 ? 55.72158 91.72272 74.38171 1.000 36.03012 244 GLU B C 1
ATOM 12024 O O . GLU B 1 266 ? 54.67266 92.30235 74.66992 1.000 33.85898 244 GLU B O 1
ATOM 12036 N N . ASN B 1 267 ? 56.78711 91.72873 75.18056 1.000 31.02945 245 ASN B N 1
ATOM 12037 C CA . ASN B 1 267 ? 56.73519 92.21526 76.54941 1.000 28.23705 245 ASN B CA 1
ATOM 12038 C C . ASN B 1 267 ? 57.56546 93.46926 76.78373 1.000 32.75127 245 ASN B C 1
ATOM 12039 O O . ASN B 1 267 ? 57.65670 93.92513 77.92820 1.000 33.70819 245 ASN B O 1
ATOM 12050 N N . THR B 1 268 ? 58.16962 94.04310 75.74150 1.000 32.26036 246 THR B N 1
ATOM 12051 C CA . THR B 1 268 ? 59.06230 95.17903 75.95250 1.000 31.91004 246 THR B CA 1
ATOM 12052 C C . THR B 1 268 ? 58.34085 96.32331 76.65448 1.000 33.27090 246 THR B C 1
ATOM 12053 O O . THR B 1 268 ? 58.86953 96.91375 77.60382 1.000 30.79304 246 THR B O 1
ATOM 12064 N N . LEU B 1 269 ? 57.12424 96.63905 76.21330 1.000 31.09635 247 LEU B N 1
ATOM 12065 C CA . LEU B 1 269 ? 56.36040 97.70946 76.84423 1.000 30.92289 247 LEU B CA 1
ATOM 12066 C C . LEU B 1 269 ? 56.05921 97.37840 78.30070 1.000 28.19627 247 LEU B C 1
ATOM 12067 O O . LEU B 1 269 ? 56.26649 98.20595 79.19600 1.000 34.50531 247 LEU B O 1
ATOM 12083 N N . ALA B 1 270 ? 55.57111 96.16312 78.55463 1.000 32.30410 248 ALA B N 1
ATOM 12084 C CA . ALA B 1 270 ? 55.23627 95.75695 79.91547 1.000 31.99762 248 ALA B CA 1
ATOM 12085 C C . ALA B 1 270 ? 56.44614 95.86355 80.83451 1.000 35.10521 248 ALA B C 1
ATOM 12086 O O . ALA B 1 270 ? 56.35154 96.38434 81.95254 1.000 32.02108 248 ALA B O 1
ATOM 12093 N N . VAL B 1 271 ? 57.59749 95.37492 80.37484 1.000 34.78456 249 VAL B N 1
ATOM 12094 C CA . VAL B 1 271 ? 58.80494 95.41264 81.19412 1.000 30.90040 249 VAL B CA 1
ATOM 12095 C C . VAL B 1 271 ? 59.14070 96.84795 81.57608 1.000 32.78258 249 VAL B C 1
ATOM 12096 O O . VAL B 1 271 ? 59.39976 97.15603 82.74548 1.000 37.21144 249 VAL B O 1
ATOM 12109 N N . GLU B 1 272 ? 59.13146 97.75088 80.59567 1.000 29.87604 250 GLU B N 1
ATOM 12110 C CA . GLU B 1 272 ? 59.45761 99.14300 80.87493 1.000 37.14114 250 GLU B CA 1
ATOM 12111 C C . GLU B 1 272 ? 58.48790 99.77481 81.86434 1.000 31.50288 250 GLU B C 1
ATOM 12112 O O . GLU B 1 272 ? 58.85161 100.74580 82.53523 1.000 33.85133 250 GLU B O 1
ATOM 12124 N N . ALA B 1 273 ? 57.27429 99.24303 81.98094 1.000 32.70523 251 ALA B N 1
ATOM 12125 C CA . ALA B 1 273 ? 56.26239 99.80786 82.86067 1.000 30.83402 251 ALA B CA 1
ATOM 12126 C C . ALA B 1 273 ? 56.23227 99.15470 84.23562 1.000 35.49513 251 ALA B C 1
ATOM 12127 O O . ALA B 1 273 ? 55.40695 99.53946 85.07026 1.000 33.36518 251 ALA B O 1
ATOM 12134 N N . GLY B 1 274 ? 57.10611 98.18633 84.49319 1.000 31.22736 252 GLY B N 1
ATOM 12135 C CA . GLY B 1 274 ? 57.11612 97.49420 85.76178 1.000 28.50854 252 GLY B CA 1
ATOM 12136 C C . GLY B 1 274 ? 56.16566 96.32612 85.85733 1.000 28.72733 252 GLY B C 1
ATOM 12137 O O . GLY B 1 274 ? 55.94941 95.81103 86.96102 1.000 30.86725 252 GLY B O 1
ATOM 12141 N N . VAL B 1 275 ? 55.58983 95.89125 84.74382 1.000 31.58852 253 VAL B N 1
ATOM 12142 C CA . VAL B 1 275 ? 54.69604 94.73935 84.74341 1.000 26.01172 253 VAL B CA 1
ATOM 12143 C C . VAL B 1 275 ? 55.54396 93.47936 84.84524 1.000 24.82953 253 VAL B C 1
ATOM 12144 O O . VAL B 1 275 ? 56.43590 93.25132 84.02205 1.000 26.37529 253 VAL B O 1
ATOM 12157 N N . ALA B 1 276 ? 55.26582 92.65890 85.85318 1.000 28.58698 254 ALA B N 1
ATOM 12158 C CA . ALA B 1 276 ? 56.08292 91.48071 86.10054 1.000 19.35503 254 ALA B CA 1
ATOM 12159 C C . ALA B 1 276 ? 55.88565 90.44492 85.00354 1.000 22.10959 254 ALA B C 1
ATOM 12160 O O . ALA B 1 276 ? 54.78055 90.26823 84.48385 1.000 25.16871 254 ALA B O 1
ATOM 12167 N N . THR B 1 277 ? 56.96978 89.75451 84.66097 1.000 24.37799 255 THR B N 1
ATOM 12168 C CA . THR B 1 277 ? 56.96146 88.67669 83.68604 1.000 21.98629 255 THR B CA 1
ATOM 12169 C C . THR B 1 277 ? 57.48395 87.40428 84.34268 1.000 23.98270 255 THR B C 1
ATOM 12170 O O . THR B 1 277 ? 58.10328 87.44212 85.41022 1.000 25.92422 255 THR B O 1
ATOM 12181 N N . GLY B 1 278 ? 57.22156 86.27151 83.69163 1.000 34.99135 256 GLY B N 1
ATOM 12182 C CA . GLY B 1 278 ? 57.67635 84.98442 84.17999 1.000 29.15550 256 GLY B CA 1
ATOM 12183 C C . GLY B 1 278 ? 58.21004 84.08259 83.08490 1.000 27.78008 256 GLY B C 1
ATOM 12184 O O . GLY B 1 278 ? 59.13430 84.45930 82.35765 1.000 29.86676 256 GLY B O 1
ATOM 12188 N N . LEU B 1 279 ? 57.62620 82.89009 82.96040 1.000 28.22455 257 LEU B N 1
ATOM 12189 C CA . LEU B 1 279 ? 58.09944 81.89343 82.00598 1.000 33.74675 257 LEU B CA 1
ATOM 12190 C C . LEU B 1 279 ? 58.30093 82.49326 80.62038 1.000 31.12893 257 LEU B C 1
ATOM 12191 O O . LEU B 1 279 ? 57.40119 83.12968 80.06592 1.000 33.81069 257 LEU B O 1
ATOM 12207 N N . ARG B 1 280 ? 59.49330 82.27263 80.06187 1.000 34.94863 258 ARG B N 1
ATOM 12208 C CA . ARG B 1 280 ? 59.81585 82.66655 78.68811 1.000 28.61655 258 ARG B CA 1
ATOM 12209 C C . ARG B 1 280 ? 59.48400 84.13196 78.41775 1.000 27.49319 258 ARG B C 1
ATOM 12210 O O . ARG B 1 280 ? 59.25333 84.53102 77.27359 1.000 32.64375 258 ARG B O 1
ATOM 12231 N N . GLY B 1 281 ? 59.47617 84.94978 79.46722 1.000 25.12482 259 GLY B N 1
ATOM 12232 C CA . GLY B 1 281 ? 59.19281 86.36109 79.32032 1.000 27.51366 259 GLY B CA 1
ATOM 12233 C C . GLY B 1 281 ? 57.72916 86.71826 79.21381 1.000 23.31171 259 GLY B C 1
ATOM 12234 O O . GLY B 1 281 ? 57.41255 87.88397 78.95239 1.000 25.43020 259 GLY B O 1
ATOM 12238 N N . GLY B 1 282 ? 56.82619 85.76047 79.40312 1.000 25.11635 260 GLY B N 1
ATOM 12239 C CA . GLY B 1 282 ? 55.41131 86.06957 79.35197 1.000 25.14570 260 GLY B CA 1
ATOM 12240 C C . GLY B 1 282 ? 54.97678 86.95361 80.50598 1.000 25.77352 260 GLY B C 1
ATOM 12241 O O . GLY B 1 282 ? 55.58436 86.97165 81.57581 1.000 27.10813 260 GLY B O 1
ATOM 12245 N N . ILE B 1 283 ? 53.90350 87.70370 80.27731 1.000 25.33937 261 ILE B N 1
ATOM 12246 C CA . ILE B 1 283 ? 53.34407 88.57186 81.30767 1.000 21.62973 261 ILE B CA 1
ATOM 12247 C C . ILE B 1 283 ? 52.55631 87.71920 82.29081 1.000 18.39777 261 ILE B C 1
ATOM 12248 O O . ILE B 1 283 ? 51.70828 86.91318 81.89153 1.000 22.38943 261 ILE B O 1
ATOM 12264 N N . VAL B 1 284 ? 52.82477 87.89689 83.57548 1.000 25.68291 262 VAL B N 1
ATOM 12265 C CA . VAL B 1 284 ? 52.15045 87.10927 84.59900 1.000 20.69343 262 VAL B CA 1
ATOM 12266 C C . VAL B 1 284 ? 50.80910 87.74665 84.93052 1.000 27.35383 262 VAL B C 1
ATOM 12267 O O . VAL B 1 284 ? 50.70470 88.96853 85.09644 1.000 23.83361 262 VAL B O 1
ATOM 12280 N N . VAL B 1 285 ? 49.77258 86.90933 85.02686 1.000 25.62706 263 VAL B N 1
ATOM 12281 C CA . VAL B 1 285 ? 48.42682 87.34284 85.38141 1.000 22.47180 263 VAL B CA 1
ATOM 12282 C C . VAL B 1 285 ? 47.85555 86.36289 86.39757 1.000 21.86445 263 VAL B C 1
ATOM 12283 O O . VAL B 1 285 ? 48.26820 85.20431 86.47634 1.000 31.16483 263 VAL B O 1
ATOM 12296 N N . ASP B 1 286 ? 46.89014 86.84250 87.17893 1.000 24.95926 264 ASP B N 1
ATOM 12297 C CA . ASP B 1 286 ? 46.26495 86.05251 88.22795 1.000 25.21886 264 ASP B CA 1
ATOM 12298 C C . ASP B 1 286 ? 44.97751 85.41925 87.69545 1.000 27.22421 264 ASP B C 1
ATOM 12299 O O . ASP B 1 286 ? 44.72993 85.37875 86.48729 1.000 27.68578 264 ASP B O 1
ATOM 12308 N N . GLU B 1 287 ? 44.14023 84.91415 88.61021 1.000 28.67651 265 GLU B N 1
ATOM 12309 C CA . GLU B 1 287 ? 42.90876 84.23395 88.22304 1.000 33.80864 265 GLU B CA 1
ATOM 12310 C C . GLU B 1 287 ? 41.90906 85.15880 87.54231 1.000 31.17255 265 GLU B C 1
ATOM 12311 O O . GLU B 1 287 ? 40.94855 84.66427 86.94291 1.000 38.65608 265 GLU B O 1
ATOM 12323 N N . HIS B 1 288 ? 42.10324 86.47656 87.62701 1.000 30.95913 266 HIS B N 1
ATOM 12324 C CA . HIS B 1 288 ? 41.23816 87.44886 86.97245 1.000 30.13696 266 HIS B CA 1
ATOM 12325 C C . HIS B 1 288 ? 41.95914 88.20763 85.86263 1.000 27.04699 266 HIS B C 1
ATOM 12326 O O . HIS B 1 288 ? 41.55402 89.32073 85.51382 1.000 28.52306 266 HIS B O 1
ATOM 12340 N N . TYR B 1 289 ? 43.02316 87.62705 85.30718 1.000 21.07978 267 TYR B N 1
ATOM 12341 C CA . TYR B 1 289 ? 43.77089 88.19510 84.18840 1.000 23.92012 267 TYR B CA 1
ATOM 12342 C C . TYR B 1 289 ? 44.43930 89.51965 84.54088 1.000 23.34455 267 TYR B C 1
ATOM 12343 O O . TYR B 1 289 ? 44.75549 90.31310 83.64889 1.000 26.49118 267 TYR B O 1
ATOM 12361 N N . GLN B 1 290 ? 44.67421 89.78315 85.82150 1.000 22.82735 268 GLN B N 1
ATOM 12362 C CA . GLN B 1 290 ? 45.26044 91.04494 86.24906 1.000 26.90181 268 GLN B CA 1
ATOM 12363 C C . GLN B 1 290 ? 46.75491 90.89176 86.50178 1.000 27.28139 268 GLN B C 1
ATOM 12364 O O . GLN B 1 290 ? 47.20908 89.87392 87.03351 1.000 23.02572 268 GLN B O 1
ATOM 12378 N N . THR B 1 291 ? 47.51279 91.91715 86.11737 1.000 24.21432 269 THR B N 1
ATOM 12379 C CA . THR B 1 291 ? 48.95507 91.93161 86.30597 1.000 26.62008 269 THR B CA 1
ATOM 12380 C C . THR B 1 291 ? 49.27746 92.42325 87.71737 1.000 26.26085 269 THR B C 1
ATOM 12381 O O . THR B 1 291 ? 48.39033 92.64945 88.54486 1.000 26.65165 269 THR B O 1
ATOM 12392 N N . ASN B 1 292 ? 50.56376 92.60134 88.00609 1.000 24.39813 270 ASN B N 1
ATOM 12393 C CA . ASN B 1 292 ? 50.99217 93.15682 89.28073 1.000 19.72205 270 ASN B CA 1
ATOM 12394 C C . ASN B 1 292 ? 50.76893 94.66056 89.37238 1.000 26.42586 270 ASN B C 1
ATOM 12395 O O . ASN B 1 292 ? 51.01966 95.24116 90.43421 1.000 27.90219 270 ASN B O 1
ATOM 12406 N N . GLN B 1 293 ? 50.31203 95.30022 88.29604 1.000 26.04380 271 GLN B N 1
ATOM 12407 C CA . GLN B 1 293 ? 50.08088 96.73830 88.31178 1.000 28.29494 271 GLN B CA 1
ATOM 12408 C C . GLN B 1 293 ? 48.60033 97.04251 88.48939 1.000 28.59720 271 GLN B C 1
ATOM 12409 O O . GLN B 1 293 ? 47.74889 96.32716 87.94660 1.000 23.29014 271 GLN B O 1
ATOM 12423 N N . PRO B 1 294 ? 48.25697 98.09058 89.23484 1.000 31.91431 272 PRO B N 1
ATOM 12424 C CA . PRO B 1 294 ? 46.83781 98.40223 89.43753 1.000 31.05585 272 PRO B CA 1
ATOM 12425 C C . PRO B 1 294 ? 46.14254 98.70814 88.12180 1.000 33.49124 272 PRO B C 1
ATOM 12426 O O . PRO B 1 294 ? 46.62051 99.51372 87.31601 1.000 31.49161 272 PRO B O 1
ATOM 12437 N N . ASP B 1 295 ? 45.00471 98.05122 87.90656 1.000 36.44635 273 ASP B N 1
ATOM 12438 C CA . ASP B 1 295 ? 44.10331 98.31452 86.79294 1.000 32.24249 273 ASP B CA 1
ATOM 12439 C C . ASP B 1 295 ? 44.71121 97.99647 85.43191 1.000 32.82510 273 ASP B C 1
ATOM 12440 O O . ASP B 1 295 ? 44.28208 98.55519 84.41491 1.000 24.20912 273 ASP B O 1
ATOM 12449 N N . ILE B 1 296 ? 45.68832 97.09684 85.37825 1.000 25.12937 274 ILE B N 1
ATOM 12450 C CA . ILE B 1 296 ? 46.30004 96.66345 84.12556 1.000 24.49066 274 ILE B CA 1
ATOM 12451 C C . ILE B 1 296 ? 46.10386 95.15828 84.01548 1.000 22.47704 274 ILE B C 1
ATOM 12452 O O . ILE B 1 296 ? 46.59002 94.39992 84.86433 1.000 19.53568 274 ILE B O 1
ATOM 12468 N N . TYR B 1 297 ? 45.39267 94.73279 82.97880 1.000 23.96475 275 TYR B N 1
ATOM 12469 C CA . TYR B 1 297 ? 45.14944 93.32949 82.68675 1.000 17.79420 275 TYR B CA 1
ATOM 12470 C C . TYR B 1 297 ? 45.92987 92.92850 81.44284 1.000 17.90866 275 TYR B C 1
ATOM 12471 O O . TYR B 1 297 ? 46.45623 93.77285 80.71391 1.000 22.87136 275 TYR B O 1
ATOM 12489 N N . ALA B 1 298 ? 45.97471 91.62277 81.18715 1.000 24.46409 276 ALA B N 1
ATOM 12490 C CA . ALA B 1 298 ? 46.68855 91.10117 80.03121 1.000 20.98307 276 ALA B CA 1
ATOM 12491 C C . ALA B 1 298 ? 46.04741 89.79687 79.58334 1.000 22.84782 276 ALA B C 1
ATOM 12492 O O . ALA B 1 298 ? 45.56366 89.01092 80.40256 1.000 17.77412 276 ALA B O 1
ATOM 12499 N N . VAL B 1 299 ? 46.05554 89.57638 78.26766 1.000 19.67048 277 VAL B N 1
ATOM 12500 C CA . VAL B 1 299 ? 45.50254 88.37889 77.64601 1.000 16.73560 277 VAL B CA 1
ATOM 12501 C C . VAL B 1 299 ? 46.28131 88.10180 76.36485 1.000 22.25000 277 VAL B C 1
ATOM 12502 O O . VAL B 1 299 ? 47.05723 88.93555 75.89040 1.000 18.89735 277 VAL B O 1
ATOM 12515 N N . GLY B 1 300 ? 46.06673 86.91523 75.80013 1.000 17.77800 278 GLY B N 1
ATOM 12516 C CA . GLY B 1 300 ? 46.62317 86.57170 74.50333 1.000 25.08602 278 GLY B CA 1
ATOM 12517 C C . GLY B 1 300 ? 47.94838 85.83559 74.58407 1.000 20.14002 278 GLY B C 1
ATOM 12518 O O . GLY B 1 300 ? 48.32667 85.26043 75.60942 1.000 22.84817 278 GLY B O 1
ATOM 12522 N N . ASP B 1 301 ? 48.66850 85.86269 73.45513 1.000 17.91868 279 ASP B N 1
ATOM 12523 C CA . ASP B 1 301 ? 49.97384 85.21772 73.36745 1.000 18.91265 279 ASP B CA 1
ATOM 12524 C C . ASP B 1 301 ? 50.98456 85.79790 74.34467 1.000 23.69850 279 ASP B C 1
ATOM 12525 O O . ASP B 1 301 ? 52.02204 85.17248 74.59190 1.000 26.91558 279 ASP B O 1
ATOM 12534 N N . ALA B 1 302 ? 50.72243 86.98710 74.88098 1.000 28.58640 280 ALA B N 1
ATOM 12535 C CA . ALA B 1 302 ? 51.70716 87.67711 75.69886 1.000 23.91754 280 ALA B CA 1
ATOM 12536 C C . ALA B 1 302 ? 51.72567 87.20390 77.14312 1.000 24.28839 280 ALA B C 1
ATOM 12537 O O . ALA B 1 302 ? 52.64243 87.57747 77.88164 1.000 27.70322 280 ALA B O 1
ATOM 12544 N N . ILE B 1 303 ? 50.75656 86.39907 77.56843 1.000 26.45474 281 ILE B N 1
ATOM 12545 C CA . ILE B 1 303 ? 50.63768 86.04447 78.97432 1.000 24.52909 281 ILE B CA 1
ATOM 12546 C C . ILE B 1 303 ? 51.08683 84.60780 79.18758 1.000 19.32413 281 ILE B C 1
ATOM 12547 O O . ILE B 1 303 ? 51.05194 83.77037 78.27790 1.000 22.56975 281 ILE B O 1
ATOM 12563 N N . VAL B 1 304 ? 51.52869 84.33644 80.40818 1.000 24.75374 282 VAL B N 1
ATOM 12564 C CA . VAL B 1 304 ? 51.75324 82.97190 80.86107 1.000 22.74405 282 VAL B CA 1
ATOM 12565 C C . VAL B 1 304 ? 50.41428 82.38708 81.28510 1.000 25.02900 282 VAL B C 1
ATOM 12566 O O . VAL B 1 304 ? 49.68176 82.99215 82.07750 1.000 25.27009 282 VAL B O 1
ATOM 12579 N N . VAL B 1 305 ? 50.08428 81.21767 80.75015 1.000 27.64751 283 VAL B N 1
ATOM 12580 C CA . VAL B 1 305 ? 48.86175 80.51927 81.10571 1.000 25.83838 283 VAL B CA 1
ATOM 12581 C C . VAL B 1 305 ? 49.23405 79.29965 81.94213 1.000 26.33573 283 VAL B C 1
ATOM 12582 O O . VAL B 1 305 ? 50.40367 78.93787 82.07146 1.000 28.91183 283 VAL B O 1
ATOM 12595 N N . LYS B 1 306 ? 48.21957 78.66647 82.52039 1.000 22.51006 284 LYS B N 1
ATOM 12596 C CA . LYS B 1 306 ? 48.39750 77.43278 83.27248 1.000 27.96462 284 LYS B CA 1
ATOM 12597 C C . LYS B 1 306 ? 48.09607 76.25712 82.35063 1.000 30.33860 284 LYS B C 1
ATOM 12598 O O . LYS B 1 306 ? 46.97173 76.12690 81.85486 1.000 32.22807 284 LYS B O 1
ATOM 12617 N N . GLN B 1 307 ? 49.10271 75.42200 82.10426 1.000 27.24612 285 GLN B N 1
ATOM 12618 C CA . GLN B 1 307 ? 48.88482 74.13449 81.45125 1.000 21.50710 285 GLN B CA 1
ATOM 12619 C C . GLN B 1 307 ? 48.09132 73.24450 82.40145 1.000 27.77835 285 GLN B C 1
ATOM 12620 O O . GLN B 1 307 ? 48.60321 72.82310 83.44397 1.000 25.76821 285 GLN B O 1
ATOM 12634 N N . GLN B 1 308 ? 46.83526 72.96322 82.04775 1.000 25.35652 286 GLN B N 1
ATOM 12635 C CA . GLN B 1 308 ? 45.93119 72.30757 82.98718 1.000 28.93011 286 GLN B CA 1
ATOM 12636 C C . GLN B 1 308 ? 46.30461 70.85103 83.23086 1.000 31.29069 286 GLN B C 1
ATOM 12637 O O . GLN B 1 308 ? 45.97032 70.29863 84.28532 1.000 32.50550 286 GLN B O 1
ATOM 12651 N N . ILE B 1 309 ? 46.98965 70.21053 82.28323 1.000 24.90296 287 ILE B N 1
ATOM 12652 C CA . ILE B 1 309 ? 47.36844 68.81615 82.48452 1.000 28.99560 287 ILE B CA 1
ATOM 12653 C C . ILE B 1 309 ? 48.42358 68.68810 83.57449 1.000 30.61319 287 ILE B C 1
ATOM 12654 O O . ILE B 1 309 ? 48.47355 67.67376 84.28129 1.000 37.08614 287 ILE B O 1
ATOM 12670 N N . THR B 1 310 ? 49.28579 69.69568 83.72305 1.000 31.92035 288 THR B N 1
ATOM 12671 C CA . THR B 1 310 ? 50.33655 69.69092 84.72823 1.000 24.40868 288 THR B CA 1
ATOM 12672 C C . THR B 1 310 ? 50.11493 70.70591 85.83984 1.000 29.36631 288 THR B C 1
ATOM 12673 O O . THR B 1 310 ? 50.80141 70.63351 86.86446 1.000 34.80834 288 THR B O 1
ATOM 12684 N N . GLN B 1 311 ? 49.19094 71.65056 85.66485 1.000 35.86253 289 GLN B N 1
ATOM 12685 C CA . GLN B 1 311 ? 48.97709 72.73080 86.62755 1.000 38.75865 289 GLN B CA 1
ATOM 12686 C C . GLN B 1 311 ? 50.22955 73.58742 86.78976 1.000 36.33936 289 GLN B C 1
ATOM 12687 O O . GLN B 1 311 ? 50.44172 74.20802 87.83389 1.000 44.78715 289 GLN B O 1
ATOM 12701 N N . GLU B 1 312 ? 51.06126 73.63072 85.75291 1.000 31.60712 290 GLU B N 1
ATOM 12702 C CA . GLU B 1 312 ? 52.29111 74.40627 85.74673 1.000 35.06232 290 GLU B CA 1
ATOM 12703 C C . GLU B 1 312 ? 52.22908 75.45302 84.64145 1.000 29.89795 290 GLU B C 1
ATOM 12704 O O . GLU B 1 312 ? 51.42250 75.35846 83.71301 1.000 24.85254 290 GLU B O 1
ATOM 12716 N N . ASP B 1 313 ? 53.09509 76.45623 84.74625 1.000 36.61784 291 ASP B N 1
ATOM 12717 C CA . ASP B 1 313 ? 53.09369 77.54626 83.78240 1.000 30.72641 291 ASP B CA 1
ATOM 12718 C C . ASP B 1 313 ? 53.47998 77.05010 82.39418 1.000 25.58922 291 ASP B C 1
ATOM 12719 O O . ASP B 1 313 ? 54.22636 76.08056 82.24080 1.000 35.05211 291 ASP B O 1
ATOM 12728 N N . ALA B 1 314 ? 52.96779 77.73765 81.37576 1.000 29.81975 292 ALA B N 1
ATOM 12729 C CA . ALA B 1 314 ? 53.24209 77.37947 79.99142 1.000 26.03508 292 ALA B CA 1
ATOM 12730 C C . ALA B 1 314 ? 52.90927 78.56833 79.10218 1.000 27.05699 292 ALA B C 1
ATOM 12731 O O . ALA B 1 314 ? 52.27463 79.53489 79.53079 1.000 21.36599 292 ALA B O 1
ATOM 12738 N N . LEU B 1 315 ? 53.35922 78.48707 77.85371 1.000 31.61887 293 LEU B N 1
ATOM 12739 C CA . LEU B 1 315 ? 52.96222 79.42053 76.80783 1.000 25.69754 293 LEU B CA 1
ATOM 12740 C C . LEU B 1 315 ? 52.20700 78.63838 75.74359 1.000 26.36327 293 LEU B C 1
ATOM 12741 O O . LEU B 1 315 ? 52.74810 77.69015 75.16376 1.000 32.83921 293 LEU B O 1
ATOM 12757 N N . ILE B 1 316 ? 50.96136 79.03071 75.49685 1.000 26.86426 294 ILE B N 1
ATOM 12758 C CA . ILE B 1 316 ? 50.09544 78.37079 74.51970 1.000 20.33088 294 ILE B CA 1
ATOM 12759 C C . ILE B 1 316 ? 49.61956 79.47267 73.57662 1.000 30.31626 294 ILE B C 1
ATOM 12760 O O . ILE B 1 316 ? 48.59508 80.11991 73.81574 1.000 36.35520 294 ILE B O 1
ATOM 12776 N N . SER B 1 317 ? 50.37099 79.69626 72.49546 1.000 28.24934 295 SER B N 1
ATOM 12777 C CA . SER B 1 317 ? 50.15028 80.83930 71.60871 1.000 30.02742 295 SER B CA 1
ATOM 12778 C C . SER B 1 317 ? 49.20755 80.42451 70.48154 1.000 28.09751 295 SER B C 1
ATOM 12779 O O . SER B 1 317 ? 49.61350 80.15291 69.34941 1.000 40.33543 295 SER B O 1
ATOM 12787 N N . LEU B 1 318 ? 47.91441 80.40025 70.80040 1.000 29.84921 296 LEU B N 1
ATOM 12788 C CA . LEU B 1 318 ? 46.89546 79.96333 69.85701 1.000 29.67022 296 LEU B CA 1
ATOM 12789 C C . LEU B 1 318 ? 45.71062 80.91852 69.89801 1.000 24.70970 296 LEU B C 1
ATOM 12790 O O . LEU B 1 318 ? 45.50189 81.64427 70.87233 1.000 24.90168 296 LEU B O 1
ATOM 12806 N N . ALA B 1 319 ? 44.92397 80.89753 68.81909 1.000 25.08458 297 ALA B N 1
ATOM 12807 C CA . ALA B 1 319 ? 43.84735 81.87005 68.66735 1.000 23.23083 297 ALA B CA 1
ATOM 12808 C C . ALA B 1 319 ? 42.66917 81.55543 69.57952 1.000 25.42251 297 ALA B C 1
ATOM 12809 O O . ALA B 1 319 ? 42.05229 82.46955 70.13856 1.000 26.87803 297 ALA B O 1
ATOM 12816 N N . SER B 1 320 ? 42.32786 80.27679 69.73121 1.000 27.63219 298 SER B N 1
ATOM 12817 C CA . SER B 1 320 ? 41.16294 79.93184 70.54247 1.000 30.34801 298 SER B CA 1
ATOM 12818 C C . SER B 1 320 ? 41.32515 80.37482 71.98869 1.000 29.72983 298 SER B C 1
ATOM 12819 O O . SER B 1 320 ? 40.39280 80.99409 72.53000 1.000 24.39060 298 SER B O 1
ATOM 12827 N N . PRO B 1 321 ? 42.44213 80.10247 72.67118 1.000 27.19622 299 PRO B N 1
ATOM 12828 C CA . PRO B 1 321 ? 42.61472 80.68949 74.00887 1.000 20.12676 299 PRO B CA 1
ATOM 12829 C C . PRO B 1 321 ? 42.55636 82.20577 74.00081 1.000 17.45627 299 PRO B C 1
ATOM 12830 O O . PRO B 1 321 ? 41.88727 82.79782 74.85599 1.000 28.25764 299 PRO B O 1
ATOM 12841 N N . ALA B 1 322 ? 43.23439 82.85441 73.04968 1.000 24.13101 300 ALA B N 1
ATOM 12842 C CA . ALA B 1 322 ? 43.26567 84.31399 73.02677 1.000 22.61371 300 ALA B CA 1
ATOM 12843 C C . ALA B 1 322 ? 41.85747 84.89043 72.94922 1.000 21.41641 300 ALA B C 1
ATOM 12844 O O . ALA B 1 322 ? 41.51352 85.82164 73.68653 1.000 20.47299 300 ALA B O 1
ATOM 12851 N N . ASN B 1 323 ? 41.02381 84.34211 72.06092 1.000 26.17669 301 ASN B N 1
ATOM 12852 C CA . ASN B 1 323 ? 39.64754 84.81251 71.95144 1.000 23.14955 301 ASN B CA 1
ATOM 12853 C C . ASN B 1 323 ? 38.90038 84.64228 73.26564 1.000 22.42123 301 ASN B C 1
ATOM 12854 O O . ASN B 1 323 ? 38.18123 85.54846 73.70247 1.000 23.90788 301 ASN B O 1
ATOM 12865 N N . ARG B 1 324 ? 39.05313 83.48308 73.90752 1.000 27.86359 302 ARG B N 1
ATOM 12866 C CA . ARG B 1 324 ? 38.36644 83.23954 75.17060 1.000 23.91952 302 ARG B CA 1
ATOM 12867 C C . ARG B 1 324 ? 38.85697 84.19737 76.24773 1.000 25.33091 302 ARG B C 1
ATOM 12868 O O . ARG B 1 324 ? 38.05746 84.80572 76.96836 1.000 21.79216 302 ARG B O 1
ATOM 12889 N N . GLN B 1 325 ? 40.17762 84.34403 76.36908 1.000 20.16493 303 GLN B N 1
ATOM 12890 C CA . GLN B 1 325 ? 40.73709 85.21932 77.39265 1.000 21.45668 303 GLN B CA 1
ATOM 12891 C C . GLN B 1 325 ? 40.22896 86.64639 77.24150 1.000 18.79277 303 GLN B C 1
ATOM 12892 O O . GLN B 1 325 ? 39.87909 87.29648 78.23346 1.000 25.75328 303 GLN B O 1
ATOM 12906 N N . GLY B 1 326 ? 40.19039 87.15608 76.00992 1.000 20.95897 304 GLY B N 1
ATOM 12907 C CA . GLY B 1 326 ? 39.68418 88.50144 75.79971 1.000 23.37294 304 GLY B CA 1
ATOM 12908 C C . GLY B 1 326 ? 38.23150 88.64152 76.20876 1.000 25.23951 304 GLY B C 1
ATOM 12909 O O . GLY B 1 326 ? 37.84283 89.63114 76.83363 1.000 25.71705 304 GLY B O 1
ATOM 12913 N N . ARG B 1 327 ? 37.40848 87.65253 75.86142 1.000 22.04014 305 ARG B N 1
ATOM 12914 C CA . ARG B 1 327 ? 36.00798 87.68779 76.26326 1.000 23.17980 305 ARG B CA 1
ATOM 12915 C C . ARG B 1 327 ? 35.88111 87.66103 77.78038 1.000 21.63705 305 ARG B C 1
ATOM 12916 O O . ARG B 1 327 ? 35.02308 88.34341 78.35136 1.000 23.57241 305 ARG B O 1
ATOM 12937 N N . GLN B 1 328 ? 36.75077 86.90485 78.45450 1.000 27.06733 306 GLN B N 1
ATOM 12938 C CA . GLN B 1 328 ? 36.61284 86.72577 79.89565 1.000 30.43315 306 GLN B CA 1
ATOM 12939 C C . GLN B 1 328 ? 37.19126 87.89109 80.69113 1.000 20.60959 306 GLN B C 1
ATOM 12940 O O . GLN B 1 328 ? 36.69757 88.18479 81.78519 1.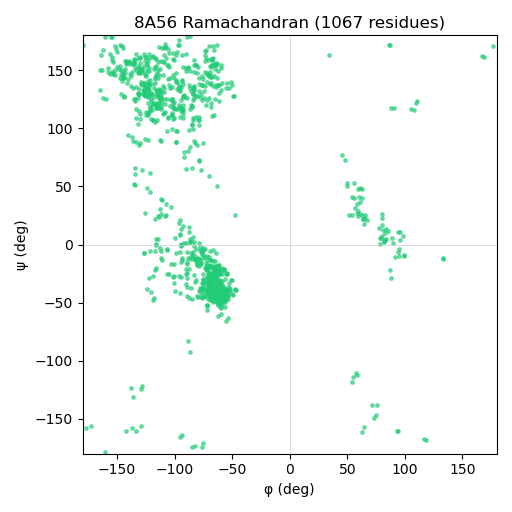000 29.44663 306 GLN B O 1
ATOM 12954 N N . VAL B 1 329 ? 38.22678 88.56235 80.18002 1.000 21.18306 307 VAL B N 1
ATOM 12955 C CA . VAL B 1 329 ? 38.74173 89.73326 80.88601 1.000 24.92363 307 VAL B CA 1
ATOM 12956 C C . VAL B 1 329 ? 37.73662 90.87667 80.81119 1.000 24.36714 307 VAL B C 1
ATOM 12957 O O . VAL B 1 329 ? 37.65974 91.70878 81.72329 1.000 28.85114 307 VAL B O 1
ATOM 12970 N N . ALA B 1 330 ? 36.94952 90.93806 79.73587 1.000 26.07071 308 ALA B N 1
ATOM 12971 C CA . ALA B 1 330 ? 35.84802 91.89186 79.68121 1.000 29.09091 308 ALA B CA 1
ATOM 12972 C C . ALA B 1 330 ? 34.82446 91.59199 80.76946 1.000 23.96507 308 ALA B C 1
ATOM 12973 O O . ALA B 1 330 ? 34.36386 92.49834 81.47250 1.000 27.33333 308 ALA B O 1
ATOM 12980 N N . ASP B 1 331 ? 34.46299 90.31438 80.92732 1.000 26.81099 309 ASP B N 1
ATOM 12981 C CA . ASP B 1 331 ? 33.55546 89.92729 82.00326 1.000 23.47523 309 ASP B CA 1
ATOM 12982 C C . ASP B 1 331 ? 34.09366 90.36388 83.36015 1.000 26.02991 309 ASP B C 1
ATOM 12983 O O . ASP B 1 331 ? 33.34009 90.85157 84.21065 1.000 26.75715 309 ASP B O 1
ATOM 12992 N N . VAL B 1 332 ? 35.39362 90.17272 83.58797 1.000 24.53456 310 VAL B N 1
ATOM 12993 C CA . VAL B 1 332 ? 35.99705 90.57594 84.85363 1.000 20.52352 310 VAL B CA 1
ATOM 12994 C C . VAL B 1 332 ? 35.84081 92.07514 85.05757 1.000 20.66981 310 VAL B C 1
ATOM 12995 O O . VAL B 1 332 ? 35.34283 92.53374 86.09209 1.000 34.09619 310 VAL B O 1
ATOM 13008 N N . ILE B 1 333 ? 36.27343 92.86203 84.07138 1.000 31.33653 311 ILE B N 1
ATOM 13009 C CA . ILE B 1 333 ? 36.24636 94.31353 84.20989 1.000 24.11035 311 ILE B CA 1
ATOM 13010 C C . ILE B 1 333 ? 34.82535 94.81350 84.40258 1.000 27.40626 311 ILE B C 1
ATOM 13011 O O . ILE B 1 333 ? 34.60082 95.82394 85.08003 1.000 32.62204 311 ILE B O 1
ATOM 13027 N N . ALA B 1 334 ? 33.84621 94.12313 83.82629 1.000 30.09696 312 ALA B N 1
ATOM 13028 C CA . ALA B 1 334 ? 32.45553 94.53079 83.95853 1.000 30.03042 312 ALA B CA 1
ATOM 13029 C C . ALA B 1 334 ? 31.81806 94.04676 85.25380 1.000 33.75463 312 ALA B C 1
ATOM 13030 O O . ALA B 1 334 ? 30.62771 94.29509 85.46666 1.000 35.16875 312 ALA B O 1
ATOM 13037 N N . GLY B 1 335 ? 32.56541 93.36323 86.11623 1.000 40.94197 313 GLY B N 1
ATOM 13038 C CA . GLY B 1 335 ? 32.06632 92.97438 87.41707 1.000 31.31005 313 GLY B CA 1
ATOM 13039 C C . GLY B 1 335 ? 31.50306 91.57627 87.50644 1.000 31.63025 313 GLY B C 1
ATOM 13040 O O . GLY B 1 335 ? 30.98131 91.20508 88.56512 1.000 35.38818 313 GLY B O 1
ATOM 13044 N N . LEU B 1 336 ? 31.57731 90.79524 86.43685 1.000 41.85501 314 LEU B N 1
ATOM 13045 C CA . LEU B 1 336 ? 31.15823 89.40669 86.49924 1.000 32.77481 314 LEU B CA 1
ATOM 13046 C C . LEU B 1 336 ? 32.26337 88.55929 87.11205 1.000 44.24757 314 LEU B C 1
ATOM 13047 O O . LEU B 1 336 ? 33.45507 88.83390 86.93996 1.000 38.05792 314 LEU B O 1
ATOM 13063 N N . GLU B 1 337 ? 31.85885 87.51904 87.83098 1.000 38.07327 315 GLU B N 1
ATOM 13064 C CA . GLU B 1 337 ? 32.81260 86.56252 88.37717 1.000 42.42900 315 GLU B CA 1
ATOM 13065 C C . GLU B 1 337 ? 33.22197 85.61971 87.25404 1.000 39.99910 315 GLU B C 1
ATOM 13066 O O . GLU B 1 337 ? 32.43180 84.77638 86.81726 1.000 43.85263 315 GLU B O 1
ATOM 13078 N N . ARG B 1 338 ? 34.44648 85.78517 86.76782 1.000 38.61063 316 ARG B N 1
ATOM 13079 C CA . ARG B 1 338 ? 34.99661 84.94682 85.71554 1.000 35.81948 316 ARG B CA 1
ATOM 13080 C C . ARG B 1 338 ? 36.43716 84.62784 86.07669 1.000 28.55650 316 ARG B C 1
ATOM 13081 O O . ARG B 1 338 ? 37.17759 85.51012 86.51955 1.000 33.80068 316 ARG B O 1
ATOM 13102 N N . LYS B 1 339 ? 36.82913 83.37090 85.89499 1.000 29.26477 317 LYS B N 1
ATOM 13103 C CA . LYS B 1 339 ? 38.15220 82.90742 86.27737 1.000 35.33186 317 LYS B CA 1
ATOM 13104 C C . LYS B 1 339 ? 38.99519 82.60217 85.04703 1.000 32.46708 317 LYS B C 1
ATOM 13105 O O . LYS B 1 339 ? 38.48931 82.14926 84.01858 1.000 32.70032 317 LYS B O 1
ATOM 13124 N N . ASN B 1 340 ? 40.29495 82.86813 85.17139 1.000 34.07850 318 ASN B N 1
ATOM 13125 C CA . ASN B 1 340 ? 41.29933 82.44555 84.19519 1.000 28.50606 318 ASN B CA 1
ATOM 13126 C C . ASN B 1 340 ? 41.69302 81.02002 84.56376 1.000 33.17767 318 ASN B C 1
ATOM 13127 O O . ASN B 1 340 ? 42.43415 80.79858 85.52422 1.000 32.41116 318 ASN B O 1
ATOM 13138 N N . GLN B 1 341 ? 41.18180 80.04659 83.80748 1.000 32.06538 319 GLN B N 1
ATOM 13139 C CA . GLN B 1 341 ? 41.30993 78.64390 84.18624 1.000 29.30183 319 GLN B CA 1
ATOM 13140 C C . GLN B 1 341 ? 42.50674 77.95094 83.55140 1.000 24.94650 319 GLN B C 1
ATOM 13141 O O . GLN B 1 341 ? 43.03432 76.99557 84.13256 1.000 34.33248 319 GLN B O 1
ATOM 13155 N N . GLY B 1 342 ? 42.94152 78.39166 82.38034 1.000 25.67883 320 GLY B N 1
ATOM 13156 C CA . GLY B 1 342 ? 44.10728 77.83572 81.72429 1.000 26.89254 320 GLY B CA 1
ATOM 13157 C C . GLY B 1 342 ? 43.75475 77.19168 80.40031 1.000 26.02133 320 GLY B C 1
ATOM 13158 O O . GLY B 1 342 ? 42.65562 77.35804 79.86286 1.000 36.05666 320 GLY B O 1
ATOM 13162 N N . SER B 1 343 ? 44.71454 76.43525 79.87186 1.000 26.37591 321 SER B N 1
ATOM 13163 C CA . SER B 1 343 ? 44.56931 75.80086 78.57123 1.000 29.42721 321 SER B CA 1
ATOM 13164 C C . SER B 1 343 ? 45.32805 74.48179 78.57560 1.000 29.38110 321 SER B C 1
ATOM 13165 O O . SER B 1 343 ? 46.05739 74.16365 79.51833 1.000 27.03657 321 SER B O 1
ATOM 13173 N N . ILE B 1 344 ? 45.13340 73.70447 77.50836 1.000 26.69535 322 ILE B N 1
ATOM 13174 C CA . ILE B 1 344 ? 45.87388 72.46343 77.30960 1.000 28.14411 322 ILE B CA 1
ATOM 13175 C C . ILE B 1 344 ? 46.62458 72.53054 75.98426 1.000 24.34294 322 ILE B C 1
ATOM 13176 O O . ILE B 1 344 ? 47.68133 71.90960 75.82426 1.000 32.03093 322 ILE B O 1
ATOM 13192 N N . GLY B 1 345 ? 46.08159 73.27856 75.02606 1.000 29.75221 323 GLY B N 1
ATOM 13193 C CA . GLY B 1 345 ? 46.71287 73.43020 73.73068 1.000 24.02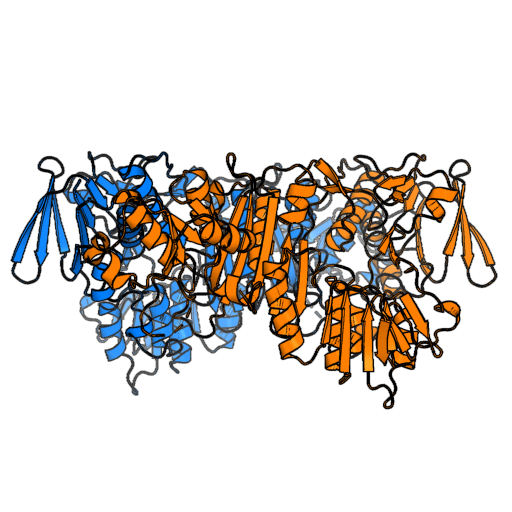099 323 GLY B CA 1
ATOM 13194 C C . GLY B 1 345 ? 46.26714 72.39400 72.72069 1.000 23.88380 323 GLY B C 1
ATOM 13195 O O . GLY B 1 345 ? 46.48252 71.19516 72.91769 1.000 33.39509 323 GLY B O 1
ATOM 13199 N N . THR B 1 346 ? 45.64105 72.84580 71.63570 1.000 22.70315 324 THR B N 1
ATOM 13200 C CA . THR B 1 346 ? 45.20663 71.97176 70.55336 1.000 23.64126 324 THR B CA 1
ATOM 13201 C C . THR B 1 346 ? 45.57657 72.63071 69.23408 1.000 25.56850 324 THR B C 1
ATOM 13202 O O . THR B 1 346 ? 45.19032 73.77659 68.98592 1.000 32.32719 324 THR B O 1
ATOM 13213 N N . ALA B 1 347 ? 46.31307 71.90892 68.39098 1.000 27.67732 325 ALA B N 1
ATOM 13214 C CA . ALA B 1 347 ? 46.83460 72.46705 67.15254 1.000 24.62925 325 ALA B CA 1
ATOM 13215 C C . ALA B 1 347 ? 46.62533 71.48628 66.00875 1.000 25.97709 325 ALA B C 1
ATOM 13216 O O . ALA B 1 347 ? 46.48165 70.27864 66.21510 1.000 26.56064 325 ALA B O 1
ATOM 13223 N N . ILE B 1 348 ? 46.62650 72.02433 64.78835 1.000 26.76476 326 ILE B N 1
ATOM 13224 C CA . ILE B 1 348 ? 46.38099 71.22559 63.59397 1.000 22.93243 326 ILE B CA 1
ATOM 13225 C C . ILE B 1 348 ? 47.00568 71.93121 62.40141 1.000 25.09285 326 ILE B C 1
ATOM 13226 O O . ILE B 1 348 ? 47.02850 73.16246 62.33289 1.000 27.37784 326 ILE B O 1
ATOM 13242 N N . VAL B 1 349 ? 47.49523 71.14323 61.44342 1.000 26.55143 327 VAL B N 1
ATOM 13243 C CA . VAL B 1 349 ? 48.00977 71.67311 60.18898 1.000 32.59344 327 VAL B CA 1
ATOM 13244 C C . VAL B 1 349 ? 47.67504 70.70121 59.06728 1.000 26.42301 327 VAL B C 1
ATOM 13245 O O . VAL B 1 349 ? 47.64172 69.48265 59.26451 1.000 22.33096 327 VAL B O 1
ATOM 13258 N N . ARG B 1 350 ? 47.43216 71.25134 57.88136 1.000 28.52893 328 ARG B N 1
ATOM 13259 C CA . ARG B 1 350 ? 47.18464 70.46545 56.67963 1.000 30.33491 328 ARG B CA 1
ATOM 13260 C C . ARG B 1 350 ? 48.43377 70.48294 55.80775 1.000 28.62905 328 ARG B C 1
ATOM 13261 O O . ARG B 1 350 ? 48.86651 71.55021 55.35774 1.000 34.31316 328 ARG B O 1
ATOM 13282 N N . VAL B 1 351 ? 48.99578 69.30219 55.55858 1.000 25.59936 329 VAL B N 1
ATOM 13283 C CA . VAL B 1 351 ? 50.18952 69.15885 54.73207 1.000 27.75354 329 VAL B CA 1
ATOM 13284 C C . VAL B 1 351 ? 49.80150 68.41838 53.45965 1.000 26.91234 329 VAL B C 1
ATOM 13285 O O . VAL B 1 351 ? 49.86232 67.18529 53.40248 1.000 31.24452 329 VAL B O 1
ATOM 13298 N N . PHE B 1 352 ? 49.39827 69.16727 52.43363 1.000 26.35090 330 PHE B N 1
ATOM 13299 C CA . PHE B 1 352 ? 48.97442 68.58216 51.16554 1.000 26.64875 330 PHE B CA 1
ATOM 13300 C C . PHE B 1 352 ? 47.80485 67.63201 51.39553 1.000 32.38830 330 PHE B C 1
ATOM 13301 O O . PHE B 1 352 ? 46.71141 68.07777 51.75805 1.000 34.36024 330 PHE B O 1
ATOM 13318 N N . ASP B 1 353 ? 48.01375 66.33037 51.19279 1.000 26.78267 331 ASP B N 1
ATOM 13319 C CA . ASP B 1 353 ? 46.95679 65.33813 51.34345 1.000 31.31398 331 ASP B CA 1
ATOM 13320 C C . ASP B 1 353 ? 46.95235 64.68707 52.72237 1.000 31.26098 331 ASP B C 1
ATOM 13321 O O . ASP B 1 353 ? 46.40090 63.59356 52.88327 1.000 36.56613 331 ASP B O 1
ATOM 13330 N N . LEU B 1 354 ? 47.54756 65.33432 53.71819 1.000 29.96470 332 LEU B N 1
ATOM 13331 C CA . LEU B 1 354 ? 47.64685 64.78081 55.05928 1.000 22.69113 332 LEU B CA 1
ATOM 13332 C C . LEU B 1 354 ? 47.26102 65.84439 56.07673 1.000 26.49041 332 LEU B C 1
ATOM 13333 O O . LEU B 1 354 ? 47.43925 67.04237 55.84510 1.000 30.36767 332 LEU B O 1
ATOM 13349 N N . THR B 1 355 ? 46.72054 65.39573 57.20448 1.000 24.92965 333 THR B N 1
ATOM 13350 C CA . THR B 1 355 ? 46.38962 66.26605 58.32301 1.000 23.39609 333 THR B CA 1
ATOM 13351 C C . THR B 1 355 ? 47.12721 65.77982 59.56014 1.000 24.55894 333 THR B C 1
ATOM 13352 O O . THR B 1 355 ? 47.16948 64.57773 59.83358 1.000 26.51730 333 THR B O 1
ATOM 13363 N N . ALA B 1 356 ? 47.72079 66.71824 60.29725 1.000 22.66346 334 ALA B N 1
ATOM 13364 C CA . ALA B 1 356 ? 48.41720 66.42049 61.54214 1.000 27.46289 334 ALA B CA 1
ATOM 13365 C C . ALA B 1 356 ? 47.85574 67.30947 62.64015 1.000 26.12355 334 ALA B C 1
ATOM 13366 O O . ALA B 1 356 ? 47.77131 68.52974 62.46912 1.000 23.29982 334 ALA B O 1
ATOM 13373 N N . ALA B 1 357 ? 47.47335 66.69774 63.76063 1.000 25.79154 335 ALA B N 1
ATOM 13374 C CA . ALA B 1 357 ? 46.90128 67.41930 64.88793 1.000 25.91151 335 ALA B CA 1
ATOM 13375 C C . ALA B 1 357 ? 47.38000 66.79064 66.18909 1.000 23.45859 335 ALA B C 1
ATOM 13376 O O . ALA B 1 357 ? 47.77497 65.62309 66.23178 1.000 21.51396 335 ALA B O 1
ATOM 13383 N N . SER B 1 358 ? 47.33476 67.58371 67.25807 1.000 24.90517 336 SER B N 1
ATOM 13384 C CA . SER B 1 358 ? 47.72595 67.11500 68.57872 1.000 29.10771 336 SER B CA 1
ATOM 13385 C C . SER B 1 358 ? 47.00464 67.94138 69.63161 1.000 23.47543 336 SER B C 1
ATOM 13386 O O . SER B 1 358 ? 46.55341 69.05954 69.37166 1.000 29.16256 336 SER B O 1
ATOM 13394 N N . THR B 1 359 ? 46.90642 67.37563 70.83145 1.000 20.79932 337 THR B N 1
ATOM 13395 C CA . THR B 1 359 ? 46.29755 68.06468 71.95964 1.000 20.41026 337 THR B CA 1
ATOM 13396 C C . THR B 1 359 ? 46.99726 67.60885 73.22992 1.000 19.78090 337 THR B C 1
ATOM 13397 O O . THR B 1 359 ? 47.38235 66.44301 73.35011 1.000 22.22932 337 THR B O 1
ATOM 13408 N N . GLY B 1 360 ? 47.16892 68.53256 74.16625 1.000 20.17573 338 GLY B N 1
ATOM 13409 C CA . GLY B 1 360 ? 47.83601 68.20620 75.40786 1.000 19.89470 338 GLY B CA 1
ATOM 13410 C C . GLY B 1 360 ? 49.33469 68.08216 75.23636 1.000 22.98138 338 GLY B C 1
ATOM 13411 O O . GLY B 1 360 ? 49.95291 68.88124 74.52755 1.000 21.90887 338 GLY B O 1
ATOM 13415 N N . LEU B 1 361 ? 49.92689 67.07846 75.87585 1.000 25.56227 339 LEU B N 1
ATOM 13416 C CA . LEU B 1 361 ? 51.36805 66.88847 75.88462 1.000 22.74304 339 LEU B CA 1
ATOM 13417 C C . LEU B 1 361 ? 51.74675 65.66919 75.05662 1.000 24.22230 339 LEU B C 1
ATOM 13418 O O . LEU B 1 361 ? 51.10353 64.61859 75.15030 1.000 22.56636 339 LEU B O 1
ATOM 13434 N N . SER B 1 362 ? 52.79542 65.81424 74.25116 1.000 29.56788 340 SER B N 1
ATOM 13435 C CA . SER B 1 362 ? 53.39695 64.66691 73.59741 1.000 25.00312 340 SER B CA 1
ATOM 13436 C C . SER B 1 362 ? 54.11724 63.80183 74.62868 1.000 28.60577 340 SER B C 1
ATOM 13437 O O . SER B 1 362 ? 54.28703 64.17766 75.79261 1.000 27.55111 340 SER B O 1
ATOM 13445 N N . GLU B 1 363 ? 54.54728 62.62132 74.18515 1.000 27.28278 341 GLU B N 1
ATOM 13446 C CA . GLU B 1 363 ? 55.33530 61.75628 75.05487 1.000 23.28743 341 GLU B CA 1
ATOM 13447 C C . GLU B 1 363 ? 56.57091 62.49165 75.56108 1.000 25.48629 341 GLU B C 1
ATOM 13448 O O . GLU B 1 363 ? 56.83712 62.52713 76.76822 1.000 30.91984 341 GLU B O 1
ATOM 13460 N N . ARG B 1 364 ? 57.31713 63.12082 74.64882 1.000 28.31973 342 ARG B N 1
ATOM 13461 C CA . ARG B 1 364 ? 58.53973 63.82081 75.03181 1.000 30.03004 342 ARG B CA 1
ATOM 13462 C C . ARG B 1 364 ? 58.25322 64.93074 76.03595 1.000 28.23305 342 ARG B C 1
ATOM 13463 O O . ARG B 1 364 ? 58.94762 65.06060 77.05041 1.000 28.96762 342 ARG B O 1
ATOM 13484 N N . ALA B 1 365 ? 57.24161 65.75764 75.75850 1.000 27.77808 343 ALA B N 1
ATOM 13485 C CA . ALA B 1 365 ? 56.92092 66.85927 76.66083 1.000 28.24903 343 ALA B CA 1
ATOM 13486 C C . ALA B 1 365 ? 56.36826 66.34847 77.98447 1.000 29.83106 343 ALA B C 1
ATOM 13487 O O . ALA B 1 365 ? 56.62818 66.93534 79.04124 1.000 27.53605 343 ALA B O 1
ATOM 13494 N N . ALA B 1 366 ? 55.59538 65.26368 77.94840 1.000 27.04513 344 ALA B N 1
ATOM 13495 C CA . ALA B 1 366 ? 55.05798 64.70869 79.18408 1.000 32.35026 344 ALA B CA 1
ATOM 13496 C C . ALA B 1 366 ? 56.18421 64.24913 80.10039 1.000 36.11217 344 ALA B C 1
ATOM 13497 O O . ALA B 1 366 ? 56.20186 64.57209 81.29409 1.000 38.36547 344 ALA B O 1
ATOM 13504 N N . LYS B 1 367 ? 57.14601 63.50173 79.55126 1.000 32.92516 345 LYS B N 1
ATOM 13505 C CA . LYS B 1 367 ? 58.28546 63.06007 80.34873 1.000 35.23376 345 LYS B CA 1
ATOM 13506 C C . LYS B 1 367 ? 59.11616 64.24506 80.82619 1.000 31.16154 345 LYS B C 1
ATOM 13507 O O . LYS B 1 367 ? 59.57487 64.26799 81.97427 1.000 38.23188 345 LYS B O 1
ATOM 13526 N N . ALA B 1 368 ? 59.31579 65.24382 79.96111 1.000 32.80802 346 ALA B N 1
ATOM 13527 C CA . ALA B 1 368 ? 60.10423 66.40994 80.34652 1.000 38.03408 346 ALA B CA 1
ATOM 13528 C C . ALA B 1 368 ? 59.47796 67.15051 81.52025 1.000 32.71291 346 ALA B C 1
ATOM 13529 O O . ALA B 1 368 ? 60.18153 67.84456 82.26301 1.000 32.81200 346 ALA B O 1
ATOM 13536 N N . ALA B 1 369 ? 58.16590 67.02607 81.69690 1.000 34.56601 347 ALA B N 1
ATOM 13537 C CA . ALA B 1 369 ? 57.46189 67.65258 82.80689 1.000 41.99365 347 ALA B CA 1
ATOM 13538 C C . ALA B 1 369 ? 57.45437 66.78849 84.06007 1.000 31.30882 347 ALA B C 1
ATOM 13539 O O . ALA B 1 369 ? 56.81875 67.16258 85.05199 1.000 29.70672 347 ALA B O 1
ATOM 13546 N N . GLY B 1 370 ? 58.14333 65.65059 84.04350 1.000 35.31235 348 GLY B N 1
ATOM 13547 C CA . GLY B 1 370 ? 58.16782 64.76405 85.18527 1.000 35.36565 348 GLY B CA 1
ATOM 13548 C C . GLY B 1 370 ? 56.98615 63.83077 85.29990 1.000 31.35550 348 GLY B C 1
ATOM 13549 O O . GLY B 1 370 ? 56.84008 63.16799 86.33326 1.000 36.36619 348 GLY B O 1
ATOM 13553 N N . LEU B 1 371 ? 56.13878 63.75324 84.27813 1.000 39.71132 349 LEU B N 1
ATOM 13554 C CA . LEU B 1 371 ? 54.98460 62.86776 84.31855 1.000 30.48684 349 LEU B CA 1
ATOM 13555 C C . LEU B 1 371 ? 55.39770 61.42973 84.02742 1.000 35.50037 349 LEU B C 1
ATOM 13556 O O . LEU B 1 371 ? 56.28697 61.17128 83.21039 1.000 36.54693 349 LEU B O 1
ATOM 13572 N N . THR B 1 372 ? 54.74603 60.49486 84.70972 1.000 36.37249 350 THR B N 1
ATOM 13573 C CA . THR B 1 372 ? 54.90788 59.07117 84.44449 1.000 35.31201 350 THR B CA 1
ATOM 13574 C C . THR B 1 372 ? 53.96434 58.69198 83.30984 1.000 34.05422 350 THR B C 1
ATOM 13575 O O . THR B 1 372 ? 52.74302 58.82570 83.44438 1.000 29.28627 350 THR B O 1
ATOM 13586 N N . THR B 1 373 ? 54.52488 58.22382 82.19803 1.000 25.17956 351 THR B N 1
ATOM 13587 C CA . THR B 1 373 ? 53.77940 58.09612 80.95832 1.000 32.50971 351 THR B CA 1
ATOM 13588 C C . THR B 1 373 ? 53.82210 56.67191 80.42682 1.000 25.25602 351 THR B C 1
ATOM 13589 O O . THR B 1 373 ? 54.78166 55.92905 80.65206 1.000 26.05967 351 THR B O 1
ATOM 13600 N N . ALA B 1 374 ? 52.74849 56.30610 79.73230 1.000 27.20214 352 ALA B N 1
ATOM 13601 C CA . ALA B 1 374 ? 52.70916 55.17058 78.82505 1.000 24.15210 352 ALA B CA 1
ATOM 13602 C C . ALA B 1 374 ? 52.03666 55.64188 77.54367 1.000 20.38537 352 ALA B C 1
ATOM 13603 O O . ALA B 1 374 ? 51.38933 56.69221 77.51521 1.000 22.16025 352 ALA B O 1
ATOM 13610 N N . VAL B 1 375 ? 52.19325 54.86658 76.47152 1.000 20.48566 353 VAL B N 1
ATOM 13611 C CA . VAL B 1 375 ? 51.65029 55.24891 75.17565 1.000 23.29333 353 VAL B CA 1
ATOM 13612 C C . VAL B 1 375 ? 51.11678 54.02263 74.45266 1.000 19.88589 353 VAL B C 1
ATOM 13613 O O . VAL B 1 375 ? 51.49683 52.88480 74.73432 1.000 24.52082 353 VAL B O 1
ATOM 13626 N N . VAL B 1 376 ? 50.20816 54.27814 73.51079 1.000 22.84159 354 VAL B N 1
ATOM 13627 C CA . VAL B 1 376 ? 49.69304 53.25148 72.61690 1.000 28.35504 354 VAL B CA 1
ATOM 13628 C C . VAL B 1 376 ? 49.42078 53.90907 71.27200 1.000 23.46345 354 VAL B C 1
ATOM 13629 O O . VAL B 1 376 ? 49.03431 55.07721 71.20250 1.000 22.17846 354 VAL B O 1
ATOM 13642 N N . HIS B 1 377 ? 49.64497 53.15275 70.19602 1.000 26.77731 355 HIS B N 1
ATOM 13643 C CA . HIS B 1 377 ? 49.41886 53.61431 68.83207 1.000 24.67431 355 HIS B CA 1
ATOM 13644 C C . HIS B 1 377 ? 48.32463 52.76637 68.20115 1.000 28.27365 355 HIS B C 1
ATOM 13645 O O . HIS B 1 377 ? 48.36736 51.53409 68.28372 1.000 32.59039 355 HIS B O 1
ATOM 13660 N N . ILE B 1 378 ? 47.35972 53.42364 67.56407 1.000 24.59414 356 ILE B N 1
ATOM 13661 C CA . ILE B 1 378 ? 46.24733 52.76076 66.89647 1.000 21.71882 356 ILE B CA 1
ATOM 13662 C C . ILE B 1 378 ? 46.21559 53.22608 65.44879 1.000 24.42761 356 ILE B C 1
ATOM 13663 O O . ILE B 1 378 ? 46.41282 54.41293 65.16668 1.000 29.10582 356 ILE B O 1
ATOM 13679 N N . SER B 1 379 ? 45.96758 52.29466 64.53274 1.000 25.37275 357 SER B N 1
ATOM 13680 C CA . SER B 1 379 ? 45.83186 52.60757 63.11303 1.000 27.21796 357 SER B CA 1
ATOM 13681 C C . SER B 1 379 ? 44.46933 52.10666 62.65304 1.000 35.81249 357 SER B C 1
ATOM 13682 O O . SER B 1 379 ? 44.23348 50.89478 62.59925 1.000 54.44952 357 SER B O 1
ATOM 13690 N N . GLY B 1 380 ? 43.57369 53.03604 62.33276 1.000 33.09100 358 GLY B N 1
ATOM 13691 C CA . GLY B 1 380 ? 42.24676 52.67607 61.87810 1.000 33.23506 358 GLY B CA 1
ATOM 13692 C C . GLY B 1 380 ? 41.85391 53.37335 60.59299 1.000 31.98975 358 GLY B C 1
ATOM 13693 O O . GLY B 1 380 ? 42.71634 53.78530 59.81197 1.000 35.22823 358 GLY B O 1
ATOM 13697 N N . LYS B 1 381 ? 40.55179 53.49896 60.35908 1.000 33.12589 359 LYS B N 1
ATOM 13698 C CA . LYS B 1 381 ? 40.01699 54.21291 59.21187 1.000 30.88387 359 LYS B CA 1
ATOM 13699 C C . LYS B 1 381 ? 39.08280 55.31152 59.70319 1.000 30.59404 359 LYS B C 1
ATOM 13700 O O . LYS B 1 381 ? 38.56409 55.25917 60.82269 1.000 32.12822 359 LYS B O 1
ATOM 13719 N N . ASP B 1 382 ? 38.87430 56.31857 58.85140 1.000 24.61643 360 ASP B N 1
ATOM 13720 C CA . ASP B 1 382 ? 37.96891 57.40502 59.20504 1.000 29.70189 360 ASP B CA 1
ATOM 13721 C C . ASP B 1 382 ? 36.51404 56.95498 59.22313 1.000 26.30286 360 ASP B C 1
ATOM 13722 O O . ASP B 1 382 ? 35.69691 57.57035 59.91603 1.000 33.16549 360 ASP B O 1
ATOM 13731 N N . HIS B 1 383 ? 36.17320 55.90283 58.48486 1.000 29.85444 361 HIS B N 1
ATOM 13732 C CA . HIS B 1 383 ? 34.83760 55.32329 58.54414 1.000 31.69299 361 HIS B CA 1
ATOM 13733 C C . HIS B 1 383 ? 34.92927 53.86323 58.11244 1.000 36.70607 361 HIS B C 1
ATOM 13734 O O . HIS B 1 383 ? 36.00534 53.35874 57.77790 1.000 31.98531 361 HIS B O 1
ATOM 13748 N N . ALA B 1 384 ? 33.78286 53.18329 58.14404 1.000 39.84672 362 ALA B N 1
ATOM 13749 C CA . ALA B 1 384 ? 33.72967 51.75593 57.85501 1.000 37.09538 362 ALA B CA 1
ATOM 13750 C C . ALA B 1 384 ? 34.45781 51.43273 56.55700 1.000 31.03668 362 ALA B C 1
ATOM 13751 O O . ALA B 1 384 ? 34.33230 52.14652 55.55957 1.000 38.28649 362 ALA B O 1
ATOM 13758 N N . GLY B 1 385 ? 35.22497 50.34103 56.57738 1.000 36.92306 363 GLY B N 1
ATOM 13759 C CA . GLY B 1 385 ? 35.99209 49.96410 55.40389 1.000 33.80646 363 GLY B CA 1
ATOM 13760 C C . GLY B 1 385 ? 35.13391 49.48824 54.25075 1.000 44.36182 363 GLY B C 1
ATOM 13761 O O . GLY B 1 385 ? 35.50564 49.66237 53.08587 1.000 41.71575 363 GLY B O 1
ATOM 13765 N N . TYR B 1 386 ? 33.98204 48.88097 54.54928 1.000 39.16673 364 TYR B N 1
ATOM 13766 C CA . TYR B 1 386 ? 33.10227 48.40230 53.49027 1.000 39.56364 364 TYR B CA 1
ATOM 13767 C C . TYR B 1 386 ? 32.36734 49.53584 52.78461 1.000 42.25362 364 TYR B C 1
ATOM 13768 O O . TYR B 1 386 ? 31.75610 49.29629 51.73778 1.000 50.19842 364 TYR B O 1
ATOM 13786 N N . TYR B 1 387 ? 32.41838 50.75910 53.32407 1.000 33.76001 365 TYR B N 1
ATOM 13787 C CA . TYR B 1 387 ? 31.87124 51.91431 52.62695 1.000 32.78992 365 TYR B CA 1
ATOM 13788 C C . TYR B 1 387 ? 32.98898 52.61950 51.87507 1.000 36.62564 365 TYR B C 1
ATOM 13789 O O . TYR B 1 387 ? 34.05956 52.85353 52.45510 1.000 37.68566 365 TYR B O 1
ATOM 13807 N N . PRO B 1 388 ? 32.80391 52.97087 50.60470 1.000 45.83705 366 PRO B N 1
ATOM 13808 C CA . PRO B 1 388 ? 33.93605 53.45510 49.80673 1.000 35.30302 366 PRO B CA 1
ATOM 13809 C C . PRO B 1 388 ? 34.50569 54.75729 50.34710 1.000 38.95512 366 PRO B C 1
ATOM 13810 O O . PRO B 1 388 ? 33.82989 55.53566 51.02232 1.000 33.17552 366 PRO B O 1
ATOM 13821 N N . GLY B 1 389 ? 35.78045 54.98683 50.03734 1.000 37.40863 367 GLY B N 1
ATOM 13822 C CA . GLY B 1 389 ? 36.44703 56.21449 50.41322 1.000 33.78465 367 GLY B CA 1
ATOM 13823 C C . GLY B 1 389 ? 37.11457 56.20330 51.76770 1.000 32.84630 367 GLY B C 1
ATOM 13824 O O . GLY B 1 389 ? 37.60571 57.25043 52.20410 1.000 38.64199 367 GLY B O 1
ATOM 13828 N N . ALA B 1 390 ? 37.14781 55.06207 52.44801 1.000 40.84211 368 ALA B N 1
ATOM 13829 C CA . ALA B 1 390 ? 37.81926 54.98116 53.73671 1.000 36.20242 368 ALA B CA 1
ATOM 13830 C C . ALA B 1 390 ? 39.32104 55.17952 53.56886 1.000 29.90821 368 ALA B C 1
ATOM 13831 O O . ALA B 1 390 ? 39.93926 54.62437 52.65581 1.000 30.74918 368 ALA B O 1
ATOM 13838 N N . THR B 1 391 ? 39.90521 55.98079 54.46085 1.000 31.94413 369 THR B N 1
ATOM 13839 C CA . THR B 1 391 ? 41.32972 56.27675 54.44991 1.000 30.19416 369 THR B CA 1
ATOM 13840 C C . THR B 1 391 ? 41.92739 55.96300 55.81418 1.000 31.79655 369 THR B C 1
ATOM 13841 O O . THR B 1 391 ? 41.23062 55.94693 56.83235 1.000 28.82273 369 THR B O 1
ATOM 13852 N N . ASP B 1 392 ? 43.24022 55.74132 55.82190 1.000 37.39900 370 ASP B N 1
ATOM 13853 C CA . ASP B 1 392 ? 43.93231 55.32739 57.03320 1.000 35.38925 370 ASP B CA 1
ATOM 13854 C C . ASP B 1 392 ? 44.02849 56.47071 58.03867 1.000 26.52422 370 ASP B C 1
ATOM 13855 O O . ASP B 1 392 ? 44.13751 57.64641 57.67788 1.000 29.30529 370 ASP B O 1
ATOM 13864 N N . LEU B 1 393 ? 43.98826 56.09942 59.31810 1.000 30.43668 371 LEU B N 1
ATOM 13865 C CA . LEU B 1 393 ? 44.13194 57.00962 60.44399 1.000 28.26537 371 LEU B CA 1
ATOM 13866 C C . LEU B 1 393 ? 45.19366 56.46035 61.38338 1.000 27.88068 371 LEU B C 1
ATOM 13867 O O . LEU B 1 393 ? 45.22149 55.25717 61.65271 1.000 36.21406 371 LEU B O 1
ATOM 13883 N N . GLN B 1 394 ? 46.05556 57.33901 61.88749 1.000 25.71425 372 GLN B N 1
ATOM 13884 C CA . GLN B 1 394 ? 47.04430 56.98677 62.89998 1.000 24.79889 372 GLN B CA 1
ATOM 13885 C C . GLN B 1 394 ? 46.78079 57.86062 64.11801 1.000 25.53558 372 GLN B C 1
ATOM 13886 O O . GLN B 1 394 ? 46.76615 59.09065 64.00653 1.000 24.50995 372 GLN B O 1
ATOM 13900 N N . LEU B 1 395 ? 46.56536 57.23343 65.26786 1.000 22.02213 373 LEU B N 1
ATOM 13901 C CA . LEU B 1 395 ? 46.34114 57.95283 66.50855 1.000 24.41893 373 LEU B CA 1
ATOM 13902 C C . LEU B 1 395 ? 47.32585 57.46751 67.56174 1.000 17.80586 373 LEU B C 1
ATOM 13903 O O . LEU B 1 395 ? 47.70632 56.29291 67.58344 1.000 20.23603 373 LEU B O 1
ATOM 13919 N N . LYS B 1 396 ? 47.74730 58.39149 68.42207 1.000 25.72980 374 LYS B N 1
ATOM 13920 C CA . LYS B 1 396 ? 48.61008 58.09163 69.55649 1.000 19.11281 374 LYS B CA 1
ATOM 13921 C C . LYS B 1 396 ? 47.99675 58.68923 70.81338 1.000 17.13916 374 LYS B C 1
ATOM 13922 O O . LYS B 1 396 ? 47.47135 59.80529 70.78351 1.000 20.04554 374 LYS B O 1
ATOM 13941 N N . LEU B 1 397 ? 48.06678 57.94667 71.91420 1.000 21.11635 375 LEU B N 1
ATOM 13942 C CA . LEU B 1 397 ? 47.58317 58.40715 73.20817 1.000 19.46495 375 LEU B CA 1
ATOM 13943 C C . LEU B 1 397 ? 48.71416 58.32480 74.22372 1.000 18.14064 375 LEU B C 1
ATOM 13944 O O . LEU B 1 397 ? 49.45795 57.34060 74.25735 1.000 20.13185 375 LEU B O 1
ATOM 13960 N N . VAL B 1 398 ? 48.84584 59.36726 75.03940 1.000 19.40151 376 VAL B N 1
ATOM 13961 C CA . VAL B 1 398 ? 49.83293 59.42727 76.11257 1.000 16.44995 376 VAL B CA 1
ATOM 13962 C C . VAL B 1 398 ? 49.06556 59.51772 77.42349 1.000 19.62368 376 VAL B C 1
ATOM 13963 O O . VAL B 1 398 ? 48.28496 60.45645 77.62598 1.000 24.72610 376 VAL B O 1
ATOM 13976 N N . PHE B 1 399 ? 49.28509 58.55117 78.31114 1.000 20.13485 377 PHE B N 1
ATOM 13977 C CA . PHE B 1 399 ? 48.46523 58.43118 79.50650 1.000 21.23552 377 PHE B CA 1
ATOM 13978 C C . PHE B 1 399 ? 49.31180 57.92885 80.66710 1.000 25.51137 377 PHE B C 1
ATOM 13979 O O . PHE B 1 399 ? 50.46753 57.53228 80.50054 1.000 26.82576 377 PHE B O 1
ATOM 13996 N N . HIS B 1 400 ? 48.71394 57.95552 81.85579 1.000 24.83228 378 HIS B N 1
ATOM 13997 C CA . HIS B 1 400 ? 49.36668 57.44795 83.05987 1.000 26.64021 378 HIS B CA 1
ATOM 13998 C C . HIS B 1 400 ? 49.16538 55.93956 83.15205 1.000 26.89443 378 HIS B C 1
ATOM 13999 O O . HIS B 1 400 ? 48.03064 55.46618 83.04057 1.000 28.32804 378 HIS B O 1
ATOM 14013 N N . PRO B 1 401 ? 50.22884 55.15714 83.36505 1.000 26.21540 379 PRO B N 1
ATOM 14014 C CA . PRO B 1 401 ? 50.10885 53.69541 83.23938 1.000 33.99387 379 PRO B CA 1
ATOM 14015 C C . PRO B 1 401 ? 49.36126 53.00910 84.37441 1.000 29.76874 379 PRO B C 1
ATOM 14016 O O . PRO B 1 401 ? 49.15813 51.79169 84.29831 1.000 41.80363 379 PRO B O 1
ATOM 14027 N N . THR B 1 402 ? 48.94505 53.72428 85.41859 1.000 36.47534 380 THR B N 1
ATOM 14028 C CA . THR B 1 402 ? 48.17505 53.12576 86.50297 1.000 31.54994 380 THR B CA 1
ATOM 14029 C C . THR B 1 402 ? 46.79422 53.74397 86.64917 1.000 28.53813 380 THR B C 1
ATOM 14030 O O . THR B 1 402 ? 45.80251 53.01271 86.75878 1.000 32.08597 380 THR B O 1
ATOM 14041 N N . THR B 1 403 ? 46.70087 55.07634 86.65615 1.000 29.89066 381 THR B N 1
ATOM 14042 C CA . THR B 1 403 ? 45.41275 55.73857 86.82116 1.000 31.60082 381 THR B CA 1
ATOM 14043 C C . THR B 1 403 ? 44.64520 55.85711 85.51126 1.000 32.30427 381 THR B C 1
ATOM 14044 O O . THR B 1 403 ? 43.41176 55.93548 85.52871 1.000 33.37003 381 THR B O 1
ATOM 14055 N N . GLY B 1 404 ? 45.34097 55.88031 84.37815 1.000 24.63966 382 GLY B N 1
ATOM 14056 C CA . GLY B 1 404 ? 44.69364 56.10772 83.10628 1.000 21.69712 382 GLY B CA 1
ATOM 14057 C C . GLY B 1 404 ? 44.46182 57.56143 82.75700 1.000 22.87193 382 GLY B C 1
ATOM 14058 O O . GLY B 1 404 ? 43.82930 57.83876 81.72949 1.000 26.35376 382 GLY B O 1
ATOM 14062 N N . GLU B 1 405 ? 44.93762 58.49620 83.57788 1.000 27.42776 383 GLU B N 1
ATOM 14063 C CA . GLU B 1 405 ? 44.86039 59.91153 83.23896 1.000 19.43965 383 GLU B CA 1
ATOM 14064 C C . GLU B 1 405 ? 45.44882 60.15044 81.85434 1.000 29.29986 383 GLU B C 1
ATOM 14065 O O . GLU B 1 405 ? 46.51846 59.63244 81.52412 1.000 28.33809 383 GLU B O 1
ATOM 14077 N N . ILE B 1 406 ? 44.74544 60.93408 81.04448 1.000 23.06655 384 ILE B N 1
ATOM 14078 C CA . ILE B 1 406 ? 45.17051 61.22010 79.67906 1.000 26.13320 384 ILE B CA 1
ATOM 14079 C C . ILE B 1 406 ? 45.98655 62.50530 79.67345 1.000 26.56172 384 ILE B C 1
ATOM 14080 O O . ILE B 1 406 ? 45.53801 63.53921 80.18271 1.000 28.68501 384 ILE B O 1
ATOM 14096 N N . TYR B 1 407 ? 47.18722 62.44165 79.09520 1.000 23.99466 385 TYR B N 1
ATOM 14097 C CA . TYR B 1 407 ? 48.07050 63.59711 79.00253 1.000 19.47690 385 TYR B CA 1
ATOM 14098 C C . TYR B 1 407 ? 48.05405 64.26043 77.63274 1.000 22.86670 385 TYR B C 1
ATOM 14099 O O . TYR B 1 407 ? 48.33232 65.45956 77.53855 1.000 21.90149 385 TYR B O 1
ATOM 14117 N N . GLY B 1 408 ? 47.75279 63.51915 76.57325 1.000 21.81708 386 GLY B N 1
ATOM 14118 C CA . GLY B 1 408 ? 47.73511 64.10152 75.24231 1.000 18.37716 386 GLY B CA 1
ATOM 14119 C C . GLY B 1 408 ? 47.44681 63.04222 74.20265 1.000 16.82153 386 GLY B C 1
ATOM 14120 O O . GLY B 1 408 ? 47.42817 61.84104 74.48967 1.000 22.80873 386 GLY B O 1
ATOM 14124 N N . ALA B 1 409 ? 47.22609 63.51175 72.97594 1.000 20.87112 387 ALA B N 1
ATOM 14125 C CA . ALA B 1 409 ? 46.96013 62.62489 71.85408 1.000 17.61026 387 ALA B CA 1
ATOM 14126 C C . ALA B 1 409 ? 47.41923 63.29066 70.56770 1.000 21.07939 387 ALA B C 1
ATOM 14127 O O . ALA B 1 409 ? 47.40141 64.51826 70.44558 1.000 22.41650 387 ALA B O 1
ATOM 14134 N N . GLN B 1 410 ? 47.82776 62.46327 69.60885 1.000 20.39307 388 GLN B N 1
ATOM 14135 C CA . GLN B 1 410 ? 48.28570 62.92575 68.30821 1.000 19.94942 388 GLN B CA 1
ATOM 14136 C C . GLN B 1 410 ? 47.60273 62.11156 67.22185 1.000 17.29605 388 GLN B C 1
ATOM 14137 O O . GLN B 1 410 ? 47.29834 60.92950 67.40522 1.000 24.73918 388 GLN B O 1
ATOM 14151 N N . GLY B 1 411 ? 47.36530 62.75590 66.08744 1.000 18.62634 389 GLY B N 1
ATOM 14152 C CA . GLY B 1 411 ? 46.67710 62.09876 64.99896 1.000 20.97439 389 GLY B CA 1
ATOM 14153 C C . GLY B 1 411 ? 47.25648 62.44915 63.64829 1.000 20.29776 389 GLY B C 1
ATOM 14154 O O . GLY B 1 411 ? 47.65594 63.59266 63.41561 1.000 21.74026 389 GLY B O 1
ATOM 14158 N N . ILE B 1 412 ? 47.30738 61.46792 62.75278 1.000 22.69725 390 ILE B N 1
ATOM 14159 C CA . ILE B 1 412 ? 47.77975 61.65108 61.38753 1.000 28.83736 390 ILE B CA 1
ATOM 14160 C C . ILE B 1 412 ? 46.78218 60.97873 60.45652 1.000 20.28470 390 ILE B C 1
ATOM 14161 O O . ILE B 1 412 ? 46.33774 59.85619 60.71993 1.000 28.13368 390 ILE B O 1
ATOM 14177 N N . GLY B 1 413 ? 46.43162 61.65744 59.37007 1.000 26.43051 391 GLY B N 1
ATOM 14178 C CA . GLY B 1 413 ? 45.52434 61.07054 58.40620 1.000 23.59912 391 GLY B CA 1
ATOM 14179 C C . GLY B 1 413 ? 45.01257 62.04962 57.37401 1.000 22.97600 391 GLY B C 1
ATOM 14180 O O . GLY B 1 413 ? 45.07797 63.26596 57.57159 1.000 25.74141 391 GLY B O 1
ATOM 14184 N N . ALA B 1 414 ? 44.50534 61.52247 56.25845 1.000 27.92069 392 ALA B N 1
ATOM 14185 C CA . ALA B 1 414 ? 43.89346 62.37633 55.24775 1.000 24.15160 392 ALA B CA 1
ATOM 14186 C C . ALA B 1 414 ? 42.60153 63.00131 55.75948 1.000 27.10157 392 ALA B C 1
ATOM 14187 O O . ALA B 1 414 ? 42.32774 64.17802 55.49465 1.000 33.06603 392 ALA B O 1
ATOM 14194 N N . LYS B 1 415 ? 41.79934 62.23162 56.49562 1.000 34.09781 393 LYS B N 1
ATOM 14195 C CA . LYS B 1 415 ? 40.48564 62.66842 56.93840 1.000 29.17488 393 LYS B CA 1
ATOM 14196 C C . LYS B 1 415 ? 40.22653 62.18406 58.35691 1.000 21.67906 393 LYS B C 1
ATOM 14197 O O . LYS B 1 415 ? 40.80273 61.19393 58.81367 1.000 27.83967 393 LYS B O 1
ATOM 14216 N N . GLY B 1 416 ? 39.32336 62.88299 59.03991 1.000 29.20707 394 GLY B N 1
ATOM 14217 C CA . GLY B 1 416 ? 38.84904 62.45224 60.33610 1.000 26.66485 394 GLY B CA 1
ATOM 14218 C C . GLY B 1 416 ? 39.78067 62.72342 61.49086 1.000 23.15172 394 GLY B C 1
ATOM 14219 O O . GLY B 1 416 ? 39.48360 62.30129 62.61395 1.000 26.43630 394 GLY B O 1
ATOM 14223 N N . VAL B 1 417 ? 40.89385 63.41838 61.25926 1.000 27.84994 395 VAL B N 1
ATOM 14224 C CA . VAL B 1 417 ? 41.84648 63.66524 62.33547 1.000 30.12528 395 VAL B CA 1
ATOM 14225 C C . VAL B 1 417 ? 41.38565 64.82485 63.20528 1.000 25.50219 395 VAL B C 1
ATOM 14226 O O . VAL B 1 417 ? 41.46186 64.75944 64.43651 1.000 24.56094 395 VAL B O 1
ATOM 14239 N N . ASP B 1 418 ? 40.91464 65.90776 62.58369 1.000 33.18030 396 ASP B N 1
ATOM 14240 C CA . ASP B 1 418 ? 40.41589 67.03730 63.35873 1.000 26.81716 396 ASP B CA 1
ATOM 14241 C C . ASP B 1 418 ? 39.30928 66.59801 64.30940 1.000 26.38390 396 ASP B C 1
ATOM 14242 O O . ASP B 1 418 ? 39.24370 67.06273 65.45406 1.000 24.03867 396 ASP B O 1
ATOM 14251 N N . LYS B 1 419 ? 38.44388 65.68290 63.85953 1.000 30.07597 397 LYS B N 1
ATOM 14252 C CA . LYS B 1 419 ? 37.35373 65.20287 64.70401 1.000 20.72400 397 LYS B CA 1
ATOM 14253 C C . LYS B 1 419 ? 37.88056 64.39803 65.88741 1.000 22.48022 397 LYS B C 1
ATOM 14254 O O . LYS B 1 419 ? 37.45845 64.61104 67.03040 1.000 23.25584 397 LYS B O 1
ATOM 14273 N N . ARG B 1 420 ? 38.79678 63.45682 65.63199 1.000 28.41514 398 ARG B N 1
ATOM 14274 C CA . ARG B 1 420 ? 39.28010 62.59316 66.70493 1.000 20.87150 398 ARG B CA 1
ATOM 14275 C C . ARG B 1 420 ? 40.06371 63.38946 67.74588 1.000 19.63017 398 ARG B C 1
ATOM 14276 O O . ARG B 1 420 ? 39.95014 63.12783 68.94949 1.000 23.94972 398 ARG B O 1
ATOM 14297 N N . ILE B 1 421 ? 40.87410 64.35220 67.30445 1.000 23.85717 399 ILE B N 1
ATOM 14298 C CA . ILE B 1 421 ? 41.67378 65.12473 68.24936 1.000 23.89966 399 ILE B CA 1
ATOM 14299 C C . ILE B 1 421 ? 40.81020 66.13856 68.99359 1.000 15.39380 399 ILE B C 1
ATOM 14300 O O . ILE B 1 421 ? 41.06340 66.42944 70.16783 1.000 22.93205 399 ILE B O 1
ATOM 14316 N N . ASP B 1 422 ? 39.79475 66.69880 68.33528 1.000 25.17113 400 ASP B N 1
ATOM 14317 C CA . ASP B 1 422 ? 38.84095 67.54206 69.04664 1.000 26.66131 400 ASP B CA 1
ATOM 14318 C C . ASP B 1 422 ? 38.10676 66.74322 70.11660 1.000 21.89156 400 ASP B C 1
ATOM 14319 O O . ASP B 1 422 ? 37.90023 67.22916 71.23447 1.000 23.92031 400 ASP B O 1
ATOM 14328 N N . ILE B 1 423 ? 37.70766 65.51140 69.79232 1.000 17.64182 401 ILE B N 1
ATOM 14329 C CA . ILE B 1 423 ? 37.05475 64.65562 70.77883 1.000 19.07426 401 ILE B CA 1
ATOM 14330 C C . ILE B 1 423 ? 37.97949 64.41029 71.96372 1.000 20.01843 401 ILE B C 1
ATOM 14331 O O . ILE B 1 423 ? 37.57460 64.52715 73.12630 1.000 24.98976 401 ILE B O 1
ATOM 14347 N N . LEU B 1 424 ? 39.23086 64.03586 71.68795 1.000 21.06096 402 LEU B N 1
ATOM 14348 C CA . LEU B 1 424 ? 40.14974 63.72127 72.77700 1.000 19.09699 402 LEU B CA 1
ATOM 14349 C C . LEU B 1 424 ? 40.48905 64.95780 73.59779 1.000 17.58131 402 LEU B C 1
ATOM 14350 O O . LEU B 1 424 ? 40.66678 64.85812 74.81629 1.000 18.23483 402 LEU B O 1
ATOM 14366 N N . ALA B 1 425 ? 40.56934 66.12810 72.96394 1.000 24.32252 403 ALA B N 1
ATOM 14367 C CA . ALA B 1 425 ? 40.72502 67.35652 73.73399 1.000 21.09183 403 ALA B CA 1
ATOM 14368 C C . ALA B 1 425 ? 39.55810 67.54075 74.69766 1.000 23.32809 403 ALA B C 1
ATOM 14369 O O . ALA B 1 425 ? 39.75311 67.91884 75.85868 1.000 22.22384 403 ALA B O 1
ATOM 14376 N N . THR B 1 426 ? 38.33656 67.25679 74.24029 1.000 23.24608 404 THR B N 1
ATOM 14377 C CA . THR B 1 426 ? 37.17191 67.40368 75.10764 1.000 18.53126 404 THR B CA 1
ATOM 14378 C C . THR B 1 426 ? 37.20388 66.38843 76.24510 1.000 27.44392 404 THR B C 1
ATOM 14379 O O . THR B 1 426 ? 36.81131 66.70372 77.37494 1.000 26.20573 404 THR B O 1
ATOM 14390 N N . ALA B 1 427 ? 37.68134 65.16985 75.97190 1.000 22.53908 405 ALA B N 1
ATOM 14391 C CA . ALA B 1 427 ? 37.79951 64.16943 77.02886 1.000 20.41094 405 ALA B CA 1
ATOM 14392 C C . ALA B 1 427 ? 38.78197 64.61553 78.10516 1.000 19.68169 405 ALA B C 1
ATOM 14393 O O . ALA B 1 427 ? 38.53390 64.42415 79.30077 1.000 22.12984 405 ALA B O 1
ATOM 14400 N N . ILE B 1 428 ? 39.90859 65.20573 77.70222 1.000 25.97774 406 ILE B N 1
ATOM 14401 C CA . ILE B 1 428 ? 40.85743 65.72094 78.68446 1.000 26.03772 406 ILE B CA 1
ATOM 14402 C C . ILE B 1 428 ? 40.20991 66.81768 79.52144 1.000 24.52932 406 ILE B C 1
ATOM 14403 O O . ILE B 1 428 ? 40.37605 66.86328 80.74630 1.000 30.45907 406 ILE B O 1
ATOM 14419 N N . LYS B 1 429 ? 39.46238 67.71865 78.87709 1.000 26.43441 407 LYS B N 1
ATOM 14420 C CA . LYS B 1 429 ? 38.79927 68.78913 79.61583 1.000 27.24542 407 LYS B CA 1
ATOM 14421 C C . LYS B 1 429 ? 37.82347 68.22709 80.64042 1.000 26.27958 407 LYS B C 1
ATOM 14422 O O . LYS B 1 429 ? 37.66089 68.78949 81.72947 1.000 28.09310 407 LYS B O 1
ATOM 14441 N N . GLY B 1 430 ? 37.15420 67.12799 80.30366 1.000 31.70136 408 GLY B N 1
ATOM 14442 C CA . GLY B 1 430 ? 36.24707 66.45908 81.20726 1.000 24.83250 408 GLY B CA 1
ATOM 14443 C C . GLY B 1 430 ? 36.90463 65.49873 82.16602 1.000 30.96313 408 GLY B C 1
ATOM 14444 O O . GLY B 1 430 ? 36.21031 64.78107 82.89044 1.000 30.22976 408 GLY B O 1
ATOM 14448 N N . GLN B 1 431 ? 38.23536 65.46134 82.18281 1.000 32.43666 409 GLN B N 1
ATOM 14449 C CA . GLN B 1 431 ? 38.98703 64.59796 83.08944 1.000 26.04831 409 GLN B CA 1
ATOM 14450 C C . GLN B 1 431 ? 38.62233 63.12908 82.89139 1.000 33.88448 409 GLN B C 1
ATOM 14451 O O . GLN B 1 431 ? 38.59538 62.34284 83.83775 1.000 26.02410 409 GLN B O 1
ATOM 14465 N N . LEU B 1 432 ? 38.35135 62.75644 81.64442 1.000 37.73807 410 LEU B N 1
ATOM 14466 C CA . LEU B 1 432 ? 38.07658 61.36659 81.31838 1.000 29.15016 410 LEU B CA 1
ATOM 14467 C C . LEU B 1 432 ? 39.37951 60.58547 81.22728 1.000 28.58610 410 LEU B C 1
ATOM 14468 O O . LEU B 1 432 ? 40.37442 61.06989 80.67899 1.000 29.83957 410 LEU B O 1
ATOM 14484 N N . THR B 1 433 ? 39.36790 59.37504 81.77394 1.000 24.50004 411 THR B N 1
ATOM 14485 C CA . THR B 1 433 ? 40.50788 58.47484 81.72188 1.000 24.42867 411 THR B CA 1
ATOM 14486 C C . THR B 1 433 ? 40.34002 57.49529 80.56449 1.000 22.68115 411 THR B C 1
ATOM 14487 O O . THR B 1 433 ? 39.28803 57.42023 79.92648 1.000 28.51477 411 THR B O 1
ATOM 14498 N N . ILE B 1 434 ? 41.40337 56.73410 80.29930 1.000 23.30772 412 ILE B N 1
ATOM 14499 C CA . ILE B 1 434 ? 41.34134 55.72217 79.24723 1.000 16.74017 412 ILE B CA 1
ATOM 14500 C C . ILE B 1 434 ? 40.18742 54.75976 79.48137 1.000 21.36441 412 ILE B C 1
ATOM 14501 O O . ILE B 1 434 ? 39.66675 54.16208 78.53317 1.000 18.85721 412 ILE B O 1
ATOM 14517 N N . PHE B 1 435 ? 39.75910 54.59394 80.73381 1.000 26.51947 413 PHE B N 1
ATOM 14518 C CA . PHE B 1 435 ? 38.64851 53.69378 81.01841 1.000 24.81191 413 PHE B CA 1
ATOM 14519 C C . PHE B 1 435 ? 37.30990 54.26063 80.56148 1.000 26.17140 413 PHE B C 1
ATOM 14520 O O . PHE B 1 435 ? 36.35370 53.49548 80.39538 1.000 21.90737 413 PHE B O 1
ATOM 14537 N N . ASP B 1 436 ? 37.22431 55.57582 80.35097 1.000 30.27630 414 ASP B N 1
ATOM 14538 C CA . ASP B 1 436 ? 36.00272 56.21343 79.88017 1.000 22.77197 414 ASP B CA 1
ATOM 14539 C C . ASP B 1 436 ? 35.91014 56.28718 78.36273 1.000 23.25291 414 ASP B C 1
ATOM 14540 O O . ASP B 1 436 ? 34.80540 56.44413 77.83137 1.000 21.52243 414 ASP B O 1
ATOM 14549 N N . LEU B 1 437 ? 37.03242 56.18681 77.65377 1.000 22.29262 415 LEU B N 1
ATOM 14550 C CA . LEU B 1 437 ? 36.98484 56.31111 76.20064 1.000 24.69104 415 LEU B CA 1
ATOM 14551 C C . LEU B 1 437 ? 36.09840 55.25677 75.55066 1.000 19.09102 415 LEU B C 1
ATOM 14552 O O . LEU B 1 437 ? 35.37199 55.60206 74.60279 1.000 27.32893 415 LEU B O 1
ATOM 14568 N N . PRO B 1 438 ? 36.09964 53.99292 75.98084 1.000 24.32030 416 PRO B N 1
ATOM 14569 C CA . PRO B 1 438 ? 35.18038 53.01965 75.37015 1.000 23.18291 416 PRO B CA 1
ATOM 14570 C C . PRO B 1 438 ? 33.71615 53.35159 75.58745 1.000 25.20276 416 PRO B C 1
ATOM 14571 O O . PRO B 1 438 ? 32.86928 52.88109 74.81890 1.000 28.54112 416 PRO B O 1
ATOM 14582 N N . GLU B 1 439 ? 33.39144 54.14202 76.61140 1.000 29.46206 417 GLU B N 1
ATOM 14583 C CA . GLU B 1 439 ? 32.00757 54.47510 76.91943 1.000 37.61758 417 GLU B CA 1
ATOM 14584 C C . GLU B 1 439 ? 31.46314 55.60595 76.05753 1.000 31.45304 417 GLU B C 1
ATOM 14585 O O . GLU B 1 439 ? 30.24521 55.81190 76.03232 1.000 30.86714 417 GLU B O 1
ATOM 14597 N N . LEU B 1 440 ? 32.32663 56.34463 75.36751 1.000 34.30349 418 LEU B N 1
ATOM 14598 C CA . LEU B 1 440 ? 31.87218 57.46402 74.55695 1.000 22.60380 418 LEU B CA 1
ATOM 14599 C C . LEU B 1 440 ? 31.07133 56.96708 73.36154 1.000 24.28033 418 LEU B C 1
ATOM 14600 O O . LEU B 1 440 ? 31.41935 55.96417 72.73115 1.000 25.29090 418 LEU B O 1
ATOM 14616 N N . GLU B 1 441 ? 29.98869 57.67604 73.05592 1.000 28.36352 419 GLU B N 1
ATOM 14617 C CA . GLU B 1 441 ? 29.10305 57.33798 71.95019 1.000 26.26230 419 GLU B CA 1
ATOM 14618 C C . GLU B 1 441 ? 29.22660 58.40897 70.88028 1.000 21.97557 419 GLU B C 1
ATOM 14619 O O . GLU B 1 441 ? 28.92080 59.58055 71.12783 1.000 30.84447 419 GLU B O 1
ATOM 14631 N N . PHE B 1 442 ? 29.66128 58.00287 69.69842 1.000 24.67029 420 PHE B N 1
ATOM 14632 C CA . PHE B 1 442 ? 29.87145 58.90232 68.57927 1.000 24.44540 420 PHE B CA 1
ATOM 14633 C C . PHE B 1 442 ? 28.79534 58.67473 67.52622 1.000 30.56154 420 PHE B C 1
ATOM 14634 O O . PHE B 1 442 ? 27.97954 57.75240 67.61462 1.000 33.08260 420 PHE B O 1
ATOM 14651 N N . THR B 1 443 ? 28.79981 59.55028 66.52612 1.000 27.49170 421 THR B N 1
ATOM 14652 C CA . THR B 1 443 ? 27.81667 59.53307 65.44598 1.000 32.86835 421 THR B CA 1
ATOM 14653 C C . THR B 1 443 ? 28.22045 58.47142 64.43335 1.000 32.51899 421 THR B C 1
ATOM 14654 O O . THR B 1 443 ? 28.88402 58.75609 63.43501 1.000 34.20906 421 THR B O 1
ATOM 14665 N N . TYR B 1 444 ? 27.80766 57.23025 64.67872 1.000 36.06997 422 TYR B N 1
ATOM 14666 C CA . TYR B 1 444 ? 28.19276 56.12949 63.81163 1.000 24.50253 422 TYR B CA 1
ATOM 14667 C C . TYR B 1 444 ? 27.14233 55.89071 62.73347 1.000 25.63028 422 TYR B C 1
ATOM 14668 O O . TYR B 1 444 ? 25.99403 55.54710 63.03462 1.000 24.49207 422 TYR B O 1
ATOM 14686 N N . ALA B 1 445 ? 27.54953 56.05992 61.48268 1.000 30.28843 423 ALA B N 1
ATOM 14687 C CA . ALA B 1 445 ? 26.88418 55.49552 60.31927 1.000 29.72364 423 ALA B CA 1
ATOM 14688 C C . ALA B 1 445 ? 27.99730 55.20803 59.32668 1.000 26.64539 423 ALA B C 1
ATOM 14689 O O . ALA B 1 445 ? 29.04819 55.85844 59.38480 1.000 33.89668 423 ALA B O 1
ATOM 14696 N N . PRO B 1 446 ? 27.81915 54.24193 58.43115 1.000 30.21318 424 PRO B N 1
ATOM 14697 C CA . PRO B 1 446 ? 28.93965 53.79080 57.58505 1.000 31.58677 424 PRO B CA 1
ATOM 14698 C C . PRO B 1 446 ? 29.69830 54.95097 56.96162 1.000 30.48428 424 PRO B C 1
ATOM 14699 O O . PRO B 1 446 ? 30.93475 54.90525 56.87803 1.000 32.52192 424 PRO B O 1
ATOM 14710 N N . PRO B 1 447 ? 29.01696 56.01478 56.51834 1.000 33.45393 425 PRO B N 1
ATOM 14711 C CA . PRO B 1 447 ? 29.75840 57.13863 55.92096 1.000 33.79036 425 PRO B CA 1
ATOM 14712 C C . PRO B 1 447 ? 30.60134 57.93756 56.90657 1.000 31.84267 425 PRO B C 1
ATOM 14713 O O . PRO B 1 447 ? 31.51071 58.64919 56.46137 1.000 27.03575 425 PRO B O 1
ATOM 14724 N N . PHE B 1 448 ? 30.34674 57.85178 58.21818 1.000 32.53227 426 PHE B N 1
ATOM 14725 C CA . PHE B 1 448 ? 30.94978 58.78171 59.16588 1.000 29.00777 426 PHE B CA 1
ATOM 14726 C C . PHE B 1 448 ? 31.89155 58.15649 60.18391 1.000 21.01107 426 PHE B C 1
ATOM 14727 O O . PHE B 1 448 ? 32.70383 58.88700 60.76307 1.000 27.61674 426 PHE B O 1
ATOM 14744 N N . GLY B 1 449 ? 31.81245 56.85609 60.42900 1.000 30.41706 427 GLY B N 1
ATOM 14745 C CA . GLY B 1 449 ? 32.69554 56.24916 61.40351 1.000 29.99611 427 GLY B CA 1
ATOM 14746 C C . GLY B 1 449 ? 32.50217 54.75476 61.48073 1.000 29.63673 427 GLY B C 1
ATOM 14747 O O . GLY B 1 449 ? 32.00937 54.12582 60.54205 1.000 21.83679 427 GLY B O 1
ATOM 14751 N N . SER B 1 450 ? 32.90346 54.19692 62.62430 1.000 28.07609 428 SER B N 1
ATOM 14752 C CA . SER B 1 450 ? 32.82148 52.77120 62.90289 1.000 27.04352 428 SER B CA 1
ATOM 14753 C C . SER B 1 450 ? 32.15667 52.55769 64.25583 1.000 24.68255 428 SER B C 1
ATOM 14754 O O . SER B 1 450 ? 32.25059 53.40483 65.14788 1.000 32.55481 428 SER B O 1
ATOM 14762 N N . ALA B 1 451 ? 31.49039 51.40902 64.40573 1.000 30.53754 429 ALA B N 1
ATOM 14763 C CA . ALA B 1 451 ? 30.81352 51.10228 65.66418 1.000 30.77248 429 ALA B CA 1
ATOM 14764 C C . ALA B 1 451 ? 31.77508 51.21460 66.84104 1.000 30.90898 429 ALA B C 1
ATOM 14765 O O . ALA B 1 451 ? 31.44758 51.80408 67.87726 1.000 27.55965 429 ALA B O 1
ATOM 14772 N N . LYS B 1 452 ? 32.96284 50.63424 66.70280 1.000 32.70490 430 LYS B N 1
ATOM 14773 C CA . LYS B 1 452 ? 34.07925 50.88497 67.61047 1.000 35.08068 430 LYS B CA 1
ATOM 14774 C C . LYS B 1 452 ? 34.96296 51.92706 66.93080 1.000 28.70494 430 LYS B C 1
ATOM 14775 O O . LYS B 1 452 ? 35.77580 51.59645 66.06401 1.000 19.98636 430 LYS B O 1
ATOM 14794 N N . ASP B 1 453 ? 34.79250 53.18825 67.30799 1.000 26.20215 431 ASP B N 1
ATOM 14795 C CA . ASP B 1 453 ? 35.56285 54.24405 66.67591 1.000 30.27871 431 ASP B CA 1
ATOM 14796 C C . ASP B 1 453 ? 37.04063 54.09244 67.03191 1.000 28.31729 431 ASP B C 1
ATOM 14797 O O . ASP B 1 453 ? 37.38025 53.49469 68.05659 1.000 29.67415 431 ASP B O 1
ATOM 14806 N N . PRO B 1 454 ? 37.94494 54.59901 66.19020 1.000 32.90075 432 PRO B N 1
ATOM 14807 C CA . PRO B 1 454 ? 39.36142 54.60577 66.58723 1.000 27.15552 432 PRO B CA 1
ATOM 14808 C C . PRO B 1 454 ? 39.59709 55.21078 67.95970 1.000 24.14216 432 PRO B C 1
ATOM 14809 O O . PRO B 1 454 ? 40.52644 54.78800 68.65943 1.000 27.76444 432 PRO B O 1
ATOM 14820 N N . VAL B 1 455 ? 38.77221 56.17216 68.38234 1.000 27.14166 433 VAL B N 1
ATOM 14821 C CA . VAL B 1 455 ? 38.94924 56.75834 69.70697 1.000 25.75186 433 VAL B CA 1
ATOM 14822 C C . VAL B 1 455 ? 38.53238 55.76975 70.78834 1.000 22.51941 433 VAL B C 1
ATOM 14823 O O . VAL B 1 455 ? 39.16635 55.68748 71.84622 1.000 19.71487 433 VAL B O 1
ATOM 14836 N N . ASN B 1 456 ? 37.45710 55.01231 70.55111 1.000 23.89260 434 ASN B N 1
ATOM 14837 C CA . ASN B 1 456 ? 37.13079 53.90824 71.44812 1.000 26.79196 434 ASN B CA 1
ATOM 14838 C C . ASN B 1 456 ? 38.29135 52.92159 71.53350 1.000 32.14922 434 ASN B C 1
ATOM 14839 O O . ASN B 1 456 ? 38.63792 52.44339 72.62111 1.000 24.27423 434 ASN B O 1
ATOM 14850 N N . MET B 1 457 ? 38.90535 52.60881 70.38829 1.000 26.58695 435 MET B N 1
ATOM 14851 C CA . MET B 1 457 ? 39.96338 51.60521 70.35433 1.000 23.67027 435 MET B CA 1
ATOM 14852 C C . MET B 1 457 ? 41.17320 52.03656 71.17011 1.000 21.18121 435 MET B C 1
ATOM 14853 O O . MET B 1 457 ? 41.79650 51.21119 71.84812 1.000 29.51390 435 MET B O 1
ATOM 14867 N N . LEU B 1 458 ? 41.54754 53.31576 71.08604 1.000 24.70624 436 LEU B N 1
ATOM 14868 C CA . LEU B 1 458 ? 42.59619 53.83328 71.95792 1.000 26.52892 436 LEU B CA 1
ATOM 14869 C C . LEU B 1 458 ? 42.33613 53.45014 73.40873 1.000 24.31971 436 LEU B C 1
ATOM 14870 O O . LEU B 1 458 ? 43.25421 53.04246 74.12879 1.000 33.68790 436 LEU B O 1
ATOM 14886 N N . GLY B 1 459 ? 41.08579 53.57800 73.85567 1.000 23.84338 437 GLY B N 1
ATOM 14887 C CA . GLY B 1 459 ? 40.76580 53.22984 75.22876 1.000 28.49061 437 GLY B CA 1
ATOM 14888 C C . GLY B 1 459 ? 40.86595 51.74053 75.49145 1.000 22.93091 437 GLY B C 1
ATOM 14889 O O . GLY B 1 459 ? 41.39341 51.31787 76.52376 1.000 23.03249 437 GLY B O 1
ATOM 14893 N N . TYR B 1 460 ? 40.35210 50.92366 74.57141 1.000 26.00926 438 TYR B N 1
ATOM 14894 C CA . TYR B 1 460 ? 40.46105 49.47970 74.73760 1.000 22.43623 438 TYR B CA 1
ATOM 14895 C C . TYR B 1 460 ? 41.92257 49.05326 74.78844 1.000 25.78451 438 TYR B C 1
ATOM 14896 O O . TYR B 1 460 ? 42.33862 48.31898 75.69184 1.000 29.97119 438 TYR B O 1
ATOM 14914 N N . ALA B 1 461 ? 42.72004 49.50892 73.81944 1.000 27.26841 439 ALA B N 1
ATOM 14915 C CA . ALA B 1 461 ? 44.13003 49.13545 73.78654 1.000 26.77254 439 ALA B CA 1
ATOM 14916 C C . ALA B 1 461 ? 44.86065 49.64741 75.02081 1.000 25.59515 439 ALA B C 1
ATOM 14917 O O . ALA B 1 461 ? 45.69159 48.93786 75.59999 1.000 26.42249 439 ALA B O 1
ATOM 14924 N N . ALA B 1 462 ? 44.55909 50.87697 75.44214 1.000 28.92326 440 ALA B N 1
ATOM 14925 C CA . ALA B 1 462 ? 45.19216 51.42276 76.63724 1.000 28.51584 440 ALA B CA 1
ATOM 14926 C C . ALA B 1 462 ? 44.76847 50.65625 77.88515 1.000 24.84192 440 ALA B C 1
ATOM 14927 O O . ALA B 1 462 ? 45.57477 50.46001 78.80163 1.000 24.74462 440 ALA B O 1
ATOM 14934 N N . MET B 1 463 ? 43.51174 50.20427 77.93510 1.000 28.32961 441 MET B N 1
ATOM 14935 C CA . MET B 1 463 ? 43.05341 49.41973 79.07786 1.000 22.71744 441 MET B CA 1
ATOM 14936 C C . MET B 1 463 ? 43.82043 48.10915 79.19023 1.000 23.59201 441 MET B C 1
ATOM 14937 O O . MET B 1 463 ? 44.16534 47.67450 80.29569 1.000 24.10282 441 MET B O 1
ATOM 14951 N N . ASN B 1 464 ? 44.09323 47.46062 78.05657 1.000 22.01162 442 ASN B N 1
ATOM 14952 C CA . ASN B 1 464 ? 44.79327 46.18264 78.09356 1.000 25.69985 442 ASN B CA 1
ATOM 14953 C C . ASN B 1 464 ? 46.18823 46.32361 78.68106 1.000 27.11421 442 ASN B C 1
ATOM 14954 O O . ASN B 1 464 ? 46.68786 45.39212 79.32287 1.000 23.80935 442 ASN B O 1
ATOM 14965 N N . LEU B 1 465 ? 46.83668 47.46923 78.46303 1.000 33.70587 443 LEU B N 1
ATOM 14966 C CA . LEU B 1 465 ? 48.16980 47.69109 79.00865 1.000 34.11012 443 LEU B CA 1
ATOM 14967 C C . LEU B 1 465 ? 48.11574 47.96964 80.50620 1.000 31.01298 443 LEU B C 1
ATOM 14968 O O . LEU B 1 465 ? 48.91184 47.41742 81.27386 1.000 33.54361 443 LEU B O 1
ATOM 14984 N N . VAL B 1 466 ? 47.18203 48.81717 80.93884 1.000 32.58231 444 VAL B N 1
ATOM 14985 C CA . VAL B 1 466 ? 47.07109 49.12379 82.36059 1.000 31.27836 444 VAL B CA 1
ATOM 14986 C C . VAL B 1 466 ? 46.72168 47.86805 83.14717 1.000 27.53619 444 VAL B C 1
ATOM 14987 O O . VAL B 1 466 ? 47.28181 47.61381 84.22026 1.000 38.35691 444 VAL B O 1
ATOM 15000 N N . GLU B 1 467 ? 45.80653 47.05646 82.62055 1.000 28.91898 445 GLU B N 1
ATOM 15001 C CA . GLU B 1 467 ? 45.30851 45.87822 83.31746 1.000 20.55585 445 GLU B CA 1
ATOM 15002 C C . GLU B 1 467 ? 46.18396 44.64773 83.11639 1.000 23.45894 445 GLU B C 1
ATOM 15003 O O . GLU B 1 467 ? 45.83965 43.57504 83.62132 1.000 33.97804 445 GLU B O 1
ATOM 15015 N N . GLY B 1 468 ? 47.30000 44.77175 82.40240 1.000 24.71539 446 GLY B N 1
ATOM 15016 C CA . GLY B 1 468 ? 48.24970 43.68716 82.27772 1.000 22.25453 446 GLY B CA 1
ATOM 15017 C C . GLY B 1 468 ? 47.92328 42.64399 81.23290 1.000 24.96487 446 GLY B C 1
ATOM 15018 O O . GLY B 1 468 ? 48.66866 41.66341 81.11125 1.000 26.08395 446 GLY B O 1
ATOM 15022 N N . LEU B 1 469 ? 46.83967 42.81399 80.47471 1.000 28.86755 447 LEU B N 1
ATOM 15023 C CA . LEU B 1 469 ? 46.51091 41.85247 79.42859 1.000 26.00160 447 LEU B CA 1
ATOM 15024 C C . LEU B 1 469 ? 47.44840 41.96162 78.23415 1.000 29.90217 447 LEU B C 1
ATOM 15025 O O . LEU B 1 469 ? 47.56863 41.00258 77.46391 1.000 28.11421 447 LEU B O 1
ATOM 15041 N N . SER B 1 470 ? 48.11732 43.09883 78.06903 1.000 29.57181 448 SER B N 1
ATOM 15042 C CA . SER B 1 470 ? 49.08709 43.27872 77.00216 1.000 28.31811 448 SER B CA 1
ATOM 15043 C C . SER B 1 470 ? 50.29257 44.03407 77.54091 1.000 29.06873 448 SER B C 1
ATOM 15044 O O . SER B 1 470 ? 50.17488 44.87487 78.43602 1.000 30.44788 448 SER B O 1
ATOM 15052 N N . GLU B 1 471 ? 51.45950 43.69706 77.00144 1.000 36.51964 449 GLU B N 1
ATOM 15053 C CA . GLU B 1 471 ? 52.68716 44.45394 77.20121 1.000 33.96386 449 GLU B CA 1
ATOM 15054 C C . GLU B 1 471 ? 53.23724 44.77869 75.82290 1.000 28.39741 449 GLU B C 1
ATOM 15055 O O . GLU B 1 471 ? 53.30060 43.89494 74.96190 1.000 30.01205 449 GLU B O 1
ATOM 15067 N N . ASN B 1 472 ? 53.63106 46.02878 75.60618 1.000 31.15159 450 ASN B N 1
ATOM 15068 C CA . ASN B 1 472 ? 54.08939 46.44775 74.29151 1.000 27.19196 450 ASN B CA 1
ATOM 15069 C C . ASN B 1 472 ? 55.52752 46.94749 74.34905 1.000 29.62738 450 ASN B C 1
ATOM 15070 O O . ASN B 1 472 ? 56.06507 47.26495 75.41389 1.000 27.91978 450 ASN B O 1
ATOM 15081 N N . VAL B 1 473 ? 56.14731 46.97996 73.17097 1.000 39.79459 451 VAL B N 1
ATOM 15082 C CA . VAL B 1 473 ? 57.50889 47.45933 72.97260 1.000 33.79722 451 VAL B CA 1
ATOM 15083 C C . VAL B 1 473 ? 57.45217 48.63856 72.01294 1.000 31.54823 451 VAL B C 1
ATOM 15084 O O . VAL B 1 473 ? 56.71411 48.60409 71.02235 1.000 27.67684 451 VAL B O 1
ATOM 15097 N N . GLN B 1 474 ? 58.22894 49.67734 72.30308 1.000 33.60284 452 GLN B N 1
ATOM 15098 C CA . GLN B 1 474 ? 58.24142 50.87427 71.47590 1.000 26.11265 452 GLN B CA 1
ATOM 15099 C C . GLN B 1 474 ? 59.28311 50.76010 70.37061 1.000 26.89491 452 GLN B C 1
ATOM 15100 O O . GLN B 1 474 ? 60.29731 50.07069 70.51023 1.000 29.39630 452 GLN B O 1
ATOM 15114 N N . TRP B 1 475 ? 59.01856 51.45633 69.26204 1.000 28.44342 453 TRP B N 1
ATOM 15115 C CA . TRP B 1 475 ? 59.92256 51.40644 68.11811 1.000 23.93638 453 TRP B CA 1
ATOM 15116 C C . TRP B 1 475 ? 61.35347 51.73421 68.52701 1.000 27.96912 453 TRP B C 1
ATOM 15117 O O . TRP B 1 475 ? 62.30499 51.13215 68.01715 1.000 27.75704 453 TRP B O 1
ATOM 15138 N N . TYR B 1 476 ? 61.52925 52.67894 69.45179 1.000 36.16944 454 TYR B N 1
ATOM 15139 C CA . TYR B 1 476 ? 62.86760 53.06191 69.88472 1.000 29.19053 454 TYR B CA 1
ATOM 15140 C C . TYR B 1 476 ? 63.47875 52.07169 70.86649 1.000 25.79322 454 TYR B C 1
ATOM 15141 O O . TYR B 1 476 ? 64.62992 52.25992 71.27289 1.000 26.74914 454 TYR B O 1
ATOM 15159 N N . GLU B 1 477 ? 62.74517 51.02728 71.24872 1.000 26.93853 455 GLU B N 1
ATOM 15160 C CA . GLU B 1 477 ? 63.27556 49.97682 72.10338 1.000 30.73654 455 GLU B CA 1
ATOM 15161 C C . GLU B 1 477 ? 63.62441 48.70915 71.33892 1.000 28.47351 455 GLU B C 1
ATOM 15162 O O . GLU B 1 477 ? 64.37169 47.87572 71.86183 1.000 37.03766 455 GLU B O 1
ATOM 15174 N N . LEU B 1 478 ? 63.11112 48.55208 70.11684 1.000 26.64672 456 LEU B N 1
ATOM 15175 C CA . LEU B 1 478 ? 63.14685 47.25071 69.45749 1.000 37.10677 456 LEU B CA 1
ATOM 15176 C C . LEU B 1 478 ? 64.57418 46.73981 69.29616 1.000 37.14682 456 LEU B C 1
ATOM 15177 O O . LEU B 1 478 ? 64.88262 45.60599 69.68099 1.000 33.31592 456 LEU B O 1
ATOM 15193 N N . SER B 1 479 ? 65.45979 47.55617 68.71658 1.000 32.35384 457 SER B N 1
ATOM 15194 C CA . SER B 1 479 ? 66.81418 47.08424 68.43949 1.000 37.85531 457 SER B CA 1
ATOM 15195 C C . SER B 1 479 ? 67.50903 46.61248 69.71106 1.000 34.35013 457 SER B C 1
ATOM 15196 O O . SER B 1 479 ? 68.15820 45.55997 69.71800 1.000 34.82111 457 SER B O 1
ATOM 15204 N N . ASN B 1 480 ? 67.38467 47.37506 70.79960 1.000 36.20129 458 ASN B N 1
ATOM 15205 C CA . ASN B 1 480 ? 68.05316 46.98969 72.03729 1.000 40.47623 458 ASN B CA 1
ATOM 15206 C C . ASN B 1 480 ? 67.44232 45.72699 72.63105 1.000 37.60232 458 ASN B C 1
ATOM 15207 O O . ASN B 1 480 ? 68.15748 44.91613 73.22978 1.000 38.65816 458 ASN B O 1
ATOM 15218 N N . GLU B 1 481 ? 66.13258 45.54065 72.47750 1.000 31.39084 459 GLU B N 1
ATOM 15219 C CA . GLU B 1 481 ? 65.50117 44.32666 72.98399 1.000 35.67482 459 GLU B CA 1
ATOM 15220 C C . GLU B 1 481 ? 65.92792 43.10458 72.17886 1.000 33.45295 459 GLU B C 1
ATOM 15221 O O . GLU B 1 481 ? 66.18781 42.03851 72.75032 1.000 33.18149 459 GLU B O 1
ATOM 15233 N N . LEU B 1 482 ? 65.99770 43.23644 70.85117 1.000 33.71946 460 LEU B N 1
ATOM 15234 C CA . LEU B 1 482 ? 66.49055 42.14015 70.02361 1.000 29.76536 460 LEU B CA 1
ATOM 15235 C C . LEU B 1 482 ? 67.97300 41.88332 70.27372 1.000 31.31336 460 LEU B C 1
ATOM 15236 O O . LEU B 1 482 ? 68.42549 40.73311 70.23882 1.000 33.93775 460 LEU B O 1
ATOM 15252 N N . ALA B 1 483 ? 68.74778 42.94145 70.51889 1.000 30.79534 461 ALA B N 1
ATOM 15253 C CA . ALA B 1 483 ? 70.16813 42.75883 70.79339 1.000 38.78727 461 ALA B CA 1
ATOM 15254 C C . ALA B 1 483 ? 70.39885 42.00755 72.09955 1.000 39.13440 461 ALA B C 1
ATOM 15255 O O . ALA B 1 483 ? 71.42515 41.33419 72.24954 1.000 46.84026 461 ALA B O 1
ATOM 15262 N N . LYS B 1 484 ? 69.46516 42.10788 73.04971 1.000 39.11300 462 LYS B N 1
ATOM 15263 C CA . LYS B 1 484 ? 69.60772 41.45189 74.34365 1.000 36.33713 462 LYS B CA 1
ATOM 15264 C C . LYS B 1 484 ? 69.16481 39.99317 74.33137 1.000 43.12464 462 LYS B C 1
ATOM 15265 O O . LYS B 1 484 ? 69.41033 39.28495 75.31443 1.000 53.46134 462 LYS B O 1
ATOM 15284 N N . GLY B 1 485 ? 68.51228 39.53199 73.26383 1.000 36.96361 463 GLY B N 1
ATOM 15285 C CA . GLY B 1 485 ? 68.13269 38.13602 73.15576 1.000 44.24934 463 GLY B CA 1
ATOM 15286 C C . GLY B 1 485 ? 66.69911 37.89922 72.72303 1.000 39.33796 463 GLY B C 1
ATOM 15287 O O . GLY B 1 485 ? 66.32709 36.77127 72.38423 1.000 38.48742 463 GLY B O 1
ATOM 15291 N N . ALA B 1 486 ? 65.87541 38.94307 72.73936 1.000 32.89336 464 ALA B N 1
ATOM 15292 C CA . ALA B 1 486 ? 64.50364 38.79407 72.27891 1.000 41.66321 464 ALA B CA 1
ATOM 15293 C C . ALA B 1 486 ? 64.48595 38.42041 70.79937 1.000 35.43974 464 ALA B C 1
ATOM 15294 O O . ALA B 1 486 ? 65.42984 38.68437 70.05018 1.000 30.90453 464 ALA B O 1
ATOM 15301 N N . VAL B 1 487 ? 63.39292 37.78952 70.38282 1.000 37.54282 465 VAL B N 1
ATOM 15302 C CA . VAL B 1 487 ? 63.23564 37.30623 69.01828 1.000 28.41503 465 VAL B CA 1
ATOM 15303 C C . VAL B 1 487 ? 61.94696 37.87541 68.44520 1.000 34.98683 465 VAL B C 1
ATOM 15304 O O . VAL B 1 487 ? 60.90919 37.89430 69.11647 1.000 27.73691 465 VAL B O 1
ATOM 15317 N N . LEU B 1 488 ? 62.01752 38.34322 67.20325 1.000 28.69891 466 LEU B N 1
ATOM 15318 C CA . LEU B 1 488 ? 60.86065 38.92799 66.54260 1.000 33.83052 466 LEU B CA 1
ATOM 15319 C C . LEU B 1 488 ? 60.00133 37.82705 65.93622 1.000 31.57953 466 LEU B C 1
ATOM 15320 O O . LEU B 1 488 ? 60.49609 36.99107 65.17394 1.000 40.48858 466 LEU B O 1
ATOM 15336 N N . LEU B 1 489 ? 58.71687 37.82199 66.28048 1.000 41.72389 467 LEU B N 1
ATOM 15337 C CA . LEU B 1 489 ? 57.75851 36.85832 65.74756 1.000 36.51584 467 LEU B CA 1
ATOM 15338 C C . LEU B 1 489 ? 56.87253 37.58406 64.74262 1.000 35.21078 467 LEU B C 1
ATOM 15339 O O . LEU B 1 489 ? 56.04406 38.41865 65.12240 1.000 33.80529 467 LEU B O 1
ATOM 15355 N N . ASP B 1 490 ? 57.05707 37.26843 63.46457 1.000 37.14141 468 ASP B N 1
ATOM 15356 C CA . ASP B 1 490 ? 56.30693 37.88791 62.37814 1.000 28.39469 468 ASP B CA 1
ATOM 15357 C C . ASP B 1 490 ? 55.09272 37.02358 62.05967 1.000 37.75456 468 ASP B C 1
ATOM 15358 O O . ASP B 1 490 ? 55.24057 35.88239 61.60777 1.000 36.00258 468 ASP B O 1
ATOM 15367 N N . VAL B 1 491 ? 53.89573 37.56866 62.28779 1.000 28.00439 469 VAL B N 1
ATOM 15368 C CA . VAL B 1 491 ? 52.66509 36.80075 62.13134 1.000 34.18388 469 VAL B CA 1
ATOM 15369 C C . VAL B 1 491 ? 51.85215 37.32588 60.95432 1.000 40.04947 469 VAL B C 1
ATOM 15370 O O . VAL B 1 491 ? 50.61826 37.24658 60.95302 1.000 47.05954 469 VAL B O 1
ATOM 15383 N N . ARG B 1 492 ? 52.53243 37.84893 59.94054 1.000 38.09615 470 ARG B N 1
ATOM 15384 C CA . ARG B 1 492 ? 51.85461 38.29402 58.73290 1.000 45.13420 470 ARG B CA 1
ATOM 15385 C C . ARG B 1 492 ? 51.54357 37.10640 57.83090 1.000 42.53447 470 ARG B C 1
ATOM 15386 O O . ARG B 1 492 ? 52.22901 36.08075 57.86199 1.000 51.27965 470 ARG B O 1
ATOM 15407 N N . ASN B 1 493 ? 50.49558 37.25180 57.02438 1.000 49.95132 471 ASN B N 1
ATOM 15408 C CA . ASN B 1 493 ? 50.18426 36.23110 56.03311 1.000 59.75631 471 ASN B CA 1
ATOM 15409 C C . ASN B 1 493 ? 51.29350 36.17663 54.98531 1.000 67.10955 471 ASN B C 1
ATOM 15410 O O . ASN B 1 493 ? 51.87160 37.21262 54.64320 1.000 69.22242 471 ASN B O 1
ATOM 15421 N N . PRO B 1 494 ? 51.61529 34.98714 54.46227 1.000 76.00082 472 PRO B N 1
ATOM 15422 C CA . PRO B 1 494 ? 52.72384 34.88857 53.49443 1.000 70.49876 472 PRO B CA 1
ATOM 15423 C C . PRO B 1 494 ? 52.66502 35.94330 52.40751 1.000 75.76111 472 PRO B C 1
ATOM 15424 O O . PRO B 1 494 ? 53.70593 36.48553 52.01203 1.000 80.50673 472 PRO B O 1
ATOM 15435 N N . ALA B 1 495 ? 51.46630 36.25145 51.92115 1.000 81.21826 473 ALA B N 1
ATOM 15436 C CA . ALA B 1 495 ? 51.26969 37.29726 50.92564 1.000 79.42162 473 ALA B CA 1
ATOM 15437 C C . ALA B 1 495 ? 52.00997 38.56945 51.32371 1.000 76.79208 473 ALA B C 1
ATOM 15438 O O . ALA B 1 495 ? 51.82241 39.62350 50.71772 1.000 73.10181 473 ALA B O 1
ATOM 15445 N N . PHE B 1 502 ? 62.09196 41.71354 58.43752 1.000 55.85801 480 PHE B N 1
ATOM 15446 C CA . PHE B 1 502 ? 63.25464 41.54693 59.30295 1.000 72.45119 480 PHE B CA 1
ATOM 15447 C C . PHE B 1 502 ? 63.99695 40.25510 58.97245 1.000 75.38997 480 PHE B C 1
ATOM 15448 O O . PHE B 1 502 ? 63.45322 39.36544 58.31644 1.000 63.90178 480 PHE B O 1
ATOM 15464 N N . LYS B 1 503 ? 65.24458 40.16264 59.43638 1.000 82.00319 481 LYS B N 1
ATOM 15465 C CA . LYS B 1 503 ? 66.11613 39.04498 59.09654 1.000 74.34802 481 LYS B CA 1
ATOM 15466 C C . LYS B 1 503 ? 65.94706 37.88407 60.06694 1.000 72.85341 481 LYS B C 1
ATOM 15467 O O . LYS B 1 503 ? 65.22014 36.92702 59.78137 1.000 77.93229 481 LYS B O 1
ATOM 15486 N N . ASN B 1 504 ? 66.62288 37.95881 61.21302 1.000 61.83706 482 ASN B N 1
ATOM 15487 C CA . ASN B 1 504 ? 66.58661 36.89465 62.21016 1.000 60.70583 482 ASN B CA 1
ATOM 15488 C C . ASN B 1 504 ? 65.21383 36.84251 62.87224 1.000 55.65825 482 ASN B C 1
ATOM 15489 O O . ASN B 1 504 ? 65.10094 36.98725 64.09357 1.000 56.29002 482 ASN B O 1
ATOM 15500 N N . ALA B 1 505 ? 64.16687 36.63253 62.07562 1.000 45.25109 483 ALA B N 1
ATOM 15501 C CA . ALA B 1 505 ? 62.79088 36.66699 62.54765 1.000 47.37229 483 ALA B CA 1
ATOM 15502 C C . ALA B 1 505 ? 62.09780 35.34694 62.24989 1.000 50.23971 483 ALA B C 1
ATOM 15503 O O . ALA B 1 505 ? 62.25616 34.78083 61.16304 1.000 50.75176 483 ALA B O 1
ATOM 15510 N N . VAL B 1 506 ? 61.32730 34.86045 63.21411 1.000 42.82116 484 VAL B N 1
ATOM 15511 C CA . VAL B 1 506 ? 60.49344 33.68249 63.02109 1.000 45.08218 484 VAL B CA 1
ATOM 15512 C C . VAL B 1 506 ? 59.16577 34.11911 62.41224 1.000 39.73769 484 VAL B C 1
ATOM 15513 O O . VAL B 1 506 ? 58.53069 35.06321 62.89677 1.000 41.12944 484 VAL B O 1
ATOM 15526 N N . SER B 1 507 ? 58.73996 33.42699 61.35628 1.000 44.55041 485 SER B N 1
ATOM 15527 C CA . SER B 1 507 ? 57.54669 33.79464 60.59998 1.000 39.46625 485 SER B CA 1
ATOM 15528 C C . SER B 1 507 ? 56.50925 32.68680 60.71307 1.000 44.44968 485 SER B C 1
ATOM 15529 O O . SER B 1 507 ? 56.64501 31.63514 60.07889 1.000 47.93285 485 SER B O 1
ATOM 15537 N N . ILE B 1 508 ? 55.47499 32.92830 61.51397 1.000 42.14377 486 ILE B N 1
ATOM 15538 C CA . ILE B 1 508 ? 54.33043 32.02589 61.61891 1.000 44.36616 486 ILE B CA 1
ATOM 15539 C C . ILE B 1 508 ? 53.06385 32.86087 61.46402 1.000 43.75656 486 ILE B C 1
ATOM 15540 O O . ILE B 1 508 ? 52.71458 33.61812 62.38127 1.000 34.97772 486 ILE B O 1
ATOM 15556 N N . PRO B 1 509 ? 52.34446 32.76398 60.34582 1.000 44.59046 487 PRO B N 1
ATOM 15557 C CA . PRO B 1 509 ? 51.14492 33.59338 60.18173 1.000 35.72312 487 PRO B CA 1
ATOM 15558 C C . PRO B 1 509 ? 50.12334 33.31733 61.27387 1.000 41.80406 487 PRO B C 1
ATOM 15559 O O . PRO B 1 509 ? 50.05272 32.21951 61.83055 1.000 46.31844 487 PRO B O 1
ATOM 15570 N N . LEU B 1 510 ? 49.32317 34.34165 61.57506 1.000 40.50905 488 LEU B N 1
ATOM 15571 C CA . LEU B 1 510 ? 48.34725 34.23024 62.65390 1.000 35.82965 488 LEU B CA 1
ATOM 15572 C C . LEU B 1 510 ? 47.41348 33.04440 62.44054 1.000 40.51946 488 LEU B C 1
ATOM 15573 O O . LEU B 1 510 ? 47.08643 32.32487 63.39164 1.000 43.52940 488 LEU B O 1
ATOM 15589 N N . ASN B 1 511 ? 46.98345 32.81612 61.19703 1.000 50.25708 489 ASN B N 1
ATOM 15590 C CA . ASN B 1 511 ? 46.02654 31.74976 60.92059 1.000 50.36228 489 ASN B CA 1
ATOM 15591 C C . ASN B 1 511 ? 46.56457 30.36887 61.27273 1.000 51.47959 489 ASN B C 1
ATOM 15592 O O . ASN B 1 511 ? 45.77240 29.44627 61.49206 1.000 67.52021 489 ASN B O 1
ATOM 15603 N N . GLU B 1 512 ? 47.88714 30.20209 61.31855 1.000 48.23126 490 GLU B N 1
ATOM 15604 C CA . GLU B 1 512 ? 48.50640 28.92758 61.64805 1.000 42.23624 490 GLU B CA 1
ATOM 15605 C C . GLU B 1 512 ? 49.11985 28.90214 63.04075 1.000 47.04310 490 GLU B C 1
ATOM 15606 O O . GLU B 1 512 ? 49.58604 27.84278 63.47651 1.000 41.59261 490 GLU B O 1
ATOM 15618 N N . LEU B 1 513 ? 49.12354 30.03169 63.74968 1.000 44.17878 491 LEU B N 1
ATOM 15619 C CA . LEU B 1 513 ? 49.89307 30.12500 64.98471 1.000 36.72057 491 LEU B CA 1
ATOM 15620 C C . LEU B 1 513 ? 49.35666 29.18387 66.05417 1.000 42.80487 491 LEU B C 1
ATOM 15621 O O . LEU B 1 513 ? 50.13346 28.54045 66.76748 1.000 41.16282 491 LEU B O 1
ATOM 15637 N N . ARG B 1 514 ? 48.03184 29.09346 66.18875 1.000 45.32950 492 ARG B N 1
ATOM 15638 C CA . ARG B 1 514 ? 47.46218 28.28483 67.26074 1.000 38.04677 492 ARG B CA 1
ATOM 15639 C C . ARG B 1 514 ? 47.85825 26.81910 67.13151 1.000 40.36234 492 ARG B C 1
ATOM 15640 O O . ARG B 1 514 ? 48.03441 26.13474 68.14601 1.000 44.71793 492 ARG B O 1
ATOM 15661 N N . GLU B 1 515 ? 48.01108 26.31953 65.90449 1.000 46.18019 493 GLU B N 1
ATOM 15662 C CA . GLU B 1 515 ? 48.39748 24.92663 65.70933 1.000 48.69880 493 GLU B CA 1
ATOM 15663 C C . GLU B 1 515 ? 49.91145 24.75117 65.67709 1.000 52.35823 493 GLU B C 1
ATOM 15664 O O . GLU B 1 515 ? 50.42777 23.74569 66.17568 1.000 54.45022 493 GLU B O 1
ATOM 15676 N N . ARG B 1 516 ? 50.63580 25.70879 65.10381 1.000 53.58972 494 ARG B N 1
ATOM 15677 C CA . ARG B 1 516 ? 52.09057 25.66993 65.07664 1.000 49.85644 494 ARG B CA 1
ATOM 15678 C C . ARG B 1 516 ? 52.71519 26.29088 66.31952 1.000 52.22376 494 ARG B C 1
ATOM 15679 O O . ARG B 1 516 ? 53.93344 26.49176 66.35237 1.000 45.58750 494 ARG B O 1
ATOM 15700 N N . LEU B 1 517 ? 51.90973 26.58300 67.34370 1.000 55.10308 495 LEU B N 1
ATOM 15701 C CA . LEU B 1 517 ? 52.40457 27.27988 68.52621 1.000 53.04273 495 LEU B CA 1
ATOM 15702 C C . LEU B 1 517 ? 53.47714 26.49084 69.26192 1.000 52.25029 495 LEU B C 1
ATOM 15703 O O . LEU B 1 517 ? 54.21651 27.07076 70.06447 1.000 53.82838 495 LEU B O 1
ATOM 15719 N N . GLU B 1 518 ? 53.58211 25.18765 69.01036 1.000 56.65219 496 GLU B N 1
ATOM 15720 C CA . GLU B 1 518 ? 54.56508 24.35765 69.69333 1.000 66.00331 496 GLU B CA 1
ATOM 15721 C C . GLU B 1 518 ? 55.96141 24.47294 69.09673 1.000 55.20960 496 GLU B C 1
ATOM 15722 O O . GLU B 1 518 ? 56.92152 24.01115 69.72313 1.000 56.32927 496 GLU B O 1
ATOM 15734 N N . GLU B 1 519 ? 56.09875 25.07659 67.91304 1.000 52.02313 497 GLU B N 1
ATOM 15735 C CA . GLU B 1 519 ? 57.41800 25.23872 67.31226 1.000 46.47621 497 GLU B CA 1
ATOM 15736 C C . GLU B 1 519 ? 58.26762 26.24461 68.07869 1.000 51.05838 497 GLU B C 1
ATOM 15737 O O . GLU B 1 519 ? 59.50143 26.17761 68.03091 1.000 48.24308 497 GLU B O 1
ATOM 15749 N N . LEU B 1 520 ? 57.63418 27.17945 68.77951 1.000 53.36126 498 LEU B N 1
ATOM 15750 C CA . LEU B 1 520 ? 58.37028 28.22455 69.46966 1.000 47.20548 498 LEU B CA 1
ATOM 15751 C C . LEU B 1 520 ? 59.06196 27.67067 70.71308 1.000 54.30702 498 LEU B C 1
ATOM 15752 O O . LEU B 1 520 ? 58.68244 26.63510 71.26717 1.000 56.73409 498 LEU B O 1
ATOM 15768 N N . ASP B 1 521 ? 60.09669 28.38384 71.14639 1.000 51.90880 499 ASP B N 1
ATOM 15769 C CA . ASP B 1 521 ? 60.86030 28.02205 72.33407 1.000 52.81349 499 ASP B CA 1
ATOM 15770 C C . ASP B 1 521 ? 60.26924 28.74696 73.53759 1.000 47.21343 499 ASP B C 1
ATOM 15771 O O . ASP B 1 521 ? 60.23485 29.98128 73.56814 1.000 58.29177 499 ASP B O 1
ATOM 15780 N N . LYS B 1 522 ? 59.81016 27.98238 74.52996 1.000 52.71942 500 LYS B N 1
ATOM 15781 C CA . LYS B 1 522 ? 59.14396 28.58128 75.68039 1.000 50.03052 500 LYS B CA 1
ATOM 15782 C C . LYS B 1 522 ? 60.09961 29.32474 76.60487 1.000 51.43783 500 LYS B C 1
ATOM 15783 O O . LYS B 1 522 ? 59.63317 30.07608 77.46790 1.000 55.67424 500 LYS B O 1
ATOM 15802 N N . SER B 1 523 ? 61.40877 29.14025 76.45323 1.000 57.77315 501 SER B N 1
ATOM 15803 C CA . SER B 1 523 ? 62.39211 29.85714 77.25244 1.000 61.90444 501 SER B CA 1
ATOM 15804 C C . SER B 1 523 ? 62.89121 31.11865 76.56420 1.000 56.31244 501 SER B C 1
ATOM 15805 O O . SER B 1 523 ? 63.90088 31.68819 76.99141 1.000 60.19976 501 SER B O 1
ATOM 15813 N N . THR B 1 524 ? 62.21452 31.55796 75.50953 1.000 54.71165 502 THR B N 1
ATOM 15814 C CA . THR B 1 524 ? 62.62764 32.70718 74.72191 1.000 45.20708 502 THR B CA 1
ATOM 15815 C C . THR B 1 524 ? 61.57078 33.79484 74.82002 1.000 47.00238 502 THR B C 1
ATOM 15816 O O . THR B 1 524 ? 60.37090 33.50441 74.86146 1.000 40.80944 502 THR B O 1
ATOM 15827 N N . GLU B 1 525 ? 62.02563 35.04528 74.86545 1.000 46.96631 503 GLU B N 1
ATOM 15828 C CA . GLU B 1 525 ? 61.13751 36.19913 74.86296 1.000 39.68931 503 GLU B CA 1
ATOM 15829 C C . GLU B 1 525 ? 60.91006 36.64328 73.42386 1.000 38.50837 503 GLU B C 1
ATOM 15830 O O . GLU B 1 525 ? 61.86899 36.85721 72.67438 1.000 35.44219 503 GLU B O 1
ATOM 15842 N N . TYR B 1 526 ? 59.64505 36.76862 73.04018 1.000 31.86242 504 TYR B N 1
ATOM 15843 C CA . TYR B 1 526 ? 59.27298 37.11062 71.67838 1.000 29.53795 504 TYR B CA 1
ATOM 15844 C C . TYR B 1 526 ? 58.64048 38.49272 71.62530 1.000 33.23463 504 TYR B C 1
ATOM 15845 O O . TYR B 1 526 ? 58.02122 38.95303 72.58786 1.000 32.40977 504 TYR B O 1
ATOM 15863 N N . ILE B 1 527 ? 58.80600 39.14791 70.48260 1.000 27.62532 505 ILE B N 1
ATOM 15864 C CA . ILE B 1 527 ? 58.18083 40.43244 70.19905 1.000 31.82157 505 ILE B CA 1
ATOM 15865 C C . ILE B 1 527 ? 57.36274 40.24104 68.93019 1.000 29.86757 505 ILE B C 1
ATOM 15866 O O . ILE B 1 527 ? 57.92290 40.00984 67.85117 1.000 30.08885 505 ILE B O 1
ATOM 15882 N N . VAL B 1 528 ? 56.04401 40.31802 69.05776 1.000 31.32158 506 VAL B N 1
ATOM 15883 C CA . VAL B 1 528 ? 55.13481 39.98097 67.96964 1.000 32.29225 506 VAL B CA 1
ATOM 15884 C C . VAL B 1 528 ? 54.80762 41.23818 67.18119 1.000 30.33154 506 VAL B C 1
ATOM 15885 O O . VAL B 1 528 ? 54.56778 42.30465 67.75877 1.000 28.11436 506 VAL B O 1
ATOM 15898 N N . SER B 1 529 ? 54.78156 41.11505 65.85541 1.000 31.60170 507 SER B N 1
ATOM 15899 C CA . SER B 1 529 ? 54.47273 42.25229 65.00388 1.000 34.40966 507 SER B CA 1
ATOM 15900 C C . SER B 1 529 ? 53.75901 41.78592 63.74362 1.000 36.18757 507 SER B C 1
ATOM 15901 O O . SER B 1 529 ? 53.95411 40.65913 63.27915 1.000 33.03667 507 SER B O 1
ATOM 15909 N N . CYS B 1 530 ? 52.92188 42.66910 63.20918 1.000 42.46676 508 CYS B N 1
ATOM 15910 C CA . CYS B 1 530 ? 52.24681 42.47300 61.92801 1.000 36.58725 508 CYS B CA 1
ATOM 15911 C C . CYS B 1 530 ? 52.33158 43.80692 61.18916 1.000 39.67222 508 CYS B C 1
ATOM 15912 O O . CYS B 1 530 ? 53.19677 44.64203 61.47343 1.000 45.17375 508 CYS B O 1
ATOM 15920 N N . HIS B 1 531 ? 51.43395 44.03506 60.22889 1.000 46.36605 509 HIS B N 1
ATOM 15921 C CA . HIS B 1 531 ? 51.36985 45.36685 59.63541 1.000 44.42567 509 HIS B CA 1
ATOM 15922 C C . HIS B 1 531 ? 50.67770 46.34628 60.57616 1.000 42.46930 509 HIS B C 1
ATOM 15923 O O . HIS B 1 531 ? 51.07648 47.51252 60.67142 1.000 46.98235 509 HIS B O 1
ATOM 15937 N N . SER B 1 532 ? 49.64437 45.88507 61.27636 1.000 45.97324 510 SER B N 1
ATOM 15938 C CA . SER B 1 532 ? 48.95215 46.65996 62.29313 1.000 54.45248 510 SER B CA 1
ATOM 15939 C C . SER B 1 532 ? 49.00045 45.90731 63.61729 1.000 53.29601 510 SER B C 1
ATOM 15940 O O . SER B 1 532 ? 49.03909 44.67282 63.65088 1.000 44.02399 510 SER B O 1
ATOM 15948 N N . GLY B 1 533 ? 49.00390 46.66588 64.71232 1.000 39.14577 511 GLY B 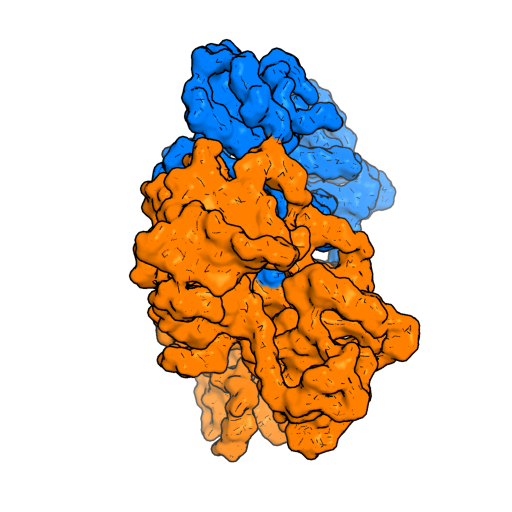N 1
ATOM 15949 C CA . GLY B 1 533 ? 49.10839 46.09103 66.03950 1.000 37.19790 511 GLY B CA 1
ATOM 15950 C C . GLY B 1 533 ? 47.92422 45.26171 66.48694 1.000 31.76546 511 GLY B C 1
ATOM 15951 O O . GLY B 1 533 ? 47.98002 44.67358 67.57157 1.000 28.16794 511 GLY B O 1
ATOM 15955 N N . LEU B 1 534 ? 46.85496 45.19644 65.69023 1.000 28.34857 512 LEU B N 1
ATOM 15956 C CA . LEU B 1 534 ? 45.67971 44.42050 66.07871 1.000 28.34847 512 LEU B CA 1
ATOM 15957 C C . LEU B 1 534 ? 45.95491 42.92334 65.98979 1.000 33.43297 512 LEU B C 1
ATOM 15958 O O . LEU B 1 534 ? 45.71650 42.17941 66.94861 1.000 33.26021 512 LEU B O 1
ATOM 15974 N N . ARG B 1 535 ? 46.45911 42.46110 64.84418 1.000 33.76519 513 ARG B N 1
ATOM 15975 C CA . ARG B 1 535 ? 46.70875 41.03376 64.67483 1.000 30.35827 513 ARG B CA 1
ATOM 15976 C C . ARG B 1 535 ? 47.85016 40.54566 65.56121 1.000 31.26535 513 ARG B C 1
ATOM 15977 O O . ARG B 1 535 ? 47.81421 39.40470 66.03663 1.000 30.61666 513 ARG B O 1
ATOM 15998 N N . SER B 1 536 ? 48.86344 41.38216 65.80465 1.000 33.30481 514 SER B N 1
ATOM 15999 C CA . SER B 1 536 ? 49.95248 40.96451 66.68420 1.000 29.26151 514 SER B CA 1
ATOM 16000 C C . SER B 1 536 ? 49.50152 40.89402 68.14026 1.000 28.17462 514 SER B C 1
ATOM 16001 O O . SER B 1 536 ? 50.00867 40.06383 68.90353 1.000 23.96509 514 SER B O 1
ATOM 16009 N N . TYR B 1 537 ? 48.55121 41.74420 68.54026 1.000 29.45902 515 TYR B N 1
ATOM 16010 C CA . TYR B 1 537 ? 47.99575 41.65612 69.88835 1.000 29.39592 515 TYR B CA 1
ATOM 16011 C C . TYR B 1 537 ? 47.21391 40.35915 70.08328 1.000 22.70369 515 TYR B C 1
ATOM 16012 O O . TYR B 1 537 ? 47.30714 39.72662 71.14148 1.000 25.55839 515 TYR B O 1
ATOM 16030 N N . ILE B 1 538 ? 46.44298 39.94190 69.07623 1.000 32.22634 516 ILE B N 1
ATOM 16031 C CA . ILE B 1 538 ? 45.74565 38.66021 69.16244 1.000 27.90065 516 ILE B CA 1
ATOM 16032 C C . ILE B 1 538 ? 46.74414 37.52690 69.36160 1.000 27.45995 516 ILE B C 1
ATOM 16033 O O . ILE B 1 538 ? 46.52900 36.62284 70.17848 1.000 27.41412 516 ILE B O 1
ATOM 16049 N N . ALA B 1 539 ? 47.84798 37.55395 68.61101 1.000 30.57552 517 ALA B N 1
ATOM 16050 C CA . ALA B 1 539 ? 48.88596 36.54169 68.77116 1.000 26.42855 517 ALA B CA 1
ATOM 16051 C C . ALA B 1 539 ? 49.52527 36.61590 70.15194 1.000 27.61083 517 ALA B C 1
ATOM 16052 O O . ALA B 1 539 ? 49.76638 35.58374 70.78924 1.000 29.19024 517 ALA B O 1
ATOM 16059 N N . GLU B 1 540 ? 49.81919 37.82746 70.62752 1.000 29.88838 518 GLU B N 1
ATOM 16060 C CA . GLU B 1 540 ? 50.38939 37.97321 71.96134 1.000 25.99255 518 GLU B CA 1
ATOM 16061 C C . GLU B 1 540 ? 49.51383 37.29235 73.00404 1.000 21.82858 518 GLU B C 1
ATOM 16062 O O . GLU B 1 540 ? 50.02068 36.66664 73.94199 1.000 26.65184 518 GLU B O 1
ATOM 16074 N N . ARG B 1 541 ? 48.19135 37.40571 72.85500 1.000 28.18000 519 ARG B N 1
ATOM 16075 C CA . ARG B 1 541 ? 47.28025 36.77731 73.80572 1.000 26.03657 519 ARG B CA 1
ATOM 16076 C C . ARG B 1 541 ? 47.39103 35.25668 73.75635 1.000 27.23786 519 ARG B C 1
ATOM 16077 O O . ARG B 1 541 ? 47.33068 34.59173 74.79746 1.000 36.54712 519 ARG B O 1
ATOM 16098 N N . MET B 1 542 ? 47.54704 34.68639 72.55892 1.000 27.83924 520 MET B N 1
ATOM 16099 C CA . MET B 1 542 ? 47.77586 33.24893 72.45433 1.000 30.79769 520 MET B CA 1
ATOM 16100 C C . MET B 1 542 ? 49.04248 32.84696 73.19937 1.000 27.47629 520 MET B C 1
ATOM 16101 O O . MET B 1 542 ? 49.03633 31.91035 74.00588 1.000 37.07538 520 MET B O 1
ATOM 16115 N N . LEU B 1 543 ? 50.14582 33.55048 72.93353 1.000 32.13229 521 LEU B N 1
ATOM 16116 C CA . LEU B 1 543 ? 51.42525 33.18255 73.52941 1.000 34.41602 521 LEU B CA 1
ATOM 16117 C C . LEU B 1 543 ? 51.39836 33.34426 75.04223 1.000 36.76123 521 LEU B C 1
ATOM 16118 O O . LEU B 1 543 ? 51.87692 32.46983 75.77631 1.000 39.96272 521 LEU B O 1
ATOM 16134 N N . LYS B 1 544 ? 50.84854 34.45672 75.52888 1.000 34.10752 522 LYS B N 1
ATOM 16135 C CA . LYS B 1 544 ? 50.81153 34.68156 76.96872 1.000 26.93740 522 LYS B CA 1
ATOM 16136 C C . LYS B 1 544 ? 50.13131 33.52336 77.68638 1.000 30.46436 522 LYS B C 1
ATOM 16137 O O . LYS B 1 544 ? 50.63151 33.03541 78.70671 1.000 35.49855 522 LYS B O 1
ATOM 16156 N N . GLN B 1 545 ? 49.00234 33.05447 77.15582 1.000 29.66836 523 GLN B N 1
ATOM 16157 C CA . GLN B 1 545 ? 48.22839 32.00413 77.80378 1.000 31.23155 523 GLN B CA 1
ATOM 16158 C C . GLN B 1 545 ? 48.80035 30.61214 77.57952 1.000 33.95892 523 GLN B C 1
ATOM 16159 O O . GLN B 1 545 ? 48.37384 29.67132 78.25743 1.000 32.39571 523 GLN B O 1
ATOM 16173 N N . ALA B 1 546 ? 49.74084 30.45739 76.64922 1.000 37.72813 524 ALA B N 1
ATOM 16174 C CA . ALA B 1 546 ? 50.45802 29.20737 76.44932 1.000 34.81870 524 ALA B CA 1
ATOM 16175 C C . ALA B 1 546 ? 51.79143 29.17921 77.18797 1.000 41.98005 524 ALA B C 1
ATOM 16176 O O . ALA B 1 546 ? 52.58812 28.26055 76.97364 1.000 48.45780 524 ALA B O 1
ATOM 16183 N N . GLY B 1 547 ? 52.05817 30.16645 78.03986 1.000 35.49072 525 GLY B N 1
ATOM 16184 C CA . GLY B 1 547 ? 53.27806 30.16431 78.82166 1.000 40.40390 525 GLY B CA 1
ATOM 16185 C C . GLY B 1 547 ? 54.50781 30.63808 78.08496 1.000 43.66588 525 GLY B C 1
ATOM 16186 O O . GLY B 1 547 ? 55.62467 30.25225 78.44558 1.000 51.01693 525 GLY B O 1
ATOM 16190 N N . ILE B 1 548 ? 54.33946 31.47009 77.06218 1.000 39.04026 526 ILE B N 1
ATOM 16191 C CA . ILE B 1 548 ? 55.44816 32.01528 76.28893 1.000 45.39436 526 ILE B CA 1
ATOM 16192 C C . ILE B 1 548 ? 55.51081 33.51412 76.54144 1.000 39.04095 526 ILE B C 1
ATOM 16193 O O . ILE B 1 548 ? 54.50702 34.21917 76.38186 1.000 40.32079 526 ILE B O 1
ATOM 16209 N N . SER B 1 549 ? 56.68390 33.99920 76.94026 1.000 43.08084 527 SER B N 1
ATOM 16210 C CA . SER B 1 549 ? 56.86835 35.42903 77.15476 1.000 45.38959 527 SER B CA 1
ATOM 16211 C C . SER B 1 549 ? 56.79911 36.15274 75.81452 1.000 45.14959 527 SER B C 1
ATOM 16212 O O . SER B 1 549 ? 57.61629 35.90166 74.92178 1.000 45.19019 527 SER B O 1
ATOM 16220 N N . ALA B 1 550 ? 55.82094 37.04476 75.67004 1.000 43.71913 528 ALA B N 1
ATOM 16221 C CA . ALA B 1 550 ? 55.59453 37.73992 74.41328 1.000 26.85947 528 ALA B CA 1
ATOM 16222 C C . ALA B 1 550 ? 55.14473 39.16735 74.67453 1.000 35.12225 528 ALA B C 1
ATOM 16223 O O . ALA B 1 550 ? 54.40788 39.43413 75.62830 1.000 36.82941 528 ALA B O 1
ATOM 16230 N N . LYS B 1 551 ? 55.59389 40.07679 73.81351 1.000 31.79805 529 LYS B N 1
ATOM 16231 C CA . LYS B 1 551 ? 55.17798 41.46735 73.84076 1.000 28.16906 529 LYS B CA 1
ATOM 16232 C C . LYS B 1 551 ? 54.75881 41.89427 72.44336 1.000 22.19772 529 LYS B C 1
ATOM 16233 O O . LYS B 1 551 ? 55.18637 41.32096 71.43788 1.000 29.41976 529 LYS B O 1
ATOM 16252 N N . ASN B 1 552 ? 53.92544 42.92478 72.39660 1.000 26.10817 530 ASN B N 1
ATOM 16253 C CA . ASN B 1 552 ? 53.41925 43.47463 71.14893 1.000 26.57463 530 ASN B CA 1
ATOM 16254 C C . ASN B 1 552 ? 54.28712 44.65658 70.74261 1.000 24.77878 530 ASN B C 1
ATOM 16255 O O . ASN B 1 552 ? 54.62388 45.49867 71.57831 1.000 28.76016 530 ASN B O 1
ATOM 16266 N N . LEU B 1 553 ? 54.66730 44.70760 69.47067 1.000 30.45404 531 LEU B N 1
ATOM 16267 C CA . LEU B 1 553 ? 55.37884 45.86545 68.93840 1.000 26.36700 531 LEU B CA 1
ATOM 16268 C C . LEU B 1 553 ? 54.35007 46.95464 68.65275 1.000 24.34910 531 LEU B C 1
ATOM 16269 O O . LEU B 1 553 ? 53.56646 46.84532 67.70386 1.000 30.84982 531 LEU B O 1
ATOM 16285 N N . ASP B 1 554 ? 54.33866 47.99220 69.48608 1.000 34.30775 532 ASP B N 1
ATOM 16286 C CA . ASP B 1 554 ? 53.35904 49.06316 69.34548 1.000 33.30023 532 ASP B CA 1
ATOM 16287 C C . ASP B 1 554 ? 53.56651 49.79981 68.02901 1.000 27.09018 532 ASP B C 1
ATOM 16288 O O . ASP B 1 554 ? 54.66048 50.30415 67.75355 1.000 28.57794 532 ASP B O 1
ATOM 16297 N N . GLY B 1 555 ? 52.50889 49.87571 67.22502 1.000 34.24739 533 GLY B N 1
ATOM 16298 C CA . GLY B 1 555 ? 52.59238 50.41305 65.88844 1.000 37.97638 533 GLY B CA 1
ATOM 16299 C C . GLY B 1 555 ? 52.97234 49.40101 64.82943 1.000 35.15818 533 GLY B C 1
ATOM 16300 O O . GLY B 1 555 ? 52.69129 49.62562 63.64615 1.000 37.53980 533 GLY B O 1
ATOM 16304 N N . ALA B 1 556 ? 53.61069 48.29843 65.22121 1.000 34.87076 534 ALA B N 1
ATOM 16305 C CA . ALA B 1 556 ? 53.90784 47.19956 64.31154 1.000 32.10351 534 ALA B CA 1
ATOM 16306 C C . ALA B 1 556 ? 54.84103 47.64056 63.19033 1.000 37.48629 534 ALA B C 1
ATOM 16307 O O . ALA B 1 556 ? 55.51648 48.66851 63.30289 1.000 39.50746 534 ALA B O 1
ATOM 16314 N N . PHE B 1 557 ? 54.88485 46.86610 62.10365 1.000 37.50728 535 PHE B N 1
ATOM 16315 C CA . PHE B 1 557 ? 55.81708 47.16183 61.02020 1.000 42.63930 535 PHE B CA 1
ATOM 16316 C C . PHE B 1 557 ? 55.48418 48.48376 60.33713 1.000 46.03735 535 PHE B C 1
ATOM 16317 O O . PHE B 1 557 ? 56.39012 49.23184 59.95008 1.000 53.75331 535 PHE B O 1
ATOM 16334 N N . ALA B 1 558 ? 54.19313 48.78616 60.17160 1.000 50.07512 536 ALA B N 1
ATOM 16335 C CA . ALA B 1 558 ? 53.80351 50.00866 59.47467 1.000 55.19608 536 ALA B CA 1
ATOM 16336 C C . ALA B 1 558 ? 54.45099 51.23665 60.10395 1.000 45.42377 536 ALA B C 1
ATOM 16337 O O . ALA B 1 558 ? 54.94106 52.12352 59.39528 1.000 43.73236 536 ALA B O 1
ATOM 16344 N N . LEU B 1 559 ? 54.47149 51.30152 61.43618 1.000 44.04124 537 LEU B N 1
ATOM 16345 C CA . LEU B 1 559 ? 55.06957 52.44579 62.11379 1.000 42.26279 537 LEU B CA 1
ATOM 16346 C C . LEU B 1 559 ? 56.59206 52.36182 62.11320 1.000 35.88192 537 LEU B C 1
ATOM 16347 O O . LEU B 1 559 ? 57.27058 53.36973 61.88516 1.000 38.29527 537 LEU B O 1
ATOM 16363 N N . TYR B 1 560 ? 57.14575 51.17098 62.35457 1.000 42.55628 538 TYR B N 1
ATOM 16364 C CA . TYR B 1 560 ? 58.59731 51.03332 62.42684 1.000 47.74147 538 TYR B CA 1
ATOM 16365 C C . TYR B 1 560 ? 59.24983 51.37709 61.09184 1.000 41.31169 538 TYR B C 1
ATOM 16366 O O . TYR B 1 560 ? 60.25045 52.10196 61.04495 1.000 42.45315 538 TYR B O 1
ATOM 16384 N N . ARG B 1 561 ? 58.69623 50.86089 59.99104 1.000 45.39691 539 ARG B N 1
ATOM 16385 C CA . ARG B 1 561 ? 59.26111 51.14945 58.67647 1.000 49.29000 539 ARG B CA 1
ATOM 16386 C C . ARG B 1 561 ? 59.23800 52.64145 58.37194 1.000 45.09864 539 ARG B C 1
ATOM 16387 O O . ARG B 1 561 ? 60.05775 53.12743 57.58449 1.000 56.02031 539 ARG B O 1
ATOM 16408 N N . MET B 1 562 ? 58.31799 53.38339 58.98953 1.000 46.28417 540 MET B N 1
ATOM 16409 C CA . MET B 1 562 ? 58.20270 54.81193 58.71935 1.000 44.86231 540 MET B CA 1
ATOM 16410 C C . MET B 1 562 ? 59.28445 55.61368 59.43679 1.000 44.79077 540 MET B C 1
ATOM 16411 O O . MET B 1 562 ? 59.83362 56.56275 58.86477 1.000 40.34529 540 MET B O 1
ATOM 16425 N N . VAL B 1 563 ? 59.61287 55.24514 60.67760 1.000 39.47831 541 VAL B N 1
ATOM 16426 C CA . VAL B 1 563 ? 60.49024 56.05806 61.51470 1.000 41.19646 541 VAL B CA 1
ATOM 16427 C C . VAL B 1 563 ? 61.91057 55.50520 61.52368 1.000 39.64554 541 VAL B C 1
ATOM 16428 O O . VAL B 1 563 ? 62.87867 56.26749 61.62237 1.000 39.64074 541 VAL B O 1
ATOM 16441 N N . LYS B 1 564 ? 62.05256 54.18432 61.42595 1.000 38.24053 542 LYS B N 1
ATOM 16442 C CA . LYS B 1 564 ? 63.35798 53.52515 61.38538 1.000 48.99141 542 LYS B CA 1
ATOM 16443 C C . LYS B 1 564 ? 63.48154 52.71403 60.09894 1.000 50.86701 542 LYS B C 1
ATOM 16444 O O . LYS B 1 564 ? 63.65054 51.48916 60.13123 1.000 50.08243 542 LYS B O 1
ATOM 16463 N N . PRO B 1 565 ? 63.41484 53.37535 58.94274 1.000 57.19492 543 PRO B N 1
ATOM 16464 C CA . PRO B 1 565 ? 63.41623 52.63346 57.67088 1.000 64.23083 543 PRO B CA 1
ATOM 16465 C C . PRO B 1 565 ? 64.67281 51.80394 57.43496 1.000 71.12086 543 PRO B C 1
ATOM 16466 O O . PRO B 1 565 ? 64.62103 50.84697 56.65376 1.000 51.88766 543 PRO B O 1
ATOM 16477 N N . GLU B 1 566 ? 65.78801 52.12248 58.10098 1.000 92.35136 544 GLU B N 1
ATOM 16478 C CA . GLU B 1 566 ? 67.05342 51.43893 57.83418 1.000 92.93308 544 GLU B CA 1
ATOM 16479 C C . GLU B 1 566 ? 67.18738 50.14309 58.62879 1.000 92.58175 544 GLU B C 1
ATOM 16480 O O . GLU B 1 566 ? 67.57576 49.10651 58.07726 1.000 93.37499 544 GLU B O 1
ATOM 16492 N N . GLU B 1 567 ? 66.88135 50.18183 59.92166 1.000 86.05403 545 GLU B N 1
ATOM 16493 C CA . GLU B 1 567 ? 67.10883 49.04384 60.80531 1.000 82.96834 545 GLU B CA 1
ATOM 16494 C C . GLU B 1 567 ? 66.29080 47.83409 60.37001 1.000 82.87414 545 GLU B C 1
ATOM 16495 O O . GLU B 1 567 ? 66.65350 46.69421 60.65784 1.000 82.81731 545 GLU B O 1
#

Sequence (1077 aa):
GKIVIIGGVAGGMSAATRLRRLMEDAEIVVMEKGPFVSFANCGLPYYVSGEIAEREQLLVQTPEALKARFNLDVRPHHEVVAIDPIEKVITVKHETEILTEHYDKLILSPGAKPFVPPITGLAEAKNVFSLRNVPDLDQIMTALTPETKRAVVIGAGFIGLEMAENLQKRGLEVTLVEKAPHVLPPLDEEMAAFVKAELSKNNVQVITGQSAVAFEEEGQVIRLEDGQTLASDLTILSVGVQPENTLAVEAGVATGLRGGIVVDEHYQTNQPDIYAVGDAIVVKQQITQEDALISLASPANRQGRQVADVIAGLERKNQGSIGTAIVRVFDLTAASTGLSERAAKAAGLTTAVVHISGKDHAGYYPGATDLQLKLVFHPTTGEIYGAQGIGAKGVDKRIDILATAIKGQLTIFDLPELEFTYAPPFGSAKDPVNMLGYAAMNLVEGLSENVQWYELSNELAKGAVLLDVRNPAQFKNAVSIPLNELRERLEELDKSTEYIVSCHSGLRSYIAERMLKQAGISAKNLDGAFALYRMVKPGKIVIIGGVAGGMSSAATRLRRLMEDAEIVVMEKGPFVSFANCGLPYYVSGEIAEREQLLVQTPEALKARFNLDVRPHHEVVAIDPIEKVITVKHETEILTEHHYDKLILSPGAKPFVPPITGLAEAKNVFSLRNVPDLDQIMTALTPETKRAVVIGAGFIGLEMAENLQKRGLEVTLVEKAPHVLPPLDEEMAAFVKAELSKNNVQVITGQSAVAFEEEGQVIRLEDGQTLASDLTILSVGVQPENTLAVEAGVATGLRGGIVVDEHYQTNQPDIYAVGDAIVVKQQITQEDALISLASPANRQGRQVADVIAGLERKNQGSIGTAIVRVFDLTAASTGLSERAAKAAGLTTAVVHISGKDHAGYYPGATDLQLKLVFHPTTGEIYGAQGIGAKGVDKRIDILATAIKGQLTIFDLPELEFTYAPPFGSAKDPVNMLGYAAMNLVEGLSENVQWYELSNELAKGAVLLDVRNPAFKNAVSIPLNELRERLEELDKSTEYIVSCHSGLRSYIAERMLKQAGISAKNLDGAFALYRMVKPEE

Foldseek 3Di:
DEEEEEAAEQQRVLLLQLLLVLPVPYAYEYEALADAHHFQLVCLLVVLLCVPPDRVVRRPDDPVVCCVPRVHHYDYNWAWDAAALVQQWTWTDRPPDIDIDHGPFYEYENAWADDDDPAACPVLAQQEFARRDVVRVVSNVVLLDPPFAEEEEEAQAQVSLSNQQSVVSSVHQYEYEYLAQAHHPQADLLQRLVLVVLCVVSNYHYHYNWDWHYQPPSNQWTAIPVRDIDGHSHYYYDHDIAAPCPHVVNNVWDADDSRAGEAAFLQDTPRPNYGYAAQRHWFQQQLLRDTDGAHDSVRSSVSSSRNSCVVSPHDGTRRGAQYKDWHDNPQKIKIKTFHYPVRCVVSVHAKDKFKAKDWQFAPVDPPTWIKIKMWIAHLAPQFTGMMMIMIRDNRVVLRVVVSVCNVVRHGLCCQLVDDDDHDRVGADRCGSSNVRSVVSVCRSVVVAAEDELVCVVVVVVVFEAEEEQEDVVDDDRHHYHHLVCCLVCVVVDDQVHEYEYAYQAQPSSSVVQNVQVVVNHHYHYYRNGPNSNVSSPD/DEEEEEAAEQQRVLQLQLLCVLPVPYAYEYEALADAHHFQLVCLLVVLLCVPPDRVVRRPDHPVVCCVPRVHHYDYNWAWDAAALVQQWTWIDHPPDIDIDHGPFYEYEHAWDADPDQAACPVLADFEFARRDVVRSVSNVVLPDPPFAAEEEEAQAQVSLSNQQSVVSNVHQYEYEYLAQAHHPQADQLQRLVLVVLCVVSRYHYHYNWHFHYQPPNNQWTAIPVRDIDGHSHYYYPHDTAAPCPRVVNNVWDADPSRAGEAAFLQDTPGPNYGYAAQRHWFQQQLLRHTDGAHDSVRSSVSSSRNSCVVSPHDGTRRGAQYKDWHDNPQKIKIKTFHYPVRCVVSVHAKDKFKAKDWQFAPVDPDTWIKIKMWIAHLAPQFTGMMMIMISDNRVVLRVVVNVCNVVRHGLCCQLVDDDDHDRVGAYRCGSSNVRSVVSVCRSVVVAAEDELVCVVVVVVVFEEEEEQEDPVDDRHHYHHLVCCLVCVVVDDQVHAYEYAYQGQPSSSVVCNSQVVVNHHYHYHRNGPVSNCSSPVPD

B-factor: mean 41.94, std 16.73, range [14.96, 156.85]

Organism: Enterococcus faecalis (strain ATCC 700802 / V583) (NCBI:txid226185)

Nearest PDB structures (foldseek):
  8a56-assembly1_B  TM=1.002E+00  e=0.000E+00  Enterococcus faecalis
  3ntd-assembly1_B  TM=9.713E-01  e=1.875E-66  Shewanella loihica PV-4
  6pfz-assembly2_B  TM=9.542E-01  e=2.034E-56  Archaeoglobus fulgidus DSM 4304
  6rvh-assembly2_D-2  TM=9.608E-01  e=5.496E-48  Thermus thermophilus
  5vn0-assembly2_C  TM=9.503E-01  e=2.031E-42  Levilactobacillus brevis ATCC 367

Solvent-accessible surface area: 41848 Å² total; per-residue (Å²): 76,40,2,0,0,14,11,0,60,32,3,0,10,9,0,0,19,2,0,6,35,21,42,36,146,6,86,2,0,0,3,22,120,16,40,62,6,20,11,9,40,58,0,0,9,1,34,3,20,39,55,1,75,108,74,130,87,0,33,101,32,64,82,146,36,2,137,39,55,11,62,4,54,30,50,38,97,18,76,12,46,42,12,53,18,140,116,56,24,0,38,1,105,42,151,141,86,125,58,83,24,113,7,69,59,0,0,2,12,39,19,16,65,44,88,92,15,134,14,98,16,53,98,117,15,150,8,24,26,28,18,79,54,6,60,28,0,72,103,0,88,99,15,25,60,145,161,18,116,102,1,2,0,13,5,0,20,31,101,1,1,17,3,0,1,0,0,47,84,116,66,15,97,4,17,0,3,19,163,24,106,20,1,0,46,64,0,6,73,2,1,0,20,28,0,80,42,17,0,66,148,30,118,2,100,24,17,36,50,33,34,7,56,17,10,51,135,93,0,80,41,0,84,2,116,109,40,67,68,17,56,1,42,0,0,1,21,21,44,46,32,64,5,38,27,67,25,2,84,120,8,43,5,44,53,33,79,136,21,0,0,68,22,66,99,56,1,53,11,90,32,73,33,0,16,0,0,7,30,0,2,15,6,82,15,44,20,34,109,113,94,20,27,26,44,58,22,13,2,6,24,7,5,0,6,6,0,0,0,25,25,35,63,55,153,22,135,30,77,3,0,4,13,8,19,7,0,41,2,23,99,31,7,1,0,16,3,21,21,12,13,107,42,0,99,90,59,69,46,83,27,26,6,10,18,27,59,20,87,11,12,7,57,37,21,77,53,24,40,82,0,38,2,0,0,0,0,38,46,101,77,0,77,6,6,0,0,3,0,3,3,45,85,14,1,26,13,1,0,2,1,0,0,1,0,16,33,15,157,16,38,0,68,43,0,5,12,2,2,11,2,40,5,4,20,30,3,31,21,42,6,8,0,5,60,0,0,16,26,0,8,8,33,36,65,48,26,8,81,38,3,10,21,83,74,4,68,94,45,56,88,169,51,16,36,4,0,11,0,57,71,121,138,192,54,203,141,29,58,73,2,15,1,74,66,0,56,137,71,33,158,110,16,75,136,106,26,98,10,2,0,1,4,110,32,21,99,38,0,32,7,0,0,17,4,0,49,62,36,62,4,60,2,58,14,0,6,12,1,28,34,8,27,158,74,19,93,145,75,41,2,0,0,14,12,0,54,34,4,0,11,9,0,0,20,2,0,6,35,20,43,33,140,14,84,2,0,0,3,24,125,14,40,60,3,20,11,9,41,58,0,0,9,0,44,0,23,43,57,0,76,105,82,129,85,0,39,101,35,57,68,142,40,2,136,38,56,10,63,5,54,27,51,38,100,21,76,12,42,42,13,57,18,154,113,52,27,0,38,2,103,38,146,139,82,124,61,92,26,108,5,64,54,0,0,2,13,40,18,12,59,52,96,114,17,132,15,102,18,54,98,114,18,156,10,26,30,24,19,83,55,5,56,28,1,65,104,0,56,108,28,19,64,142,158,17,127,101,1,1,0,11,6,0,21,29,111,1,0,15,3,0,0,0,0,47,83,103,64,16,77,3,17,0,1,16,163,22,103,21,0,0,36,60,0,8,71,3,0,0,18,22,0,80,44,17,0,66,141,27,114,2,96,23,15,34,50,17,31,5,54,15,11,56,128,99,0,82,37,0,77,1,111,115,35,81,64,14,64,1,47,0,0,1,22,22,44,44,51,48,5,37,25,65,28,2,82,121,11,41,4,44,52,36,60,185,24,0,0,66,20,70,97,54,0,54,13,88,32,84,34,0,12,0,0,8,29,0,2,13,5,83,12,46,18,32,103,115,95,20,46,22,48,58,22,13,2,7,24,5,4,0,7,6,0,0,0,24,24,35,64,52,149,21,127,29,77,2,0,4,13,7,18,6,0,45,0,23,101,32,9,0,0,15,2,21,21,8,14,122,34,0,103,91,58,66,41,81,25,26,8,10,16,33,54,22,88,10,11,8,58,37,19,77,51,26,41,83,0,35,2,0,0,0,0,41,47,100,77,0,76,7,6,0,1,2,0,2,3,46,88,17,1,27,14,0,0,2,1,0,1,1,0,18,33,12,160,15,38,0,65,42,0,5,12,1,2,14,2,42,4,3,21,31,3,33,23,43,6,6,0,5,64,0,0,16,24,0,7,9,36,36,64,46,24,7,85,36,3,12,22,95,71,0,58,96,48,51,87,167,51,18,34,2,0,13,0,106,69,124,135,103,202,143,27,57,71,1,10,1,69,61,0,56,135,74,22,136,109,15,74,126,103,28,106,10,3,0,0,4,122,34,19,91,42,0,30,7,0,0,19,3,0,52,63,37,56,4,61,3,65,14,0,6,13,0,18,30,8,8,193,68,16,59,96,160,110

Secondary structure (DSSP, 8-state):
-EEEEE--SHHHHHHHHHHHHH-TTSEEEEEESSS-SSB-GGGHHHHHHTSS--GGGGBSS-HHHHHHHH--EEEET-EEEEEETTTTEEEEEETTEEEEEE-SEEEE---EEE-----BTTTT-SSEE--SSHHHHHHHHTT--TT--EEEEE--SHHHHHHHHHHHHTT-EEEEEESSSSSSTTS-HHHHHHHHHHHHHTT-EEEES--EEEEEGGGTEEEETTS-EEE-SEEEE-S-EEE--HHHHHTT--B-GGGPBP--TTSB-SSTTEEE-GGGB-EEETTTTEEE----HHHHHHHHHHHHHHHTT-------B--EEEEEETTEEEEEEE--HHHHHHTT---EEEEEEEESS-TTSTT--EEEEEEEE-TTT-BEEEEEEEESSSHHHHHHHHHHHHHTT-BTTTGGG------TTT--SS-HHHHHHHHHHHHHTTS--EE-TTTHHHHHHTT-EEEE-------SSEEE--HHHHHHHGGGS-TTS-EEEE-SSHHHHHHHHHHHHHTT--EEEETTHHHHHHHH--/-EEEEE--SHHHHHHHHHHHHH-TT-EEEEEESSS-SSB-GGGHHHHHTTSS--GGGGB-S-HHHHHHHH--EEEET-EEEEEETTTTEEEEEETTEEEEEE-SEEEE---EEE-----BTTTT-SSEE--SSHHHHHHHHHH--TT--EEEEE--SHHHHHHHHHHHHTT-EEEEE-SSSSS-TTS-HHHHHHHHHHHHHTT-EEE-S--EEEEETTTTEEEETTS-EEE-SEEEE-S-EEE--HHHHHTT--B-GGGPBP--TTSB-SSTTEEE-GGGB-EEETTTTEEE----HHHHHHHHHHHHHHHTT-------B--EEEEEETTEEEEEEE--HHHHHHTT---EEEEEEEESS-TTSTT--EEEEEEEE-TTT-BEEEEEEEESSSHHHHHHHHHHHHHTT-BTTTGGG------TTT--SS-HHHHHHHHHHHHHTTS--EE-GGGHHHHHHTT-EEEE-------SEEE--HHHHHHHGGGS-TTS-EEEE-SSHHHHHHHHHHHHHTT--EEEETTHHHHHHHH-S--

InterPro domains:
  IPR001763 Rhodanese-like domain [PF00581] (455-536)
  IPR001763 Rhodanese-like domain [PS50206] (460-546)
  IPR001763 Rhodanese-like domain [SM00450] (451-544)
  IPR004099 Pyridine nucleotide-disulphide oxidoreductase, dimerisation domain [PF02852] (326-427)
  IPR016156 FAD/NAD-linked reductase, dimerisation domain superfamily [SSF55424] (320-442)
  IPR023753 FAD/NAD(P)-binding domain [PF07992] (1-304)
  IPR036188 FAD/NAD(P)-binding domain superfamily [G3DSA:3.50.50.60] (2-318)
  IPR036188 FAD/NAD(P)-binding domain superfamily [G3DSA:3.50.50.60] (112-433)
  IPR036188 FAD/NAD(P)-binding domain superfamily [SSF51905] (1-314)
  IPR036873 Rhodanese-like domain superfamily [G3DSA:3.40.250.10] (447-545)
  IPR036873 Rhodanese-like domain superfamily [SSF52821] (431-538)
  IPR050260 FAD-dependent oxidoreductase [PTHR43429] (2-426)